Protein AF-0000000079726475 (afdb_homodimer)

Nearest PDB structures (foldseek):
  2fx5-assembly1_A  TM=6.199E-01  e=5.030E-03  Ectopseudomonas mendocina
  7qjo-assembly2_A  TM=6.436E-01  e=9.563E-02  Marinactinospora thermotolerans
  7ykq-assembly4_D  TM=5.984E-01  e=1.007E-01  Thermomonospora curvata DSM 43183
  7ec8-assembly2_B  TM=6.340E-01  e=9.081E-02  uncultured bacterium
  7yko-assembly1_A  TM=6.147E-01  e=2.076E-01  Thermomonospora curvata DSM 43183

pLDDT: mean 84.12, std 17.4, range [21.95, 98.88]

Sequence (1224 aa):
MLLFAAAHCATYSKKTYSQYEQENLVRLNAVNHEGLSELTKQFLKSNDLYESYSEYPRLVIYDLDNRLTATKSRNLAYYLSELCYHSGTSLDPEDPMFSRMFASALVYSYTYLFDSNAVPSEPDPFAMEFRFALDTYNRSLTQLVRFAKRNRKLARVTDLNVHLVRGTLTMVDVKVETAWTPKSFLQVEVAWDYKVSGFSNHIRREGIGTPLILVRKYPELEAAERRKYEFVGGVGQAYPGTAFLSLEESYLENRSLELKATIHLYDPVYRNRIEFSGLDLPMESDTTTPLAYMLSAAQKKDGFLSAFDGEAGREKRGLYFVYPYRQDKIPVVFVHGLASSPFVWFPMINELLADPEINGKYQFWVYWYPTSNPIPVSGAEFRETLYDLRKVYDPKSEHAAFDKMVLVGHSMGGILAKLMVIRSRKEEWLRESKVDPAAWAAAPADLKKQLARLFDYDPVPFVKRAIFIATPHRGSSLAEGFLGTVARLLFVLPKGVADNLGKAYRFLTMDKNQDDFVSEKYGVDSLSPQSVFMKVTAEKVPAVKFHSIIGNSRLRDLDWINDSVVSYDSSHLDGAESELLVPSEHSVQSHIPTFLEVKRILREYGGSESKNMLLFAAAHCATYSKKTYSQYEQENLVRLNAVNHEGLSELTKQFLKSNDLYESYSEYPRLVIYDLDNRLTATKSRNLAYYLSELCYHSGTSLDPEDPMFSRMFASALVYSYTYLFDSNAVPSEPDPFAMEFRFALDTYNRSLTQLVRFAKRNRKLARVTDLNVHLVRGTLTMVDVKVETAWTPKSFLQVEVAWDYKVSGFSNHIRREGIGTPLILVRKYPELEAAERRKYEFVGGVGQAYPGTAFLSLEESYLENRSLELKATIHLYDPVYRNRIEFSGLDLPMESDTTTPLAYMLSAAQKKDGFLSAFDGEAGREKRGLYFVYPYRQDKIPVVFVHGLASSPFVWFPMINELLADPEINGKYQFWVYWYPTSNPIPVSGAEFRETLYDLRKVYDPKSEHAAFDKMVLVGHSMGGILAKLMVIRSRKEEWLRESKVDPAAWAAAPADLKKQLARLFDYDPVPFVKRAIFIATPHRGSSLAEGFLGTVARLLFVLPKGVADNLGKAYRFLTMDKNQDDFVSEKYGVDSLSPQSVFMKVTAEKVPAVKFHSIIGNSRLRDLDWINDSVVSYDSSHLDGAESELLVPSEHSVQSHIPTFLEVKRILREYGGSESKN

Organism: NCBI:txid2484979

Structure (mmCIF, N/CA/C/O backbone):
data_AF-0000000079726475-model_v1
#
loop_
_entity.id
_entity.type
_entity.pdbx_description
1 polymer 'Alpha/beta hydrolase'
#
loop_
_atom_site.group_PDB
_atom_site.id
_atom_site.type_symbol
_atom_site.label_atom_id
_atom_site.label_alt_id
_atom_site.label_comp_id
_atom_site.label_asym_id
_atom_site.label_entity_id
_atom_site.label_seq_id
_atom_site.pdbx_PDB_ins_code
_atom_site.Cartn_x
_atom_site.Cartn_y
_atom_site.Cartn_z
_atom_site.occupancy
_atom_site.B_iso_or_equiv
_atom_site.auth_seq_id
_atom_site.auth_comp_id
_atom_site.auth_asym_id
_atom_site.auth_atom_id
_atom_site.pdbx_PDB_model_num
ATOM 1 N N . MET A 1 1 ? 20.953 -46.188 5.602 1 22.11 1 MET A N 1
ATOM 2 C CA . MET A 1 1 ? 21.078 -45.906 4.176 1 22.11 1 MET A CA 1
ATOM 3 C C . MET A 1 1 ? 19.734 -46.094 3.471 1 22.11 1 MET A C 1
ATOM 5 O O . MET A 1 1 ? 19.406 -45.312 2.574 1 22.11 1 MET A O 1
ATOM 9 N N . LEU A 1 2 ? 19.047 -47.344 3.531 1 28.36 2 LEU A N 1
ATOM 10 C CA . LEU A 1 2 ? 17.766 -47.781 3.004 1 28.36 2 LEU A CA 1
ATOM 11 C C . LEU A 1 2 ? 16.625 -46.875 3.441 1 28.36 2 LEU A C 1
ATOM 13 O O . LEU A 1 2 ? 15.625 -46.75 2.744 1 28.36 2 LEU A O 1
ATOM 17 N N . LEU A 1 3 ? 16.562 -46.5 4.66 1 32.69 3 LEU A N 1
ATOM 18 C CA . LEU A 1 3 ? 15.641 -45.5 5.207 1 32.69 3 LEU A CA 1
ATOM 19 C C . LEU A 1 3 ? 15.68 -44.219 4.398 1 32.69 3 LEU A C 1
ATOM 21 O O . LEU A 1 3 ? 14.906 -43.281 4.656 1 32.69 3 LEU A O 1
ATOM 25 N N . PHE A 1 4 ? 16.734 -44.031 3.627 1 34.81 4 PHE A N 1
ATOM 26 C CA . PHE A 1 4 ? 17 -42.781 2.912 1 34.81 4 PHE A CA 1
ATOM 27 C C . PHE A 1 4 ? 16.156 -42.688 1.643 1 34.81 4 PHE A C 1
ATOM 29 O O . PHE A 1 4 ? 16.188 -41.688 0.938 1 34.81 4 PHE A O 1
ATOM 36 N N . ALA A 1 5 ? 15.945 -43.906 0.939 1 37.66 5 ALA A N 1
ATOM 37 C CA . ALA A 1 5 ? 15.07 -43.781 -0.225 1 37.66 5 ALA A CA 1
ATOM 38 C C . ALA A 1 5 ? 13.711 -43.219 0.168 1 37.66 5 ALA A C 1
ATOM 40 O O . ALA A 1 5 ? 12.672 -43.812 -0.124 1 37.66 5 ALA A O 1
ATOM 41 N N . ALA A 1 6 ? 13.5 -42.875 1.292 1 39.59 6 ALA A N 1
ATOM 42 C CA . ALA A 1 6 ? 12.219 -42.312 1.679 1 39.59 6 ALA A CA 1
ATOM 43 C C . ALA A 1 6 ? 11.68 -41.375 0.586 1 39.59 6 ALA A C 1
ATOM 45 O O . ALA A 1 6 ? 12.32 -40.406 0.228 1 39.59 6 ALA A O 1
ATOM 46 N N . ALA A 1 7 ? 10.953 -41.969 -0.338 1 46.06 7 ALA A N 1
ATOM 47 C CA . ALA A 1 7 ? 10.055 -41.375 -1.318 1 46.06 7 ALA A CA 1
ATOM 48 C C . ALA A 1 7 ? 9.617 -39.969 -0.877 1 46.06 7 ALA A C 1
ATOM 50 O O . ALA A 1 7 ? 9.039 -39.812 0.197 1 46.06 7 ALA A O 1
ATOM 51 N N . HIS A 1 8 ? 10.492 -39.062 -1.052 1 50.31 8 HIS A N 1
ATOM 52 C CA . HIS A 1 8 ? 10.117 -37.688 -0.838 1 50.31 8 HIS A CA 1
ATOM 53 C C . HIS A 1 8 ? 8.648 -37.438 -1.194 1 50.31 8 HIS A C 1
ATOM 55 O O . HIS A 1 8 ? 8.328 -37.156 -2.35 1 50.31 8 HIS A O 1
ATOM 61 N N . CYS A 1 9 ? 7.766 -38.156 -0.497 1 59.75 9 CYS A N 1
ATOM 62 C CA . CYS A 1 9 ? 6.34 -37.844 -0.57 1 59.75 9 CYS A CA 1
ATOM 63 C C . CYS A 1 9 ? 6.09 -36.344 -0.32 1 59.75 9 CYS A C 1
ATOM 65 O O . CYS A 1 9 ? 6.57 -35.812 0.67 1 59.75 9 CYS A O 1
ATOM 67 N N . ALA A 1 10 ? 5.812 -35.719 -1.42 1 72.94 10 ALA A N 1
ATOM 68 C CA . ALA A 1 10 ? 5.359 -34.344 -1.224 1 72.94 10 ALA A CA 1
ATOM 69 C C . ALA A 1 10 ? 4.336 -34.25 -0.097 1 72.94 10 ALA A C 1
ATOM 71 O O . ALA A 1 10 ? 3.352 -35 -0.087 1 72.94 10 ALA A O 1
ATOM 72 N N . THR A 1 11 ? 4.672 -33.594 1.033 1 79.94 11 THR A N 1
ATOM 73 C CA . THR A 1 11 ? 3.746 -33.406 2.143 1 79.94 11 THR A CA 1
ATOM 74 C C . THR A 1 11 ? 3.123 -32 2.094 1 79.94 11 THR A C 1
ATOM 76 O O . THR A 1 11 ? 3.805 -31.016 1.786 1 79.94 11 THR A O 1
ATOM 79 N N . TYR A 1 12 ? 1.801 -32.031 2.178 1 86.94 12 TYR A N 1
ATOM 80 C CA . TYR A 1 12 ? 1.043 -30.797 2.166 1 86.94 12 TYR A CA 1
ATOM 81 C C . TYR A 1 12 ? 0.426 -30.516 3.531 1 86.94 12 TYR A C 1
ATOM 83 O O . TYR A 1 12 ? 0.068 -31.453 4.258 1 86.94 12 TYR A O 1
ATOM 91 N N . SER A 1 13 ? 0.392 -29.281 3.982 1 85.38 13 SER A N 1
ATOM 92 C CA . SER A 1 13 ? -0.239 -28.906 5.242 1 85.38 13 SER A CA 1
ATOM 93 C C . SER A 1 13 ? -0.981 -27.578 5.109 1 85.38 13 SER A C 1
ATOM 95 O O . SER A 1 13 ? -0.763 -26.828 4.152 1 85.38 13 SER A O 1
ATOM 97 N N . LYS A 1 14 ? -1.947 -27.406 5.957 1 86.25 14 LYS A N 1
ATOM 98 C CA . LYS A 1 14 ? -2.662 -26.141 6.102 1 86.25 14 LYS A CA 1
ATOM 99 C C . LYS A 1 14 ? -2.805 -25.766 7.57 1 86.25 14 LYS A C 1
ATOM 101 O O . LYS A 1 14 ? -3.088 -26.609 8.414 1 86.25 14 LYS A O 1
ATOM 106 N N . LYS A 1 15 ? -2.361 -24.672 7.93 1 87 15 LYS A N 1
ATOM 107 C CA . LYS A 1 15 ? -2.551 -24.078 9.242 1 87 15 LYS A CA 1
ATOM 108 C C . LYS A 1 15 ? -3.303 -22.75 9.148 1 87 15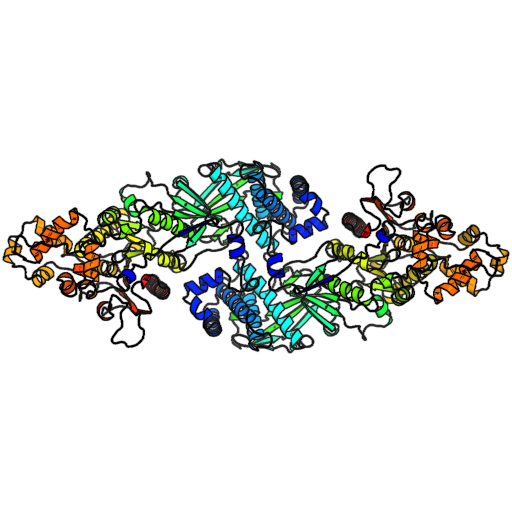 LYS A C 1
ATOM 110 O O . LYS A 1 15 ? -3.463 -22.203 8.055 1 87 15 LYS A O 1
ATOM 115 N N . THR A 1 16 ? -3.883 -22.359 10.18 1 88.5 16 THR A N 1
ATOM 116 C CA . THR A 1 16 ? -4.594 -21.094 10.188 1 88.5 16 THR A CA 1
ATOM 117 C C . THR A 1 16 ? -3.654 -19.953 10.57 1 88.5 16 THR A C 1
ATOM 119 O O . THR A 1 16 ? -2.816 -20.094 11.461 1 88.5 16 THR A O 1
ATOM 122 N N . TYR A 1 17 ? -3.74 -18.891 9.836 1 86.69 17 TYR A N 1
ATOM 123 C CA . TYR A 1 17 ? -2.969 -17.688 10.18 1 86.69 17 TYR A CA 1
ATOM 124 C C . TYR A 1 17 ? -3.457 -17.094 11.492 1 86.69 17 TYR A C 1
ATOM 126 O O . TYR A 1 17 ? -4.656 -17.109 11.781 1 86.69 17 TYR A O 1
ATOM 134 N N . SER A 1 18 ? -2.471 -16.516 12.258 1 84.62 18 SER A N 1
ATOM 135 C CA . SER A 1 18 ? -2.857 -15.648 13.375 1 84.62 18 SER A CA 1
ATOM 136 C C . SER A 1 18 ? -3.438 -14.328 12.875 1 84.62 18 SER A C 1
ATOM 138 O O . SER A 1 18 ? -3.299 -13.984 11.695 1 84.62 18 SER A O 1
ATOM 140 N N . GLN A 1 19 ? -4.094 -13.664 13.828 1 87.25 19 GLN A N 1
ATOM 141 C CA . GLN A 1 19 ? -4.715 -12.398 13.461 1 87.25 19 GLN A CA 1
ATOM 142 C C . GLN A 1 19 ? -3.682 -11.422 12.891 1 87.25 19 GLN A C 1
ATOM 144 O O . GLN A 1 19 ? -2.609 -11.242 13.469 1 87.25 19 GLN A O 1
ATOM 149 N N . TYR A 1 20 ? -3.881 -10.859 11.766 1 91.5 20 TYR A N 1
ATOM 150 C CA . TYR A 1 20 ? -3.133 -9.828 11.055 1 91.5 20 TYR A CA 1
ATOM 151 C C . TYR A 1 20 ? -1.886 -10.406 10.398 1 91.5 20 TYR A C 1
ATOM 153 O O . TYR A 1 20 ? -1.187 -9.719 9.656 1 91.5 20 TYR A O 1
ATOM 161 N N . GLU A 1 21 ? -1.498 -11.664 10.742 1 91.94 21 GLU A N 1
ATOM 162 C CA . GLU A 1 21 ? -0.235 -12.234 10.281 1 91.94 21 GLU A CA 1
ATOM 163 C C . GLU A 1 21 ? -0.125 -12.164 8.758 1 91.94 21 GLU A C 1
ATOM 165 O O . GLU A 1 21 ? 0.841 -11.617 8.227 1 91.94 21 GLU A O 1
ATOM 170 N N . GLN A 1 22 ? -1.074 -12.695 8.039 1 91.25 22 GLN A N 1
ATOM 171 C CA . GLN A 1 22 ? -1.035 -12.711 6.582 1 91.25 22 GLN A CA 1
ATOM 172 C C . GLN A 1 22 ? -1.108 -11.297 6.016 1 91.25 22 GLN A C 1
ATOM 174 O O . GLN A 1 22 ? -0.425 -10.977 5.043 1 91.25 22 GLN A O 1
ATOM 179 N N . GLU A 1 23 ? -1.946 -10.445 6.605 1 93.06 23 GLU A N 1
ATOM 180 C CA . GLU A 1 23 ? -2.088 -9.062 6.168 1 93.06 23 GLU A CA 1
ATOM 181 C C . GLU A 1 23 ? -0.755 -8.328 6.23 1 93.06 23 GLU A C 1
ATOM 183 O O . GLU A 1 23 ? -0.443 -7.52 5.348 1 93.06 23 GLU A O 1
ATOM 188 N N . ASN A 1 24 ? -0.033 -8.562 7.254 1 94 24 ASN A N 1
ATOM 189 C CA . ASN A 1 24 ? 1.247 -7.879 7.418 1 94 24 ASN A CA 1
ATOM 190 C C . ASN A 1 24 ? 2.328 -8.5 6.535 1 94 24 ASN A C 1
ATOM 192 O O . ASN A 1 24 ? 3.199 -7.789 6.027 1 94 24 ASN A O 1
ATOM 196 N N . LEU A 1 25 ? 2.268 -9.789 6.34 1 92.88 25 LEU A N 1
ATOM 197 C CA . LEU A 1 25 ? 3.258 -10.484 5.52 1 92.88 25 LEU A CA 1
ATOM 198 C C . LEU A 1 25 ? 3.229 -9.969 4.086 1 92.88 25 LEU A C 1
ATOM 200 O O . LEU A 1 25 ? 4.277 -9.742 3.479 1 92.88 25 LEU A O 1
ATOM 204 N N . VAL A 1 26 ? 2.062 -9.734 3.545 1 93.25 26 VAL A N 1
ATOM 205 C CA . VAL A 1 26 ? 1.929 -9.375 2.137 1 93.25 26 VAL A CA 1
ATOM 206 C C . VAL A 1 26 ? 2.275 -7.902 1.945 1 93.25 26 VAL A C 1
ATOM 208 O O . VAL A 1 26 ? 2.406 -7.43 0.814 1 93.25 26 VAL A O 1
ATOM 211 N N . ARG A 1 27 ? 2.48 -7.176 3.012 1 94.62 27 ARG A N 1
ATOM 212 C CA . ARG A 1 27 ? 2.785 -5.75 2.939 1 94.62 27 ARG A CA 1
ATOM 213 C C . ARG A 1 27 ? 4.281 -5.5 3.094 1 94.62 27 ARG A C 1
ATOM 215 O O . ARG A 1 27 ? 4.742 -4.359 2.975 1 94.62 27 ARG A O 1
ATOM 222 N N . LEU A 1 28 ? 5.023 -6.527 3.332 1 96.38 28 LEU A N 1
ATOM 223 C CA . LEU A 1 28 ? 6.465 -6.395 3.518 1 96.38 28 LEU A CA 1
ATOM 224 C C . LEU A 1 28 ? 7.184 -6.328 2.174 1 96.38 28 LEU A C 1
ATOM 226 O O . LEU A 1 28 ? 6.801 -7.016 1.226 1 96.38 28 LEU A O 1
ATOM 230 N N . ASN A 1 29 ? 8.125 -5.555 2.035 1 97.56 29 ASN A N 1
ATOM 231 C CA . ASN A 1 29 ? 9.086 -5.48 0.937 1 97.56 29 ASN A CA 1
ATOM 232 C C . ASN A 1 29 ? 10.445 -4.977 1.413 1 97.56 29 ASN A C 1
ATOM 234 O O . ASN A 1 29 ? 10.664 -4.812 2.615 1 97.56 29 ASN A O 1
ATOM 238 N N . ALA A 1 30 ? 11.352 -4.703 0.514 1 98.19 30 ALA A N 1
ATOM 239 C CA . ALA A 1 30 ? 12.727 -4.379 0.881 1 98.19 30 ALA A CA 1
ATOM 240 C C . ALA A 1 30 ? 12.805 -3.016 1.562 1 98.19 30 ALA A C 1
ATOM 242 O O . ALA A 1 30 ? 13.789 -2.709 2.238 1 98.19 30 ALA A O 1
ATOM 243 N N . VAL A 1 31 ? 11.789 -2.15 1.427 1 97.81 31 VAL A N 1
ATOM 244 C CA . VAL A 1 31 ? 11.789 -0.794 1.967 1 97.81 31 VAL A CA 1
ATOM 245 C C . VAL A 1 31 ? 11.477 -0.833 3.459 1 97.81 31 VAL A C 1
ATOM 247 O O . VAL A 1 31 ? 11.984 -0.018 4.23 1 97.81 31 VAL A O 1
ATOM 250 N N . ASN A 1 32 ? 10.664 -1.819 3.908 1 97.06 32 ASN A N 1
ATOM 251 C CA . ASN A 1 32 ? 10.203 -1.765 5.289 1 97.06 32 ASN A CA 1
ATOM 252 C C . ASN A 1 32 ? 10.578 -3.027 6.059 1 97.06 32 ASN A C 1
ATOM 254 O O . ASN A 1 32 ? 10.047 -3.283 7.141 1 97.06 32 ASN A O 1
ATOM 258 N N . HIS A 1 33 ? 11.391 -3.846 5.445 1 95.5 33 HIS A N 1
ATOM 259 C CA . HIS A 1 33 ? 11.875 -5.023 6.152 1 95.5 33 HIS A CA 1
ATOM 260 C C . HIS A 1 33 ? 13.164 -5.547 5.527 1 95.5 33 HIS A C 1
ATOM 262 O O . HIS A 1 33 ? 13.531 -5.137 4.422 1 95.5 33 HIS A O 1
ATOM 268 N N . GLU A 1 34 ? 13.93 -6.367 6.207 1 94.94 34 GLU A N 1
ATOM 269 C CA . GLU A 1 34 ? 15.25 -6.832 5.793 1 94.94 34 GLU A CA 1
ATOM 270 C C . GLU A 1 34 ? 15.148 -7.773 4.594 1 94.94 34 GLU A C 1
ATOM 272 O O . GLU A 1 34 ? 16.109 -7.91 3.826 1 94.94 34 GLU A O 1
ATOM 277 N N . GLY A 1 35 ? 14.102 -8.336 4.285 1 96.19 35 GLY A N 1
ATOM 278 C CA . GLY A 1 35 ? 13.945 -9.289 3.197 1 96.19 35 GLY A CA 1
ATOM 279 C C . GLY A 1 35 ? 13.234 -8.711 1.988 1 96.19 35 GLY A C 1
ATOM 280 O O . GLY A 1 35 ? 13.109 -7.488 1.867 1 96.19 35 GLY A O 1
ATOM 281 N N . LEU A 1 36 ? 12.914 -9.578 1.037 1 97.81 36 LEU A N 1
ATOM 282 C CA . LEU A 1 36 ? 12.211 -9.211 -0.189 1 97.81 36 LEU A CA 1
ATOM 283 C C . LEU A 1 36 ? 10.703 -9.375 -0.021 1 97.81 36 LEU A C 1
ATOM 285 O O . LEU A 1 36 ? 10.25 -10.062 0.893 1 97.81 36 LEU A O 1
ATOM 289 N N . SER A 1 37 ? 9.977 -8.688 -0.802 1 97.69 37 SER A N 1
ATOM 290 C CA . SER A 1 37 ? 8.531 -8.891 -0.852 1 97.69 37 SER A CA 1
ATOM 291 C C . SER A 1 37 ? 8.188 -10.305 -1.305 1 97.69 37 SER A C 1
ATOM 293 O O . SER A 1 37 ? 8.984 -10.953 -1.977 1 97.69 37 SER A O 1
ATOM 295 N N . GLU A 1 38 ? 6.965 -10.781 -0.954 1 95.75 38 GLU A N 1
ATOM 296 C CA . GLU A 1 38 ? 6.488 -12.078 -1.432 1 95.75 38 GLU A CA 1
ATOM 297 C C . GLU A 1 38 ? 6.387 -12.102 -2.953 1 95.75 38 GLU A C 1
ATOM 299 O O . GLU A 1 38 ? 6.613 -13.141 -3.58 1 95.75 38 GLU A O 1
ATOM 304 N N . LEU A 1 39 ? 6.16 -10.984 -3.584 1 96.06 39 LEU A N 1
ATOM 305 C CA . LEU A 1 39 ? 6.062 -10.875 -5.035 1 96.06 39 LEU A CA 1
ATOM 306 C C . LEU A 1 39 ? 7.406 -11.18 -5.695 1 96.06 39 LEU A C 1
ATOM 308 O O . LEU A 1 39 ? 7.477 -11.984 -6.625 1 96.06 39 LEU A O 1
ATOM 312 N N . THR A 1 40 ? 8.398 -10.492 -5.195 1 98.06 40 THR A N 1
ATOM 313 C CA . THR A 1 40 ? 9.727 -10.656 -5.777 1 98.06 40 THR A CA 1
ATOM 314 C C . THR A 1 40 ? 10.266 -12.055 -5.492 1 98.06 40 THR A C 1
ATOM 316 O O . THR A 1 40 ? 10.938 -12.656 -6.34 1 98.06 40 THR A O 1
ATOM 319 N N . LYS A 1 41 ? 10.008 -12.602 -4.309 1 97.06 41 LYS A N 1
ATOM 320 C CA . LYS A 1 41 ? 10.406 -13.977 -3.992 1 97.06 41 LYS A CA 1
ATOM 321 C C . LYS A 1 41 ? 9.758 -14.969 -4.957 1 97.06 41 LYS A C 1
ATOM 323 O O . LYS A 1 41 ? 10.422 -15.883 -5.445 1 97.06 41 LYS A O 1
ATOM 328 N N . GLN A 1 42 ? 8.453 -14.781 -5.125 1 95.62 42 GLN A N 1
ATOM 329 C CA . GLN A 1 42 ? 7.727 -15.648 -6.039 1 95.62 42 GLN A CA 1
ATOM 330 C C . GLN A 1 42 ? 8.352 -15.625 -7.434 1 95.62 42 GLN A C 1
ATOM 332 O O . GLN A 1 42 ? 8.523 -16.672 -8.062 1 95.62 42 GLN A O 1
ATOM 337 N N . PHE A 1 43 ? 8.688 -14.469 -7.949 1 96.56 43 PHE A N 1
ATOM 338 C CA . PHE A 1 43 ? 9.312 -14.312 -9.258 1 96.56 43 PHE A CA 1
ATOM 339 C C . PHE A 1 43 ? 10.656 -15.031 -9.297 1 96.56 43 PHE A C 1
ATOM 341 O O . PHE A 1 43 ? 10.938 -15.773 -10.242 1 96.56 43 PHE A O 1
ATOM 348 N N . LEU A 1 44 ? 11.5 -14.758 -8.281 1 97.44 44 LEU A N 1
ATOM 349 C CA . LEU A 1 44 ? 12.82 -15.367 -8.242 1 97.44 44 LEU A CA 1
ATOM 350 C C . LEU A 1 44 ? 12.719 -16.891 -8.211 1 97.44 44 LEU A C 1
ATOM 352 O O . LEU A 1 44 ? 13.445 -17.578 -8.93 1 97.44 44 LEU A O 1
ATOM 356 N N . LYS A 1 45 ? 11.82 -17.406 -7.41 1 94.56 45 LYS A N 1
ATOM 357 C CA . LYS A 1 45 ? 11.656 -18.859 -7.293 1 94.56 45 LYS A CA 1
ATOM 358 C C . LYS A 1 45 ? 11.156 -19.453 -8.602 1 94.56 45 LYS A C 1
ATOM 360 O O . LYS A 1 45 ? 11.672 -20.484 -9.055 1 94.56 45 LYS A O 1
ATOM 365 N N . SER A 1 46 ? 10.211 -18.812 -9.18 1 93.88 46 SER A N 1
ATOM 366 C CA . SER A 1 46 ? 9.625 -19.328 -10.422 1 93.88 46 SER A CA 1
ATOM 367 C C . SER A 1 46 ? 10.648 -19.328 -11.555 1 93.88 46 SER A C 1
ATOM 369 O O . SER A 1 46 ? 10.461 -20 -12.562 1 93.88 46 SER A O 1
ATOM 371 N N . ASN A 1 47 ? 11.734 -18.547 -11.406 1 94.31 47 ASN A N 1
ATOM 372 C CA . ASN A 1 47 ? 12.75 -18.453 -12.453 1 94.31 47 ASN A CA 1
ATOM 373 C C . ASN A 1 47 ? 14.062 -19.094 -12.016 1 94.31 47 ASN A C 1
ATOM 375 O O . ASN A 1 47 ? 15.102 -18.875 -12.641 1 94.31 47 ASN A O 1
ATOM 379 N N . ASP A 1 48 ? 14.039 -19.844 -10.898 1 93.75 48 ASP A N 1
ATOM 380 C CA . ASP A 1 48 ? 15.195 -20.547 -10.352 1 93.75 48 ASP A CA 1
ATOM 381 C C . ASP A 1 48 ? 16.344 -19.594 -10.086 1 93.75 48 ASP A C 1
ATOM 383 O O . ASP A 1 48 ? 17.5 -19.875 -10.43 1 93.75 48 ASP A O 1
ATOM 387 N N . LEU A 1 49 ? 15.961 -18.422 -9.523 1 96.62 49 LEU A N 1
ATOM 388 C CA . LEU A 1 49 ? 16.969 -17.391 -9.289 1 96.62 49 LEU A CA 1
ATOM 389 C C . LEU A 1 49 ? 17.109 -17.094 -7.793 1 96.62 49 LEU A C 1
ATOM 391 O O . LEU A 1 49 ? 17.984 -16.328 -7.387 1 96.62 49 LEU A O 1
ATOM 395 N N . TYR A 1 50 ? 16.25 -17.672 -6.969 1 96.06 50 TYR A N 1
ATOM 396 C CA . TYR A 1 50 ? 16.188 -17.328 -5.555 1 96.06 50 TYR A CA 1
ATOM 397 C C . TYR A 1 50 ? 17.5 -17.609 -4.859 1 96.06 50 TYR A C 1
ATOM 399 O O . TYR A 1 50 ? 18.062 -16.75 -4.172 1 96.06 50 TYR A O 1
ATOM 407 N N . GLU A 1 51 ? 18.078 -18.844 -5.043 1 94.06 51 GLU A N 1
ATOM 408 C CA . GLU A 1 51 ? 19.359 -19.219 -4.43 1 94.06 51 GLU A CA 1
ATOM 409 C C . GLU A 1 51 ? 20.516 -18.422 -5.039 1 94.06 51 GLU A C 1
ATOM 411 O O . GLU A 1 51 ? 21.406 -17.984 -4.32 1 94.06 51 GLU A O 1
ATOM 416 N N . SER A 1 52 ? 20.438 -18.297 -6.352 1 95.94 52 SER A N 1
ATOM 417 C CA . SER A 1 52 ? 21.469 -17.531 -7.039 1 95.94 52 SER A CA 1
ATOM 418 C C . SER A 1 52 ? 21.531 -16.094 -6.535 1 95.94 52 SER A C 1
ATOM 420 O O . SER A 1 52 ? 22.609 -15.523 -6.391 1 95.94 52 SER A O 1
ATOM 422 N N . TYR A 1 53 ? 20.406 -15.469 -6.273 1 97.56 53 TYR A N 1
ATOM 423 C CA . TYR A 1 53 ? 20.391 -14.102 -5.77 1 97.56 53 TYR A CA 1
ATOM 424 C C . TYR A 1 53 ? 21 -14.023 -4.379 1 97.56 53 TYR A C 1
ATOM 426 O O . TYR A 1 53 ? 21.688 -13.047 -4.047 1 97.56 53 TYR A O 1
ATOM 434 N N . SER A 1 54 ? 20.703 -14.984 -3.592 1 95.5 54 SER A N 1
ATOM 435 C CA . SER A 1 54 ? 21.25 -15.008 -2.24 1 95.5 54 SER A CA 1
ATOM 436 C C . SER A 1 54 ? 22.781 -15.07 -2.262 1 95.5 54 SER A C 1
ATOM 438 O O . SER A 1 54 ? 23.438 -14.453 -1.428 1 95.5 54 SER A O 1
ATOM 440 N N . GLU A 1 55 ? 23.344 -15.781 -3.262 1 95.5 55 GLU A N 1
ATOM 441 C CA . GLU A 1 55 ? 24.797 -16 -3.33 1 95.5 55 GLU A CA 1
ATOM 442 C C . GLU A 1 55 ? 25.469 -14.922 -4.164 1 95.5 55 GLU A C 1
ATOM 444 O O . GLU A 1 55 ? 26.562 -14.461 -3.82 1 95.5 55 GLU A O 1
ATOM 449 N N . TYR A 1 56 ? 24.812 -14.57 -5.246 1 95.81 56 TYR A N 1
ATOM 450 C CA . TYR A 1 56 ? 25.406 -13.633 -6.191 1 95.81 56 TYR A CA 1
ATOM 451 C C . TYR A 1 56 ? 24.391 -12.586 -6.629 1 95.81 56 TYR A C 1
ATOM 453 O O . TYR A 1 56 ? 24.031 -12.508 -7.805 1 95.81 56 TYR A O 1
ATOM 461 N N . PRO A 1 57 ? 24 -11.672 -5.797 1 96.44 57 PRO A N 1
ATOM 462 C CA . PRO A 1 57 ? 22.922 -10.727 -6.102 1 96.44 57 PRO A CA 1
ATOM 463 C C . PRO A 1 57 ? 23.234 -9.836 -7.301 1 96.44 57 PRO A C 1
ATOM 465 O O . PRO A 1 57 ? 22.359 -9.594 -8.141 1 96.44 57 PRO A O 1
ATOM 468 N N . ARG A 1 58 ? 24.469 -9.375 -7.477 1 95.25 58 ARG A N 1
ATOM 469 C CA . ARG A 1 58 ? 24.828 -8.461 -8.562 1 95.25 58 ARG A CA 1
ATOM 470 C C . ARG A 1 58 ? 24.719 -9.148 -9.914 1 95.25 58 ARG A C 1
ATOM 472 O O . ARG A 1 58 ? 24.281 -8.539 -10.891 1 95.25 58 ARG A O 1
ATOM 479 N N . LEU A 1 59 ? 25.141 -10.406 -9.953 1 96.81 59 LEU A N 1
ATOM 480 C CA . LEU A 1 59 ? 25.047 -11.156 -11.203 1 96.81 59 LEU A CA 1
ATOM 481 C C . LEU A 1 59 ? 23.594 -11.32 -11.633 1 96.81 59 LEU A C 1
ATOM 483 O O . LEU A 1 59 ? 23.281 -11.164 -12.812 1 96.81 59 LEU A O 1
ATOM 487 N N . VAL A 1 60 ? 22.75 -11.672 -10.695 1 98.31 60 VAL A N 1
ATOM 488 C CA . VAL A 1 60 ? 21.328 -11.852 -10.984 1 98.31 60 VAL A CA 1
ATOM 489 C C . VAL A 1 60 ? 20.719 -10.531 -11.453 1 98.31 60 VAL A C 1
ATOM 491 O O . VAL A 1 60 ? 19.953 -10.5 -12.414 1 98.31 60 VAL A O 1
ATOM 494 N N . ILE A 1 61 ? 21.062 -9.438 -10.82 1 98.38 61 ILE A N 1
ATOM 495 C CA . ILE A 1 61 ? 20.547 -8.117 -11.164 1 98.38 61 ILE A CA 1
ATOM 496 C C . ILE A 1 61 ? 20.969 -7.746 -12.578 1 98.38 61 ILE A C 1
ATOM 498 O O . ILE A 1 61 ? 20.156 -7.262 -13.375 1 98.38 61 ILE A O 1
ATOM 502 N N . TYR A 1 62 ? 22.203 -8.008 -12.953 1 96.81 62 TYR A N 1
ATOM 503 C CA . TYR A 1 62 ? 22.703 -7.703 -14.289 1 96.81 62 TYR A CA 1
ATOM 504 C C . TYR A 1 62 ? 21.969 -8.516 -15.352 1 96.81 62 TYR A C 1
ATOM 506 O O . TYR A 1 62 ? 21.594 -7.984 -16.406 1 96.81 62 TYR A O 1
ATOM 514 N N .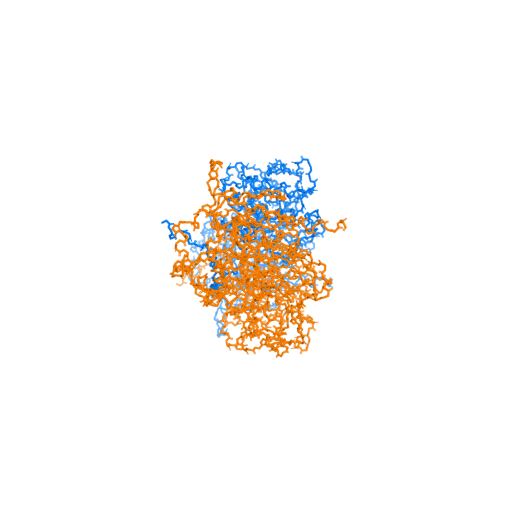 ASP A 1 63 ? 21.781 -9.766 -15.07 1 97.5 63 ASP A N 1
ATOM 515 C CA . ASP A 1 63 ? 21.062 -10.641 -15.992 1 97.5 63 ASP A CA 1
ATOM 516 C C . ASP A 1 63 ? 19.625 -10.164 -16.188 1 97.5 63 ASP A C 1
ATOM 518 O O . ASP A 1 63 ? 19.125 -10.141 -17.312 1 97.5 63 ASP A O 1
ATOM 522 N N . LEU A 1 64 ? 18.984 -9.805 -15.094 1 98.38 64 LEU A N 1
ATOM 523 C CA . LEU A 1 64 ? 17.594 -9.359 -15.156 1 98.38 64 LEU A CA 1
ATOM 524 C C . LEU A 1 64 ? 17.484 -8.008 -15.852 1 98.38 64 LEU A C 1
ATOM 526 O O . LEU A 1 64 ? 16.5 -7.734 -16.531 1 98.38 64 LEU A O 1
ATOM 530 N N . ASP A 1 65 ? 18.516 -7.152 -15.664 1 97.62 65 ASP A N 1
ATOM 531 C CA . ASP A 1 65 ? 18.531 -5.891 -16.406 1 97.62 65 ASP A CA 1
ATOM 532 C C . ASP A 1 65 ? 18.562 -6.137 -17.906 1 97.62 65 ASP A C 1
ATOM 534 O O . ASP A 1 65 ? 17.891 -5.438 -18.672 1 97.62 65 ASP A O 1
ATOM 538 N N . ASN A 1 66 ? 19.391 -7.098 -18.344 1 95.88 66 ASN A N 1
ATOM 539 C CA . ASN A 1 66 ? 19.422 -7.473 -19.766 1 95.88 66 ASN A CA 1
ATOM 540 C C . ASN A 1 66 ? 18.047 -7.953 -20.25 1 95.88 66 ASN A C 1
ATOM 542 O O . ASN A 1 66 ? 17.625 -7.59 -21.344 1 95.88 66 ASN A O 1
ATOM 546 N N . ARG A 1 67 ? 17.422 -8.727 -19.453 1 97.19 67 ARG A N 1
ATOM 547 C CA . ARG A 1 67 ? 16.094 -9.227 -19.781 1 97.19 67 ARG A CA 1
ATOM 548 C C . ARG A 1 67 ? 15.086 -8.078 -19.875 1 97.19 67 ARG A C 1
ATOM 550 O O . ARG A 1 67 ? 14.195 -8.094 -20.734 1 97.19 67 ARG A O 1
ATOM 557 N N . LEU A 1 68 ? 15.172 -7.125 -18.953 1 97.38 68 LEU A N 1
ATOM 558 C CA . LEU A 1 68 ? 14.273 -5.973 -18.953 1 97.38 68 LEU A CA 1
ATOM 559 C C . LEU A 1 68 ? 14.398 -5.184 -20.25 1 97.38 68 LEU A C 1
ATOM 561 O O . LEU A 1 68 ? 13.391 -4.797 -20.844 1 97.38 68 LEU A O 1
ATOM 565 N N . THR A 1 69 ? 15.625 -4.965 -20.656 1 93.38 69 THR A N 1
ATOM 566 C CA . THR A 1 69 ? 15.859 -4.207 -21.891 1 93.38 69 THR A CA 1
ATOM 567 C C . THR A 1 69 ? 15.297 -4.953 -23.094 1 93.38 69 THR A C 1
ATOM 569 O O . THR A 1 69 ? 14.812 -4.332 -24.047 1 93.38 69 THR A O 1
ATOM 572 N N . ALA A 1 70 ? 15.305 -6.234 -23.031 1 94.19 70 ALA A N 1
ATOM 573 C CA . ALA A 1 70 ? 14.836 -7.059 -24.141 1 94.19 70 ALA A CA 1
ATOM 574 C C . ALA A 1 70 ? 13.312 -7.164 -24.141 1 94.19 70 ALA A C 1
ATOM 576 O O . ALA A 1 70 ? 12.68 -7.098 -25.203 1 94.19 70 ALA A O 1
ATOM 577 N N . THR A 1 71 ? 12.672 -7.293 -22.969 1 96.12 71 THR A N 1
ATOM 578 C CA . THR A 1 71 ? 11.25 -7.617 -22.891 1 96.12 71 THR A CA 1
ATOM 579 C C . THR A 1 71 ? 10.43 -6.367 -22.594 1 96.12 71 THR A C 1
ATOM 581 O O . THR A 1 71 ? 9.211 -6.352 -22.797 1 96.12 71 THR A O 1
ATOM 584 N N . LYS A 1 72 ? 11.062 -5.359 -21.969 1 97.81 72 LYS A N 1
ATOM 585 C CA . LYS A 1 72 ? 10.422 -4.125 -21.531 1 97.81 72 LYS A CA 1
ATOM 586 C C . LYS A 1 72 ? 9.273 -4.414 -20.562 1 97.81 72 LYS A C 1
ATOM 588 O O . LYS A 1 72 ? 8.258 -3.709 -20.562 1 97.81 72 LYS A O 1
ATOM 593 N N . SER A 1 73 ? 9.445 -5.504 -19.797 1 97.62 73 SER A N 1
ATOM 594 C CA . SER A 1 73 ? 8.414 -5.918 -18.859 1 97.62 73 SER A CA 1
ATOM 595 C C . SER A 1 73 ? 8.297 -4.938 -17.688 1 97.62 73 SER A C 1
ATOM 597 O O . SER A 1 73 ? 9.25 -4.754 -16.938 1 97.62 73 SER A O 1
ATOM 599 N N . ARG A 1 74 ? 7.148 -4.363 -17.5 1 97.94 74 ARG A N 1
ATOM 600 C CA . ARG A 1 74 ? 6.926 -3.412 -16.422 1 97.94 74 ARG A CA 1
ATOM 601 C C . ARG A 1 74 ? 7.105 -4.078 -15.062 1 97.94 74 ARG A C 1
ATOM 603 O O . ARG A 1 74 ? 7.711 -3.5 -14.156 1 97.94 74 ARG A O 1
ATOM 610 N N . ASN A 1 75 ? 6.621 -5.266 -14.891 1 97.12 75 ASN A N 1
ATOM 611 C CA . ASN A 1 75 ? 6.762 -5.977 -13.625 1 97.12 75 ASN A CA 1
ATOM 612 C C . ASN A 1 75 ? 8.227 -6.27 -13.305 1 97.12 75 ASN A C 1
ATOM 614 O O . ASN A 1 75 ? 8.641 -6.199 -12.141 1 97.12 75 ASN A O 1
ATOM 618 N N . LEU A 1 76 ? 8.945 -6.613 -14.336 1 98.5 76 LEU A N 1
ATOM 619 C CA . LEU A 1 76 ? 10.367 -6.879 -14.125 1 98.5 76 LEU A CA 1
ATOM 620 C C . LEU A 1 76 ? 11.086 -5.625 -13.633 1 98.5 76 LEU A C 1
ATOM 622 O O . LEU A 1 76 ? 12.016 -5.715 -12.836 1 98.5 76 LEU A O 1
ATOM 626 N N . ALA A 1 77 ? 10.656 -4.434 -14.156 1 98.75 77 ALA A N 1
ATOM 627 C CA . ALA A 1 77 ? 11.211 -3.178 -13.664 1 98.75 77 ALA A CA 1
ATOM 628 C C . ALA A 1 77 ? 11.016 -3.045 -12.156 1 98.75 77 ALA A C 1
ATOM 630 O O . ALA A 1 77 ? 11.922 -2.615 -11.438 1 98.75 77 ALA A O 1
ATOM 631 N N . TYR A 1 78 ? 9.875 -3.436 -11.719 1 98.62 78 TYR A N 1
ATOM 632 C CA . TYR A 1 78 ? 9.648 -3.377 -10.273 1 98.62 78 TYR A CA 1
ATOM 633 C C . TYR A 1 78 ? 10.547 -4.371 -9.547 1 98.62 78 TYR A C 1
ATOM 635 O O . TYR A 1 78 ? 11.156 -4.035 -8.523 1 98.62 78 TYR A O 1
ATOM 643 N N . TYR A 1 79 ? 10.57 -5.645 -9.969 1 98.81 79 TYR A N 1
ATOM 644 C CA . TYR A 1 79 ? 11.398 -6.633 -9.281 1 98.81 79 TYR A CA 1
ATOM 645 C C . TYR A 1 79 ? 12.844 -6.152 -9.172 1 98.81 79 TYR A C 1
ATOM 647 O O . TYR A 1 79 ? 13.469 -6.273 -8.117 1 98.81 79 TYR A O 1
ATOM 655 N N . LEU A 1 80 ? 13.328 -5.59 -10.289 1 98.88 80 LEU A N 1
ATOM 656 C CA . LEU A 1 80 ? 14.695 -5.078 -10.312 1 98.88 80 LEU A CA 1
ATOM 657 C C . LEU A 1 80 ? 14.859 -3.939 -9.312 1 98.88 80 LEU A C 1
ATOM 659 O O . LEU A 1 80 ? 15.891 -3.842 -8.641 1 98.88 80 LEU A O 1
ATOM 663 N N . SER A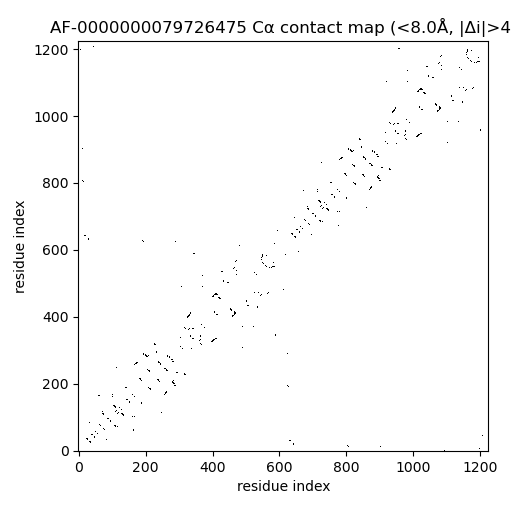 1 81 ? 13.883 -3.043 -9.242 1 98.88 81 SER A N 1
ATOM 664 C CA . SER A 1 81 ? 13.953 -1.93 -8.297 1 98.88 81 SER A CA 1
ATOM 665 C C . SER A 1 81 ? 14.086 -2.428 -6.863 1 98.88 81 SER A C 1
ATOM 667 O O . SER A 1 81 ? 14.922 -1.928 -6.105 1 98.88 81 SER A O 1
ATOM 669 N N . GLU A 1 82 ? 13.25 -3.375 -6.5 1 98.88 82 GLU A N 1
ATOM 670 C CA . GLU A 1 82 ? 13.305 -3.908 -5.141 1 98.88 82 GLU A CA 1
ATOM 671 C C . GLU A 1 82 ? 14.633 -4.621 -4.879 1 98.88 82 GLU A C 1
ATOM 673 O O . GLU A 1 82 ? 15.203 -4.496 -3.795 1 98.88 82 GLU A O 1
ATOM 678 N N . LEU A 1 83 ? 15.102 -5.43 -5.859 1 98.88 83 LEU A N 1
ATOM 679 C CA . LEU A 1 83 ? 16.359 -6.16 -5.703 1 98.88 83 LEU A CA 1
ATOM 680 C C . LEU A 1 83 ? 17.516 -5.199 -5.488 1 98.88 83 LEU A C 1
ATOM 682 O O . LEU A 1 83 ? 18.375 -5.445 -4.645 1 98.88 83 LEU A O 1
ATOM 686 N N . CYS A 1 84 ? 17.547 -4.137 -6.285 1 98.75 84 CYS A N 1
ATOM 687 C CA . CYS A 1 84 ? 18.594 -3.135 -6.121 1 98.75 84 CYS A CA 1
ATOM 688 C C . CYS A 1 84 ? 18.484 -2.461 -4.754 1 98.75 84 CYS A C 1
ATOM 690 O O . CYS A 1 84 ? 19.5 -2.27 -4.078 1 98.75 84 CYS A O 1
ATOM 692 N N . TYR A 1 85 ? 17.281 -2.07 -4.375 1 98.69 85 TYR A N 1
ATOM 693 C CA . TYR A 1 85 ? 17.094 -1.452 -3.066 1 98.69 85 TYR A CA 1
ATOM 694 C C . TYR A 1 85 ? 17.578 -2.371 -1.954 1 98.69 85 TYR A C 1
ATOM 696 O O . TYR A 1 85 ? 18.281 -1.934 -1.04 1 98.69 85 TYR A O 1
ATOM 704 N N . HIS A 1 86 ? 17.141 -3.646 -2.045 1 98.56 86 HIS A N 1
ATOM 705 C CA . HIS A 1 86 ? 17.516 -4.656 -1.063 1 98.56 86 HIS A CA 1
ATOM 706 C C . HIS A 1 86 ? 19.031 -4.805 -0.979 1 98.56 86 HIS A C 1
ATOM 708 O O . HIS A 1 86 ? 19.594 -4.836 0.116 1 98.56 86 HIS A O 1
ATOM 714 N N . SER A 1 87 ? 19.688 -4.883 -2.1 1 97.25 87 SER A N 1
ATOM 715 C CA . SER A 1 87 ? 21.141 -5.02 -2.154 1 97.25 87 SER A CA 1
ATOM 716 C C . SER A 1 87 ? 21.828 -3.791 -1.576 1 97.25 87 SER A C 1
ATOM 718 O O . SER A 1 87 ? 22.859 -3.908 -0.908 1 97.25 87 SER A O 1
ATOM 720 N N . GLY A 1 88 ? 21.266 -2.625 -1.858 1 96.75 88 GLY A N 1
ATOM 721 C CA . GLY A 1 88 ? 21.828 -1.387 -1.351 1 96.75 88 GLY A CA 1
ATOM 722 C C . GLY A 1 88 ? 21.734 -1.261 0.158 1 96.75 88 GLY A C 1
ATOM 723 O O . GLY A 1 88 ? 22.656 -0.738 0.802 1 96.75 88 GLY A O 1
ATOM 724 N N . THR A 1 89 ? 20.672 -1.698 0.724 1 95.31 89 THR A N 1
ATOM 725 C CA . THR A 1 89 ? 20.391 -1.551 2.148 1 95.31 89 THR A CA 1
ATOM 726 C C . THR A 1 89 ? 21.422 -2.312 2.979 1 95.31 89 THR A C 1
ATOM 728 O O . THR A 1 89 ? 21.703 -1.938 4.117 1 95.31 89 THR A O 1
ATOM 731 N N . SER A 1 90 ? 22.031 -3.338 2.43 1 90.88 90 SER A N 1
ATOM 732 C CA . SER A 1 90 ? 22.984 -4.16 3.158 1 90.88 90 SER A CA 1
ATOM 733 C C . SER A 1 90 ? 24.391 -3.582 3.057 1 90.88 90 SER A C 1
ATOM 735 O O . SER A 1 90 ? 25.312 -4.07 3.709 1 90.88 90 SER A O 1
ATOM 737 N N . LEU A 1 91 ? 24.562 -2.557 2.35 1 93.5 91 LEU A N 1
ATOM 738 C CA . LEU A 1 91 ? 25.891 -2.018 2.088 1 93.5 91 LEU A CA 1
ATOM 739 C C . LEU A 1 91 ? 26.219 -0.883 3.055 1 93.5 91 LEU A C 1
ATOM 741 O O . LEU A 1 91 ? 25.312 -0.159 3.492 1 93.5 91 LEU A O 1
ATOM 745 N N . ASP A 1 92 ? 27.469 -0.764 3.312 1 92.19 92 ASP A N 1
ATOM 746 C CA . ASP A 1 92 ? 27.969 0.417 4.012 1 92.19 92 ASP A CA 1
ATOM 747 C C . ASP A 1 92 ? 27.781 1.677 3.172 1 92.19 92 ASP A C 1
ATOM 749 O O . ASP A 1 92 ? 28.016 1.666 1.964 1 92.19 92 ASP A O 1
ATOM 753 N N . PRO A 1 93 ? 27.344 2.703 3.771 1 89.44 93 PRO A N 1
ATOM 754 C CA . PRO A 1 93 ? 27.094 3.943 3.033 1 89.44 93 PRO A CA 1
ATOM 755 C C . PRO A 1 93 ? 28.328 4.465 2.316 1 89.44 93 PRO A C 1
ATOM 757 O O . PRO A 1 93 ? 28.219 5.254 1.372 1 89.44 93 PRO A O 1
ATOM 760 N N . GLU A 1 94 ? 29.5 4.078 2.709 1 89.81 94 GLU A N 1
ATOM 761 C CA . GLU A 1 94 ? 30.75 4.527 2.076 1 89.81 94 GLU A CA 1
ATOM 762 C C . GLU A 1 94 ? 31.109 3.637 0.891 1 89.81 94 GLU A C 1
ATOM 764 O O . GLU A 1 94 ? 31.984 3.986 0.093 1 89.81 94 GLU A O 1
ATOM 769 N N . ASP A 1 95 ? 30.391 2.559 0.775 1 91.25 95 A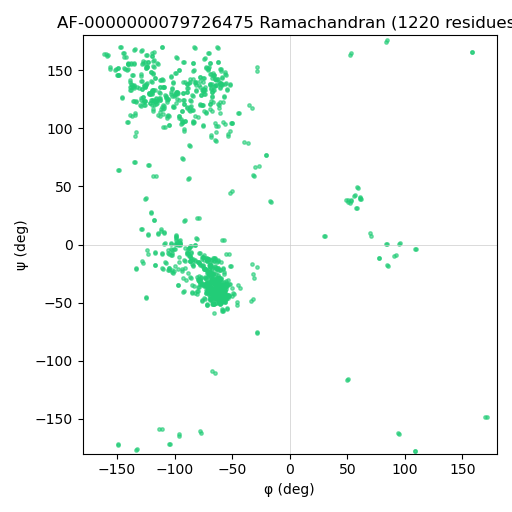SP A N 1
ATOM 770 C CA . ASP A 1 95 ? 30.609 1.667 -0.36 1 91.25 95 ASP A CA 1
ATOM 771 C C . ASP A 1 95 ? 30.188 2.33 -1.669 1 91.25 95 ASP A C 1
ATOM 773 O O . ASP A 1 95 ? 29.094 2.871 -1.772 1 91.25 95 ASP A O 1
ATOM 777 N N . PRO A 1 96 ? 31.062 2.254 -2.652 1 86.56 96 PRO A N 1
ATOM 778 C CA . PRO A 1 96 ? 30.719 2.867 -3.938 1 86.56 96 PRO A CA 1
ATOM 779 C C . PRO A 1 96 ? 29.469 2.262 -4.566 1 86.56 96 PRO A C 1
ATOM 781 O O . PRO A 1 96 ? 28.781 2.922 -5.355 1 86.56 96 PRO A O 1
ATOM 784 N N . MET A 1 97 ? 29.156 1.103 -4.176 1 93.06 97 MET A N 1
ATOM 785 C CA . MET A 1 97 ? 28 0.426 -4.73 1 93.06 97 MET A CA 1
ATOM 786 C C . MET A 1 97 ? 26.703 0.946 -4.094 1 93.06 97 MET A C 1
ATOM 788 O O . MET A 1 97 ? 25.609 0.731 -4.621 1 93.06 97 MET A O 1
ATOM 792 N N . PHE A 1 98 ? 26.906 1.606 -2.994 1 94.94 98 PHE A N 1
ATOM 793 C CA . PHE A 1 98 ? 25.75 2.088 -2.254 1 94.94 98 PHE A CA 1
ATOM 794 C C . PHE A 1 98 ? 24.891 2.998 -3.125 1 94.94 98 PHE A C 1
ATOM 796 O O . PHE A 1 98 ? 23.719 2.703 -3.375 1 94.94 98 PHE A O 1
ATOM 803 N N . SER A 1 99 ? 25.469 4.07 -3.652 1 94.94 99 SER A N 1
ATOM 804 C CA . SER A 1 99 ? 24.719 5.02 -4.473 1 94.94 99 SER A CA 1
ATOM 805 C C . SER A 1 99 ? 24.281 4.383 -5.785 1 94.94 99 SER A C 1
ATOM 807 O O . SER A 1 99 ? 23.188 4.688 -6.289 1 94.94 99 SER A O 1
ATOM 809 N N . ARG A 1 100 ? 25.109 3.451 -6.312 1 96.62 100 ARG A N 1
ATOM 810 C CA . ARG A 1 100 ? 24.781 2.76 -7.555 1 96.62 100 ARG A CA 1
ATOM 811 C C . ARG A 1 100 ? 23.484 1.965 -7.418 1 96.62 100 ARG A C 1
ATOM 813 O O . ARG A 1 100 ? 22.625 2.018 -8.297 1 96.62 100 ARG A O 1
ATOM 820 N N . MET A 1 101 ? 23.344 1.247 -6.316 1 98.12 101 MET A N 1
ATOM 821 C CA . MET A 1 101 ? 22.172 0.392 -6.098 1 98.12 101 MET A CA 1
ATOM 822 C C . MET A 1 101 ? 20.922 1.229 -5.883 1 98.12 101 MET A C 1
ATOM 824 O O . MET A 1 101 ? 19.875 0.952 -6.477 1 98.12 101 MET A O 1
ATOM 828 N N . PHE A 1 102 ? 21.016 2.264 -5.094 1 98.25 102 PHE A N 1
ATOM 829 C CA . PHE A 1 102 ? 19.828 3.064 -4.816 1 98.25 102 PHE A CA 1
ATOM 830 C C . PHE A 1 102 ? 19.453 3.906 -6.031 1 98.25 102 PHE A C 1
ATOM 832 O O . PHE A 1 102 ? 18.266 4.145 -6.281 1 98.25 102 PHE A O 1
ATOM 839 N N . ALA A 1 103 ? 20.469 4.391 -6.793 1 98.06 103 ALA A N 1
ATOM 840 C CA . ALA A 1 103 ? 20.156 5.102 -8.031 1 98.06 103 ALA A CA 1
ATOM 841 C C . ALA A 1 103 ? 19.469 4.184 -9.039 1 98.06 103 ALA A C 1
ATOM 843 O O . ALA A 1 103 ? 18.516 4.594 -9.711 1 98.06 103 ALA A O 1
ATOM 844 N N . SER A 1 104 ? 19.969 2.982 -9.141 1 98.5 104 SER A N 1
ATOM 845 C CA . SER A 1 104 ? 19.359 2.016 -10.039 1 98.5 104 SER A CA 1
ATOM 846 C C . SER A 1 104 ? 17.938 1.665 -9.586 1 98.5 104 SER A C 1
ATOM 848 O O . SER A 1 104 ? 17.031 1.556 -10.398 1 98.5 104 SER A O 1
ATOM 850 N N . ALA A 1 105 ? 17.781 1.44 -8.25 1 98.81 105 ALA A N 1
ATOM 851 C CA . ALA A 1 105 ? 16.438 1.189 -7.695 1 98.81 105 ALA A CA 1
ATOM 852 C C . ALA A 1 105 ? 15.477 2.312 -8.062 1 98.81 105 ALA A C 1
ATOM 854 O O . ALA A 1 105 ? 14.32 2.057 -8.406 1 98.81 105 ALA A O 1
ATOM 855 N N . LEU A 1 106 ? 15.922 3.557 -7.953 1 98.75 106 LEU A N 1
ATOM 856 C CA . LEU A 1 106 ? 15.117 4.727 -8.297 1 98.75 106 LEU A CA 1
ATOM 857 C C . LEU A 1 106 ? 14.727 4.699 -9.773 1 98.75 106 LEU A C 1
ATOM 859 O O . LEU A 1 106 ? 13.555 4.891 -10.109 1 98.75 106 LEU A O 1
ATOM 863 N N . VAL A 1 107 ? 15.656 4.438 -10.641 1 98.5 107 VAL A N 1
ATOM 864 C CA . VAL A 1 107 ? 15.43 4.457 -12.078 1 98.5 107 VAL A CA 1
ATOM 865 C C . VAL A 1 107 ? 14.445 3.35 -12.461 1 98.5 107 VAL A C 1
ATOM 867 O O . VAL A 1 107 ? 13.516 3.576 -13.242 1 98.5 107 VAL A O 1
ATOM 870 N N . TYR A 1 108 ? 14.664 2.102 -11.914 1 98.75 108 TYR A N 1
ATOM 871 C CA . TYR A 1 108 ? 13.773 0.988 -12.227 1 98.75 108 TYR A CA 1
ATOM 872 C C . TYR A 1 108 ? 12.367 1.254 -11.711 1 98.75 108 TYR A C 1
ATOM 874 O O . TYR A 1 108 ? 11.383 0.943 -12.383 1 98.75 108 TYR A O 1
ATOM 882 N N . SER A 1 109 ? 12.211 1.783 -10.484 1 98.81 109 SER A N 1
ATOM 883 C CA . SER A 1 109 ? 10.891 2.104 -9.945 1 98.81 109 SER A CA 1
ATOM 884 C C . SER A 1 109 ? 10.234 3.229 -10.734 1 98.81 109 SER A C 1
ATOM 886 O O . SER A 1 109 ? 9.023 3.199 -10.977 1 98.81 109 SER A O 1
ATOM 888 N N . TYR A 1 110 ? 11.039 4.238 -11.156 1 98.44 110 TYR A N 1
ATOM 889 C CA . TYR A 1 110 ? 10.539 5.281 -12.047 1 98.44 110 TYR A CA 1
ATOM 890 C C . TYR A 1 110 ? 10.031 4.688 -13.352 1 98.44 110 TYR A C 1
ATOM 892 O O . TYR A 1 110 ? 8.984 5.094 -13.859 1 98.44 110 TYR A O 1
ATOM 900 N N . THR A 1 111 ? 10.797 3.791 -13.875 1 98.25 111 THR A N 1
ATOM 901 C CA . THR A 1 111 ? 10.422 3.109 -15.109 1 98.25 111 THR A CA 1
ATOM 902 C C . THR A 1 111 ? 9.086 2.389 -14.945 1 98.25 111 THR A C 1
ATOM 904 O O . THR A 1 111 ? 8.219 2.459 -15.82 1 98.25 111 THR A O 1
ATOM 907 N N . TYR A 1 112 ? 8.875 1.698 -13.859 1 98.56 112 TYR A N 1
ATOM 908 C CA . TYR A 1 112 ? 7.602 1.042 -13.586 1 98.56 112 TYR A CA 1
ATOM 909 C C . TYR A 1 112 ? 6.469 2.057 -13.531 1 98.56 112 TYR A C 1
ATOM 911 O O . TYR A 1 112 ? 5.402 1.84 -14.117 1 98.56 112 TYR A O 1
ATOM 919 N N . LEU A 1 113 ? 6.645 3.15 -12.859 1 97.81 113 LEU A N 1
ATOM 920 C CA . LEU A 1 113 ? 5.578 4.09 -12.539 1 97.81 113 LEU A CA 1
ATOM 921 C C . LEU A 1 113 ? 5.223 4.945 -13.75 1 97.81 113 LEU A C 1
ATOM 923 O O . LEU A 1 113 ? 4.055 5.273 -13.961 1 97.81 113 LEU A O 1
ATOM 927 N N . PHE A 1 114 ? 6.258 5.25 -14.625 1 96.94 114 PHE A N 1
ATOM 928 C CA . PHE A 1 114 ? 5.984 6.379 -15.5 1 96.94 114 PHE A CA 1
ATOM 929 C C . PHE A 1 114 ? 6.367 6.051 -16.938 1 96.94 114 PHE A C 1
ATOM 931 O O . PHE A 1 114 ? 5.973 6.758 -17.875 1 96.94 114 PHE A O 1
ATOM 938 N N . ASP A 1 115 ? 7.262 5.039 -17.172 1 96.75 115 ASP A N 1
ATOM 939 C CA . ASP A 1 115 ? 7.77 4.801 -18.516 1 96.75 115 ASP A CA 1
ATOM 940 C C . ASP A 1 115 ? 6.695 4.18 -19.406 1 96.75 115 ASP A C 1
ATOM 942 O O . ASP A 1 115 ? 6.328 3.018 -19.219 1 96.75 115 ASP A O 1
ATOM 946 N N . SER A 1 116 ? 6.227 4.859 -20.422 1 95.31 116 SER A N 1
ATOM 947 C CA . SER A 1 116 ? 5.141 4.406 -21.281 1 95.31 116 SER A CA 1
ATOM 948 C C . SER A 1 116 ? 5.617 3.334 -22.25 1 95.31 116 SER A C 1
ATOM 950 O O . SER A 1 116 ? 4.805 2.67 -22.906 1 95.31 116 SER A O 1
ATOM 952 N N . ASN A 1 117 ? 6.938 3.123 -22.344 1 96.69 117 ASN A N 1
ATOM 953 C CA . ASN A 1 117 ? 7.48 2.082 -23.219 1 96.69 117 ASN A CA 1
ATOM 954 C C . ASN A 1 117 ? 7.434 0.713 -22.547 1 96.69 117 ASN A C 1
ATOM 956 O O . ASN A 1 117 ? 7.633 -0.311 -23.203 1 96.69 117 ASN A O 1
ATOM 960 N N . ALA A 1 118 ? 7.195 0.714 -21.234 1 97.44 118 ALA A N 1
ATOM 961 C CA . ALA A 1 118 ? 7.07 -0.56 -20.531 1 97.44 118 ALA A CA 1
ATOM 962 C C . ALA A 1 118 ? 5.789 -1.284 -20.938 1 97.44 118 ALA A C 1
ATOM 964 O O . ALA A 1 118 ? 4.836 -0.658 -21.406 1 97.44 118 ALA A O 1
ATOM 965 N N . VAL A 1 119 ? 5.754 -2.605 -20.797 1 96.56 119 VAL A N 1
ATOM 966 C CA . VAL A 1 119 ? 4.602 -3.428 -21.141 1 96.56 119 VAL A CA 1
ATOM 967 C C . VAL A 1 119 ? 4.035 -4.098 -19.891 1 96.56 119 VAL A C 1
ATOM 969 O O . VAL A 1 119 ? 4.734 -4.859 -19.219 1 96.56 119 VAL A O 1
ATOM 972 N N . PRO A 1 120 ? 2.787 -3.869 -19.656 1 93.88 120 PRO A N 1
ATOM 973 C CA . PRO A 1 120 ? 1.842 -2.988 -20.344 1 93.88 120 PRO A CA 1
ATOM 974 C C . PRO A 1 120 ? 2.24 -1.517 -20.266 1 93.88 120 PRO A C 1
ATOM 976 O O . PRO A 1 120 ? 3.098 -1.148 -19.453 1 93.88 120 PRO A O 1
ATOM 979 N N . SER A 1 121 ? 1.569 -0.648 -21.047 1 94.44 121 SER A N 1
ATOM 980 C CA . SER A 1 121 ? 1.981 0.744 -21.188 1 94.44 121 SER A CA 1
ATOM 981 C C . SER A 1 121 ? 1.666 1.553 -19.938 1 94.44 121 SER A C 1
ATOM 983 O O . SER A 1 121 ? 2.324 2.559 -19.656 1 94.44 121 SER A O 1
ATOM 985 N N . GLU A 1 122 ? 0.638 1.138 -19.234 1 93.25 122 GLU A N 1
ATOM 986 C CA . GLU A 1 122 ? 0.271 1.841 -18.016 1 93.25 122 GLU A CA 1
ATOM 987 C C . GLU A 1 122 ? 0.336 0.913 -16.797 1 93.25 122 GLU A C 1
ATOM 989 O O . GLU A 1 122 ? -0 -0.269 -16.906 1 93.25 122 GLU A O 1
ATOM 994 N N . PRO A 1 123 ? 0.844 1.508 -15.711 1 94.56 123 PRO A N 1
ATOM 995 C CA . PRO A 1 123 ? 0.82 0.689 -14.5 1 94.56 123 PRO A CA 1
ATOM 996 C C . PRO A 1 123 ? -0.591 0.489 -13.945 1 94.56 123 PRO A C 1
ATOM 998 O O . PRO A 1 123 ? -1.474 1.317 -14.188 1 94.56 123 PRO A O 1
ATOM 1001 N N . ASP A 1 124 ? -0.811 -0.558 -13.305 1 93.69 124 ASP A N 1
ATOM 1002 C CA . ASP A 1 124 ? -2.094 -0.87 -12.68 1 93.69 124 ASP A CA 1
ATOM 1003 C C . ASP A 1 124 ? -2.119 -0.426 -11.219 1 93.69 124 ASP A C 1
ATOM 1005 O O . ASP A 1 124 ? -1.466 -1.033 -10.367 1 93.69 124 ASP A O 1
ATOM 1009 N N . PRO A 1 125 ? -2.982 0.558 -10.875 1 94.38 125 PRO A N 1
ATOM 1010 C CA . PRO A 1 125 ? -2.988 1.077 -9.508 1 94.38 125 PRO A CA 1
ATOM 1011 C C . PRO A 1 125 ? -3.486 0.053 -8.492 1 94.38 125 PRO A C 1
ATOM 1013 O O . PRO A 1 125 ? -3.234 0.196 -7.293 1 94.38 125 PRO A O 1
ATOM 1016 N N . PHE A 1 126 ? -4.207 -0.945 -8.945 1 95.19 126 PHE A N 1
ATOM 1017 C CA . PHE A 1 126 ? -4.762 -1.947 -8.039 1 95.19 126 PHE A CA 1
ATOM 1018 C C . PHE A 1 126 ? -3.734 -3.035 -7.746 1 95.19 126 PHE A C 1
ATOM 1020 O O . PHE A 1 126 ? -3.912 -3.83 -6.82 1 95.19 126 PHE A O 1
ATOM 1027 N N . ALA A 1 127 ? -2.65 -3.062 -8.531 1 94.38 127 ALA A N 1
ATOM 1028 C CA . ALA A 1 127 ? -1.578 -4.027 -8.297 1 94.38 127 ALA A CA 1
ATOM 1029 C C . ALA A 1 127 ? -0.694 -3.59 -7.133 1 94.38 127 ALA A C 1
ATOM 1031 O O . ALA A 1 127 ? -0.439 -2.398 -6.949 1 94.38 127 ALA A O 1
ATOM 1032 N N . MET A 1 128 ? -0.234 -4.555 -6.379 1 95.25 128 MET A N 1
ATOM 1033 C CA . MET A 1 128 ? 0.632 -4.238 -5.246 1 95.25 128 MET A CA 1
ATOM 1034 C C . MET A 1 128 ? 1.973 -3.689 -5.723 1 95.25 128 MET A C 1
ATOM 1036 O O . MET A 1 128 ? 2.617 -2.916 -5.012 1 95.25 128 MET A O 1
ATOM 1040 N N . GLU A 1 129 ? 2.371 -4.148 -6.922 1 97.25 129 GLU A N 1
ATOM 1041 C CA . GLU A 1 129 ? 3.617 -3.658 -7.508 1 97.25 129 GLU A CA 1
ATOM 1042 C C . GLU A 1 129 ? 3.621 -2.135 -7.598 1 97.25 129 GLU A C 1
ATOM 1044 O O . GLU A 1 129 ? 4.668 -1.502 -7.445 1 97.25 129 GLU A O 1
ATOM 1049 N N . PHE A 1 130 ? 2.453 -1.556 -7.867 1 97.31 130 PHE A N 1
ATOM 1050 C CA . PHE A 1 130 ? 2.35 -0.107 -7.996 1 97.31 130 PHE A CA 1
ATOM 1051 C C . PHE A 1 130 ? 2.754 0.581 -6.699 1 97.31 130 PHE A C 1
ATOM 1053 O O . PHE A 1 130 ? 3.586 1.49 -6.703 1 97.31 130 PHE A O 1
ATOM 1060 N N . ARG A 1 131 ? 2.154 0.135 -5.609 1 96.81 131 ARG A N 1
ATOM 1061 C CA . ARG A 1 131 ? 2.445 0.724 -4.309 1 96.81 131 ARG A CA 1
ATOM 1062 C C . ARG A 1 131 ? 3.902 0.503 -3.92 1 96.81 131 ARG A C 1
ATOM 1064 O O . ARG A 1 131 ? 4.562 1.417 -3.422 1 96.81 131 ARG A O 1
ATOM 1071 N N . PHE A 1 132 ? 4.371 -0.684 -4.117 1 98.06 132 PHE A N 1
ATOM 1072 C CA . PHE A 1 132 ? 5.742 -1.024 -3.754 1 98.06 132 PHE A CA 1
ATOM 1073 C C . PHE A 1 132 ? 6.738 -0.228 -4.59 1 98.06 132 PHE A C 1
ATOM 1075 O O . PHE A 1 132 ? 7.785 0.189 -4.086 1 98.06 132 PHE A O 1
ATOM 1082 N N . ALA A 1 133 ? 6.398 -0.08 -5.855 1 98.62 133 ALA A N 1
ATOM 1083 C CA . ALA A 1 133 ? 7.27 0.715 -6.715 1 98.62 133 ALA A CA 1
ATOM 1084 C C . ALA A 1 133 ? 7.332 2.164 -6.246 1 98.62 133 ALA A C 1
ATOM 1086 O O . ALA A 1 133 ? 8.406 2.775 -6.234 1 98.62 133 ALA A O 1
ATOM 1087 N N . LEU A 1 134 ? 6.207 2.703 -5.883 1 98.06 134 LEU A N 1
ATOM 1088 C CA . LEU A 1 134 ? 6.156 4.07 -5.375 1 98.06 134 LEU A CA 1
ATOM 1089 C C . LEU A 1 134 ? 6.992 4.215 -4.109 1 98.06 134 LEU A C 1
ATOM 1091 O O . LEU A 1 134 ? 7.766 5.16 -3.975 1 98.06 134 LEU A O 1
ATOM 1095 N N . ASP A 1 135 ? 6.855 3.273 -3.195 1 97.44 135 ASP A N 1
ATOM 1096 C CA . ASP A 1 135 ? 7.637 3.27 -1.963 1 97.44 135 ASP A CA 1
ATOM 1097 C C . ASP A 1 135 ? 9.133 3.211 -2.264 1 97.44 135 ASP A C 1
ATOM 1099 O O . ASP A 1 135 ? 9.922 3.932 -1.65 1 97.44 135 ASP A O 1
ATOM 1103 N N . THR A 1 136 ? 9.414 2.303 -3.16 1 98.69 136 THR A N 1
ATOM 1104 C CA . THR A 1 136 ? 10.812 2.102 -3.506 1 98.69 136 THR A CA 1
ATOM 1105 C C . THR A 1 136 ? 11.398 3.357 -4.145 1 98.69 136 THR A C 1
ATOM 1107 O O . THR A 1 136 ? 12.539 3.734 -3.855 1 98.69 136 THR A O 1
ATOM 1110 N N . TYR A 1 137 ? 10.641 3.98 -5.012 1 98.69 137 TYR A N 1
ATOM 1111 C CA . TYR A 1 137 ? 11.086 5.227 -5.625 1 98.69 137 TYR A CA 1
ATOM 1112 C C . TYR A 1 137 ? 11.367 6.285 -4.566 1 98.69 137 TYR A C 1
ATOM 1114 O O . TYR A 1 137 ? 12.469 6.844 -4.52 1 98.69 137 TYR A O 1
ATOM 1122 N N . ASN A 1 138 ? 10.406 6.559 -3.754 1 98.38 138 ASN A N 1
ATOM 1123 C CA . ASN A 1 138 ? 10.523 7.605 -2.742 1 98.38 138 ASN A CA 1
ATOM 1124 C C . ASN A 1 138 ? 11.703 7.355 -1.809 1 98.38 138 ASN A C 1
ATOM 1126 O O . ASN A 1 138 ? 12.477 8.266 -1.525 1 98.38 138 ASN A O 1
ATOM 1130 N N . ARG A 1 139 ? 11.828 6.156 -1.353 1 98 139 ARG A N 1
ATOM 1131 C CA . ARG A 1 139 ? 12.836 5.852 -0.344 1 98 139 ARG A CA 1
ATOM 1132 C C . ARG A 1 139 ? 14.219 5.73 -0.974 1 98 139 ARG A C 1
ATOM 1134 O O . ARG A 1 139 ? 15.227 6.023 -0.33 1 98 139 ARG A O 1
ATOM 1141 N N . SER A 1 140 ? 14.273 5.277 -2.254 1 98.38 140 SER A N 1
ATOM 1142 C CA . SER A 1 140 ? 15.555 5.34 -2.955 1 98.38 140 SER A CA 1
ATOM 1143 C C . SER A 1 140 ? 16.047 6.777 -3.086 1 98.38 140 SER A C 1
ATOM 1145 O O . SER A 1 140 ? 17.234 7.051 -2.9 1 98.38 140 SER A O 1
ATOM 1147 N N . LEU A 1 141 ? 15.141 7.668 -3.416 1 97.38 141 LEU A N 1
ATOM 1148 C CA . LEU A 1 141 ? 15.492 9.086 -3.477 1 97.38 141 LEU A CA 1
ATOM 1149 C C . LEU A 1 141 ? 15.977 9.586 -2.121 1 97.38 141 LEU A C 1
ATOM 1151 O O . LEU A 1 141 ? 16.922 10.359 -2.047 1 97.38 141 LEU A O 1
ATOM 1155 N N . THR A 1 142 ? 15.312 9.164 -1.082 1 96.62 142 THR A N 1
ATOM 1156 C CA . THR A 1 142 ? 15.719 9.508 0.276 1 96.62 142 THR A CA 1
ATOM 1157 C C . THR A 1 142 ? 17.156 9.078 0.532 1 96.62 142 THR A C 1
ATOM 1159 O O . THR A 1 142 ? 17.953 9.852 1.07 1 96.62 142 THR A O 1
ATOM 1162 N N . GLN A 1 143 ? 17.5 7.852 0.146 1 95.81 143 GLN A N 1
ATOM 1163 C CA . GLN A 1 143 ? 18.844 7.332 0.344 1 95.81 143 GLN A CA 1
ATOM 1164 C C . GLN A 1 143 ? 19.875 8.125 -0.464 1 95.81 143 GLN A C 1
ATOM 1166 O O . GLN A 1 143 ? 20.984 8.359 -0.002 1 95.81 143 GLN A O 1
ATOM 1171 N N . LEU A 1 144 ? 19.5 8.477 -1.62 1 94.31 144 LEU A N 1
ATOM 1172 C CA . LEU A 1 144 ? 20.406 9.25 -2.463 1 94.31 144 LEU A CA 1
ATOM 1173 C C . LEU A 1 144 ? 20.609 10.648 -1.893 1 94.31 144 LEU A C 1
ATOM 1175 O O . LEU A 1 144 ? 21.703 11.219 -2.018 1 94.31 144 LEU A O 1
ATOM 1179 N N . VAL A 1 145 ? 19.578 11.266 -1.31 1 92.88 145 VAL A N 1
ATOM 1180 C CA . VAL A 1 145 ? 19.734 12.547 -0.627 1 92.88 145 VAL A CA 1
ATOM 1181 C C . VAL A 1 145 ? 20.719 12.398 0.541 1 92.88 145 VAL A C 1
ATOM 1183 O O . VAL A 1 145 ? 21.594 13.242 0.741 1 92.88 145 VAL A O 1
ATOM 1186 N N . ARG A 1 146 ? 20.562 11.336 1.307 1 92 146 ARG A N 1
ATOM 1187 C CA . ARG A 1 146 ? 21.484 11.062 2.404 1 92 146 ARG A CA 1
ATOM 1188 C C . ARG A 1 146 ? 22.922 10.93 1.897 1 92 146 ARG A C 1
ATOM 1190 O O . ARG A 1 146 ? 23.844 11.438 2.525 1 92 146 ARG A O 1
ATOM 1197 N N . PHE A 1 147 ? 23.031 10.211 0.792 1 91.75 147 PHE A N 1
ATOM 1198 C CA . PHE A 1 147 ? 24.328 10.023 0.171 1 91.75 147 PHE A CA 1
ATOM 1199 C C . PHE A 1 147 ? 24.938 11.367 -0.241 1 91.75 147 PHE A C 1
ATOM 1201 O O . PHE A 1 147 ? 26.094 11.641 0.032 1 91.75 147 PHE A O 1
ATOM 1208 N N . ALA A 1 148 ? 24.125 12.164 -0.912 1 88.38 148 ALA A N 1
ATOM 1209 C CA . ALA A 1 148 ? 24.594 13.477 -1.356 1 88.38 148 ALA A CA 1
ATOM 1210 C C . ALA A 1 148 ? 24.984 14.352 -0.168 1 88.38 148 ALA A C 1
ATOM 1212 O O . ALA A 1 148 ? 25.953 15.102 -0.233 1 88.38 148 ALA A O 1
ATOM 1213 N N . LYS A 1 149 ? 24.203 14.344 0.847 1 86.56 149 LYS A N 1
ATOM 1214 C CA . LYS A 1 149 ? 24.484 15.102 2.061 1 86.56 149 LYS A CA 1
ATOM 1215 C C . LYS A 1 149 ? 25.812 14.68 2.672 1 86.56 149 LYS A C 1
ATOM 1217 O O . LYS A 1 149 ? 26.641 15.531 3.008 1 86.56 149 LYS A O 1
ATOM 1222 N N . ARG A 1 150 ? 26.016 13.484 2.783 1 86.12 150 ARG A N 1
ATOM 1223 C CA . ARG A 1 150 ? 27.234 12.938 3.391 1 86.12 150 ARG A CA 1
ATOM 1224 C C . ARG A 1 150 ? 28.469 13.305 2.578 1 86.12 150 ARG A C 1
ATOM 1226 O O . ARG A 1 150 ? 29.531 13.531 3.141 1 86.12 150 ARG A O 1
ATOM 1233 N N . ASN A 1 151 ? 28.281 13.391 1.323 1 81.94 151 ASN A N 1
ATOM 1234 C CA . ASN A 1 151 ? 29.406 13.664 0.446 1 81.94 151 ASN A CA 1
ATOM 1235 C C . ASN A 1 151 ? 29.469 15.141 0.065 1 81.94 151 ASN A C 1
ATOM 1237 O O . ASN A 1 151 ? 30.203 15.516 -0.852 1 81.94 151 ASN A O 1
ATOM 1241 N N . ARG A 1 152 ? 28.641 16.016 0.662 1 76.12 152 ARG A N 1
ATOM 1242 C CA . ARG A 1 152 ? 28.625 17.469 0.509 1 76.12 152 ARG A CA 1
ATOM 1243 C C . ARG A 1 152 ? 28.359 17.859 -0.938 1 76.12 152 ARG A C 1
ATOM 1245 O O . ARG A 1 152 ? 29.047 18.719 -1.492 1 76.12 152 ARG A O 1
ATOM 1252 N N . LYS A 1 153 ? 27.453 17.109 -1.501 1 71.56 153 LYS A N 1
ATOM 1253 C CA . LYS A 1 153 ? 27.156 17.344 -2.912 1 71.56 153 LYS A CA 1
ATOM 1254 C C . LYS A 1 153 ? 25.781 17.984 -3.088 1 71.56 153 LYS A C 1
ATOM 1256 O O . LYS A 1 153 ? 25.281 18.109 -4.211 1 71.56 153 LYS A O 1
ATOM 1261 N N . LEU A 1 154 ? 25.188 18.391 -2.092 1 73.31 154 LEU A N 1
ATOM 1262 C CA . LEU A 1 154 ? 23.828 18.922 -2.189 1 73.31 154 LEU A CA 1
ATOM 1263 C C . LEU A 1 154 ? 23.844 20.344 -2.752 1 73.31 154 LEU A C 1
ATOM 1265 O O . LEU A 1 154 ? 22.875 20.781 -3.377 1 73.31 154 LEU A O 1
ATOM 1269 N N . ALA A 1 155 ? 24.875 21 -2.529 1 63.56 155 ALA A N 1
ATOM 1270 C CA . ALA A 1 155 ? 24.984 22.391 -2.98 1 63.56 155 ALA A CA 1
ATOM 1271 C C . ALA A 1 155 ? 25.141 22.453 -4.496 1 63.56 155 ALA A C 1
ATOM 1273 O O . ALA A 1 155 ? 24.734 23.438 -5.121 1 63.56 155 ALA A O 1
ATOM 1274 N N . ARG A 1 156 ? 25.766 21.531 -5.152 1 67.19 156 ARG A N 1
ATOM 1275 C CA . ARG A 1 156 ? 25.953 21.453 -6.598 1 67.19 156 ARG A CA 1
ATOM 1276 C C . ARG A 1 156 ? 25.391 20.172 -7.172 1 67.19 156 ARG A C 1
ATOM 1278 O O . ARG A 1 156 ? 26.125 19.344 -7.703 1 67.19 156 ARG A O 1
ATOM 1285 N N . VAL A 1 157 ? 24.047 20.125 -7.113 1 68.62 157 VAL A N 1
ATOM 1286 C CA . VAL A 1 157 ? 23.359 18.875 -7.441 1 68.62 157 VAL A CA 1
ATOM 1287 C C . VAL A 1 157 ? 23.516 18.578 -8.93 1 68.62 157 VAL A C 1
ATOM 1289 O O . VAL A 1 157 ? 23.531 17.422 -9.344 1 68.62 157 VAL A O 1
ATOM 1292 N N . THR A 1 158 ? 23.719 19.578 -9.68 1 70.06 158 THR A N 1
ATOM 1293 C CA . THR A 1 158 ? 23.844 19.375 -11.117 1 70.06 158 THR A CA 1
ATOM 1294 C C . THR A 1 158 ? 25.172 18.703 -11.445 1 70.06 158 THR A C 1
ATOM 1296 O O . THR A 1 158 ? 25.359 18.188 -12.555 1 70.06 158 THR A O 1
ATOM 1299 N N . ASP A 1 159 ? 25.969 18.641 -10.562 1 69.94 159 ASP A N 1
ATOM 1300 C CA . ASP A 1 159 ? 27.234 17.938 -10.773 1 69.94 159 ASP A CA 1
ATOM 1301 C C . ASP A 1 159 ? 27.172 16.5 -10.273 1 69.94 159 ASP A C 1
ATOM 1303 O O . ASP A 1 159 ? 28.156 15.766 -10.359 1 69.94 159 ASP A O 1
ATOM 1307 N N . LEU A 1 160 ? 26.047 16.219 -9.867 1 79.25 160 LEU A N 1
ATOM 1308 C CA . LEU A 1 160 ? 25.906 14.883 -9.289 1 79.25 160 LEU A CA 1
ATOM 1309 C C . LEU A 1 160 ? 25.656 13.844 -10.375 1 79.25 160 LEU A C 1
ATOM 1311 O O . LEU A 1 160 ? 24.656 13.914 -11.086 1 79.25 160 LEU A O 1
ATOM 1315 N N . ASN A 1 161 ? 26.672 13.062 -10.664 1 87.94 161 ASN A N 1
ATOM 1316 C CA . ASN A 1 161 ? 26.547 11.875 -11.508 1 87.94 161 ASN A CA 1
ATOM 1317 C C . ASN A 1 161 ? 26.656 10.594 -10.695 1 87.94 161 ASN A C 1
ATOM 1319 O O . ASN A 1 161 ? 27.594 10.422 -9.906 1 87.94 161 ASN A O 1
ATOM 1323 N N . VAL A 1 162 ? 25.703 9.773 -10.844 1 92.62 162 VAL A N 1
ATOM 1324 C CA . VAL A 1 162 ? 25.688 8.531 -10.086 1 92.62 162 VAL A CA 1
ATOM 1325 C C . VAL A 1 162 ? 25.656 7.34 -11.039 1 92.62 162 VAL A C 1
ATOM 1327 O O . VAL A 1 162 ? 24.844 7.305 -11.969 1 92.62 162 VAL A O 1
ATOM 1330 N N . HIS A 1 163 ? 26.547 6.398 -10.812 1 94.94 163 HIS A N 1
ATOM 1331 C CA . HIS A 1 163 ? 26.578 5.203 -11.648 1 94.94 163 HIS A CA 1
ATOM 1332 C C . HIS A 1 163 ? 25.344 4.332 -11.406 1 94.94 163 HIS A C 1
ATOM 1334 O O . HIS A 1 163 ? 24.828 4.281 -10.289 1 94.94 163 HIS A O 1
ATOM 1340 N N . LEU A 1 164 ? 24.906 3.676 -12.445 1 96.62 164 LEU A N 1
ATOM 1341 C CA . LEU A 1 164 ? 23.828 2.703 -12.398 1 96.62 164 LEU A CA 1
ATOM 1342 C C . LEU A 1 164 ? 24.344 1.293 -12.648 1 96.62 164 LEU A C 1
ATOM 1344 O O . LEU A 1 164 ? 25.531 1.104 -12.922 1 96.62 164 LEU A O 1
ATOM 1348 N N . VAL A 1 165 ? 23.469 0.265 -12.422 1 94.62 165 VAL A N 1
ATOM 1349 C CA . VAL A 1 165 ? 23.797 -1.098 -12.82 1 94.62 165 VAL A CA 1
ATOM 1350 C C . VAL A 1 165 ? 24.297 -1.102 -14.266 1 94.62 165 VAL A C 1
ATOM 1352 O O . VAL A 1 165 ? 25.266 -1.779 -14.594 1 94.62 165 VAL A O 1
ATOM 1355 N N . ARG A 1 166 ? 23.625 -0.35 -15.039 1 91.94 166 ARG A N 1
ATOM 1356 C CA . ARG A 1 166 ? 24.047 -0.118 -16.422 1 91.94 166 ARG A CA 1
ATOM 1357 C C . ARG A 1 166 ? 23.969 1.362 -16.766 1 91.94 166 ARG A C 1
ATOM 1359 O O . ARG A 1 166 ? 22.875 1.944 -16.781 1 91.94 166 ARG A O 1
ATOM 1366 N N . GLY A 1 167 ? 25.156 1.995 -16.969 1 94 167 GLY A N 1
ATOM 1367 C CA . GLY A 1 167 ? 25.188 3.395 -17.359 1 94 167 GLY A CA 1
ATOM 1368 C C . GLY A 1 167 ? 25.344 4.34 -16.188 1 94 167 GLY A C 1
ATOM 1369 O O . GLY A 1 167 ? 25.875 3.955 -15.141 1 94 167 GLY A O 1
ATOM 1370 N N . THR A 1 168 ? 25 5.637 -16.5 1 95.56 168 THR A N 1
ATOM 1371 C CA . THR A 1 168 ? 25.156 6.695 -15.516 1 95.56 168 THR A CA 1
ATOM 1372 C C . THR A 1 168 ? 23.922 7.602 -15.492 1 95.56 168 THR A C 1
ATOM 1374 O O . THR A 1 168 ? 23.344 7.895 -16.547 1 95.56 168 THR A O 1
ATOM 1377 N N . LEU A 1 169 ? 23.5 7.891 -14.336 1 95.19 169 LEU A N 1
ATOM 1378 C CA . LEU A 1 169 ? 22.453 8.891 -14.133 1 95.19 169 LEU A CA 1
ATOM 1379 C C . LEU A 1 169 ? 23.062 10.281 -13.961 1 95.19 169 LEU A C 1
ATOM 1381 O O . LEU A 1 169 ? 23.781 10.531 -12.992 1 95.19 169 LEU A O 1
ATOM 1385 N N . THR A 1 170 ? 22.75 11.188 -14.867 1 93.06 170 THR A N 1
ATOM 1386 C CA . THR A 1 170 ? 23.359 12.516 -14.867 1 93.06 170 THR A CA 1
ATOM 1387 C C . THR A 1 170 ? 22.297 13.594 -14.617 1 93.06 170 THR A C 1
ATOM 1389 O O . THR A 1 170 ? 21.297 13.672 -15.336 1 93.06 170 THR A O 1
ATOM 1392 N N . MET A 1 171 ? 22.5 14.367 -13.617 1 90.94 171 MET A N 1
ATOM 1393 C CA . MET A 1 171 ? 21.609 15.484 -13.336 1 90.94 171 MET A CA 1
ATOM 1394 C C . MET A 1 171 ? 21.875 16.641 -14.289 1 90.94 171 MET A C 1
ATOM 1396 O O . MET A 1 171 ? 22.969 17.234 -14.281 1 90.94 171 MET A O 1
ATOM 1400 N N . VAL A 1 172 ? 20.906 17.031 -15.039 1 89.31 172 VAL A N 1
ATOM 1401 C CA . VAL A 1 172 ? 21.156 18.016 -16.078 1 89.31 172 VAL A CA 1
ATOM 1402 C C . VAL A 1 172 ? 20.469 19.328 -15.719 1 89.31 172 VAL A C 1
ATOM 1404 O O . VAL A 1 172 ? 20.797 20.391 -16.266 1 89.31 172 VAL A O 1
ATOM 1407 N N . ASP A 1 173 ? 19.484 19.219 -14.828 1 87.94 173 ASP A N 1
ATOM 1408 C CA . ASP A 1 173 ? 18.734 20.422 -14.461 1 87.94 173 ASP A CA 1
ATOM 1409 C C . ASP A 1 173 ? 18.234 20.328 -13.023 1 87.94 173 ASP A C 1
ATOM 1411 O O . ASP A 1 173 ? 18.141 19.234 -12.453 1 87.94 173 ASP A O 1
ATOM 1415 N N . VAL A 1 174 ? 18.078 21.484 -12.43 1 87.5 174 VAL A N 1
ATOM 1416 C CA . VAL A 1 174 ? 17.453 21.625 -11.117 1 87.5 174 VAL A CA 1
ATOM 1417 C C . VAL A 1 174 ? 16.375 22.688 -11.164 1 87.5 174 VAL A C 1
ATOM 1419 O O . VAL A 1 174 ? 16.641 23.844 -11.516 1 87.5 174 VAL A O 1
ATOM 1422 N N . LYS A 1 175 ? 15.195 22.297 -10.875 1 87.69 175 LYS A N 1
ATOM 1423 C CA . LYS A 1 175 ? 14.07 23.219 -10.82 1 87.69 175 LYS A CA 1
ATOM 1424 C C . LYS A 1 175 ? 13.594 23.422 -9.391 1 87.69 175 LYS A C 1
ATOM 1426 O O . LYS A 1 175 ? 13.188 22.469 -8.719 1 87.69 175 LYS A O 1
ATOM 1431 N N . VAL A 1 176 ? 13.656 24.609 -8.977 1 85.75 176 VAL A N 1
ATOM 1432 C CA . VAL A 1 176 ? 13.305 24.938 -7.598 1 85.75 176 VAL A CA 1
ATOM 1433 C C . VAL A 1 176 ? 12.078 25.859 -7.582 1 85.75 176 VAL A C 1
ATOM 1435 O O . VAL A 1 176 ? 12.055 26.891 -8.258 1 85.75 176 VAL A O 1
ATOM 1438 N N . GLU A 1 177 ? 11.039 25.438 -6.957 1 79.62 177 GLU A N 1
ATOM 1439 C CA . GLU A 1 177 ? 9.844 26.25 -6.742 1 79.62 177 GLU A CA 1
ATOM 1440 C C . GLU A 1 177 ? 9.609 26.5 -5.254 1 79.62 177 GLU A C 1
ATOM 1442 O O . GLU A 1 177 ? 8.633 26.016 -4.684 1 79.62 177 GLU A O 1
ATOM 1447 N N . THR A 1 178 ? 10.602 27.109 -4.652 1 72.25 178 THR A N 1
ATOM 1448 C CA . THR A 1 178 ? 10.539 27.578 -3.27 1 72.25 178 THR A CA 1
ATOM 1449 C C . THR A 1 178 ? 10.75 29.094 -3.201 1 72.25 178 THR A C 1
ATOM 1451 O O . THR A 1 178 ? 11.109 29.719 -4.199 1 72.25 178 THR A O 1
ATOM 1454 N N . ALA A 1 179 ? 10.328 29.547 -2.059 1 68.38 179 ALA A N 1
ATOM 1455 C CA . ALA A 1 179 ? 10.539 30.969 -1.857 1 68.38 179 ALA A CA 1
ATOM 1456 C C . ALA A 1 179 ? 12.031 31.297 -1.771 1 68.38 179 ALA A C 1
ATOM 1458 O O . ALA A 1 179 ? 12.43 32.469 -1.924 1 68.38 179 ALA A O 1
ATOM 1459 N N . TRP A 1 180 ? 12.797 30.219 -1.602 1 69.5 180 TRP A N 1
ATOM 1460 C CA . TRP A 1 180 ? 14.234 30.422 -1.439 1 69.5 180 TRP A CA 1
ATOM 1461 C C . TRP A 1 180 ? 15.016 29.625 -2.469 1 69.5 180 TRP A C 1
ATOM 1463 O O . TRP A 1 180 ? 14.516 28.625 -3.004 1 69.5 180 TRP A O 1
ATOM 1473 N N . THR A 1 181 ? 16.141 30.125 -2.754 1 68.12 181 THR A N 1
ATOM 1474 C CA . THR A 1 181 ? 17.047 29.422 -3.65 1 68.12 181 THR A CA 1
ATOM 1475 C C . THR A 1 181 ? 17.859 28.375 -2.889 1 68.12 181 THR A C 1
ATOM 1477 O O . THR A 1 181 ? 18.031 28.484 -1.673 1 68.12 181 THR A O 1
ATOM 1480 N N . PRO A 1 182 ? 18.328 27.391 -3.535 1 67.94 182 PRO A N 1
ATOM 1481 C CA . PRO A 1 182 ? 19.125 26.344 -2.879 1 67.94 182 PRO A CA 1
ATOM 1482 C C . PRO A 1 182 ? 20.312 26.922 -2.119 1 67.94 182 PRO A C 1
ATOM 1484 O O . PRO A 1 182 ? 20.734 26.359 -1.103 1 67.94 182 PRO A O 1
ATOM 1487 N N . LYS A 1 183 ? 20.875 27.938 -2.607 1 67.19 183 LYS A N 1
ATOM 1488 C CA . LYS A 1 183 ? 22.031 28.547 -1.976 1 67.19 183 LYS A CA 1
ATOM 1489 C C . LYS A 1 183 ? 21.688 29.125 -0.609 1 67.19 183 LYS A C 1
ATOM 1491 O O . LYS A 1 183 ? 22.562 29.375 0.213 1 67.19 183 LYS A O 1
ATOM 1496 N N . SER A 1 184 ? 20.406 29.188 -0.407 1 70.38 184 SER A N 1
ATOM 1497 C CA . SER A 1 184 ? 19.938 29.812 0.827 1 70.38 184 SER A CA 1
ATOM 1498 C C . SER A 1 184 ? 19.906 28.797 1.974 1 70.38 184 SER A C 1
ATOM 1500 O O . SER A 1 184 ? 19.734 29.188 3.133 1 70.38 184 SER A O 1
ATOM 1502 N N . PHE A 1 185 ? 20.266 27.609 1.611 1 76.12 185 PHE A N 1
ATOM 1503 C CA . PHE A 1 185 ? 20.094 26.609 2.66 1 76.12 185 PHE A CA 1
ATOM 1504 C C . PHE A 1 185 ? 21.438 26.172 3.209 1 76.12 185 PHE A C 1
ATOM 1506 O O . PHE A 1 185 ? 22.391 25.969 2.445 1 76.12 185 PHE A O 1
ATOM 1513 N N . LEU A 1 186 ? 21.516 26.234 4.484 1 71.38 186 LEU A N 1
ATOM 1514 C CA . LEU A 1 186 ? 22.703 25.781 5.199 1 71.38 186 LEU A CA 1
ATOM 1515 C C . LEU A 1 186 ? 22.797 24.266 5.203 1 71.38 186 LEU A C 1
ATOM 1517 O O . LEU A 1 186 ? 23.875 23.688 5.074 1 71.38 186 LEU A O 1
ATOM 1521 N N . GLN A 1 187 ? 21.703 23.766 5.406 1 83.94 187 GLN A N 1
ATOM 1522 C CA . GLN A 1 187 ? 21.641 22.312 5.605 1 83.94 187 GLN A CA 1
ATOM 1523 C C . GLN A 1 187 ? 20.312 21.75 5.105 1 83.94 187 GLN A C 1
ATOM 1525 O O . GLN A 1 187 ? 19.297 22.453 5.125 1 83.94 187 GLN A O 1
ATOM 1530 N N . VAL A 1 188 ? 20.422 20.547 4.598 1 89.38 188 VAL A N 1
ATOM 1531 C CA . VAL A 1 188 ? 19.234 19.797 4.188 1 89.38 188 VAL A CA 1
ATOM 1532 C C . VAL A 1 188 ? 19.141 18.5 4.977 1 89.38 188 VAL A C 1
ATOM 1534 O O . VAL A 1 188 ? 20.141 17.781 5.102 1 89.38 188 VAL A O 1
ATOM 1537 N N . GLU A 1 189 ? 18.016 18.297 5.645 1 92.81 189 GLU A N 1
ATOM 1538 C CA . GLU A 1 189 ? 17.766 17.047 6.359 1 92.81 189 GLU A CA 1
ATOM 1539 C C . GLU A 1 189 ? 16.594 16.297 5.738 1 92.81 189 GLU A C 1
ATOM 1541 O O . GLU A 1 189 ? 15.773 16.875 5.035 1 92.81 189 GLU A O 1
ATOM 1546 N N . VAL A 1 190 ? 16.625 14.984 5.973 1 94.81 190 VAL A N 1
ATOM 1547 C CA . VAL A 1 190 ? 15.508 14.141 5.562 1 94.81 190 VAL A CA 1
ATOM 1548 C C . VAL A 1 190 ? 14.445 14.125 6.66 1 94.81 190 VAL A C 1
ATOM 1550 O O . VAL A 1 190 ? 14.703 13.68 7.781 1 94.81 190 VAL A O 1
ATOM 1553 N N . ALA A 1 191 ? 13.234 14.609 6.34 1 95.81 191 ALA A N 1
ATOM 1554 C CA . ALA A 1 191 ? 12.172 14.703 7.336 1 95.81 191 ALA A CA 1
ATOM 1555 C C . ALA A 1 191 ? 11.789 13.328 7.863 1 95.81 191 ALA A C 1
ATOM 1557 O O . ALA A 1 191 ? 11.43 13.18 9.039 1 95.81 191 ALA A O 1
ATOM 1558 N N . TRP A 1 192 ? 11.961 12.32 7.023 1 91.94 192 TRP A N 1
ATOM 1559 C CA . TRP A 1 192 ? 11.578 10.945 7.324 1 91.94 192 TRP A CA 1
ATOM 1560 C C . TRP A 1 192 ? 12.422 10.383 8.461 1 91.94 192 TRP A C 1
ATOM 1562 O O . TRP A 1 192 ? 12.086 9.336 9.031 1 91.94 192 TRP A O 1
ATOM 1572 N N . ASP A 1 193 ? 13.461 11.008 8.867 1 93.88 193 ASP A N 1
ATOM 1573 C CA . ASP A 1 193 ? 14.398 10.477 9.852 1 93.88 193 ASP A CA 1
ATOM 1574 C C . ASP A 1 193 ? 13.969 10.844 11.266 1 93.88 193 ASP A C 1
ATOM 1576 O O . ASP A 1 193 ? 14.484 10.281 12.242 1 93.88 193 ASP A O 1
ATOM 1580 N N . TYR A 1 194 ? 12.914 11.711 11.414 1 94.44 194 TYR A N 1
ATOM 1581 C CA . TYR A 1 194 ? 12.703 12.305 12.734 1 94.44 194 TYR A CA 1
ATOM 1582 C C . TYR A 1 194 ? 11.312 11.984 13.258 1 94.44 194 TYR A C 1
ATOM 1584 O O . TYR A 1 194 ? 10.32 12.102 12.531 1 94.44 194 TYR A O 1
ATOM 1592 N N . LYS A 1 195 ? 11.25 11.516 14.445 1 93.62 195 LYS A N 1
ATOM 1593 C CA . LYS A 1 195 ? 10.039 11.422 15.258 1 93.62 195 LYS A CA 1
ATOM 1594 C C . LYS A 1 195 ? 9.875 12.664 16.141 1 93.62 195 LYS A C 1
ATOM 1596 O O . LYS A 1 195 ? 10.766 13 16.906 1 93.62 195 LYS A O 1
ATOM 1601 N N . VAL A 1 196 ? 8.742 13.281 15.992 1 94.19 196 VAL A N 1
ATOM 1602 C CA . VAL A 1 196 ? 8.641 14.578 16.656 1 94.19 196 VAL A CA 1
ATOM 1603 C C . VAL A 1 196 ? 7.449 14.578 17.609 1 94.19 196 VAL A C 1
ATOM 1605 O O . VAL A 1 196 ? 6.543 13.75 17.484 1 94.19 196 VAL A O 1
ATOM 1608 N N . SER A 1 197 ? 7.508 15.438 18.578 1 92.5 197 SER A N 1
ATOM 1609 C CA . SER A 1 197 ? 6.422 15.641 19.547 1 92.5 197 SER A CA 1
ATOM 1610 C C . SER A 1 197 ? 6.16 17.125 19.766 1 92.5 197 SER A C 1
ATOM 1612 O O . SER A 1 197 ? 6.918 17.969 19.297 1 92.5 197 SER A O 1
ATOM 1614 N N . GLY A 1 198 ? 5.055 17.453 20.422 1 91.5 198 GLY A N 1
ATOM 1615 C CA . GLY A 1 198 ? 4.707 18.828 20.734 1 91.5 198 GLY A CA 1
ATOM 1616 C C . GLY A 1 198 ? 3.535 19.359 19.922 1 91.5 198 GLY A C 1
ATOM 1617 O O . GLY A 1 198 ? 3.098 20.484 20.109 1 91.5 198 GLY A O 1
ATOM 1618 N N . PHE A 1 199 ? 3.131 18.547 19.078 1 92.94 199 PHE A N 1
ATOM 1619 C CA . PHE A 1 199 ? 2 18.906 18.219 1 92.94 199 PHE A CA 1
ATOM 1620 C C . PHE A 1 199 ? 0.834 17.938 18.453 1 92.94 199 PHE A C 1
ATOM 1622 O O . PHE A 1 199 ? 1.039 16.781 18.781 1 92.94 199 PHE A O 1
ATOM 1629 N N . SER A 1 200 ? -0.361 18.5 18.328 1 87.62 200 SER A N 1
ATOM 1630 C CA . SER A 1 200 ? -1.548 17.656 18.438 1 87.62 200 SER A CA 1
ATOM 1631 C C . SER A 1 200 ? -1.66 16.688 17.266 1 87.62 200 SER A C 1
ATOM 1633 O O . SER A 1 200 ? -2.268 15.625 17.375 1 87.62 200 SER A O 1
ATOM 1635 N N . ASN A 1 201 ? -1.135 17.109 16.156 1 92.38 201 ASN A N 1
ATOM 1636 C CA . ASN A 1 201 ? -1.179 16.328 14.93 1 92.38 201 ASN A CA 1
ATOM 1637 C C . ASN A 1 201 ? 0.14 16.391 14.164 1 92.38 201 ASN A C 1
ATOM 1639 O O . ASN A 1 201 ? 0.826 17.422 14.203 1 92.38 201 ASN A O 1
ATOM 1643 N N . HIS A 1 202 ? 0.487 15.312 13.656 1 93.81 202 HIS A N 1
ATOM 1644 C CA . HIS A 1 202 ? 1.55 15.281 12.656 1 93.81 202 HIS A CA 1
ATOM 1645 C C . HIS A 1 202 ? 0.98 15.352 11.242 1 93.81 202 HIS A C 1
ATOM 1647 O O . HIS A 1 202 ? 0.448 14.359 10.734 1 93.81 202 HIS A O 1
ATOM 1653 N N . ILE A 1 203 ? 1.111 16.5 10.664 1 94.44 203 ILE A N 1
ATOM 1654 C CA . ILE A 1 203 ? 0.522 16.719 9.352 1 94.44 203 ILE A CA 1
ATOM 1655 C C . ILE A 1 203 ? 1.465 16.203 8.266 1 94.44 203 ILE A C 1
ATOM 1657 O O . ILE A 1 203 ? 2.459 16.859 7.934 1 94.44 203 ILE A O 1
ATOM 1661 N N . ARG A 1 204 ? 1.111 15.117 7.754 1 93 204 ARG A N 1
ATOM 1662 C CA . ARG A 1 204 ? 1.853 14.461 6.684 1 93 204 ARG A CA 1
ATOM 1663 C C . ARG A 1 204 ? 0.91 13.938 5.605 1 93 204 ARG A C 1
ATOM 1665 O O . ARG A 1 204 ? -0.228 13.562 5.898 1 93 204 ARG A O 1
ATOM 1672 N N . ARG A 1 205 ? 1.353 13.969 4.406 1 90.75 205 ARG A N 1
ATOM 1673 C CA . ARG A 1 205 ? 0.616 13.422 3.271 1 90.75 205 ARG A CA 1
ATOM 1674 C C . ARG A 1 205 ? 1.492 12.469 2.459 1 90.75 205 ARG A C 1
ATOM 1676 O O . ARG A 1 205 ? 2.662 12.766 2.203 1 90.75 205 ARG A O 1
ATOM 1683 N N . GLU A 1 206 ? 0.916 11.375 2.164 1 91.5 206 GLU A N 1
ATOM 1684 C CA . GLU A 1 206 ? 1.637 10.438 1.308 1 91.5 206 GLU A CA 1
ATOM 1685 C C . GLU A 1 206 ? 1.455 10.781 -0.167 1 91.5 206 GLU A C 1
ATOM 1687 O O . GLU A 1 206 ? 0.41 11.305 -0.563 1 91.5 206 GLU A O 1
ATOM 1692 N N . GLY A 1 207 ? 2.426 10.492 -0.947 1 94.62 207 GLY A N 1
ATOM 1693 C CA . GLY A 1 207 ? 2.49 10.789 -2.369 1 94.62 207 GLY A CA 1
ATOM 1694 C C . GLY A 1 207 ? 3.852 10.508 -2.977 1 94.62 207 GLY A C 1
ATOM 1695 O O . GLY A 1 207 ? 4.527 9.555 -2.58 1 94.62 207 GLY A O 1
ATOM 1696 N N . ILE A 1 208 ? 4.223 11.266 -3.961 1 96.56 208 ILE A N 1
ATOM 1697 C CA . ILE A 1 208 ? 5.48 11.031 -4.668 1 96.56 208 ILE A CA 1
ATOM 1698 C C . ILE A 1 208 ? 6.531 12.023 -4.188 1 96.56 208 ILE A C 1
ATOM 1700 O O . ILE A 1 208 ? 6.211 13.172 -3.861 1 96.56 208 ILE A O 1
ATOM 1704 N N . GLY A 1 209 ? 7.707 11.547 -4.031 1 96.81 209 GLY A N 1
ATOM 1705 C CA . GLY A 1 209 ? 8.82 12.398 -3.625 1 96.81 209 GLY A CA 1
ATOM 1706 C C . GLY A 1 209 ? 9.273 12.133 -2.203 1 96.81 209 GLY A C 1
ATOM 1707 O O . GLY A 1 209 ? 8.773 11.227 -1.537 1 96.81 209 GLY A O 1
ATOM 1708 N N . THR A 1 210 ? 10.25 12.914 -1.759 1 96.69 210 THR A N 1
ATOM 1709 C CA . THR A 1 210 ? 10.789 12.742 -0.413 1 96.69 210 THR A CA 1
ATOM 1710 C C . THR A 1 210 ? 10.734 14.055 0.364 1 96.69 210 THR A C 1
ATOM 1712 O O . THR A 1 210 ? 11.305 15.062 -0.062 1 96.69 210 THR A O 1
ATOM 1715 N N . PRO A 1 211 ? 10.094 14.047 1.494 1 96.81 211 PRO A N 1
ATOM 1716 C CA . PRO A 1 211 ? 10.039 15.25 2.322 1 96.81 211 PRO A CA 1
ATOM 1717 C C . PRO A 1 211 ? 11.383 15.602 2.949 1 96.81 211 PRO A C 1
ATOM 1719 O O . PRO A 1 211 ? 12.094 14.711 3.428 1 96.81 211 PRO A O 1
ATOM 1722 N N . LEU A 1 212 ? 11.711 16.859 2.934 1 95.31 212 LEU A N 1
ATOM 1723 C CA . LEU A 1 212 ? 12.984 17.375 3.418 1 95.31 212 LEU A CA 1
ATOM 1724 C C . LEU A 1 212 ? 12.781 18.469 4.449 1 95.31 212 LEU A C 1
ATOM 1726 O O . LEU A 1 212 ? 11.68 19.016 4.566 1 95.31 212 LEU A O 1
ATOM 1730 N N . ILE A 1 213 ? 13.734 18.703 5.277 1 94.75 213 ILE A N 1
ATOM 1731 C CA . ILE A 1 213 ? 13.875 19.875 6.129 1 94.75 213 ILE A CA 1
ATOM 1732 C C . ILE A 1 213 ? 14.953 20.797 5.559 1 94.75 213 ILE A C 1
ATOM 1734 O O . ILE A 1 213 ? 16.141 20.438 5.531 1 94.75 213 ILE A O 1
ATOM 1738 N N . LEU A 1 214 ? 14.562 21.906 5.062 1 91.12 214 LEU A N 1
ATOM 1739 C CA . LEU A 1 214 ? 15.492 22.891 4.516 1 91.12 214 LEU A CA 1
ATOM 1740 C C . LEU A 1 214 ? 15.852 23.938 5.566 1 91.12 214 LEU A C 1
ATOM 1742 O O . LEU A 1 214 ? 15.047 24.812 5.883 1 91.12 214 LEU A O 1
ATOM 1746 N N . VAL A 1 215 ? 17.031 23.875 6.035 1 88.25 215 VAL A N 1
ATOM 1747 C CA . VAL A 1 215 ? 17.484 24.781 7.078 1 88.25 215 VAL A CA 1
ATOM 1748 C C . VAL A 1 215 ? 18.141 26 6.445 1 88.25 215 VAL A C 1
ATOM 1750 O O . VAL A 1 215 ? 19.109 25.891 5.707 1 88.25 215 VAL A O 1
ATOM 1753 N N . ARG A 1 216 ? 17.594 27.047 6.754 1 82.56 216 ARG A N 1
ATOM 1754 C CA . ARG A 1 216 ? 18.062 28.281 6.137 1 82.56 216 ARG A CA 1
ATOM 1755 C C . ARG A 1 216 ? 19.297 28.828 6.852 1 82.56 216 ARG A C 1
ATOM 1757 O O . ARG A 1 216 ? 19.391 28.75 8.078 1 82.56 216 ARG A O 1
ATOM 1764 N N . LYS A 1 217 ? 20.141 29.266 5.871 1 73.81 217 LYS A N 1
ATOM 1765 C CA . LYS A 1 217 ? 21.312 29.969 6.371 1 73.81 217 LYS A CA 1
ATOM 1766 C C . LYS A 1 217 ? 20.969 31.406 6.75 1 73.81 217 LYS A C 1
ATOM 1768 O O . LYS A 1 217 ? 20.094 32.031 6.145 1 73.81 217 LYS A O 1
ATOM 1773 N N . TYR A 1 218 ? 21.469 31.844 7.848 1 63.66 218 TYR A N 1
ATOM 1774 C CA . TYR A 1 218 ? 21.312 33.25 8.188 1 63.66 218 TYR A CA 1
ATOM 1775 C C . TYR A 1 218 ? 21.75 34.156 7.027 1 63.66 218 TYR A C 1
ATOM 1777 O O . TYR A 1 218 ? 22.844 34 6.492 1 63.66 218 TYR A O 1
ATOM 1785 N N . PRO A 1 219 ? 20.656 34.719 6.352 1 58.94 219 PRO A N 1
ATOM 1786 C CA . PRO A 1 219 ? 20.906 35.344 5.062 1 58.94 219 PRO A CA 1
ATOM 1787 C C . PRO A 1 219 ? 21.828 36.562 5.18 1 58.94 219 PRO A C 1
ATOM 1789 O O . PRO A 1 219 ? 21.469 37.562 5.84 1 58.94 219 PRO A O 1
ATOM 1792 N N . GLU A 1 220 ? 23.031 36.406 4.961 1 58.19 220 GLU A N 1
ATOM 1793 C CA . GLU A 1 220 ? 23.812 37.594 4.645 1 58.19 220 GLU A CA 1
ATOM 1794 C C . GLU A 1 220 ? 23.219 38.344 3.453 1 58.19 220 GLU A C 1
ATOM 1796 O O . GLU A 1 220 ? 23.422 39.562 3.311 1 58.19 220 GLU A O 1
ATOM 1801 N N . LEU A 1 221 ? 22.141 37.625 2.803 1 61.41 221 LEU A N 1
ATOM 1802 C CA . LEU A 1 221 ? 21.781 38.219 1.521 1 61.41 221 LEU A CA 1
ATOM 1803 C C . LEU A 1 221 ? 20.469 38.969 1.628 1 61.41 221 LEU A C 1
ATOM 1805 O O . LEU A 1 221 ? 20.047 39.625 0.68 1 61.41 221 LEU A O 1
ATOM 1809 N N . GLU A 1 222 ? 19.812 38.906 2.766 1 68.06 222 GLU A N 1
ATOM 1810 C CA . GLU A 1 222 ? 18.578 39.688 2.857 1 68.06 222 GLU A CA 1
ATOM 1811 C C . GLU A 1 222 ? 18.828 41.125 3.309 1 68.06 222 GLU A C 1
ATOM 1813 O O . GLU A 1 222 ? 19.797 41.375 4.043 1 68.06 222 GLU A O 1
ATOM 1818 N N . ALA A 1 223 ? 18.078 42 2.736 1 75 223 ALA A N 1
ATOM 1819 C CA . ALA A 1 223 ? 18.172 43.375 3.197 1 75 223 ALA A CA 1
ATOM 1820 C C . ALA A 1 223 ? 18.016 43.469 4.715 1 75 223 ALA A C 1
ATOM 1822 O O . ALA A 1 223 ? 17.219 42.75 5.305 1 75 223 ALA A O 1
ATOM 1823 N N . ALA A 1 224 ? 18.781 44.25 5.289 1 75.88 224 ALA A N 1
ATOM 1824 C CA . ALA A 1 224 ? 18.828 44.375 6.742 1 75.88 224 ALA A CA 1
ATOM 1825 C C . ALA A 1 224 ? 17.438 44.688 7.301 1 75.88 224 ALA A C 1
ATOM 1827 O O . ALA A 1 224 ? 17.078 44.188 8.375 1 75.88 224 ALA A O 1
ATOM 1828 N N . GLU A 1 225 ? 16.656 45.438 6.496 1 81.19 225 GLU A N 1
ATOM 1829 C CA . GLU A 1 225 ? 15.328 45.844 6.969 1 81.19 225 GLU A CA 1
ATOM 1830 C C . GLU A 1 225 ? 14.383 44.625 7.039 1 81.19 225 GLU A C 1
ATOM 1832 O O . GLU A 1 225 ? 13.438 44.625 7.828 1 81.19 225 GLU A O 1
ATOM 1837 N N . ARG A 1 226 ? 14.641 43.656 6.324 1 81.81 226 ARG A N 1
ATOM 1838 C CA . ARG A 1 226 ? 13.75 42.5 6.262 1 81.81 226 ARG A CA 1
ATOM 1839 C C . ARG A 1 226 ? 14.234 41.406 7.176 1 81.81 226 ARG A C 1
ATOM 1841 O O . ARG A 1 226 ? 13.445 40.562 7.613 1 81.81 226 ARG A O 1
ATOM 1848 N N . ARG A 1 227 ? 15.422 41.406 7.523 1 79.12 227 ARG A N 1
ATOM 1849 C CA . ARG A 1 227 ? 16.047 40.344 8.312 1 79.12 227 ARG A CA 1
ATOM 1850 C C . ARG A 1 227 ? 15.398 40.25 9.688 1 79.12 227 ARG A C 1
ATOM 1852 O O . ARG A 1 227 ? 15.289 39.156 10.25 1 79.12 227 ARG A O 1
ATOM 1859 N N . LYS A 1 228 ? 15.008 41.312 10.188 1 82.44 228 LYS A N 1
ATOM 1860 C CA . LYS A 1 228 ? 14.469 41.344 11.539 1 82.44 228 LYS A CA 1
ATOM 1861 C C . LYS A 1 228 ? 13.125 40.625 11.617 1 82.44 228 LYS A C 1
ATOM 1863 O O . LYS A 1 228 ? 12.68 40.25 12.695 1 82.44 228 LYS A O 1
ATOM 1868 N N . TYR A 1 229 ? 12.492 40.438 10.445 1 83.06 229 TYR A N 1
ATOM 1869 C CA . TYR A 1 229 ? 11.18 39.812 10.43 1 83.06 229 TYR A CA 1
ATOM 1870 C C . TYR A 1 229 ? 11.289 38.344 10.031 1 83.06 229 TYR A C 1
ATOM 1872 O O . TYR A 1 229 ? 10.391 37.531 10.305 1 83.06 229 TYR A O 1
ATOM 1880 N N . GLU A 1 230 ? 12.273 37.969 9.383 1 77.12 230 GLU A N 1
ATOM 1881 C CA . GLU A 1 230 ? 12.383 36.625 8.781 1 77.12 230 GLU A CA 1
ATOM 1882 C C . GLU A 1 230 ? 13.156 35.688 9.695 1 77.12 230 GLU A C 1
ATOM 1884 O O . GLU A 1 230 ? 13.109 34.469 9.508 1 77.12 230 GLU A O 1
ATOM 1889 N N . PHE A 1 231 ? 13.836 36.156 10.648 1 66.31 231 PHE A N 1
ATOM 1890 C CA . PHE A 1 231 ? 14.68 35.281 11.461 1 66.31 231 PHE A CA 1
ATOM 1891 C C . PHE A 1 231 ? 14.547 35.625 12.938 1 66.31 231 PHE A C 1
ATOM 1893 O O . PHE A 1 231 ? 14.68 36.812 13.328 1 66.31 231 PHE A O 1
ATOM 1900 N N . VAL A 1 232 ? 13.93 34.656 13.531 1 63.62 232 VAL A N 1
ATOM 1901 C CA . VAL A 1 232 ? 13.961 34.844 14.977 1 63.62 232 VAL A CA 1
ATOM 1902 C C . VAL A 1 232 ? 15.398 34.75 15.484 1 63.62 232 VAL A C 1
ATOM 1904 O O . VAL A 1 232 ? 16.062 33.719 15.266 1 63.62 232 VAL A O 1
ATOM 1907 N N . GLY A 1 233 ? 15.992 35.812 15.805 1 57.75 233 GLY A N 1
ATOM 1908 C CA . GLY A 1 233 ? 17.359 35.781 16.281 1 57.75 233 GLY A CA 1
ATOM 1909 C C . GLY A 1 233 ? 17.672 34.562 17.109 1 57.75 233 GLY A C 1
ATOM 1910 O O . GLY A 1 233 ? 16.953 34.25 18.047 1 57.75 233 GLY A O 1
ATOM 1911 N N . GLY A 1 234 ? 18.656 33.75 16.641 1 60.22 234 GLY A N 1
ATOM 1912 C CA . GLY A 1 234 ? 19.141 32.562 17.344 1 60.22 234 GLY A CA 1
ATOM 1913 C C . GLY A 1 234 ? 18.406 31.312 16.969 1 60.22 234 GLY A C 1
ATOM 1914 O O . GLY A 1 234 ? 18.781 30.219 17.375 1 60.22 234 GLY A O 1
ATOM 1915 N N . VAL A 1 235 ? 17.328 31.594 16.234 1 65.88 235 VAL A N 1
ATOM 1916 C CA . VAL A 1 235 ? 16.594 30.391 15.82 1 65.88 235 VAL A CA 1
ATOM 1917 C C . VAL A 1 235 ? 16.828 30.141 14.336 1 65.88 235 VAL A C 1
ATOM 1919 O O . VAL A 1 235 ? 16.641 31.031 13.5 1 65.88 235 VAL A O 1
ATOM 1922 N N . GLY A 1 236 ? 17.531 29.188 13.984 1 71.62 236 GLY A N 1
ATOM 1923 C CA . GLY A 1 236 ? 17.609 28.781 12.586 1 71.62 236 GLY A CA 1
ATOM 1924 C C . GLY A 1 236 ? 16.266 28.344 12.023 1 71.62 236 GLY A C 1
ATOM 1925 O O . GLY A 1 236 ? 15.531 27.594 12.656 1 71.62 236 GLY A O 1
ATOM 1926 N N . GLN A 1 237 ? 15.82 29.094 10.945 1 83.44 237 GLN A N 1
ATOM 1927 C CA . GLN A 1 237 ? 14.531 28.766 10.344 1 83.44 237 GLN A CA 1
ATOM 1928 C C . GLN A 1 237 ? 14.633 27.5 9.484 1 83.44 237 GLN A C 1
ATOM 1930 O O . GLN A 1 237 ? 15.641 27.281 8.812 1 83.44 237 GLN A O 1
ATOM 1935 N N . ALA A 1 238 ? 13.711 26.656 9.656 1 89.94 238 ALA A N 1
ATOM 1936 C CA . ALA A 1 238 ? 13.586 25.438 8.867 1 89.94 238 ALA A CA 1
ATOM 1937 C C . ALA A 1 238 ? 12.273 25.406 8.086 1 89.94 238 ALA A C 1
ATOM 1939 O O . ALA A 1 238 ? 11.219 25.75 8.625 1 89.94 238 ALA A O 1
ATOM 1940 N N . TYR A 1 239 ? 12.367 25.078 6.863 1 91.12 239 TYR A N 1
ATOM 1941 C CA . TYR A 1 239 ? 11.203 25.047 5.984 1 91.12 239 TYR A CA 1
ATOM 1942 C C . TYR A 1 239 ? 11 23.641 5.406 1 91.12 239 TYR A C 1
ATOM 1944 O O . TYR A 1 239 ? 11.961 22.891 5.234 1 91.12 239 TYR A O 1
ATOM 1952 N N . PRO A 1 240 ? 9.75 23.297 5.176 1 94 240 PRO A N 1
ATOM 1953 C CA . PRO A 1 240 ? 9.508 22.031 4.504 1 94 240 PRO A CA 1
ATOM 1954 C C . PRO A 1 240 ? 9.812 22.078 3.01 1 94 240 PRO A C 1
ATOM 1956 O O . PRO A 1 240 ? 9.641 23.125 2.373 1 94 240 PRO A O 1
ATOM 1959 N N . GLY A 1 241 ? 10.328 21.031 2.488 1 93.69 241 GLY A N 1
ATOM 1960 C CA . GLY A 1 241 ? 10.523 20.812 1.064 1 93.69 241 GLY A CA 1
ATOM 1961 C C . GLY A 1 241 ? 10.234 19.391 0.633 1 93.69 241 GLY A C 1
ATOM 1962 O O . GLY A 1 241 ? 10.164 18.484 1.467 1 93.69 241 GLY A O 1
ATOM 1963 N N . THR A 1 242 ? 9.922 19.203 -0.609 1 95.75 242 THR A N 1
ATOM 1964 C CA . THR A 1 242 ? 9.797 17.875 -1.206 1 95.75 242 THR A CA 1
ATOM 1965 C C . THR A 1 242 ? 10.648 17.766 -2.465 1 95.75 242 THR A C 1
ATOM 1967 O O . THR A 1 242 ? 10.531 18.578 -3.375 1 95.75 242 THR A O 1
ATOM 1970 N N . ALA A 1 243 ? 11.523 16.828 -2.459 1 94.5 243 ALA A N 1
ATOM 1971 C CA . ALA A 1 243 ? 12.344 16.562 -3.639 1 94.5 243 ALA A CA 1
ATOM 1972 C C . ALA A 1 243 ? 11.695 15.523 -4.543 1 94.5 243 ALA A C 1
ATOM 1974 O O . ALA A 1 243 ? 11.094 14.562 -4.059 1 94.5 243 ALA A O 1
ATOM 1975 N N . PHE A 1 244 ? 11.766 15.727 -5.789 1 95.62 244 PHE A N 1
ATOM 1976 C CA . PHE A 1 244 ? 11.281 14.836 -6.84 1 95.62 244 PHE A CA 1
ATOM 1977 C C . PHE A 1 244 ? 12.289 14.75 -7.984 1 95.62 244 PHE A C 1
ATOM 1979 O O . PHE A 1 244 ? 12.898 15.758 -8.359 1 95.62 244 PHE A O 1
ATOM 1986 N N . LEU A 1 245 ? 12.586 13.586 -8.422 1 96.06 245 LEU A N 1
ATOM 1987 C CA . LEU A 1 245 ? 13.5 13.391 -9.547 1 96.06 245 LEU A CA 1
ATOM 1988 C C . LEU A 1 245 ? 12.758 12.836 -10.758 1 96.06 245 LEU A C 1
ATOM 1990 O O . LEU A 1 245 ? 12.047 11.836 -10.648 1 96.06 245 LEU A O 1
ATOM 1994 N N . SER A 1 246 ? 12.836 13.492 -11.875 1 96.25 246 SER A N 1
ATOM 1995 C CA . SER A 1 246 ? 12.227 13.023 -13.117 1 96.25 246 SER A CA 1
ATOM 1996 C C . SER A 1 246 ? 13.281 12.648 -14.148 1 96.25 246 SER A C 1
ATOM 1998 O O . SER A 1 246 ? 14.328 13.297 -14.234 1 96.25 246 SER A O 1
ATOM 2000 N N . LEU A 1 247 ? 13.055 11.641 -14.867 1 95.88 247 LEU A N 1
ATOM 2001 C CA . LEU A 1 247 ? 13.93 11.258 -15.977 1 95.88 247 LEU A CA 1
ATOM 2002 C C . LEU A 1 247 ? 13.531 11.977 -17.25 1 95.88 247 LEU A C 1
ATOM 2004 O O . LEU A 1 247 ? 12.336 12.117 -17.547 1 95.88 247 LEU A O 1
ATOM 2008 N N . GLU A 1 248 ? 14.469 12.422 -18.016 1 93.81 248 GLU A N 1
ATOM 2009 C CA . GLU A 1 248 ? 14.219 13.172 -19.234 1 93.81 248 GLU A CA 1
ATOM 2010 C C . GLU A 1 248 ? 13.961 12.227 -20.406 1 93.81 248 GLU A C 1
ATOM 2012 O O . GLU A 1 248 ? 13.438 12.641 -21.453 1 93.81 248 GLU A O 1
ATOM 2017 N N . GLU A 1 249 ? 14.352 11.039 -20.203 1 93.5 249 GLU A N 1
ATOM 2018 C CA . GLU A 1 249 ? 14.18 10.047 -21.266 1 93.5 249 GLU A CA 1
ATOM 2019 C C . GLU A 1 249 ? 13.867 8.672 -20.672 1 93.5 249 GLU A C 1
ATOM 2021 O O . GLU A 1 249 ? 14.039 8.453 -19.469 1 93.5 249 GLU A O 1
ATOM 2026 N N . SER A 1 250 ? 13.398 7.797 -21.547 1 95.31 250 SER A N 1
ATOM 2027 C CA . SER A 1 250 ? 13.055 6.434 -21.156 1 95.31 250 SER A CA 1
ATOM 2028 C C . SER A 1 250 ? 14.312 5.598 -20.922 1 95.31 250 SER A C 1
ATOM 2030 O O . SER A 1 250 ? 15.203 5.562 -21.766 1 95.31 250 SER A O 1
ATOM 2032 N N . TYR A 1 251 ? 14.359 4.945 -19.797 1 96.06 251 TYR A N 1
ATOM 2033 C CA . TYR A 1 251 ? 15.445 4.004 -19.531 1 96.06 251 TYR A CA 1
ATOM 2034 C C . TYR A 1 251 ? 15.414 2.85 -20.531 1 96.06 251 TYR A C 1
ATOM 2036 O O . TYR A 1 251 ? 16.469 2.375 -20.969 1 96.06 251 TYR A O 1
ATOM 2044 N N . LEU A 1 252 ? 14.281 2.393 -20.891 1 95.75 252 LEU A N 1
ATOM 2045 C CA . LEU A 1 252 ? 14.078 1.219 -21.734 1 95.75 252 LEU A CA 1
ATOM 2046 C C . LEU A 1 252 ? 14.516 1.496 -23.172 1 95.75 252 LEU A C 1
ATOM 2048 O O . LEU A 1 252 ? 14.812 0.566 -23.922 1 95.75 252 LEU A O 1
ATOM 2052 N N . GLU A 1 253 ? 14.555 2.744 -23.547 1 92.5 253 GLU A N 1
ATOM 2053 C CA . GLU A 1 253 ? 14.922 3.111 -24.906 1 92.5 253 GLU A CA 1
ATOM 2054 C C . GLU A 1 253 ? 16.297 3.762 -24.953 1 92.5 253 GLU A C 1
ATOM 2056 O O . GLU A 1 253 ? 16.766 4.168 -26.031 1 92.5 253 GLU A O 1
ATOM 2061 N N . ASN A 1 254 ? 16.906 3.846 -23.781 1 84.06 254 ASN A N 1
ATOM 2062 C CA . ASN A 1 254 ? 18.188 4.559 -23.703 1 84.06 254 ASN A CA 1
ATOM 2063 C C . ASN A 1 254 ? 19.328 3.703 -24.219 1 84.06 254 ASN A C 1
ATOM 2065 O O . ASN A 1 254 ? 19.641 2.654 -23.656 1 84.06 254 ASN A O 1
ATOM 2069 N N . ARG A 1 255 ? 20 4.074 -25.172 1 78.81 255 ARG A N 1
ATOM 2070 C CA . ARG A 1 255 ? 21.078 3.318 -25.797 1 78.81 255 ARG A CA 1
ATOM 2071 C C . ARG A 1 255 ? 22.438 3.916 -25.453 1 78.81 255 ARG A C 1
ATOM 2073 O O . ARG A 1 255 ? 23.469 3.25 -25.594 1 78.81 255 ARG A O 1
ATOM 2080 N N . SER A 1 256 ? 22.5 5.094 -24.969 1 78.62 256 SER A N 1
ATOM 2081 C CA . SER A 1 256 ? 23.75 5.82 -24.75 1 78.62 256 SER A CA 1
ATOM 2082 C C . SER A 1 256 ? 24.359 5.484 -23.391 1 78.62 256 SER A C 1
ATOM 2084 O O . SER A 1 256 ? 25.516 5.793 -23.125 1 78.62 256 SER A O 1
ATOM 2086 N N . LEU A 1 257 ? 23.656 4.906 -22.578 1 85 257 LEU A N 1
ATOM 2087 C CA . LEU A 1 257 ? 24.078 4.555 -21.234 1 85 257 LEU A CA 1
ATOM 2088 C C . LEU A 1 257 ? 24.219 5.801 -20.359 1 85 257 LEU A C 1
ATOM 2090 O O . LEU A 1 257 ? 24.938 5.781 -19.359 1 85 257 LEU A O 1
ATOM 2094 N N . GLU A 1 258 ? 23.812 6.93 -20.859 1 92.19 258 GLU A N 1
ATOM 2095 C CA . GLU A 1 258 ? 23.672 8.148 -20.062 1 92.19 258 GLU A CA 1
ATOM 2096 C C . GLU A 1 258 ? 22.219 8.562 -19.922 1 92.19 258 GLU A C 1
ATOM 2098 O O . GLU A 1 258 ? 21.594 9.023 -20.875 1 92.19 258 GLU A O 1
ATOM 2103 N N . LEU A 1 259 ? 21.781 8.422 -18.75 1 95.06 259 LEU A N 1
ATOM 2104 C CA . LEU A 1 259 ? 20.391 8.766 -18.469 1 95.06 259 LEU A CA 1
ATOM 2105 C C . LEU A 1 259 ? 20.297 10.141 -17.812 1 95.06 259 LEU A C 1
ATOM 2107 O O . LEU A 1 259 ? 20.859 10.359 -16.734 1 95.06 259 LEU A O 1
ATOM 2111 N N . LYS A 1 260 ? 19.625 11.039 -18.469 1 94.69 260 LYS A N 1
ATOM 2112 C CA . LYS A 1 260 ? 19.516 12.406 -17.969 1 94.69 260 LYS A CA 1
ATOM 2113 C C . LYS A 1 260 ? 18.312 12.555 -17.047 1 94.69 260 LYS A C 1
ATOM 2115 O O . LYS A 1 260 ? 17.266 11.969 -17.281 1 94.69 260 LYS A O 1
ATOM 2120 N N . ALA A 1 261 ? 18.531 13.289 -15.945 1 95.19 261 ALA A N 1
ATOM 2121 C CA . ALA A 1 261 ? 17.469 13.5 -14.961 1 95.19 261 ALA A CA 1
ATOM 2122 C C . ALA A 1 261 ? 17.406 14.961 -14.523 1 95.19 261 ALA A C 1
ATOM 2124 O O . ALA A 1 261 ? 18.375 15.703 -14.695 1 95.19 261 ALA A O 1
ATOM 2125 N N . THR A 1 262 ? 16.266 15.367 -14.062 1 94.06 262 THR A N 1
ATOM 2126 C CA . THR A 1 262 ? 16.031 16.688 -13.477 1 94.06 262 THR A CA 1
ATOM 2127 C C . THR A 1 262 ? 15.562 16.562 -12.031 1 94.06 262 THR A C 1
ATOM 2129 O O . THR A 1 262 ? 14.664 15.773 -11.734 1 94.06 262 THR A O 1
ATOM 2132 N N . ILE A 1 263 ? 16.188 17.297 -11.156 1 92.06 263 ILE A N 1
ATOM 2133 C CA . ILE A 1 263 ? 15.758 17.344 -9.766 1 92.06 263 ILE A CA 1
ATOM 2134 C C . ILE A 1 263 ? 14.797 18.5 -9.555 1 92.06 263 ILE A C 1
ATOM 2136 O O . ILE A 1 263 ? 15.039 19.609 -10.039 1 92.06 263 ILE A O 1
ATOM 2140 N N . HIS A 1 264 ? 13.711 18.172 -8.93 1 92.5 264 HIS A N 1
ATOM 2141 C CA . HIS A 1 264 ? 12.727 19.172 -8.578 1 92.5 264 HIS A CA 1
ATOM 2142 C C . HIS A 1 264 ? 12.641 19.359 -7.062 1 92.5 264 HIS A C 1
ATOM 2144 O O . HIS A 1 264 ? 12.711 18.375 -6.312 1 92.5 264 HIS A O 1
ATOM 2150 N N . LEU A 1 265 ? 12.594 20.562 -6.645 1 91.81 265 LEU A N 1
ATOM 2151 C CA . LEU A 1 265 ? 12.359 20.906 -5.246 1 91.81 265 LEU A CA 1
ATOM 2152 C C . LEU A 1 265 ? 11.125 21.781 -5.098 1 91.81 265 LEU A C 1
ATOM 2154 O O . LEU A 1 265 ? 11.031 22.844 -5.711 1 91.81 265 LEU A O 1
ATOM 2158 N N . TYR A 1 266 ? 10.172 21.281 -4.312 1 93.06 266 TYR A N 1
ATOM 2159 C CA . TYR A 1 266 ? 8.898 21.984 -4.137 1 93.06 266 TYR A CA 1
ATOM 2160 C C . TYR A 1 266 ? 8.688 22.375 -2.68 1 93.06 266 TYR A C 1
ATOM 2162 O O . TYR A 1 266 ? 9.266 21.766 -1.776 1 93.06 266 TYR A O 1
ATOM 2170 N N . ASP A 1 267 ? 7.926 23.422 -2.461 1 91.69 267 ASP A N 1
ATOM 2171 C CA . ASP A 1 267 ? 7.43 23.828 -1.149 1 91.69 267 ASP A CA 1
ATOM 2172 C C . ASP A 1 267 ? 6.012 23.297 -0.915 1 91.69 267 ASP A C 1
ATOM 2174 O O . ASP A 1 267 ? 5.055 23.797 -1.504 1 91.69 267 ASP A O 1
ATOM 2178 N N . PRO A 1 268 ? 5.902 22.375 -0.016 1 92.38 268 PRO A N 1
ATOM 2179 C CA . PRO A 1 268 ? 4.59 21.75 0.162 1 92.38 268 PRO A CA 1
ATOM 2180 C C . PRO A 1 268 ? 3.58 22.672 0.837 1 92.38 268 PRO A C 1
ATOM 2182 O O . PRO A 1 268 ? 2.383 22.375 0.854 1 92.38 268 PRO A O 1
ATOM 2185 N N . VAL A 1 269 ? 3.967 23.75 1.417 1 88.94 269 VAL A N 1
ATOM 2186 C CA . VAL A 1 269 ? 3.051 24.719 2.016 1 88.94 269 VAL A CA 1
ATOM 2187 C C . VAL A 1 269 ? 2.33 25.484 0.916 1 88.94 269 VAL A C 1
ATOM 2189 O O . VAL A 1 269 ? 1.17 25.875 1.079 1 88.94 269 VAL A O 1
ATOM 2192 N N . TYR A 1 270 ? 2.957 25.641 -0.206 1 85.38 270 TYR A N 1
ATOM 2193 C CA . TYR A 1 270 ? 2.385 26.438 -1.29 1 85.38 270 TYR A CA 1
ATOM 2194 C C . TYR A 1 270 ? 1.687 25.547 -2.307 1 85.38 270 TYR A C 1
ATOM 2196 O O . TYR A 1 270 ? 0.752 25.984 -2.984 1 85.38 270 TYR A O 1
ATOM 2204 N N . ARG A 1 271 ? 2.291 24.406 -2.463 1 85.94 271 ARG A N 1
ATOM 2205 C CA . ARG A 1 271 ? 1.711 23.453 -3.4 1 85.94 271 ARG A CA 1
ATOM 2206 C C . ARG A 1 271 ? 1.763 22.031 -2.842 1 85.94 271 ARG A C 1
ATOM 2208 O O . ARG A 1 271 ? 2.783 21.609 -2.295 1 85.94 271 ARG A O 1
ATOM 2215 N N . ASN A 1 272 ? 0.613 21.375 -3.029 1 83.44 272 ASN A N 1
ATOM 2216 C CA . ASN A 1 272 ? 0.616 20.031 -2.469 1 83.44 272 ASN A CA 1
ATOM 2217 C C . ASN A 1 272 ? 0.52 18.969 -3.561 1 83.44 272 ASN A C 1
ATOM 2219 O O . ASN A 1 272 ? 0.334 17.781 -3.268 1 83.44 272 ASN A O 1
ATOM 2223 N N . ARG A 1 273 ? 0.655 19.391 -4.801 1 91.88 273 ARG A N 1
ATOM 2224 C CA . ARG A 1 273 ? 0.608 18.453 -5.922 1 91.88 273 ARG A CA 1
ATOM 2225 C C . ARG A 1 273 ? 1.677 18.781 -6.957 1 91.88 273 ARG A C 1
ATOM 2227 O O . ARG A 1 273 ? 2.193 19.906 -6.988 1 91.88 273 ARG A O 1
ATOM 2234 N N . ILE A 1 274 ? 2.053 17.828 -7.695 1 91.38 274 ILE A N 1
ATOM 2235 C CA . ILE A 1 274 ? 3.059 17.953 -8.742 1 91.38 274 ILE A CA 1
ATOM 2236 C C . ILE A 1 274 ? 2.436 17.641 -10.102 1 91.38 274 ILE A C 1
ATOM 2238 O O . ILE A 1 274 ? 1.788 16.609 -10.266 1 91.38 274 ILE A O 1
ATOM 2242 N N . GLU A 1 275 ? 2.545 18.594 -11.008 1 89.38 275 GLU A N 1
ATOM 2243 C CA . GLU A 1 275 ? 2.172 18.312 -12.391 1 89.38 275 GLU A CA 1
ATOM 2244 C C . GLU A 1 275 ? 3.346 17.734 -13.18 1 89.38 275 GLU A C 1
ATOM 2246 O O . GLU A 1 275 ? 4.363 18.406 -13.359 1 89.38 275 GLU A O 1
ATOM 2251 N N . PHE A 1 276 ? 3.166 16.547 -13.578 1 86.19 276 PHE A N 1
ATOM 2252 C CA . PHE A 1 276 ? 4.27 15.867 -14.25 1 86.19 276 PHE A CA 1
ATOM 2253 C C . PHE A 1 276 ? 3.75 14.93 -15.344 1 86.19 276 PHE A C 1
ATOM 2255 O O . PHE A 1 276 ? 2.918 14.062 -15.078 1 86.19 276 PHE A O 1
ATOM 2262 N N . SER A 1 277 ? 4.289 15.117 -16.594 1 82.81 277 SER A N 1
ATOM 2263 C CA . SER A 1 277 ? 3.98 14.266 -17.734 1 82.81 277 SER A CA 1
ATOM 2264 C C . SER A 1 277 ? 2.475 14.094 -17.922 1 82.81 277 SER A C 1
ATOM 2266 O O . SER A 1 277 ? 1.985 12.977 -18.078 1 82.81 277 SER A O 1
ATOM 2268 N N . GLY A 1 278 ? 1.76 15.172 -17.641 1 84.31 278 GLY A N 1
ATOM 2269 C CA . GLY A 1 278 ? 0.318 15.141 -17.828 1 84.31 278 GLY A CA 1
ATOM 2270 C C . GLY A 1 278 ? -0.424 14.562 -16.641 1 84.31 278 GLY A C 1
ATOM 2271 O O . GLY A 1 278 ? -1.652 14.461 -16.656 1 84.31 278 GLY A O 1
ATOM 2272 N N . LEU A 1 279 ? 0.35 14.219 -15.68 1 88.56 279 LEU A N 1
ATOM 2273 C CA . LEU A 1 279 ? -0.261 13.672 -14.469 1 88.56 279 LEU A CA 1
ATOM 2274 C C . LEU A 1 279 ? -0.295 14.711 -13.359 1 88.56 279 LEU A C 1
ATOM 2276 O O . LEU A 1 279 ? 0.559 15.602 -13.305 1 88.56 279 LEU A O 1
ATOM 2280 N N . ASP A 1 280 ? -1.312 14.664 -12.617 1 91.5 280 ASP A N 1
ATOM 2281 C CA . ASP A 1 280 ? -1.463 15.43 -11.383 1 91.5 280 ASP A CA 1
ATOM 2282 C C . ASP A 1 280 ? -1.288 14.539 -10.156 1 91.5 280 ASP A C 1
ATOM 2284 O O . ASP A 1 280 ? -2.219 13.836 -9.758 1 91.5 280 ASP A O 1
ATOM 2288 N N . LEU A 1 281 ? -0.106 14.672 -9.562 1 92.81 281 LEU A N 1
ATOM 2289 C CA . LEU A 1 281 ? 0.282 13.695 -8.547 1 92.81 281 LEU A CA 1
ATOM 2290 C C . LEU A 1 281 ? 0.284 14.336 -7.16 1 92.81 281 LEU A C 1
ATOM 2292 O O . LEU A 1 281 ? 0.741 15.469 -6.992 1 92.81 281 LEU A O 1
ATOM 2296 N N . PRO A 1 282 ? -0.273 13.617 -6.234 1 93.25 282 PRO A N 1
ATOM 2297 C CA . PRO A 1 282 ? -0.07 14.125 -4.875 1 93.25 282 PRO A CA 1
ATOM 2298 C C . PRO A 1 282 ? 1.396 14.102 -4.449 1 93.25 282 PRO A C 1
ATOM 2300 O O . PRO A 1 282 ? 2.117 13.148 -4.754 1 93.25 282 PRO A O 1
ATOM 2303 N N . MET A 1 283 ? 1.783 15.133 -3.838 1 94.38 283 MET A N 1
ATOM 2304 C CA . MET A 1 283 ? 3.156 15.266 -3.359 1 94.38 283 MET A CA 1
ATOM 2305 C C . MET A 1 283 ? 3.299 14.711 -1.946 1 94.38 283 MET A C 1
ATOM 2307 O O . MET A 1 283 ? 2.459 14.969 -1.084 1 94.38 283 MET A O 1
ATOM 2311 N N . GLU A 1 284 ? 4.332 13.867 -1.769 1 95.81 284 GLU A N 1
ATOM 2312 C CA . GLU A 1 284 ? 4.621 13.484 -0.391 1 95.81 284 GLU A CA 1
ATOM 2313 C C . GLU A 1 284 ? 5.129 14.664 0.423 1 95.81 284 GLU A C 1
ATOM 2315 O O . GLU A 1 284 ? 6.039 15.375 -0.007 1 95.81 284 GLU A O 1
ATOM 2320 N N . SER A 1 285 ? 4.488 14.914 1.569 1 94.88 285 SER A N 1
ATOM 2321 C CA . SER A 1 285 ? 4.836 16.125 2.305 1 94.88 285 SER A CA 1
ATOM 2322 C C . SER A 1 285 ? 4.801 15.891 3.811 1 94.88 285 SER A C 1
ATOM 2324 O O . SER A 1 285 ? 4.148 14.953 4.281 1 94.88 285 SER A O 1
ATOM 2326 N N . ASP A 1 286 ? 5.574 16.609 4.504 1 96.12 286 ASP A N 1
ATOM 2327 C CA . ASP A 1 286 ? 5.648 16.703 5.961 1 96.12 286 ASP A CA 1
ATOM 2328 C C . ASP A 1 286 ? 5.891 18.141 6.406 1 96.12 286 ASP A C 1
ATOM 2330 O O . ASP A 1 286 ? 7 18.656 6.27 1 96.12 286 ASP A O 1
ATOM 2334 N N . THR A 1 287 ? 4.871 18.734 6.906 1 94.69 287 THR A N 1
ATOM 2335 C CA . THR A 1 287 ? 5.027 20.141 7.262 1 94.69 287 THR A CA 1
ATOM 2336 C C . THR A 1 287 ? 5.203 20.297 8.773 1 94.69 287 THR A C 1
ATOM 2338 O O . THR A 1 287 ? 5.539 21.375 9.25 1 94.69 287 THR A O 1
ATOM 2341 N N . THR A 1 288 ? 5.016 19.266 9.547 1 96.5 288 THR A N 1
ATOM 2342 C CA . THR A 1 288 ? 5.137 19.328 11 1 96.5 288 THR A CA 1
ATOM 2343 C C . THR A 1 288 ? 6.59 19.141 11.43 1 96.5 288 THR A C 1
ATOM 2345 O O . THR A 1 288 ? 7.078 19.859 12.312 1 96.5 288 THR A O 1
ATOM 2348 N N . THR A 1 289 ? 7.27 18.234 10.797 1 96.5 289 THR A N 1
ATOM 2349 C CA . THR A 1 289 ? 8.602 17.844 11.242 1 96.5 289 THR A CA 1
ATOM 2350 C C . THR A 1 289 ? 9.57 19.031 11.117 1 96.5 289 THR A C 1
ATOM 2352 O O . THR A 1 289 ? 10.359 19.281 12.031 1 96.5 289 THR A O 1
ATOM 2355 N N . PRO A 1 290 ? 9.539 19.75 10.008 1 94.5 290 PRO A N 1
ATOM 2356 C CA . PRO A 1 290 ? 10.43 20.922 9.938 1 94.5 290 PRO A CA 1
ATOM 2357 C C . PRO A 1 290 ? 10.156 21.938 11.039 1 94.5 290 PRO A C 1
ATOM 2359 O O . PRO A 1 290 ? 11.094 22.531 11.586 1 94.5 290 PRO A O 1
ATOM 2362 N N . LEU A 1 291 ? 8.883 22.172 11.344 1 93.25 291 LEU A N 1
ATOM 2363 C CA . LEU A 1 291 ? 8.547 23.078 12.445 1 93.25 291 LEU A CA 1
ATOM 2364 C C . LEU A 1 291 ? 9.102 22.562 13.766 1 93.25 291 LEU A C 1
ATOM 2366 O O . LEU A 1 291 ? 9.719 23.312 14.523 1 93.25 291 LEU A O 1
ATOM 2370 N N . ALA A 1 292 ? 8.859 21.312 14 1 94.12 292 ALA A N 1
ATOM 2371 C CA . ALA A 1 292 ? 9.344 20.688 15.234 1 94.12 292 ALA A CA 1
ATOM 2372 C C . ALA A 1 292 ? 10.867 20.734 15.305 1 94.12 292 ALA A C 1
ATOM 2374 O O . ALA A 1 292 ? 11.43 20.938 16.391 1 94.12 292 ALA A O 1
ATOM 2375 N N . TYR A 1 293 ? 11.492 20.469 14.156 1 92.5 293 TYR A N 1
ATOM 2376 C CA . TYR A 1 293 ? 12.945 20.5 14.062 1 92.5 293 TYR A CA 1
ATOM 2377 C C . TYR A 1 293 ? 13.492 21.859 14.484 1 92.5 293 TYR A C 1
ATOM 2379 O O . TYR A 1 293 ? 14.422 21.953 15.289 1 92.5 293 TYR A O 1
ATOM 2387 N N . MET A 1 294 ? 12.93 22.875 14.031 1 89.75 294 MET A N 1
ATOM 2388 C CA . MET A 1 294 ? 13.336 24.25 14.328 1 89.75 294 MET A CA 1
ATOM 2389 C C . MET A 1 294 ? 13.039 24.609 15.781 1 89.75 294 MET A C 1
ATOM 2391 O O . MET A 1 294 ? 13.906 25.141 16.484 1 89.75 294 MET A O 1
ATOM 2395 N N . LEU A 1 295 ? 11.867 24.297 16.266 1 89.62 295 LEU A N 1
ATOM 2396 C CA . LEU A 1 295 ? 11.422 24.688 17.594 1 89.62 295 LEU A CA 1
ATOM 2397 C C . LEU A 1 295 ? 12.195 23.953 18.672 1 89.62 295 LEU A C 1
ATOM 2399 O O . LEU A 1 295 ? 12.523 24.516 19.719 1 89.62 295 LEU A O 1
ATOM 2403 N N . SER A 1 296 ? 12.406 22.672 18.406 1 89 296 SER A N 1
ATOM 2404 C CA . SER A 1 296 ? 13.172 21.891 19.375 1 89 296 SER A CA 1
ATOM 2405 C C . SER A 1 296 ? 14.594 22.438 19.516 1 89 296 SER A C 1
ATOM 2407 O O . SER A 1 296 ? 15.141 22.469 20.625 1 89 296 SER A O 1
ATOM 2409 N N . ALA A 1 297 ? 15.211 22.828 18.438 1 84.19 297 ALA A N 1
ATOM 2410 C CA . ALA A 1 297 ? 16.547 23.406 18.469 1 84.19 297 ALA A CA 1
ATOM 2411 C C . ALA A 1 297 ? 16.547 24.75 19.203 1 84.19 297 ALA A C 1
ATOM 2413 O O . ALA A 1 297 ? 17.469 25.062 19.953 1 84.19 297 ALA A O 1
ATOM 2414 N N . ALA A 1 298 ? 15.539 25.531 18.969 1 82.19 298 ALA A N 1
ATOM 2415 C CA . ALA A 1 298 ? 15.422 26.844 19.594 1 82.19 298 ALA A CA 1
ATOM 2416 C C . ALA A 1 298 ? 15.25 26.703 21.109 1 82.19 298 ALA A C 1
ATOM 2418 O O . ALA A 1 298 ? 15.836 27.484 21.875 1 82.19 298 ALA A O 1
ATOM 2419 N N . GLN A 1 299 ? 14.43 25.844 21.484 1 80.88 299 GLN A N 1
ATOM 2420 C CA . GLN A 1 299 ? 14.164 25.641 22.906 1 80.88 299 GLN A CA 1
ATOM 2421 C C . GLN A 1 299 ? 15.391 25.109 23.641 1 80.88 299 GLN A C 1
ATOM 2423 O O . GLN A 1 299 ? 15.609 25.422 24.812 1 80.88 299 GLN A O 1
ATOM 2428 N N . LYS A 1 300 ? 16.062 24.25 23.047 1 77.75 300 LYS A N 1
ATOM 2429 C CA . LYS A 1 300 ? 17.297 23.719 23.641 1 77.75 300 LYS A CA 1
ATOM 2430 C C . LYS A 1 300 ? 18.312 24.844 23.891 1 77.75 300 LYS A C 1
ATOM 2432 O O . LYS A 1 300 ? 19.031 24.812 24.875 1 77.75 300 LYS A O 1
ATOM 2437 N N . LYS A 1 301 ? 18.312 25.766 23.047 1 74.81 301 LYS A N 1
ATOM 2438 C CA . LYS A 1 301 ? 19.25 26.875 23.156 1 74.81 301 LYS A CA 1
ATOM 2439 C C . LYS A 1 301 ? 18.812 27.844 24.25 1 74.81 301 LYS A C 1
ATOM 2441 O O . LYS A 1 301 ? 19.656 28.375 24.984 1 74.81 301 LYS A O 1
ATOM 2446 N N . ASP A 1 302 ? 17.562 28.266 24.297 1 69.12 302 ASP A N 1
ATOM 2447 C CA . ASP A 1 302 ? 17.062 29.312 25.188 1 69.12 302 ASP A CA 1
ATOM 2448 C C . ASP A 1 302 ? 16.922 28.781 26.625 1 69.12 302 ASP A C 1
ATOM 2450 O O . ASP A 1 302 ? 17.094 29.531 27.578 1 69.12 302 ASP A O 1
ATOM 2454 N N . GLY A 1 303 ? 17.031 27.562 26.844 1 58.81 303 GLY A N 1
ATOM 2455 C CA . GLY A 1 303 ? 16.766 27.016 28.156 1 58.81 303 GLY A CA 1
ATOM 2456 C C . GLY A 1 303 ? 15.406 27.422 28.703 1 58.81 303 GLY A C 1
ATOM 2457 O O . GLY A 1 303 ? 14.812 28.406 28.266 1 58.81 303 GLY A O 1
ATOM 2458 N N . PHE A 1 304 ? 14.828 26.906 29.641 1 52.53 304 PHE A N 1
ATOM 2459 C CA . PHE A 1 304 ? 13.516 27.047 30.25 1 52.53 304 PHE A CA 1
ATOM 2460 C C . PHE A 1 304 ? 13.359 28.422 30.891 1 52.53 304 PHE A C 1
ATOM 2462 O O . PHE A 1 304 ? 12.289 29.016 30.844 1 52.53 304 PHE A O 1
ATOM 2469 N N . LEU A 1 305 ? 14.398 28.953 31.234 1 51.12 305 LEU A N 1
ATOM 2470 C CA . LEU A 1 305 ? 14.352 30.156 32.062 1 51.12 305 LEU A CA 1
ATOM 2471 C C . LEU A 1 305 ? 14.281 31.406 31.203 1 51.12 305 LEU A C 1
ATOM 2473 O O . LEU A 1 305 ? 13.969 32.5 31.719 1 51.12 305 LEU A O 1
ATOM 2477 N N . SER A 1 306 ? 14.352 31.234 29.906 1 57.97 306 SER A N 1
ATOM 2478 C CA . SER A 1 306 ? 14.422 32.406 29.031 1 57.97 306 SER A CA 1
ATOM 2479 C C . SER A 1 306 ? 13.078 33.125 28.969 1 57.97 306 SER A C 1
ATOM 2481 O O . SER A 1 306 ? 13.023 34.312 28.734 1 57.97 306 SER A O 1
ATOM 2483 N N . ALA A 1 307 ? 12.078 32.438 29.297 1 56.5 307 ALA A N 1
ATOM 2484 C CA . ALA A 1 307 ? 10.75 33.062 29.234 1 56.5 307 ALA A CA 1
ATOM 2485 C C . ALA A 1 307 ? 10.555 34.062 30.359 1 56.5 307 ALA A C 1
ATOM 2487 O O . ALA A 1 307 ? 9.688 34.938 30.281 1 56.5 307 ALA A O 1
ATOM 2488 N N . PHE A 1 308 ? 11.5 33.969 31.266 1 52.84 308 PHE A N 1
ATOM 2489 C CA . PHE A 1 308 ? 11.375 34.844 32.438 1 52.84 308 PHE A CA 1
ATOM 2490 C C . PHE A 1 308 ? 12.453 35.906 32.438 1 52.84 308 PHE A C 1
ATOM 2492 O O . PHE A 1 308 ? 12.461 36.781 33.312 1 52.84 308 PHE A O 1
ATOM 2499 N N . ASP A 1 309 ? 13.32 35.75 31.547 1 57.75 309 ASP A N 1
ATOM 2500 C CA . ASP A 1 309 ? 14.445 36.656 31.5 1 57.75 309 ASP A CA 1
ATOM 2501 C C . ASP A 1 309 ? 14.141 37.844 30.594 1 57.75 309 ASP A C 1
ATOM 2503 O O . ASP A 1 309 ? 14.141 37.719 29.359 1 57.75 309 ASP A O 1
ATOM 2507 N N . GLY A 1 310 ? 13.898 39 31.172 1 59.44 310 GLY A N 1
ATOM 2508 C CA . GLY A 1 310 ? 13.562 40.219 30.438 1 59.44 310 GLY A CA 1
ATOM 2509 C C . GLY A 1 310 ? 14.602 40.594 29.406 1 59.44 310 GLY A C 1
ATOM 2510 O O . GLY A 1 310 ? 14.258 41.125 28.344 1 59.44 310 GLY A O 1
ATOM 2511 N N . GLU A 1 311 ? 15.875 40.375 29.719 1 63.03 311 GLU A N 1
ATOM 2512 C CA . GLU A 1 311 ? 16.922 40.688 28.766 1 63.03 311 GLU A CA 1
ATOM 2513 C C . GLU A 1 311 ? 16.859 39.781 27.547 1 63.03 311 GLU A C 1
ATOM 2515 O O . GLU A 1 311 ? 17.031 40.219 26.406 1 63.03 311 GLU A O 1
ATOM 2520 N N . ALA A 1 312 ? 16.625 38.562 27.891 1 65.31 312 ALA A N 1
ATOM 2521 C CA . ALA A 1 312 ? 16.469 37.594 26.797 1 65.31 312 ALA A CA 1
ATOM 2522 C C . ALA A 1 312 ? 15.266 37.969 25.922 1 65.31 312 ALA A C 1
ATOM 2524 O O . ALA A 1 312 ? 15.336 37.875 24.688 1 65.31 312 ALA A O 1
ATOM 2525 N N . GLY A 1 313 ? 14.297 38.375 26.578 1 66.88 313 GLY A N 1
ATOM 2526 C CA . GLY A 1 313 ? 13.117 38.812 25.844 1 66.88 313 GLY A CA 1
ATOM 2527 C C . GLY A 1 313 ? 13.367 40.062 24.984 1 66.88 313 GLY A C 1
ATOM 2528 O O . GLY A 1 313 ? 12.836 40.156 23.875 1 66.88 313 GLY A O 1
ATOM 2529 N N . ARG A 1 314 ? 14.125 40.906 25.547 1 72.5 314 ARG A N 1
ATOM 2530 C CA . ARG A 1 314 ? 14.422 42.125 24.797 1 72.5 314 ARG A CA 1
ATOM 2531 C C . ARG A 1 314 ? 15.234 41.812 23.531 1 72.5 314 ARG A C 1
ATOM 2533 O O . ARG A 1 314 ? 15.016 42.438 22.484 1 72.5 314 ARG A O 1
ATOM 2540 N N . GLU A 1 315 ? 16.062 40.938 23.656 1 73.44 315 GLU A N 1
ATOM 2541 C CA . GLU A 1 315 ? 16.891 40.594 22.516 1 73.44 315 GLU A CA 1
ATOM 2542 C C . GLU A 1 315 ? 16.062 39.906 21.422 1 73.44 315 GLU A C 1
ATOM 2544 O O . GLU A 1 315 ? 16.359 40.031 20.234 1 73.44 315 GLU A O 1
ATOM 2549 N N . LYS A 1 316 ? 15.016 39.312 21.859 1 80.69 316 LYS A N 1
ATOM 2550 C CA . LYS A 1 316 ? 14.234 38.531 20.922 1 80.69 316 LYS A CA 1
ATOM 2551 C C . LYS A 1 316 ? 12.977 39.25 20.484 1 80.69 316 LYS A C 1
ATOM 2553 O O . LYS A 1 316 ? 12.219 38.781 19.641 1 80.69 316 LYS A O 1
ATOM 2558 N N . ARG A 1 317 ? 12.844 40.312 21.062 1 87 317 ARG A N 1
ATOM 2559 C CA . ARG A 1 317 ? 11.641 41.062 20.719 1 87 317 ARG A CA 1
ATOM 2560 C C . ARG A 1 317 ? 11.547 41.281 19.203 1 87 317 ARG A C 1
ATOM 2562 O O . ARG A 1 317 ? 12.531 41.688 18.578 1 87 317 ARG A O 1
ATOM 2569 N N . GLY A 1 318 ? 10.398 41.031 18.703 1 89.31 318 GLY A N 1
ATOM 2570 C CA . GLY A 1 318 ? 10.18 41.25 17.281 1 89.31 318 GLY A CA 1
ATOM 2571 C C . GLY A 1 318 ? 9.008 40.438 16.734 1 89.31 318 GLY A C 1
ATOM 2572 O O . GLY A 1 318 ? 8.438 39.594 17.438 1 89.31 318 GLY A O 1
ATOM 2573 N N . LEU A 1 319 ? 8.609 40.812 15.578 1 93.5 319 LEU A N 1
ATOM 2574 C CA . LEU A 1 319 ? 7.609 40.094 14.828 1 93.5 319 LEU A CA 1
ATOM 2575 C C . LEU A 1 319 ? 8.266 39.188 13.789 1 93.5 319 LEU A C 1
ATOM 2577 O O . LEU A 1 319 ? 9.133 39.625 13.031 1 93.5 319 LEU A O 1
ATOM 2581 N N . TYR A 1 320 ? 7.879 37.969 13.758 1 91.62 320 TYR A N 1
ATOM 2582 C CA . TYR A 1 320 ? 8.555 37 12.922 1 91.62 320 TYR A CA 1
ATOM 2583 C C . TYR A 1 320 ? 7.566 36.281 12.016 1 91.62 320 TYR A C 1
ATOM 2585 O O . TYR A 1 320 ? 6.5 35.844 12.461 1 91.62 320 TYR A O 1
ATOM 2593 N N . PHE A 1 321 ? 8.016 36.125 10.742 1 91.94 321 PHE A N 1
ATOM 2594 C CA . PHE A 1 321 ? 7.227 35.375 9.781 1 91.94 321 PHE A CA 1
ATOM 2595 C C . PHE A 1 321 ? 7.465 33.875 9.953 1 91.94 321 PHE A C 1
ATOM 2597 O O . PHE A 1 321 ? 8.609 33.438 10.086 1 91.94 321 PHE A O 1
ATOM 2604 N N . VAL A 1 322 ? 6.414 33.125 9.984 1 90.94 322 VAL A N 1
ATOM 2605 C CA . VAL A 1 322 ? 6.582 31.688 10 1 90.94 322 VAL A CA 1
ATOM 2606 C C . VAL A 1 322 ? 7.059 31.219 8.625 1 90.94 322 VAL A C 1
ATOM 2608 O O . VAL A 1 322 ? 7.879 30.297 8.531 1 90.94 322 VAL A O 1
ATOM 2611 N N . TYR A 1 323 ? 6.52 31.766 7.625 1 90.06 323 TYR A N 1
ATOM 2612 C CA . TYR A 1 323 ? 6.926 31.562 6.238 1 90.06 323 TYR A CA 1
ATOM 2613 C C . TYR A 1 323 ? 7.133 32.906 5.535 1 90.06 323 TYR A C 1
ATOM 2615 O O . TYR A 1 323 ? 6.711 33.938 6.039 1 90.06 323 TYR A O 1
ATOM 2623 N N . PRO A 1 324 ? 7.762 32.906 4.375 1 86.94 324 PRO A N 1
ATOM 2624 C CA . PRO A 1 324 ? 8.047 34.188 3.713 1 86.94 324 PRO A CA 1
ATOM 2625 C C . PRO A 1 324 ? 6.785 34.969 3.416 1 86.94 324 PRO A C 1
ATOM 2627 O O . PRO A 1 324 ? 5.734 34.406 3.121 1 86.94 324 PRO A O 1
ATOM 2630 N N . TYR A 1 325 ? 7.004 36.312 3.406 1 91.69 325 TYR A N 1
ATOM 2631 C CA . TYR A 1 325 ? 5.914 37.25 3.197 1 91.69 325 TYR A CA 1
ATOM 2632 C C . TYR A 1 325 ? 5.25 37.031 1.843 1 91.69 325 TYR A C 1
ATOM 2634 O O . TYR A 1 325 ? 5.934 36.812 0.843 1 91.69 325 TYR A O 1
ATOM 2642 N N . ARG A 1 326 ? 3.928 37.094 1.851 1 92.56 326 ARG A N 1
ATOM 2643 C CA . ARG A 1 326 ? 3.117 37.031 0.64 1 92.56 326 ARG A CA 1
ATOM 2644 C C . ARG A 1 326 ? 2.146 38.188 0.553 1 92.56 326 ARG A C 1
ATOM 2646 O O . ARG A 1 326 ? 1.275 38.344 1.411 1 92.56 326 ARG A O 1
ATOM 2653 N N . GLN A 1 327 ? 2.146 38.906 -0.51 1 94.62 327 GLN A N 1
ATOM 2654 C CA . GLN A 1 327 ? 1.365 40.125 -0.634 1 94.62 327 GLN A CA 1
ATOM 2655 C C . GLN A 1 327 ? -0.12 39.812 -0.794 1 94.62 327 GLN A C 1
ATOM 2657 O O . GLN A 1 327 ? -0.97 40.656 -0.501 1 94.62 327 GLN A O 1
ATOM 2662 N N . ASP A 1 328 ? -0.422 38.656 -1.204 1 94 328 ASP A N 1
ATOM 2663 C CA . ASP A 1 328 ? -1.803 38.312 -1.53 1 94 328 ASP A CA 1
ATOM 2664 C C . ASP A 1 328 ? -2.475 37.562 -0.37 1 94 328 ASP A C 1
ATOM 2666 O O . ASP A 1 328 ? -3.615 37.125 -0.49 1 94 328 ASP A O 1
ATOM 2670 N N . LYS A 1 329 ? -1.801 37.438 0.764 1 96.12 329 LYS A N 1
ATOM 2671 C CA . LYS A 1 329 ? -2.367 36.719 1.898 1 96.12 329 LYS A CA 1
ATOM 2672 C C . LYS A 1 329 ? -2.57 37.625 3.096 1 96.12 329 LYS A C 1
ATOM 2674 O O . LYS A 1 329 ? -1.746 38.531 3.352 1 96.12 329 LYS A O 1
ATOM 2679 N N . ILE A 1 330 ? -3.605 37.406 3.812 1 98.12 330 ILE A N 1
ATOM 2680 C CA . ILE A 1 330 ? -3.943 38.219 4.988 1 98.12 330 ILE A CA 1
ATOM 2681 C C . ILE A 1 330 ? -3.055 37.812 6.16 1 98.12 330 ILE A C 1
ATOM 2683 O O . ILE A 1 330 ? -2.969 36.625 6.5 1 98.12 330 ILE A O 1
ATOM 2687 N N . PRO A 1 331 ? -2.445 38.688 6.77 1 98.06 331 PRO A N 1
ATOM 2688 C CA . PRO A 1 331 ? -1.616 38.344 7.922 1 98.06 331 PRO A CA 1
ATOM 2689 C C . PRO A 1 331 ? -2.439 38.031 9.172 1 98.06 331 PRO A C 1
ATOM 2691 O O . PRO A 1 331 ? -3.4 38.75 9.469 1 98.06 331 PRO A O 1
ATOM 2694 N N . VAL A 1 332 ? -2.158 37 9.805 1 98.69 332 VAL A N 1
ATOM 2695 C CA . VAL A 1 332 ? -2.631 36.688 11.148 1 98.69 332 VAL A CA 1
ATOM 2696 C C . VAL A 1 332 ? -1.47 36.781 12.133 1 98.69 332 VAL A C 1
ATOM 2698 O O . VAL A 1 332 ? -0.502 36 12.023 1 98.69 332 VAL A O 1
ATOM 2701 N N . VAL A 1 333 ? -1.529 37.656 13.07 1 98.56 333 VAL A N 1
ATOM 2702 C CA . VAL A 1 333 ? -0.447 37.875 14.023 1 98.56 333 VAL A CA 1
ATOM 2703 C C . VAL A 1 333 ? -0.834 37.281 15.383 1 98.56 333 VAL A C 1
ATOM 2705 O O . VAL A 1 333 ? -1.862 37.656 15.953 1 98.56 333 VAL A O 1
ATOM 2708 N N . PHE A 1 334 ? 0.012 36.438 15.875 1 97.94 334 PHE A N 1
ATOM 2709 C CA . PHE A 1 334 ? -0.227 35.781 17.156 1 97.94 334 PHE A CA 1
ATOM 2710 C C . PHE A 1 334 ? 0.603 36.438 18.25 1 97.94 334 PHE A C 1
ATOM 2712 O O . PHE A 1 334 ? 1.808 36.625 18.094 1 97.94 334 PHE A O 1
ATOM 2719 N N . VAL A 1 335 ? -0.037 36.688 19.375 1 97.25 335 VAL A N 1
ATOM 2720 C CA . VAL A 1 335 ? 0.622 37.344 20.5 1 97.25 335 VAL A CA 1
ATOM 2721 C C . VAL A 1 335 ? 0.441 36.5 21.766 1 97.25 335 VAL A C 1
ATOM 2723 O O . VAL A 1 335 ? -0.687 36.281 22.219 1 97.25 335 VAL A O 1
ATOM 2726 N N . HIS A 1 336 ? 1.547 36.062 22.375 1 91.88 336 HIS A N 1
ATOM 2727 C CA . HIS A 1 336 ? 1.52 35.156 23.516 1 91.88 336 HIS A CA 1
ATOM 2728 C C . HIS A 1 336 ? 1.297 35.938 24.812 1 91.88 336 HIS A C 1
ATOM 2730 O O . HIS A 1 336 ? 1.37 37.156 24.844 1 91.88 336 HIS A O 1
ATOM 2736 N N . GLY A 1 337 ? 1.045 35.219 25.891 1 88.12 337 GLY A N 1
ATOM 2737 C CA . GLY A 1 337 ? 0.77 35.781 27.203 1 88.12 337 GLY A CA 1
ATOM 2738 C C . GLY A 1 337 ? 1.993 35.844 28.094 1 88.12 337 GLY A C 1
ATOM 2739 O O . GLY A 1 337 ? 3.125 35.781 27.609 1 88.12 337 GLY A O 1
ATOM 2740 N N . LEU A 1 338 ? 1.709 36.031 29.328 1 80.31 338 LEU A N 1
ATOM 2741 C CA . LEU A 1 338 ? 2.746 36.188 30.344 1 80.31 338 LEU A CA 1
ATOM 2742 C C . LEU A 1 338 ? 3.557 34.906 30.5 1 80.31 338 LEU A C 1
ATOM 2744 O O . LEU A 1 338 ? 2.994 33.812 30.5 1 80.31 338 LEU A O 1
ATOM 2748 N N . ALA A 1 339 ? 4.918 35.094 30.734 1 77.25 339 ALA A N 1
ATOM 2749 C CA . ALA A 1 339 ? 5.832 33.969 30.969 1 77.25 339 ALA A CA 1
ATOM 2750 C C . ALA A 1 339 ? 5.719 32.938 29.875 1 77.25 339 ALA A C 1
ATOM 2752 O O . ALA A 1 339 ? 5.676 31.719 30.156 1 77.25 339 ALA A O 1
ATOM 2753 N N . SER A 1 340 ? 5.512 33.406 28.734 1 82.88 340 SER A N 1
ATOM 2754 C CA . SER A 1 340 ? 5.34 32.531 27.578 1 82.88 340 SER A CA 1
ATOM 2755 C C . SER A 1 340 ? 6.188 33 26.406 1 82.88 340 SER A C 1
ATOM 2757 O O . SER A 1 340 ? 7.035 33.875 26.562 1 82.88 340 SER A O 1
ATOM 2759 N N . SER A 1 341 ? 6.055 32.344 25.281 1 84.06 341 SER A N 1
ATOM 2760 C CA . SER A 1 341 ? 6.734 32.688 24.047 1 84.06 341 SER A CA 1
ATOM 2761 C C . SER A 1 341 ? 5.863 32.344 22.828 1 84.06 341 SER A C 1
ATOM 2763 O O . SER A 1 341 ? 4.848 31.672 22.969 1 84.06 341 SER A O 1
ATOM 2765 N N . PRO A 1 342 ? 6.316 32.812 21.703 1 90.44 342 PRO A N 1
ATOM 2766 C CA . PRO A 1 342 ? 5.547 32.531 20.5 1 90.44 342 PRO A CA 1
ATOM 2767 C C . PRO A 1 342 ? 5.453 31.031 20.203 1 90.44 342 PRO A C 1
ATOM 2769 O O . PRO A 1 342 ? 4.625 30.609 19.391 1 90.44 342 PRO A O 1
ATOM 2772 N N . PHE A 1 343 ? 6.219 30.188 20.812 1 88.75 343 PHE A N 1
ATOM 2773 C CA . PHE A 1 343 ? 6.27 28.766 20.531 1 88.75 343 PHE A CA 1
ATOM 2774 C C . PHE A 1 343 ? 4.938 28.094 20.859 1 88.75 343 PHE A C 1
ATOM 2776 O O . PHE A 1 343 ? 4.602 27.047 20.297 1 88.75 343 PHE A O 1
ATOM 2783 N N . VAL A 1 344 ? 4.148 28.734 21.703 1 90.5 344 VAL A N 1
ATOM 2784 C CA . VAL A 1 344 ? 2.893 28.156 22.141 1 90.5 344 VAL A CA 1
ATOM 2785 C C . VAL A 1 344 ? 1.897 28.109 20.984 1 90.5 344 VAL A C 1
ATOM 2787 O O . VAL A 1 344 ? 0.925 27.359 21.031 1 90.5 344 VAL A O 1
ATOM 2790 N N . TRP A 1 345 ? 2.166 28.859 19.938 1 94.56 345 TRP A N 1
ATOM 2791 C CA . TRP A 1 345 ? 1.186 29.031 18.875 1 94.56 345 TRP A CA 1
ATOM 2792 C C . TRP A 1 345 ? 1.376 27.984 17.797 1 94.56 345 TRP A C 1
ATOM 2794 O O . TRP A 1 345 ? 0.505 27.797 16.938 1 94.56 345 TRP A O 1
ATOM 2804 N N . PHE A 1 346 ? 2.438 27.266 17.734 1 93.81 346 PHE A N 1
ATOM 2805 C CA . PHE A 1 346 ? 2.822 26.484 16.562 1 93.81 346 PHE A CA 1
ATOM 2806 C C . PHE A 1 346 ? 1.926 25.266 16.406 1 93.81 346 PHE A C 1
ATOM 2808 O O . PHE A 1 346 ? 1.644 24.828 15.289 1 93.81 346 PHE A O 1
ATOM 2815 N N . PRO A 1 347 ? 1.442 24.641 17.484 1 94.5 347 PRO A N 1
ATOM 2816 C CA . PRO A 1 347 ? 0.445 23.594 17.266 1 94.5 347 PRO A CA 1
ATOM 2817 C C . PRO A 1 347 ? -0.78 24.094 16.5 1 94.5 347 PRO A C 1
ATOM 2819 O O . PRO A 1 347 ? -1.277 23.422 15.602 1 94.5 347 PRO A O 1
ATOM 2822 N N . MET A 1 348 ? -1.263 25.266 16.844 1 96.12 348 MET A N 1
ATOM 2823 C CA . MET A 1 348 ? -2.391 25.859 16.125 1 96.12 348 MET A CA 1
ATOM 2824 C C . MET A 1 348 ? -1.998 26.234 14.695 1 96.12 348 MET A C 1
ATOM 2826 O O . MET A 1 348 ? -2.74 25.953 13.75 1 96.12 348 MET A O 1
ATOM 2830 N N . ILE A 1 349 ? -0.854 26.844 14.539 1 96.12 349 ILE A N 1
ATOM 2831 C CA . ILE A 1 349 ? -0.376 27.25 13.219 1 96.12 349 ILE A CA 1
ATOM 2832 C C . ILE A 1 349 ? -0.259 26.016 12.32 1 96.12 349 ILE A C 1
ATOM 2834 O O . ILE A 1 349 ? -0.621 26.078 11.141 1 96.12 349 ILE A O 1
ATOM 2838 N N . ASN A 1 350 ? 0.299 24.953 12.891 1 95.5 350 ASN A N 1
ATOM 2839 C CA . ASN A 1 350 ? 0.407 23.688 12.156 1 95.5 350 ASN A CA 1
ATOM 2840 C C . ASN A 1 350 ? -0.944 23.25 11.609 1 95.5 350 ASN A C 1
ATOM 2842 O O . ASN A 1 350 ? -1.038 22.812 10.453 1 95.5 350 ASN A O 1
ATOM 2846 N N . GLU A 1 351 ? -1.978 23.344 12.406 1 95.94 351 GLU A N 1
ATOM 2847 C CA . GLU A 1 351 ? -3.324 22.938 12.008 1 95.94 351 GLU A CA 1
ATOM 2848 C C . GLU A 1 351 ? -3.902 23.922 10.984 1 95.94 351 GLU A C 1
ATOM 2850 O O . GLU A 1 351 ? -4.609 23.5 10.062 1 95.94 351 GLU A O 1
ATOM 2855 N N . LEU A 1 352 ? -3.652 25.188 11.164 1 96.44 352 LEU A N 1
ATOM 2856 C CA . LEU A 1 352 ? -4.148 26.203 10.234 1 96.44 352 LEU A CA 1
ATOM 2857 C C . LEU A 1 352 ? -3.518 26.031 8.852 1 96.44 352 LEU A C 1
ATOM 2859 O O . LEU A 1 352 ? -4.203 26.141 7.836 1 96.44 352 LEU A O 1
ATOM 2863 N N . LEU A 1 353 ? -2.268 25.688 8.867 1 93.75 353 LEU A N 1
ATOM 2864 C CA . LEU A 1 353 ? -1.549 25.5 7.613 1 93.75 353 LEU A CA 1
ATOM 2865 C C . LEU A 1 353 ? -2.029 24.25 6.895 1 93.75 353 LEU A C 1
ATOM 2867 O O . LEU A 1 353 ? -1.934 24.156 5.668 1 93.75 353 LEU A O 1
ATOM 2871 N N . ALA A 1 354 ? -2.512 23.344 7.641 1 92.44 354 ALA A N 1
ATOM 2872 C CA . ALA A 1 354 ? -2.98 22.078 7.082 1 92.44 354 ALA A CA 1
ATOM 2873 C C . ALA A 1 354 ? -4.301 22.25 6.344 1 92.44 354 ALA A C 1
ATOM 2875 O O . ALA A 1 354 ? -4.684 21.406 5.527 1 92.44 354 ALA A O 1
ATOM 2876 N N . ASP A 1 355 ? -5.051 23.297 6.629 1 92.88 355 ASP A N 1
ATOM 2877 C CA . ASP A 1 355 ? -6.309 23.609 5.957 1 92.88 355 ASP A CA 1
ATOM 2878 C C . ASP A 1 355 ? -6.059 24.375 4.664 1 92.88 355 ASP A C 1
ATOM 2880 O O . ASP A 1 355 ? -5.629 25.531 4.691 1 92.88 355 ASP A O 1
ATOM 2884 N N . PRO A 1 356 ? -6.387 23.828 3.529 1 88.5 356 PRO A N 1
ATOM 2885 C CA . PRO A 1 356 ? -6.023 24.453 2.256 1 88.5 356 PRO A CA 1
ATOM 2886 C C . PRO A 1 356 ? -6.699 25.797 2.049 1 88.5 356 PRO A C 1
ATOM 2888 O O . PRO A 1 356 ? -6.117 26.703 1.426 1 88.5 356 PRO A O 1
ATOM 2891 N N . GLU A 1 357 ? -7.906 25.953 2.516 1 91.75 357 GLU A N 1
ATOM 2892 C CA . GLU A 1 357 ? -8.609 27.219 2.363 1 91.75 357 GLU A CA 1
ATOM 2893 C C . GLU A 1 357 ? -7.941 28.312 3.189 1 91.75 357 GLU A C 1
ATOM 2895 O O . GLU A 1 357 ? -7.766 29.438 2.711 1 91.75 357 GLU A O 1
ATOM 2900 N N . ILE A 1 358 ? -7.562 27.953 4.332 1 96 358 ILE A N 1
ATOM 2901 C CA . ILE A 1 358 ? -6.93 28.922 5.227 1 96 358 ILE A CA 1
ATOM 2902 C C . ILE A 1 358 ? -5.508 29.203 4.75 1 96 358 ILE A C 1
ATOM 2904 O O . ILE A 1 358 ? -5.098 30.375 4.656 1 96 358 ILE A O 1
ATOM 2908 N N . ASN A 1 359 ? -4.848 28.141 4.453 1 93.5 359 ASN A N 1
ATOM 2909 C CA . ASN A 1 359 ? -3.471 28.281 3.994 1 93.5 359 ASN A CA 1
ATOM 2910 C C . ASN A 1 359 ? -3.393 29.109 2.713 1 93.5 359 ASN A C 1
ATOM 2912 O O . ASN A 1 359 ? -2.404 29.812 2.479 1 93.5 359 ASN A O 1
ATOM 2916 N N . GLY A 1 360 ? -4.398 29.078 1.916 1 92.25 360 GLY A N 1
ATOM 2917 C CA . GLY A 1 360 ? -4.418 29.797 0.659 1 92.25 360 GLY A CA 1
ATOM 2918 C C . GLY A 1 360 ? -4.699 31.281 0.834 1 92.25 360 GLY A C 1
ATOM 2919 O O . GLY A 1 360 ? -4.328 32.094 -0.016 1 92.25 360 GLY A O 1
ATOM 2920 N N . LYS A 1 361 ? -5.223 31.656 1.976 1 95.69 361 LYS A N 1
ATOM 2921 C CA . LYS A 1 361 ? -5.711 33.031 2.123 1 95.69 361 LYS A CA 1
ATOM 2922 C C . LYS A 1 361 ? -4.926 33.781 3.195 1 95.69 361 LYS A C 1
ATOM 2924 O O . LYS A 1 361 ? -4.93 35 3.225 1 95.69 361 LYS A O 1
ATOM 2929 N N . TYR A 1 362 ? -4.266 33.031 3.992 1 97.31 362 TYR A N 1
ATOM 2930 C CA . TYR A 1 362 ? -3.676 33.688 5.152 1 97.31 362 TYR A CA 1
ATOM 2931 C C . TYR A 1 362 ? -2.193 33.375 5.273 1 97.31 362 TYR A C 1
ATOM 2933 O O . TYR A 1 362 ? -1.722 32.375 4.699 1 97.31 362 TYR A O 1
ATOM 2941 N N . GLN A 1 363 ? -1.471 34.188 5.898 1 96.38 363 GLN A N 1
ATOM 2942 C CA . GLN A 1 363 ? -0.105 33.969 6.363 1 96.38 363 GLN A CA 1
ATOM 2943 C C . GLN A 1 363 ? 0.016 34.219 7.863 1 96.38 363 GLN A C 1
ATOM 2945 O O . GLN A 1 363 ? -0.745 35.031 8.422 1 96.38 363 GLN A O 1
ATOM 2950 N N . PHE A 1 364 ? 0.931 33.594 8.555 1 96.88 364 PHE A N 1
ATOM 2951 C CA . PHE A 1 364 ? 0.947 33.594 10.008 1 96.88 364 PHE A CA 1
ATOM 2952 C C . PHE A 1 364 ? 2.25 34.156 10.547 1 96.88 364 PHE A C 1
ATOM 2954 O O . PHE A 1 364 ? 3.334 33.781 10.102 1 96.88 364 PHE A O 1
ATOM 2961 N N . TRP A 1 365 ? 2.1 35.094 11.453 1 96.81 365 TRP A N 1
ATOM 2962 C CA . TRP A 1 365 ? 3.211 35.75 12.125 1 96.81 365 TRP A CA 1
ATOM 2963 C C . TRP A 1 365 ? 3.096 35.625 13.641 1 96.81 365 TRP A C 1
ATOM 2965 O O . TRP A 1 365 ? 1.996 35.438 14.172 1 96.81 365 TRP A O 1
ATOM 2975 N N . VAL A 1 366 ? 4.258 35.656 14.266 1 94.62 366 VAL A N 1
ATOM 2976 C CA . VAL A 1 366 ? 4.262 35.594 15.727 1 94.62 366 VAL A CA 1
ATOM 2977 C C . VAL A 1 366 ? 5.031 36.781 16.297 1 94.62 366 VAL A C 1
ATOM 2979 O O . VAL A 1 366 ? 6.047 37.188 15.734 1 94.62 366 VAL A O 1
ATOM 2982 N N . TYR A 1 367 ? 4.523 37.375 17.312 1 95.19 367 TYR A N 1
ATOM 2983 C CA . TYR A 1 367 ? 5.172 38.5 17.969 1 95.19 367 TYR A CA 1
ATOM 2984 C C . TYR A 1 367 ? 5.762 38.094 19.312 1 95.19 367 TYR A C 1
ATOM 2986 O O . TYR A 1 367 ? 5.062 37.531 20.156 1 95.19 367 TYR A O 1
ATOM 2994 N N . TRP A 1 368 ? 7.023 38.312 19.422 1 91.31 368 TRP A N 1
ATOM 2995 C CA . TRP A 1 368 ? 7.758 38.062 20.656 1 91.31 368 TRP A CA 1
ATOM 2996 C C . TRP A 1 368 ? 7.996 39.375 21.422 1 91.31 368 TRP A C 1
ATOM 2998 O O . TRP A 1 368 ? 8.398 40.375 20.828 1 91.31 368 TRP A O 1
ATOM 3008 N N . TYR A 1 369 ? 7.621 39.406 22.734 1 88.81 369 TYR A N 1
ATOM 3009 C CA . TYR A 1 369 ? 7.852 40.594 23.562 1 88.81 369 TYR A CA 1
ATOM 3010 C C . TYR A 1 369 ? 8.273 40.188 24.969 1 88.81 369 TYR A C 1
ATOM 3012 O O . TYR A 1 369 ? 7.945 39.094 25.438 1 88.81 369 TYR A O 1
ATOM 3020 N N . PRO A 1 370 ? 9.047 41.062 25.547 1 85.12 370 PRO A N 1
ATOM 3021 C CA . PRO A 1 370 ? 9.367 40.781 26.953 1 85.12 370 PRO A CA 1
ATOM 3022 C C . PRO A 1 370 ? 8.156 40.906 27.875 1 85.12 370 PRO A C 1
ATOM 3024 O O . PRO A 1 370 ? 7.695 42.031 28.109 1 85.12 370 PRO A O 1
ATOM 3027 N N . THR A 1 371 ? 7.73 39.844 28.469 1 80.62 371 THR A N 1
ATOM 3028 C CA . THR A 1 371 ? 6.484 39.844 29.234 1 80.62 371 THR A CA 1
ATOM 3029 C C . THR A 1 371 ? 6.656 40.562 30.562 1 80.62 371 THR A C 1
ATOM 3031 O O . THR A 1 371 ? 5.676 40.906 31.219 1 80.62 371 THR A O 1
ATOM 3034 N N . SER A 1 372 ? 7.852 40.812 30.922 1 74.12 372 SER A N 1
ATOM 3035 C CA . SER A 1 372 ? 8.133 41.562 32.156 1 74.12 372 SER A CA 1
ATOM 3036 C C . SER A 1 372 ? 7.863 43.062 31.984 1 74.12 372 SER A C 1
ATOM 3038 O O . SER A 1 372 ? 7.707 43.781 32.969 1 74.12 372 SER A O 1
ATOM 3040 N N . ASN A 1 373 ? 7.793 43.531 30.781 1 79.88 373 ASN A N 1
ATOM 3041 C CA . ASN A 1 373 ? 7.539 44.938 30.5 1 79.88 373 ASN A CA 1
ATOM 3042 C C . ASN A 1 373 ? 6.141 45.375 30.938 1 79.88 373 ASN A C 1
ATOM 3044 O O . ASN A 1 373 ? 5.203 44.562 30.891 1 79.88 373 ASN A O 1
ATOM 3048 N N . PRO A 1 374 ? 6.098 46.656 31.375 1 80.94 374 PRO A N 1
ATOM 3049 C CA . PRO A 1 374 ? 4.734 47.156 31.547 1 80.94 374 PRO A CA 1
ATOM 3050 C C . PRO A 1 374 ? 3.918 47.094 30.25 1 80.94 374 PRO A C 1
ATOM 3052 O O . PRO A 1 374 ? 4.449 47.344 29.172 1 80.94 374 PRO A O 1
ATOM 3055 N N . ILE A 1 375 ? 2.691 46.812 30.344 1 87.62 375 ILE A N 1
ATOM 3056 C CA . ILE A 1 375 ? 1.817 46.531 29.219 1 87.62 375 ILE A CA 1
ATOM 3057 C C . ILE A 1 375 ? 1.798 47.719 28.25 1 87.62 375 ILE A C 1
ATOM 3059 O O . ILE A 1 375 ? 1.886 47.531 27.031 1 87.62 375 ILE A O 1
ATOM 3063 N N . PRO A 1 376 ? 1.759 49.031 28.766 1 88.5 376 PRO A N 1
ATOM 3064 C CA . PRO A 1 376 ? 1.741 50.156 27.828 1 88.5 376 PRO A CA 1
ATOM 3065 C C . PRO A 1 376 ? 3.016 50.25 26.984 1 88.5 376 PRO A C 1
ATOM 3067 O O . PRO A 1 376 ? 2.967 50.656 25.828 1 88.5 376 PRO A O 1
ATOM 3070 N N . VAL A 1 377 ? 4.117 49.875 27.562 1 88.5 377 VAL A N 1
ATOM 3071 C CA . VAL A 1 377 ? 5.379 49.875 26.828 1 88.5 377 VAL A CA 1
ATOM 3072 C C . VAL A 1 377 ? 5.348 48.812 25.734 1 88.5 377 VAL A C 1
ATOM 3074 O O . VAL A 1 377 ? 5.676 49.094 24.578 1 88.5 377 VAL A O 1
ATOM 3077 N N . SER A 1 378 ? 4.988 47.656 26.156 1 91.5 378 SER A N 1
ATOM 3078 C CA . SER A 1 378 ? 4.875 46.562 25.188 1 91.5 378 SER A CA 1
ATOM 3079 C C . SER A 1 378 ? 3.875 46.938 24.094 1 91.5 378 SER A C 1
ATOM 3081 O O . SER A 1 378 ? 4.066 46.562 22.922 1 91.5 378 SER A O 1
ATOM 3083 N N . GLY A 1 379 ? 2.807 47.594 24.469 1 94.5 379 GLY A N 1
ATOM 3084 C CA . GLY A 1 379 ? 1.827 48.031 23.484 1 94.5 379 GLY A CA 1
ATOM 3085 C C . GLY A 1 379 ? 2.395 49 22.469 1 94.5 379 GLY A C 1
ATOM 3086 O O . GLY A 1 379 ? 2.145 48.875 21.266 1 94.5 379 GLY A O 1
ATOM 3087 N N . ALA A 1 380 ? 3.088 50.031 22.969 1 94.25 380 ALA A N 1
ATOM 3088 C CA . ALA A 1 380 ? 3.705 51 22.078 1 94.25 380 ALA A CA 1
ATOM 3089 C C . ALA A 1 380 ? 4.703 50.344 21.141 1 94.25 380 ALA A C 1
ATOM 3091 O O . ALA A 1 380 ? 4.734 50.656 19.938 1 94.25 380 ALA A O 1
ATOM 3092 N N . GLU A 1 381 ? 5.469 49.5 21.719 1 94.94 381 GLU A N 1
ATOM 3093 C CA . GLU A 1 381 ? 6.477 48.781 20.922 1 94.94 381 GLU A CA 1
ATOM 3094 C C . GLU A 1 381 ? 5.828 47.906 19.859 1 94.94 381 GLU A C 1
ATOM 3096 O O . GLU A 1 381 ? 6.328 47.812 18.734 1 94.94 381 GLU A O 1
ATOM 3101 N N . PHE A 1 382 ? 4.781 47.219 20.188 1 97 382 PHE A N 1
ATOM 3102 C CA . PHE A 1 382 ? 4.051 46.375 19.25 1 97 382 PHE A CA 1
ATOM 3103 C C . PHE A 1 382 ? 3.479 47.219 18.109 1 97 382 PHE A C 1
ATOM 3105 O O . PHE A 1 382 ? 3.615 46.875 16.938 1 97 382 PHE A O 1
ATOM 3112 N N . ARG A 1 383 ? 2.871 48.344 18.391 1 97.56 383 ARG A N 1
ATOM 3113 C CA . ARG A 1 383 ? 2.322 49.25 17.406 1 97.56 383 ARG A CA 1
ATOM 3114 C C . ARG A 1 383 ? 3.406 49.75 16.453 1 97.56 383 ARG A C 1
ATOM 3116 O O . ARG A 1 383 ? 3.211 49.75 15.234 1 97.56 383 ARG A O 1
ATOM 3123 N N . GLU A 1 384 ? 4.516 50.156 17.047 1 97 384 GLU A N 1
ATOM 3124 C CA . GLU A 1 384 ? 5.641 50.625 16.25 1 97 384 GLU A CA 1
ATOM 3125 C C . GLU A 1 384 ? 6.152 49.531 15.312 1 97 384 GLU A C 1
ATOM 3127 O O . GLU A 1 384 ? 6.52 49.812 14.164 1 97 384 GLU A O 1
ATOM 3132 N N . THR A 1 385 ? 6.195 48.312 15.836 1 96.12 385 THR A N 1
ATOM 3133 C CA . THR A 1 385 ? 6.637 47.188 15.031 1 96.12 385 THR A CA 1
ATOM 3134 C C . THR A 1 385 ? 5.695 46.969 13.852 1 96.12 385 THR A C 1
ATOM 3136 O O . THR A 1 385 ? 6.145 46.719 12.734 1 96.12 385 THR A O 1
ATOM 3139 N N . LEU A 1 386 ? 4.398 47.031 14 1 97.44 386 LEU A N 1
ATOM 3140 C CA . LEU A 1 386 ? 3.41 46.844 12.945 1 97.44 386 LEU A CA 1
ATOM 3141 C C . LEU A 1 386 ? 3.559 47.906 11.867 1 97.44 386 LEU A C 1
ATOM 3143 O O . LEU A 1 386 ? 3.51 47.594 10.672 1 97.44 386 LEU A O 1
ATOM 3147 N N . TYR A 1 387 ? 3.742 49.125 12.289 1 96.62 387 TYR A N 1
ATOM 3148 C CA . TYR A 1 387 ? 3.9 50.219 11.328 1 96.62 387 TYR A CA 1
ATOM 3149 C C . TYR A 1 387 ? 5.207 50.094 10.555 1 96.62 387 TYR A C 1
ATOM 3151 O O . TYR A 1 387 ? 5.258 50.344 9.352 1 96.62 387 TYR A O 1
ATOM 3159 N N . ASP A 1 388 ? 6.223 49.719 11.289 1 95.75 388 ASP A N 1
ATOM 3160 C CA . ASP A 1 388 ? 7.504 49.469 10.625 1 95.75 388 ASP A CA 1
ATOM 3161 C C . ASP A 1 388 ? 7.391 48.375 9.586 1 95.75 388 ASP A C 1
ATOM 3163 O O . ASP A 1 388 ? 7.965 48.469 8.5 1 95.75 388 ASP A O 1
ATOM 3167 N N . LEU A 1 389 ? 6.703 47.344 9.914 1 94.94 389 LEU A N 1
ATOM 3168 C CA . LEU A 1 389 ? 6.484 46.25 9 1 94.94 389 LEU A CA 1
ATOM 3169 C C . LEU A 1 389 ? 5.809 46.719 7.715 1 94.94 389 LEU A C 1
ATOM 3171 O O . LEU A 1 389 ? 6.215 46.312 6.617 1 94.94 389 LEU A O 1
ATOM 3175 N N . ARG A 1 390 ? 4.824 47.438 7.84 1 95.25 390 ARG A N 1
ATOM 3176 C CA . ARG A 1 390 ? 4.141 47.969 6.66 1 95.25 390 ARG A CA 1
ATOM 3177 C C . ARG A 1 390 ? 5.09 48.812 5.805 1 95.25 390 ARG A C 1
ATOM 3179 O O . ARG A 1 390 ? 5.098 48.688 4.578 1 95.25 390 ARG A O 1
ATOM 3186 N N . LYS A 1 391 ? 5.863 49.594 6.434 1 95.5 391 LYS A N 1
ATOM 3187 C CA . LYS A 1 391 ? 6.824 50.438 5.723 1 95.5 391 LYS A CA 1
ATOM 3188 C C . LYS A 1 391 ? 7.805 49.594 4.918 1 95.5 391 LYS A C 1
ATOM 3190 O O . LYS A 1 391 ? 8.219 49.969 3.824 1 95.5 391 LYS A O 1
ATOM 3195 N N . VAL A 1 392 ? 8.117 48.531 5.453 1 93.62 392 VAL A N 1
ATOM 3196 C CA . VAL A 1 392 ? 9.133 47.656 4.844 1 93.62 392 VAL A CA 1
ATOM 3197 C C . VAL A 1 392 ? 8.508 46.844 3.721 1 93.62 392 VAL A C 1
ATOM 3199 O O . VAL A 1 392 ? 9.078 46.719 2.631 1 93.62 392 VAL A O 1
ATOM 3202 N N . TYR A 1 393 ? 7.344 46.312 3.889 1 94 393 TYR A N 1
ATOM 3203 C CA . TYR A 1 393 ? 6.824 45.281 2.973 1 94 393 TYR A CA 1
ATOM 3204 C C . TYR A 1 393 ? 5.75 45.875 2.062 1 94 393 TYR A C 1
ATOM 3206 O O . TYR A 1 393 ? 5.492 45.344 0.979 1 94 393 TYR A O 1
ATOM 3214 N N . ASP A 1 394 ? 5.145 47 2.516 1 95.69 394 ASP A N 1
ATOM 3215 C CA . ASP A 1 394 ? 4.113 47.625 1.712 1 95.69 394 ASP A CA 1
ATOM 3216 C C . ASP A 1 394 ? 4.109 49.156 1.93 1 95.69 394 ASP A C 1
ATOM 3218 O O . ASP A 1 394 ? 3.104 49.719 2.361 1 95.69 394 ASP A O 1
ATOM 3222 N N . PRO A 1 395 ? 5.145 49.781 1.555 1 93.62 395 PRO A N 1
ATOM 3223 C CA . PRO A 1 395 ? 5.293 51.188 1.827 1 93.62 395 PRO A CA 1
ATOM 3224 C C . PRO A 1 395 ? 4.238 52.031 1.121 1 93.62 395 PRO A C 1
ATOM 3226 O O . PRO A 1 395 ? 3.879 53.125 1.605 1 93.62 395 PRO A O 1
ATOM 3229 N N . LYS A 1 396 ? 3.781 51.594 0.049 1 95.44 396 LYS A N 1
ATOM 3230 C CA . LYS A 1 396 ? 2.818 52.375 -0.715 1 95.44 396 LYS A CA 1
ATOM 3231 C C . LYS A 1 396 ? 1.386 51.969 -0.392 1 95.44 396 LYS A C 1
ATOM 3233 O O . LYS A 1 396 ? 0.435 52.469 -0.989 1 95.44 396 LYS A O 1
ATOM 3238 N N . SER A 1 397 ? 1.251 51 0.541 1 94 397 SER A N 1
ATOM 3239 C CA . SER A 1 397 ? -0.056 50.531 0.975 1 94 397 SER A CA 1
ATOM 3240 C C . SER A 1 397 ? -0.858 49.969 -0.199 1 94 397 SER A C 1
ATOM 3242 O O . SER A 1 397 ? -2.018 50.344 -0.393 1 94 397 SER A O 1
ATOM 3244 N N . GLU A 1 398 ? -0.24 49.125 -0.962 1 95.94 398 GLU A N 1
ATOM 3245 C CA . GLU A 1 398 ? -0.841 48.594 -2.176 1 95.94 398 GLU A CA 1
ATOM 3246 C C . GLU A 1 398 ? -1.296 47.156 -1.967 1 95.94 398 GLU A C 1
ATOM 3248 O O . GLU A 1 398 ? -1.962 46.562 -2.828 1 95.94 398 GLU A O 1
ATOM 3253 N N . HIS A 1 399 ? -0.964 46.562 -0.867 1 96.62 399 HIS A N 1
ATOM 3254 C CA . HIS A 1 399 ? -1.338 45.188 -0.592 1 96.62 399 HIS A CA 1
ATOM 3255 C C . HIS A 1 399 ? -2.662 45.125 0.16 1 96.62 399 HIS A C 1
ATOM 3257 O O . HIS A 1 399 ? -2.689 45.219 1.389 1 96.62 399 HIS A O 1
ATOM 3263 N N . ALA A 1 400 ? -3.682 44.875 -0.55 1 95.94 400 ALA A N 1
ATOM 3264 C CA . ALA A 1 400 ? -5.027 44.875 0.02 1 95.94 400 ALA A CA 1
ATOM 3265 C C . ALA A 1 400 ? -5.137 43.875 1.167 1 95.94 400 ALA A C 1
ATOM 3267 O O . ALA A 1 400 ? -5.836 44.125 2.152 1 95.94 400 ALA A O 1
ATOM 3268 N N . ALA A 1 401 ? -4.469 42.781 1.021 1 96.69 401 ALA A N 1
ATOM 3269 C CA . ALA A 1 401 ? -4.535 41.75 2.059 1 96.69 401 ALA A CA 1
ATOM 3270 C C . ALA A 1 401 ? -3.91 42.25 3.359 1 96.69 401 ALA A C 1
ATOM 3272 O O . ALA A 1 401 ? -4.355 41.875 4.449 1 96.69 401 ALA A O 1
ATOM 3273 N N . PHE A 1 402 ? -2.898 43.062 3.281 1 97.25 402 PHE A N 1
ATOM 3274 C CA . PHE A 1 402 ? -2.24 43.625 4.457 1 97.25 402 PHE A CA 1
ATOM 3275 C C . PHE A 1 402 ? -3.221 44.438 5.297 1 97.25 402 PHE A C 1
ATOM 3277 O O . PHE A 1 402 ? -3.143 44.438 6.527 1 97.25 402 PHE A O 1
ATOM 3284 N N . ASP A 1 403 ? -4.23 45.031 4.645 1 97 403 ASP A N 1
ATOM 3285 C CA . ASP A 1 403 ? -5.207 45.906 5.285 1 97 403 ASP A CA 1
ATOM 3286 C C . ASP A 1 403 ? -6.297 45.094 5.98 1 97 403 ASP A C 1
ATOM 3288 O O . ASP A 1 403 ? -7.273 45.656 6.484 1 97 403 ASP A O 1
ATOM 3292 N N . LYS A 1 404 ? -6.145 43.844 5.996 1 97.69 404 LYS A N 1
ATOM 3293 C CA . LYS A 1 404 ? -7.145 42.969 6.602 1 97.69 404 LYS A CA 1
ATOM 3294 C C . LYS A 1 404 ? -6.539 42.156 7.738 1 97.69 404 LYS A C 1
ATOM 3296 O O . LYS A 1 404 ? -7.062 41.094 8.094 1 97.69 404 LYS A O 1
ATOM 3301 N N . MET A 1 405 ? -5.578 42.625 8.352 1 98.06 405 MET A N 1
ATOM 3302 C CA . MET A 1 405 ? -4.793 41.906 9.352 1 98.06 405 MET A CA 1
ATOM 3303 C C . MET A 1 405 ? -5.668 41.469 10.516 1 98.06 405 MET A C 1
ATOM 3305 O O . MET A 1 405 ? -6.562 42.188 10.938 1 98.06 405 MET A O 1
ATOM 3309 N N . VAL A 1 406 ? -5.438 40.25 10.992 1 98.69 406 VAL A N 1
ATOM 3310 C CA . VAL A 1 406 ? -6.113 39.688 12.141 1 98.69 406 VAL A CA 1
ATOM 3311 C C . VAL A 1 406 ? -5.125 39.5 13.297 1 98.69 406 VAL A C 1
ATOM 3313 O O . VAL A 1 406 ? -4.027 38.969 13.109 1 98.69 406 VAL A O 1
ATOM 3316 N N . LEU A 1 407 ? -5.477 39.969 14.484 1 98.75 407 LEU A N 1
ATOM 3317 C CA . LEU A 1 407 ? -4.664 39.75 15.68 1 98.75 407 LEU A CA 1
ATOM 3318 C C . LEU A 1 407 ? -5.281 38.656 16.562 1 98.75 407 LEU A C 1
ATOM 3320 O O . LEU A 1 407 ? -6.496 38.656 16.781 1 98.75 407 LEU A O 1
ATOM 3324 N N . VAL A 1 408 ? -4.496 37.75 16.922 1 98.62 408 VAL A N 1
ATOM 3325 C CA . VAL A 1 408 ? -4.898 36.688 17.859 1 98.62 408 VAL A CA 1
ATOM 3326 C C . VAL A 1 408 ? -4.047 36.75 19.125 1 98.62 408 VAL A C 1
ATOM 3328 O O . VAL A 1 408 ? -2.82 36.625 19.062 1 98.62 408 VAL A O 1
ATOM 3331 N N . GLY A 1 409 ? -4.645 36.938 20.266 1 97.62 409 GLY A N 1
ATOM 3332 C CA . GLY A 1 409 ? -3.893 37.094 21.516 1 97.62 409 GLY A CA 1
ATOM 3333 C C . GLY A 1 409 ? -4.379 36.188 22.609 1 97.62 409 GLY A C 1
ATOM 3334 O O . GLY A 1 409 ? -5.582 35.938 22.75 1 97.62 409 GLY A O 1
ATOM 3335 N N . HIS A 1 410 ? -3.463 35.656 23.359 1 93.62 410 HIS A N 1
ATOM 3336 C CA . HIS A 1 410 ? -3.77 34.844 24.531 1 93.62 410 HIS A CA 1
ATOM 3337 C C . HIS A 1 410 ? -3.416 35.594 25.828 1 93.62 410 HIS A C 1
ATOM 3339 O O . HIS A 1 410 ? -2.318 36.125 25.953 1 93.62 410 HIS A O 1
ATOM 3345 N N . SER A 1 411 ? -4.328 35.531 26.812 1 90.19 411 SER A N 1
ATOM 3346 C CA . SER A 1 411 ? -4.074 36.125 28.141 1 90.19 411 SER A CA 1
ATOM 3347 C C . SER A 1 411 ? -3.574 37.562 28.031 1 90.19 411 SER A C 1
ATOM 3349 O O . SER A 1 411 ? -4.207 38.375 27.391 1 90.19 411 SER A O 1
ATOM 3351 N N . MET A 1 412 ? -2.377 37.938 28.438 1 88.62 412 MET A N 1
ATOM 3352 C CA . MET A 1 412 ? -1.793 39.25 28.328 1 88.62 412 MET A CA 1
ATOM 3353 C C . MET A 1 412 ? -1.593 39.656 26.875 1 88.62 412 MET A C 1
ATOM 3355 O O . MET A 1 412 ? -1.724 40.844 26.516 1 88.62 412 MET A O 1
ATOM 3359 N N . GLY A 1 413 ? -1.353 38.688 26.031 1 94.56 413 GLY A N 1
ATOM 3360 C CA . GLY A 1 413 ? -1.24 38.938 24.609 1 94.56 413 GLY A CA 1
ATOM 3361 C C . GLY A 1 413 ? -2.531 39.438 24 1 94.56 413 GLY A C 1
ATOM 3362 O O . GLY A 1 413 ? -2.508 40.219 23.031 1 94.56 413 GLY A O 1
ATOM 3363 N N . GLY A 1 414 ? -3.617 39 24.562 1 96.06 414 GLY A N 1
ATOM 3364 C CA . GLY A 1 414 ? -4.902 39.531 24.141 1 96.06 414 GLY A CA 1
ATOM 3365 C C . GLY A 1 414 ? -5.078 41 24.484 1 96.06 414 GLY A C 1
ATOM 3366 O O . GLY A 1 414 ? -5.676 41.75 23.719 1 96.06 414 GLY A O 1
ATOM 3367 N N . ILE A 1 415 ? -4.566 41.375 25.641 1 94.12 415 ILE A N 1
ATOM 3368 C CA . ILE A 1 415 ? -4.602 42.781 26.047 1 94.12 415 ILE A CA 1
ATOM 3369 C C . ILE A 1 415 ? -3.77 43.625 25.062 1 94.12 415 ILE A C 1
ATOM 3371 O O . ILE A 1 415 ? -4.191 44.688 24.641 1 94.12 415 ILE A O 1
ATOM 3375 N N . LEU A 1 416 ? -2.609 43.094 24.719 1 96.19 416 LEU A N 1
ATOM 3376 C CA . LEU A 1 416 ? -1.783 43.812 23.75 1 96.19 416 LEU A CA 1
ATOM 3377 C C . LEU A 1 416 ? -2.518 43.938 22.422 1 96.19 416 LEU A C 1
ATOM 3379 O O . LEU A 1 416 ? -2.477 45 21.797 1 96.19 416 LEU A O 1
ATOM 3383 N N . ALA A 1 417 ? -3.146 42.906 21.984 1 97.88 417 ALA A N 1
ATOM 3384 C CA . ALA A 1 417 ? -3.936 42.969 20.766 1 97.88 417 ALA A CA 1
ATOM 3385 C C . ALA A 1 417 ? -5.055 44 20.875 1 97.88 417 ALA A C 1
ATOM 3387 O O . ALA A 1 417 ? -5.324 44.75 19.922 1 97.88 417 ALA A O 1
ATOM 3388 N N . LYS A 1 418 ? -5.664 44.031 22 1 97.38 418 LYS A N 1
ATOM 3389 C CA . LYS A 1 418 ? -6.738 45 22.234 1 97.38 418 LYS A CA 1
ATOM 3390 C C . LYS A 1 418 ? -6.23 46.438 22.109 1 97.38 418 LYS A C 1
ATOM 3392 O O . LYS A 1 418 ? -6.914 47.281 21.547 1 97.38 418 LYS A O 1
ATOM 3397 N N . LEU A 1 419 ? -5.027 46.719 22.594 1 97.25 419 LEU A N 1
ATOM 3398 C CA . LEU A 1 419 ? -4.453 48.062 22.547 1 97.25 419 LEU A CA 1
ATOM 3399 C C . LEU A 1 419 ? -4.262 48.5 21.094 1 97.25 419 LEU A C 1
ATOM 3401 O O . LEU A 1 419 ? -4.152 49.719 20.828 1 97.25 419 LEU A O 1
ATOM 3405 N N . MET A 1 420 ? -4.199 47.594 20.188 1 98.19 420 MET A N 1
ATOM 3406 C CA . MET A 1 420 ? -4.008 47.906 18.781 1 98.19 420 MET A CA 1
ATOM 3407 C C . MET A 1 420 ? -5.32 48.344 18.141 1 98.19 420 MET A C 1
ATOM 3409 O O . MET A 1 420 ? -5.332 48.875 17.016 1 98.19 420 MET A O 1
ATOM 3413 N N . VAL A 1 421 ? -6.465 48.094 18.812 1 98.06 421 VAL A N 1
ATOM 3414 C CA . VAL A 1 421 ? -7.738 48.25 18.109 1 98.06 421 VAL A CA 1
ATOM 3415 C C . VAL A 1 421 ? -8.664 49.156 18.953 1 98.06 421 VAL A C 1
ATOM 3417 O O . VAL A 1 421 ? -9.875 49.188 18.719 1 98.06 421 VAL A O 1
ATOM 3420 N N . ILE A 1 422 ? -8.133 49.844 19.953 1 97.12 422 ILE A N 1
ATOM 3421 C CA . ILE A 1 422 ? -8.922 50.781 20.719 1 97.12 422 ILE A CA 1
ATOM 3422 C C . ILE A 1 422 ? -8.305 52.188 20.594 1 97.12 422 ILE A C 1
ATOM 3424 O O . ILE A 1 422 ? -7.156 52.312 20.172 1 97.12 422 ILE A O 1
ATOM 3428 N N . ARG A 1 423 ? -9.055 53.188 20.969 1 96.31 423 ARG A N 1
ATOM 3429 C CA . ARG A 1 423 ? -8.586 54.562 21.031 1 96.31 423 ARG A CA 1
ATOM 3430 C C . ARG A 1 423 ? -8.188 54.938 22.469 1 96.31 423 ARG A C 1
ATOM 3432 O O . ARG A 1 423 ? -8.883 54.562 23.422 1 96.31 423 ARG A O 1
ATOM 3439 N N . SER A 1 424 ? -7.039 55.5 22.594 1 94.88 424 SER A N 1
ATOM 3440 C CA . SER A 1 424 ? -6.551 55.969 23.891 1 94.88 424 SER A CA 1
ATOM 3441 C C . SER A 1 424 ? -6.148 57.469 23.812 1 94.88 424 SER A C 1
ATOM 3443 O O . SER A 1 424 ? -5.559 57.906 22.828 1 94.88 424 SER A O 1
ATOM 3445 N N . ARG A 1 425 ? -6.57 58.188 24.844 1 93.5 425 ARG A N 1
ATOM 3446 C CA . ARG A 1 425 ? -6.207 59.594 24.938 1 93.5 425 ARG A CA 1
ATOM 3447 C C . ARG A 1 425 ? -5.523 59.906 26.281 1 93.5 425 ARG A C 1
ATOM 3449 O O . ARG A 1 425 ? -5.965 59.406 27.328 1 93.5 425 ARG A O 1
ATOM 3456 N N . LYS A 1 426 ? -4.555 60.656 26.234 1 86.81 426 LYS A N 1
ATOM 3457 C CA . LYS A 1 426 ? -3.77 61 27.422 1 86.81 426 LYS A CA 1
ATOM 3458 C C . LYS A 1 426 ? -4.648 61.594 28.516 1 86.81 426 LYS A C 1
ATOM 3460 O O . LYS A 1 426 ? -4.41 61.375 29.703 1 86.81 426 LYS A O 1
ATOM 3465 N N . GLU A 1 427 ? -5.68 62.344 28.156 1 87.75 427 GLU A N 1
ATOM 3466 C CA . GLU A 1 427 ? -6.551 63.031 29.109 1 87.75 427 GLU A CA 1
ATOM 3467 C C . GLU A 1 427 ? -7.238 62.031 30.047 1 87.75 427 GLU A C 1
ATOM 3469 O O . GLU A 1 427 ? -7.441 62.312 31.219 1 87.75 427 GLU A O 1
ATOM 3474 N N . GLU A 1 428 ? -7.555 60.938 29.484 1 89.06 428 GLU A N 1
ATOM 3475 C CA . GLU A 1 428 ? -8.195 59.906 30.281 1 89.06 428 GLU A CA 1
ATOM 3476 C C . GLU A 1 428 ? -7.246 59.344 31.344 1 89.06 428 GLU A C 1
ATOM 3478 O O . GLU A 1 428 ? -7.652 59.094 32.469 1 89.06 428 GLU A O 1
ATOM 3483 N N . TRP A 1 429 ? -6.059 59.125 30.953 1 86.81 429 TRP A N 1
ATOM 3484 C CA . TRP A 1 429 ? -5.035 58.625 31.859 1 86.81 429 TRP A CA 1
ATOM 3485 C C . TRP A 1 429 ? -4.719 59.625 32.969 1 86.81 429 TRP A C 1
ATOM 3487 O O . TRP A 1 429 ? -4.574 59.25 34.125 1 86.81 429 TRP A O 1
ATOM 3497 N N . LEU A 1 430 ? -4.609 60.875 32.625 1 82.69 430 LEU A N 1
ATOM 3498 C CA . LEU A 1 430 ? -4.332 61.938 33.562 1 82.69 430 LEU A CA 1
ATOM 3499 C C . LEU A 1 430 ? -5.469 62.094 34.594 1 82.69 430 LEU A C 1
ATOM 3501 O O . LEU A 1 430 ? -5.23 62.281 35.781 1 82.69 430 LEU A O 1
ATOM 3505 N N . ARG A 1 431 ? -6.625 62 34.062 1 86.56 431 ARG A N 1
ATOM 3506 C CA . ARG A 1 431 ? -7.801 62.094 34.938 1 86.56 431 ARG A CA 1
ATOM 3507 C C . ARG A 1 431 ? -7.84 60.938 35.938 1 86.56 431 ARG A C 1
ATOM 3509 O O . ARG A 1 431 ? -8.023 61.188 37.125 1 86.56 431 ARG A O 1
ATOM 3516 N N . GLU A 1 432 ? -7.688 59.781 35.375 1 84.94 432 GLU A N 1
ATOM 3517 C CA . GLU A 1 432 ? -7.773 58.594 36.219 1 84.94 432 GLU A CA 1
ATOM 3518 C C . GLU A 1 432 ? -6.633 58.562 37.25 1 84.94 432 GLU A C 1
ATOM 3520 O O . GLU A 1 432 ? -6.797 58.062 38.375 1 84.94 432 GLU A O 1
ATOM 3525 N N . SER A 1 433 ? -5.496 59.094 36.875 1 80.88 433 SER A N 1
ATOM 3526 C CA . SER A 1 433 ? -4.344 59.125 37.781 1 80.88 433 SER A CA 1
ATOM 3527 C C . SER A 1 433 ? -4.395 60.344 38.688 1 80.88 433 SER A C 1
ATOM 3529 O O . SER A 1 433 ? -3.506 60.531 39.531 1 80.88 433 SER A O 1
ATOM 3531 N N . LYS A 1 434 ? -5.277 61.188 38.5 1 82.88 434 LYS A N 1
ATOM 3532 C CA . LYS A 1 434 ? -5.48 62.406 39.312 1 82.88 434 LYS A CA 1
ATOM 3533 C C . LYS A 1 434 ? -4.254 63.312 39.25 1 82.88 434 LYS A C 1
ATOM 3535 O O . LYS A 1 434 ? -3.793 63.812 40.281 1 82.88 434 LYS A O 1
ATOM 3540 N N . VAL A 1 435 ? -3.723 63.375 38.156 1 78.44 435 VAL A N 1
ATOM 3541 C CA . VAL A 1 435 ? -2.574 64.25 37.969 1 78.44 435 VAL A CA 1
ATOM 3542 C C . VAL A 1 435 ? -3.037 65.688 37.938 1 78.44 435 VAL A C 1
ATOM 3544 O O . VAL A 1 435 ? -4.016 66.062 37.25 1 78.44 435 VAL A O 1
ATOM 3547 N N . ASP A 1 436 ? -2.363 66.5 38.594 1 79.19 436 ASP A N 1
ATOM 3548 C CA . ASP A 1 436 ? -2.652 67.938 38.625 1 79.19 436 ASP A CA 1
ATOM 3549 C C . ASP A 1 436 ? -2.375 68.625 37.281 1 79.19 436 ASP A C 1
ATOM 3551 O O . ASP A 1 436 ? -1.291 68.438 36.719 1 79.19 436 ASP A O 1
ATOM 3555 N N . PRO A 1 437 ? -3.344 69.25 36.75 1 78.81 437 PRO A N 1
ATOM 3556 C CA . PRO A 1 437 ? -3.15 69.938 35.438 1 78.81 437 PRO A CA 1
ATOM 3557 C C . PRO A 1 437 ? -1.945 70.812 35.406 1 78.81 437 PRO A C 1
ATOM 3559 O O . PRO A 1 437 ? -1.254 70.938 34.406 1 78.81 437 PRO A O 1
ATOM 3562 N N . ALA A 1 438 ? -1.703 71.438 36.5 1 80.44 438 ALA A N 1
ATOM 3563 C CA . ALA A 1 438 ? -0.559 72.375 36.594 1 80.44 438 ALA A CA 1
ATOM 3564 C C . ALA A 1 438 ? 0.756 71.562 36.5 1 80.44 438 ALA A C 1
ATOM 3566 O O . ALA A 1 438 ? 1.712 72.062 35.875 1 80.44 438 ALA A O 1
ATOM 3567 N N . ALA A 1 439 ? 0.722 70.5 37.156 1 79.38 439 ALA A N 1
ATOM 3568 C CA . ALA A 1 439 ? 1.906 69.625 37.125 1 79.38 439 ALA A CA 1
ATOM 3569 C C . ALA A 1 439 ? 2.152 69.125 35.688 1 79.38 439 ALA A C 1
ATOM 3571 O O . ALA A 1 439 ? 3.299 69.062 35.25 1 79.38 439 ALA A O 1
ATOM 3572 N N . TRP A 1 440 ? 1.075 68.812 35.031 1 83.06 440 TRP A N 1
ATOM 3573 C CA . TRP A 1 440 ? 1.187 68.375 33.656 1 83.06 440 TRP A CA 1
ATOM 3574 C C . TRP A 1 440 ? 1.722 69.438 32.75 1 83.06 440 TRP A C 1
ATOM 3576 O O . TRP A 1 440 ? 2.592 69.25 31.906 1 83.06 440 TRP A O 1
ATOM 3586 N N . ALA A 1 441 ? 1.202 70.625 32.938 1 82.31 441 ALA A N 1
ATOM 3587 C CA . ALA A 1 441 ? 1.627 71.75 32.125 1 82.31 441 ALA A CA 1
ATOM 3588 C C . ALA A 1 441 ? 3.115 72.062 32.312 1 82.31 441 ALA A C 1
ATOM 3590 O O . ALA A 1 441 ? 3.799 72.438 31.375 1 82.31 441 ALA A O 1
ATOM 3591 N N . ALA A 1 442 ? 3.594 71.812 33.5 1 84.38 442 ALA A N 1
ATOM 3592 C CA . ALA A 1 442 ? 4.977 72.125 33.844 1 84.38 442 ALA A CA 1
ATOM 3593 C C . ALA A 1 442 ? 5.914 71 33.469 1 84.38 442 ALA A C 1
ATOM 3595 O O . ALA A 1 442 ? 7.137 71.125 33.531 1 84.38 442 ALA A O 1
ATOM 3596 N N . ALA A 1 443 ? 5.312 69.875 33.094 1 83.25 443 ALA A N 1
ATOM 3597 C CA . ALA A 1 443 ? 6.141 68.688 32.812 1 83.25 443 ALA A CA 1
ATOM 3598 C C . ALA A 1 443 ? 7.059 68.938 31.609 1 83.25 443 ALA A C 1
ATOM 3600 O O . ALA A 1 443 ? 6.68 69.625 30.672 1 83.25 443 ALA A O 1
ATOM 3601 N N . PRO A 1 444 ? 8.375 68.438 31.609 1 88.25 444 PRO A N 1
ATOM 3602 C CA . PRO A 1 444 ? 9.305 68.625 30.5 1 88.25 444 PRO A CA 1
ATOM 3603 C C . PRO A 1 444 ? 8.758 68 29.188 1 88.25 444 PRO A C 1
ATOM 3605 O O . PRO A 1 444 ? 7.988 67.062 29.203 1 88.25 444 PRO A O 1
ATOM 3608 N N . ALA A 1 445 ? 9.148 68.625 28.125 1 86 445 ALA A N 1
ATOM 3609 C CA . ALA A 1 445 ? 8.664 68.25 26.797 1 86 445 ALA A CA 1
ATOM 3610 C C . ALA A 1 445 ? 8.961 66.812 26.484 1 86 445 ALA A C 1
ATOM 3612 O O . ALA A 1 445 ? 8.164 66.125 25.844 1 86 445 ALA A O 1
ATOM 3613 N N . ASP A 1 446 ? 10.055 66.375 26.891 1 85.69 446 ASP A N 1
ATOM 3614 C CA . ASP A 1 446 ? 10.453 65 26.641 1 85.69 446 ASP A CA 1
ATOM 3615 C C . ASP A 1 446 ? 9.508 64 27.344 1 85.69 446 ASP A C 1
ATOM 3617 O O . ASP A 1 446 ? 9.172 62.969 26.797 1 85.69 446 ASP A O 1
ATOM 3621 N N . LEU A 1 447 ? 9.164 64.25 28.5 1 82.94 447 LEU A N 1
ATOM 3622 C CA . LEU A 1 447 ? 8.227 63.438 29.266 1 82.94 447 LEU A CA 1
ATOM 3623 C C . LEU A 1 447 ? 6.852 63.438 28.609 1 82.94 447 LEU A C 1
ATOM 3625 O O . LEU A 1 447 ? 6.195 62.406 28.531 1 82.94 447 LEU A O 1
ATOM 3629 N N . LYS A 1 448 ? 6.441 64.562 28.172 1 84.94 448 LYS A N 1
ATOM 3630 C CA . LYS A 1 448 ? 5.152 64.688 27.5 1 84.94 448 LYS A CA 1
ATOM 3631 C C . LYS A 1 448 ? 5.125 63.812 26.234 1 84.94 448 LYS A C 1
ATOM 3633 O O . LYS A 1 448 ? 4.121 63.188 25.938 1 84.94 448 LYS A O 1
ATOM 3638 N N . LYS A 1 449 ? 6.227 63.875 25.562 1 88.94 449 LYS A N 1
ATOM 3639 C CA . LYS A 1 449 ? 6.34 63.062 24.344 1 88.94 449 LYS A CA 1
ATOM 3640 C C . LYS A 1 449 ? 6.254 61.594 24.656 1 88.94 449 LYS A C 1
ATOM 3642 O O . LYS A 1 449 ? 5.605 60.812 23.938 1 88.94 449 LYS A O 1
ATOM 3647 N N . GLN A 1 450 ? 6.918 61.188 25.641 1 85.69 450 GLN A N 1
ATOM 3648 C CA . GLN A 1 450 ? 6.91 59.781 26.062 1 85.69 450 GLN A CA 1
ATOM 3649 C C . GLN A 1 450 ? 5.516 59.375 26.516 1 85.69 450 GLN A C 1
ATOM 3651 O O . GLN A 1 450 ? 5.07 58.25 26.188 1 85.69 450 GLN A O 1
ATOM 3656 N N . LEU A 1 451 ? 4.891 60.188 27.234 1 84.25 451 LEU A N 1
ATOM 3657 C CA . LEU A 1 451 ? 3.543 59.875 27.703 1 84.25 451 LEU A CA 1
ATOM 3658 C C . LEU A 1 451 ? 2.566 59.781 26.531 1 84.25 451 LEU A C 1
ATOM 3660 O O . LEU A 1 451 ? 1.673 58.938 26.531 1 84.25 451 LEU A O 1
ATOM 3664 N N . ALA A 1 452 ? 2.762 60.688 25.609 1 88.75 452 ALA A N 1
ATOM 3665 C CA . ALA A 1 452 ? 1.927 60.656 24.406 1 88.75 452 ALA A CA 1
ATOM 3666 C C . ALA A 1 452 ? 2.131 59.344 23.656 1 88.75 452 ALA A C 1
ATOM 3668 O O . ALA A 1 452 ? 1.174 58.75 23.141 1 88.75 452 ALA A O 1
ATOM 3669 N N . ARG A 1 453 ? 3.338 58.844 23.594 1 91.69 453 ARG A N 1
ATOM 3670 C CA . ARG A 1 453 ? 3.68 57.594 22.938 1 91.69 453 ARG A CA 1
ATOM 3671 C C . ARG A 1 453 ? 2.969 56.438 23.609 1 91.69 453 ARG A C 1
ATOM 3673 O O . ARG A 1 453 ? 2.475 55.531 22.938 1 91.69 453 ARG A O 1
ATOM 3680 N N . LEU A 1 454 ? 2.857 56.438 24.844 1 89.69 454 LEU A N 1
ATOM 3681 C CA . LEU A 1 454 ? 2.35 55.312 25.609 1 89.69 454 LEU A CA 1
ATOM 3682 C C . LEU A 1 454 ? 0.827 55.344 25.703 1 89.69 454 LEU A C 1
ATOM 3684 O O . LEU A 1 454 ? 0.173 54.312 25.719 1 89.69 454 LEU A O 1
ATOM 3688 N N . PHE A 1 455 ? 0.213 56.625 25.656 1 89.75 455 PHE A N 1
ATOM 3689 C CA . PHE A 1 455 ? -1.172 56.688 26.109 1 89.75 455 PHE A CA 1
ATOM 3690 C C . PHE A 1 455 ? -2.047 57.375 25.062 1 89.75 455 PHE A C 1
ATOM 3692 O O . PHE A 1 455 ? -3.275 57.375 25.172 1 89.75 455 PHE A O 1
ATOM 3699 N N . ASP A 1 456 ? -1.442 58.031 24.109 1 93.31 456 ASP A N 1
ATOM 3700 C CA . ASP A 1 456 ? -2.203 58.719 23.062 1 93.31 456 ASP A CA 1
ATOM 3701 C C . ASP A 1 456 ? -2.039 58 21.719 1 93.31 456 ASP A C 1
ATOM 3703 O O . ASP A 1 456 ? -1.053 58.219 21.016 1 93.31 456 ASP A O 1
ATOM 3707 N N . TYR A 1 457 ? -3.047 57.219 21.359 1 94.88 457 TYR A N 1
ATOM 3708 C CA . TYR A 1 457 ? -2.967 56.469 20.109 1 94.88 457 TYR A CA 1
ATOM 3709 C C . TYR A 1 457 ? -4.355 56.125 19.594 1 94.88 457 TYR A C 1
ATOM 3711 O O . TYR A 1 457 ? -5.312 56.062 20.359 1 94.88 457 TYR A O 1
ATOM 3719 N N . ASP A 1 458 ? -4.496 56 18.266 1 96.62 458 ASP A N 1
ATOM 3720 C CA . ASP A 1 458 ? -5.684 55.5 17.562 1 96.62 458 ASP A CA 1
ATOM 3721 C C . ASP A 1 458 ? -5.527 54.031 17.203 1 96.62 458 ASP A C 1
ATOM 3723 O O . ASP A 1 458 ? -4.418 53.5 17.203 1 96.62 458 ASP A O 1
ATOM 3727 N N . PRO A 1 459 ? -6.672 53.344 16.922 1 97.69 459 PRO A N 1
ATOM 3728 C CA . PRO A 1 459 ? -6.562 51.969 16.438 1 97.69 459 PRO A CA 1
ATOM 3729 C C . PRO A 1 459 ? -5.676 51.875 15.195 1 97.69 459 PRO A C 1
ATOM 3731 O O . PRO A 1 459 ? -5.711 52.75 14.328 1 97.69 459 PRO A O 1
ATOM 3734 N N . VAL A 1 460 ? -4.852 50.844 15.141 1 97.94 460 VAL A N 1
ATOM 3735 C CA . VAL A 1 460 ? -4.043 50.594 13.953 1 97.94 460 VAL A CA 1
ATOM 3736 C C . VAL A 1 460 ? -4.953 50.375 12.742 1 97.94 460 VAL A C 1
ATOM 3738 O O . VAL A 1 460 ? -5.77 49.438 12.742 1 97.94 460 VAL A O 1
ATOM 3741 N N . PRO A 1 461 ? -4.848 51.094 11.727 1 97.12 461 PRO A N 1
ATOM 3742 C CA . PRO A 1 461 ? -5.879 51.156 10.688 1 97.12 461 PRO A CA 1
ATOM 3743 C C . PRO A 1 461 ? -5.945 49.875 9.852 1 97.12 461 PRO A C 1
ATOM 3745 O O . PRO A 1 461 ? -6.984 49.594 9.258 1 97.12 461 PRO A O 1
ATOM 3748 N N . PHE A 1 462 ? -4.879 49.125 9.766 1 97.56 462 PHE A N 1
ATOM 3749 C CA . PHE A 1 462 ? -4.875 47.938 8.883 1 97.56 462 PHE A CA 1
ATOM 3750 C C . PHE A 1 462 ? -5.184 46.688 9.672 1 97.56 462 PHE A C 1
ATOM 3752 O O . PHE A 1 462 ? -5.176 45.594 9.109 1 97.56 462 PHE A O 1
ATOM 3759 N N . VAL A 1 463 ? -5.406 46.719 10.977 1 98.19 463 VAL A N 1
ATOM 3760 C CA . VAL A 1 463 ? -5.961 45.594 11.75 1 98.19 463 VAL A CA 1
ATOM 3761 C C . VAL A 1 463 ? -7.488 45.656 11.695 1 98.19 463 VAL A C 1
ATOM 3763 O O . VAL A 1 463 ? -8.102 46.656 12.086 1 98.19 463 VAL A O 1
ATOM 3766 N N . LYS A 1 464 ? -8.109 44.594 11.258 1 97.56 464 LYS A N 1
ATOM 3767 C CA . LYS A 1 464 ? -9.547 44.656 11.016 1 97.56 464 LYS A CA 1
ATOM 3768 C C . LYS A 1 464 ? -10.297 43.594 11.82 1 97.56 464 LYS A C 1
ATOM 3770 O O . LYS A 1 464 ? -11.531 43.625 11.875 1 97.56 464 LYS A O 1
ATOM 3775 N N . ARG A 1 465 ? -9.609 42.75 12.43 1 97.88 465 ARG A N 1
ATOM 3776 C CA . ARG A 1 465 ? -10.227 41.719 13.242 1 97.88 465 ARG A CA 1
ATOM 3777 C C . ARG A 1 465 ? -9.344 41.344 14.43 1 97.88 465 ARG A C 1
ATOM 3779 O O . ARG A 1 465 ? -8.117 41.375 14.328 1 97.88 465 ARG A O 1
ATOM 3786 N N . ALA A 1 466 ? -9.961 41 15.562 1 98.25 466 ALA A N 1
ATOM 3787 C CA . ALA A 1 466 ? -9.227 40.562 16.75 1 98.25 466 ALA A CA 1
ATOM 3788 C C . ALA A 1 466 ? -9.875 39.344 17.359 1 98.25 466 ALA A C 1
ATOM 3790 O O . ALA A 1 466 ? -11.102 39.219 17.406 1 98.25 466 ALA A O 1
ATOM 3791 N N . ILE A 1 467 ? -9.086 38.406 17.75 1 98.5 467 ILE A N 1
ATOM 3792 C CA . ILE A 1 467 ? -9.523 37.219 18.453 1 98.5 467 ILE A CA 1
ATOM 3793 C C . ILE A 1 467 ? -8.859 37.156 19.828 1 98.5 467 ILE A C 1
ATOM 3795 O O . ILE A 1 467 ? -7.633 37.031 19.922 1 98.5 467 ILE A O 1
ATOM 3799 N N . PHE A 1 468 ? -9.633 37.219 20.922 1 97.19 468 PHE A N 1
ATOM 3800 C CA . PHE A 1 468 ? -9.141 37.219 22.297 1 97.19 468 PHE A CA 1
ATOM 3801 C C . PHE A 1 468 ? -9.312 35.844 22.906 1 97.19 468 PHE A C 1
ATOM 3803 O O . PHE A 1 468 ? -10.438 35.344 23.031 1 97.19 468 PHE A O 1
ATOM 3810 N N . ILE A 1 469 ? -8.234 35.25 23.281 1 95.75 469 ILE A N 1
ATOM 3811 C CA . ILE A 1 469 ? -8.266 33.938 23.891 1 95.75 469 ILE A CA 1
ATOM 3812 C C . ILE A 1 469 ? -7.902 34.031 25.375 1 95.75 469 ILE A C 1
ATOM 3814 O O . ILE A 1 469 ? -6.762 34.344 25.719 1 95.75 469 ILE A O 1
ATOM 3818 N N . ALA A 1 470 ? -8.797 33.781 26.266 1 91.31 470 ALA A N 1
ATOM 3819 C CA . ALA A 1 470 ? -8.617 33.812 27.719 1 91.31 470 ALA A CA 1
ATOM 3820 C C . ALA A 1 470 ? -8.031 35.125 28.156 1 91.31 470 ALA A C 1
ATOM 3822 O O . ALA A 1 470 ? -7.09 35.188 28.953 1 91.31 470 ALA A O 1
ATOM 3823 N N . THR A 1 471 ? -8.438 36.188 27.562 1 92.06 471 THR A N 1
ATOM 3824 C CA . THR A 1 471 ? -7.883 37.5 27.797 1 92.06 471 THR A CA 1
ATOM 3825 C C . THR A 1 471 ? -8.531 38.156 29.031 1 92.06 471 THR A C 1
ATOM 3827 O O . THR A 1 471 ? -9.758 38.25 29.094 1 92.06 471 THR A O 1
ATOM 3830 N N . PRO A 1 472 ? -7.773 38.625 29.969 1 89.69 472 PRO A N 1
ATOM 3831 C CA . PRO A 1 472 ? -8.328 39.312 31.141 1 89.69 472 PRO A CA 1
ATOM 3832 C C . PRO A 1 472 ? -8.547 40.812 30.891 1 89.69 472 PRO A C 1
ATOM 3834 O O . PRO A 1 472 ? -7.785 41.625 31.391 1 89.69 472 PRO A O 1
ATOM 3837 N N . HIS A 1 473 ? -9.656 41.188 30.328 1 90.81 473 HIS A N 1
ATOM 3838 C CA . HIS A 1 473 ? -9.961 42.562 29.969 1 90.81 473 HIS A CA 1
ATOM 3839 C C . HIS A 1 473 ? -10.125 43.438 31.203 1 90.81 473 HIS A C 1
ATOM 3841 O O . HIS A 1 473 ? -9.906 44.656 31.156 1 90.81 473 HIS A O 1
ATOM 3847 N N . ARG A 1 474 ? -10.477 42.812 32.312 1 88.38 474 ARG A N 1
ATOM 3848 C CA . ARG A 1 474 ? -10.703 43.562 33.562 1 88.38 474 ARG A CA 1
ATOM 3849 C C . ARG A 1 474 ? -9.727 43.125 34.656 1 88.38 474 ARG A C 1
ATOM 3851 O O . ARG A 1 474 ? -9.992 43.312 35.844 1 88.38 474 ARG A O 1
ATOM 3858 N N . GLY A 1 475 ? -8.68 42.562 34.156 1 82.44 475 GLY A N 1
ATOM 3859 C CA . GLY A 1 475 ? -7.637 42.156 35.094 1 82.44 475 GLY A CA 1
ATOM 3860 C C . GLY A 1 475 ? -7.902 40.781 35.719 1 82.44 475 GLY A C 1
ATOM 3861 O O . GLY A 1 475 ? -8.836 40.094 35.312 1 82.44 475 GLY A O 1
ATOM 3862 N N . SER A 1 476 ? -6.938 40.375 36.5 1 74.75 476 SER A N 1
ATOM 3863 C CA . SER A 1 476 ? -7.047 39.125 37.25 1 74.75 476 SER A CA 1
ATOM 3864 C C . SER A 1 476 ? -6.652 39.312 38.719 1 74.75 476 SER A C 1
ATOM 3866 O O . SER A 1 476 ? -5.672 40 39 1 74.75 476 SER A O 1
ATOM 3868 N N . SER A 1 477 ? -7.441 38.75 39.5 1 58.47 477 SER A N 1
ATOM 3869 C CA . SER A 1 477 ? -7.156 38.844 40.938 1 58.47 477 SER A CA 1
ATOM 3870 C C . SER A 1 477 ? -5.887 38.094 41.312 1 58.47 477 SER A C 1
ATOM 3872 O O . SER A 1 477 ? -5.262 38.375 42.312 1 58.47 477 SER A O 1
ATOM 3874 N N . LEU A 1 478 ? -5.68 37.062 40.531 1 54.62 478 LEU A N 1
ATOM 3875 C CA . LEU A 1 478 ? -4.453 36.312 40.781 1 54.62 478 LEU A CA 1
ATOM 3876 C C . LEU A 1 478 ? -3.232 37.219 40.688 1 54.62 478 LEU A C 1
ATOM 3878 O O . LEU A 1 478 ? -2.188 36.938 41.25 1 54.62 478 LEU A O 1
ATOM 3882 N N . ALA A 1 479 ? -3.258 38.312 39.969 1 49.28 479 ALA A N 1
ATOM 3883 C CA . ALA A 1 479 ? -2.174 39.281 39.844 1 49.28 479 ALA A CA 1
ATOM 3884 C C . ALA A 1 479 ? -1.922 40 41.156 1 49.28 479 ALA A C 1
ATOM 3886 O O . ALA A 1 479 ? -0.837 40.531 41.375 1 49.28 479 ALA A O 1
ATOM 3887 N N . GLU A 1 480 ? -2.971 40.094 42.031 1 46.34 480 GLU A N 1
ATOM 3888 C CA . GLU A 1 480 ? -2.846 40.75 43.344 1 46.34 480 GLU A CA 1
ATOM 3889 C C . GLU A 1 480 ? -2.324 39.812 44.406 1 46.34 480 GLU A C 1
ATOM 3891 O O . GLU A 1 480 ? -1.751 40.25 45.406 1 46.34 480 GLU A O 1
ATOM 3896 N N . GLY A 1 481 ? -2.277 38.562 44.125 1 43.75 481 GLY A N 1
ATOM 3897 C CA . GLY A 1 481 ? -1.877 37.594 45.156 1 43.75 481 GLY A CA 1
ATOM 3898 C C . GLY A 1 481 ? -0.526 36.969 44.875 1 43.75 481 GLY A C 1
ATOM 3899 O O . GLY A 1 481 ? 0.354 37.594 44.281 1 43.75 481 GLY A O 1
ATOM 3900 N N . PHE A 1 482 ? -0.358 35.781 45.531 1 40.03 482 PHE A N 1
ATOM 3901 C CA . PHE A 1 482 ? 0.869 35 45.562 1 40.03 482 PHE A CA 1
ATOM 3902 C C . PHE A 1 482 ? 1.482 34.906 44.156 1 40.03 482 PHE A C 1
ATOM 3904 O O . PHE A 1 482 ? 2.691 35.094 44 1 40.03 482 PHE A O 1
ATOM 3911 N N . LEU A 1 483 ? 0.698 34.844 43.188 1 46.16 483 LEU A N 1
ATOM 3912 C CA . LEU A 1 483 ? 1.194 34.688 41.812 1 46.16 483 LEU A CA 1
ATOM 3913 C C . LEU A 1 483 ? 1.783 35.969 41.281 1 46.16 483 LEU A C 1
ATOM 3915 O O . LEU A 1 483 ? 2.785 35.969 40.562 1 46.16 483 LEU A O 1
ATOM 3919 N N . GLY A 1 484 ? 1.169 37.062 41.688 1 46.16 484 GLY A N 1
ATOM 3920 C CA . GLY A 1 484 ? 1.796 38.344 41.438 1 46.16 484 GLY A CA 1
ATOM 3921 C C . GLY A 1 484 ? 3.16 38.5 42.094 1 46.16 484 GLY A C 1
ATOM 3922 O O . GLY A 1 484 ? 4.098 39 41.469 1 46.16 484 GLY A O 1
ATOM 3923 N N . THR A 1 485 ? 3.188 37.938 43.281 1 42.19 485 THR A N 1
ATOM 3924 C CA . THR A 1 485 ? 4.457 37.969 44 1 42.19 485 THR A CA 1
ATOM 3925 C C . THR A 1 485 ? 5.484 37.062 43.312 1 42.19 485 THR A C 1
ATOM 3927 O O . THR A 1 485 ? 6.648 37.469 43.156 1 42.19 485 THR A O 1
ATOM 3930 N N . VAL A 1 486 ? 5.07 35.906 43 1 44.06 486 VAL A N 1
ATOM 3931 C CA . VAL A 1 486 ? 5.992 34.969 42.375 1 44.06 486 VAL A CA 1
ATOM 3932 C C . VAL A 1 486 ? 6.43 35.531 41.031 1 44.06 486 VAL A C 1
ATOM 3934 O O . VAL A 1 486 ? 7.602 35.406 40.656 1 44.06 486 VAL A O 1
ATOM 3937 N N . ALA A 1 487 ? 5.484 36.094 40.344 1 49.06 487 ALA A N 1
ATOM 3938 C CA . ALA A 1 487 ? 5.832 36.688 39.062 1 49.06 487 ALA A CA 1
ATOM 3939 C C . ALA A 1 487 ? 6.879 37.781 39.219 1 49.06 487 ALA A C 1
ATOM 3941 O O . ALA A 1 487 ? 7.824 37.875 38.438 1 49.06 487 ALA A O 1
ATOM 3942 N N . ARG A 1 488 ? 6.672 38.531 40.375 1 48.75 488 ARG A N 1
ATOM 3943 C CA . ARG A 1 488 ? 7.613 39.594 40.688 1 48.75 488 ARG A CA 1
ATOM 3944 C C . ARG A 1 488 ? 9.016 39.062 40.938 1 48.75 488 ARG A C 1
ATOM 3946 O O . ARG A 1 488 ? 10.008 39.719 40.625 1 48.75 488 ARG A O 1
ATOM 3953 N N . LEU A 1 489 ? 9.023 37.906 41.469 1 39.94 489 LEU A N 1
ATOM 3954 C CA . LEU A 1 489 ? 10.297 37.25 41.781 1 39.94 489 LEU A CA 1
ATOM 3955 C C . LEU A 1 489 ? 10.953 36.688 40.531 1 39.94 489 LEU A C 1
ATOM 3957 O O . LEU A 1 489 ? 12.172 36.719 40.406 1 39.94 489 LEU A O 1
ATOM 3961 N N . LEU A 1 490 ? 10.164 36.281 39.719 1 44.25 490 LEU A N 1
ATOM 3962 C CA . LEU A 1 490 ? 10.758 35.531 38.625 1 44.25 490 LEU A CA 1
ATOM 3963 C C . LEU A 1 490 ? 11.031 36.469 37.438 1 44.25 490 LEU A C 1
ATOM 3965 O O . LEU A 1 490 ? 11.938 36.188 36.625 1 44.25 490 LEU A O 1
ATOM 3969 N N . PHE A 1 491 ? 10.297 37.562 37.438 1 47.34 491 PHE A N 1
ATOM 3970 C CA . PHE A 1 491 ? 10.453 38.406 36.25 1 47.34 491 PHE A CA 1
ATOM 3971 C C . PHE A 1 491 ? 11.516 39.469 36.469 1 47.34 491 PHE A C 1
ATOM 3973 O O . PHE A 1 491 ? 11.531 40.125 37.531 1 47.34 491 PHE A O 1
ATOM 3980 N N . VAL A 1 492 ? 12.719 39.375 35.906 1 41.22 492 VAL A N 1
ATOM 3981 C CA . VAL A 1 492 ? 13.758 40.375 35.875 1 41.22 492 VAL A CA 1
ATOM 3982 C C . VAL A 1 492 ? 13.469 41.406 34.781 1 41.22 492 VAL A C 1
ATOM 3984 O O . VAL A 1 492 ? 13.336 41.031 33.625 1 41.22 492 VAL A O 1
ATOM 3987 N N . LEU A 1 493 ? 13.102 42.688 35.125 1 42.44 493 LEU A N 1
ATOM 3988 C CA . LEU A 1 493 ? 12.914 43.75 34.156 1 42.44 493 LEU A CA 1
ATOM 3989 C C . LEU A 1 493 ? 14.242 44.125 33.5 1 42.44 493 LEU A C 1
ATOM 3991 O O . LEU A 1 493 ? 15.273 44.219 34.188 1 42.44 493 LEU A O 1
ATOM 3995 N N . PRO A 1 494 ? 14.18 44.219 32.219 1 44.91 494 PRO A N 1
ATOM 3996 C CA . PRO A 1 494 ? 15.391 44.75 31.609 1 44.91 494 PRO A CA 1
ATOM 3997 C C . PRO A 1 494 ? 15.742 46.156 32.125 1 44.91 494 PRO A C 1
ATOM 3999 O O . PRO A 1 494 ? 14.844 46.969 32.406 1 44.91 494 PRO A O 1
ATOM 4002 N N . LYS A 1 495 ? 17 46.531 32.438 1 46.72 495 LYS A N 1
ATOM 4003 C CA . LYS A 1 495 ? 17.484 47.781 33.031 1 46.72 495 LYS A CA 1
ATOM 4004 C C . LYS A 1 495 ? 16.953 49 32.312 1 46.72 495 LYS A C 1
ATOM 4006 O O . LYS A 1 495 ? 16.516 49.969 32.906 1 46.72 495 LYS A O 1
ATOM 4011 N N . GLY A 1 496 ? 16.938 49.062 31.031 1 42.38 496 GLY A N 1
ATOM 4012 C CA . GLY A 1 496 ? 16.547 50.25 30.266 1 42.38 496 GLY A CA 1
ATOM 4013 C C . GLY A 1 496 ? 15.062 50.562 30.391 1 42.38 496 GLY A C 1
ATOM 4014 O O . GLY A 1 496 ? 14.664 51.719 30.469 1 42.38 496 GLY A O 1
ATOM 4015 N N . VAL A 1 497 ? 14.219 49.688 30.422 1 45.12 497 VAL A N 1
ATOM 4016 C CA . VAL A 1 497 ? 12.773 49.875 30.531 1 45.12 497 VAL A CA 1
ATOM 4017 C C . VAL A 1 497 ? 12.414 50.375 31.922 1 45.12 497 VAL A C 1
ATOM 4019 O O . VAL A 1 497 ? 11.562 51.25 32.062 1 45.12 497 VAL A O 1
ATOM 4022 N N . ALA A 1 498 ? 13.211 50.062 32.781 1 47.28 498 ALA A N 1
ATOM 4023 C CA . ALA A 1 498 ? 12.938 50.406 34.156 1 47.28 498 ALA A CA 1
ATOM 4024 C C . ALA A 1 498 ? 13.07 51.906 34.406 1 47.28 498 ALA A C 1
ATOM 4026 O O . ALA A 1 498 ? 12.266 52.5 35.094 1 47.28 498 ALA A O 1
ATOM 4027 N N . ASP A 1 499 ? 14.062 52.5 33.719 1 48.16 499 ASP A N 1
ATOM 4028 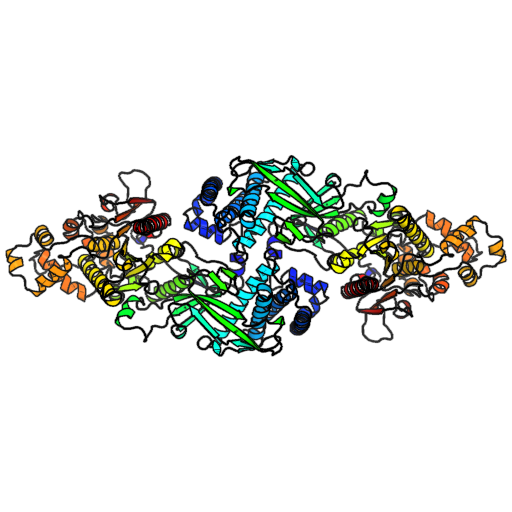C CA . ASP A 1 499 ? 14.32 53.938 33.969 1 48.16 499 ASP A CA 1
ATOM 4029 C C . ASP A 1 499 ? 13.211 54.781 33.375 1 48.16 499 ASP A C 1
ATOM 4031 O O . ASP A 1 499 ? 12.703 55.688 34.031 1 48.16 499 ASP A O 1
ATOM 4035 N N . ASN A 1 500 ? 12.906 54.562 32.062 1 43.97 500 ASN A N 1
ATOM 4036 C CA . ASN A 1 500 ? 11.922 55.406 31.375 1 43.97 500 ASN A CA 1
ATOM 4037 C C . ASN A 1 500 ? 10.523 55.188 31.953 1 43.97 500 ASN A C 1
ATOM 4039 O O . ASN A 1 500 ? 9.781 56.156 32.156 1 43.97 500 ASN A O 1
ATOM 4043 N N . LEU A 1 501 ? 10.141 54.031 32.25 1 52.41 501 LEU A N 1
ATOM 4044 C CA . LEU A 1 501 ? 8.844 53.688 32.812 1 52.41 501 LEU A CA 1
ATOM 4045 C C . LEU A 1 501 ? 8.727 54.219 34.25 1 52.41 501 LEU A C 1
ATOM 4047 O O . LEU A 1 501 ? 7.664 54.688 34.656 1 52.41 501 LEU A O 1
ATOM 4051 N N . GLY A 1 502 ? 9.844 54.156 34.812 1 50.59 502 GLY A N 1
ATOM 4052 C CA . GLY A 1 502 ? 9.859 54.688 36.188 1 50.59 502 GLY A CA 1
ATOM 4053 C C . GLY A 1 502 ? 9.484 56.156 36.25 1 50.59 502 GLY A C 1
ATOM 4054 O O . GLY A 1 502 ? 8.68 56.531 37.094 1 50.59 502 GLY A O 1
ATOM 4055 N N . LYS A 1 503 ? 10.031 56.812 35.281 1 53.16 503 LYS A N 1
ATOM 4056 C CA . LYS A 1 503 ? 9.742 58.25 35.281 1 53.16 503 LYS A CA 1
ATOM 4057 C C . LYS A 1 503 ? 8.281 58.5 34.938 1 53.16 503 LYS A C 1
ATOM 4059 O O . LYS A 1 503 ? 7.617 59.312 35.594 1 53.16 503 LYS A O 1
ATOM 4064 N N . ALA A 1 504 ? 7.785 57.875 33.906 1 53 504 ALA A N 1
ATOM 4065 C CA . ALA A 1 504 ? 6.402 58.062 33.469 1 53 504 ALA A CA 1
ATOM 4066 C C . ALA A 1 504 ? 5.426 57.625 34.531 1 53 504 ALA A C 1
ATOM 4068 O O . ALA A 1 504 ? 4.461 58.312 34.844 1 53 504 ALA A O 1
ATOM 4069 N N . TYR A 1 505 ? 5.691 56.562 35.062 1 55.81 505 TYR A N 1
ATOM 4070 C CA . TYR A 1 505 ? 4.801 56.031 36.094 1 55.81 505 TYR A CA 1
ATOM 4071 C C . TYR A 1 505 ? 4.84 56.875 37.344 1 55.81 505 TYR A C 1
ATOM 4073 O O . TYR A 1 505 ? 3.807 57.094 37.969 1 55.81 505 TYR A O 1
ATOM 4081 N N . ARG A 1 506 ? 6.039 57.344 37.688 1 56.25 506 ARG A N 1
ATOM 4082 C CA . ARG A 1 506 ? 6.156 58.25 38.812 1 56.25 506 ARG A CA 1
ATOM 4083 C C . ARG A 1 506 ? 5.324 59.5 38.625 1 56.25 506 ARG A C 1
ATOM 4085 O O . ARG A 1 506 ? 4.707 60 39.562 1 56.25 506 ARG A O 1
ATOM 4092 N N . PHE A 1 507 ? 5.461 59.938 37.438 1 52.06 507 PHE A N 1
ATOM 4093 C CA . PHE A 1 507 ? 4.691 61.125 37.156 1 52.06 507 PHE A CA 1
ATOM 4094 C C . PHE A 1 507 ? 3.197 60.875 37.25 1 52.06 507 PHE A C 1
ATOM 4096 O O . PHE A 1 507 ? 2.455 61.688 37.812 1 52.06 507 PHE A O 1
ATOM 4103 N N . LEU A 1 508 ? 2.773 59.688 36.75 1 52.97 508 LEU A N 1
ATOM 4104 C CA . LEU A 1 508 ? 1.348 59.375 36.719 1 52.97 508 LEU A CA 1
ATOM 4105 C C . LEU A 1 508 ? 0.843 59 38.094 1 52.97 508 LEU A C 1
ATOM 4107 O O . LEU A 1 508 ? -0.326 59.25 38.438 1 52.97 508 LEU A O 1
ATOM 4111 N N . THR A 1 509 ? 1.658 58.375 38.844 1 50.78 509 THR A N 1
ATOM 4112 C CA . THR A 1 509 ? 1.205 57.938 40.156 1 50.78 509 THR A CA 1
ATOM 4113 C C . THR A 1 509 ? 1.52 59.031 41.188 1 50.78 509 THR A C 1
ATOM 4115 O O . THR A 1 509 ? 1.19 58.844 42.375 1 50.78 509 THR A O 1
ATOM 4118 N N . MET A 1 510 ? 1.756 60.375 40.938 1 44.47 510 MET A N 1
ATOM 4119 C CA . MET A 1 510 ? 2.018 61.5 41.844 1 44.47 510 MET A CA 1
ATOM 4120 C C . MET A 1 510 ? 2.725 61 43.094 1 44.47 510 MET A C 1
ATOM 4122 O O . MET A 1 510 ? 2.596 61.625 44.156 1 44.47 510 MET A O 1
ATOM 4126 N N . ASP A 1 511 ? 3.166 59.844 43.281 1 43.06 511 ASP A N 1
ATOM 4127 C CA . ASP A 1 511 ? 3.74 59.438 44.562 1 43.06 511 ASP A CA 1
ATOM 4128 C C . ASP A 1 511 ? 5.016 60.25 44.844 1 43.06 511 ASP A C 1
ATOM 4130 O O . ASP A 1 511 ? 6 60.125 44.125 1 43.06 511 ASP A O 1
ATOM 4134 N N . LYS A 1 512 ? 4.887 61.469 45.531 1 43.5 512 LYS A N 1
ATOM 4135 C CA . LYS A 1 512 ? 5.855 62.375 46.094 1 43.5 512 LYS A CA 1
ATOM 4136 C C . LYS A 1 512 ? 6.93 61.656 46.906 1 43.5 512 LYS A C 1
ATOM 4138 O O . LYS A 1 512 ? 7.914 62.25 47.344 1 43.5 512 LYS A O 1
ATOM 4143 N N . ASN A 1 513 ? 6.543 60.719 47.875 1 38.22 513 ASN A N 1
ATOM 4144 C CA . ASN A 1 513 ? 7.59 60.25 48.781 1 38.22 513 ASN A CA 1
ATOM 4145 C C . ASN A 1 513 ? 8.742 59.625 48.031 1 38.22 513 ASN A C 1
ATOM 4147 O O . ASN A 1 513 ? 8.523 58.719 47.219 1 38.22 513 ASN A O 1
ATOM 4151 N N . GLN A 1 514 ? 9.883 60.406 47.969 1 38.38 514 GLN A N 1
ATOM 4152 C CA . GLN A 1 514 ? 11.18 60.188 47.344 1 38.38 514 GLN A CA 1
ATOM 4153 C C . GLN A 1 514 ? 11.508 58.719 47.281 1 38.38 514 GLN A C 1
ATOM 4155 O O . GLN A 1 514 ? 12.062 58.219 46.281 1 38.38 514 GLN A O 1
ATOM 4160 N N . ASP A 1 515 ? 11.914 58.25 48.562 1 34.06 515 ASP A N 1
ATOM 4161 C CA . ASP A 1 515 ? 12.68 57.031 48.812 1 34.06 515 ASP A CA 1
ATOM 4162 C C . ASP A 1 515 ? 11.859 55.781 48.5 1 34.06 515 ASP A C 1
ATOM 4164 O O . ASP A 1 515 ? 12.273 54.656 48.781 1 34.06 515 ASP A O 1
ATOM 4168 N N . ASP A 1 516 ? 10.609 55.938 48.719 1 31.25 516 ASP A N 1
ATOM 4169 C CA . ASP A 1 516 ? 9.984 54.625 48.594 1 31.25 516 ASP A CA 1
ATOM 4170 C C . ASP A 1 516 ? 10.18 54.062 47.188 1 31.25 516 ASP A C 1
ATOM 4172 O O . ASP A 1 516 ? 10.109 54.781 46.188 1 31.25 516 ASP A O 1
ATOM 4176 N N . PHE A 1 517 ? 10.883 52.938 47.188 1 29.33 517 PHE A N 1
ATOM 4177 C CA . PHE A 1 517 ? 11.148 52.031 46.062 1 29.33 517 PHE A CA 1
ATOM 4178 C C . PHE A 1 517 ? 10.008 52.062 45.062 1 29.33 517 PHE A C 1
ATOM 4180 O O . PHE A 1 517 ? 8.859 51.75 45.406 1 29.33 517 PHE A O 1
ATOM 4187 N N . VAL A 1 518 ? 9.758 53.125 44.375 1 35.88 518 VAL A N 1
ATOM 4188 C CA . VAL A 1 518 ? 9.172 52.844 43.062 1 35.88 518 VAL A CA 1
ATOM 4189 C C . VAL A 1 518 ? 9.375 51.375 42.688 1 35.88 518 VAL A C 1
ATOM 4191 O O . VAL A 1 518 ? 10.438 51 42.219 1 35.88 518 VAL A O 1
ATOM 4194 N N . SER A 1 519 ? 9.297 50.625 43.625 1 35.41 519 SER A N 1
ATOM 4195 C CA . SER A 1 519 ? 9.344 49.188 43.375 1 35.41 519 SER A CA 1
ATOM 4196 C C . SER A 1 519 ? 8.812 48.844 42 1 35.41 519 SER A C 1
ATOM 4198 O O . SER A 1 519 ? 8.023 49.594 41.406 1 35.41 519 SER A O 1
ATOM 4200 N N . GLU A 1 520 ? 9.273 47.688 41.344 1 39.59 520 GLU A N 1
ATOM 4201 C CA . GLU A 1 520 ? 9.32 46.875 40.125 1 39.59 520 GLU A CA 1
ATOM 4202 C C . GLU A 1 520 ? 7.918 46.594 39.594 1 39.59 520 GLU A C 1
ATOM 4204 O O . GLU A 1 520 ? 7.301 45.594 39.906 1 39.59 520 GLU A O 1
ATOM 4209 N N . LYS A 1 521 ? 7.168 47.625 39.594 1 48.44 521 LYS A N 1
ATOM 4210 C CA . LYS A 1 521 ? 5.871 47.25 39.031 1 48.44 521 LYS A CA 1
ATOM 4211 C C . LYS A 1 521 ? 6.027 46.594 37.656 1 48.44 521 LYS A C 1
ATOM 4213 O O . LYS A 1 521 ? 6.555 47.219 36.719 1 48.44 521 LYS A O 1
ATOM 4218 N N . TYR A 1 522 ? 6.066 45.375 37.625 1 52.03 522 TYR A N 1
ATOM 4219 C CA . TYR A 1 522 ? 6.203 44.344 36.594 1 52.03 522 TYR A CA 1
ATOM 4220 C C . TYR A 1 522 ? 4.934 44.25 35.75 1 52.03 522 TYR A C 1
ATOM 4222 O O . TYR A 1 522 ? 3.895 44.812 36.125 1 52.03 522 TYR A O 1
ATOM 4230 N N . GLY A 1 523 ? 4.988 43.875 34.5 1 53 523 GLY A N 1
ATOM 4231 C CA . GLY A 1 523 ? 3.887 43.594 33.594 1 53 523 GLY A CA 1
ATOM 4232 C C . GLY A 1 523 ? 2.664 43.031 34.281 1 53 523 GLY A C 1
ATOM 4233 O O . GLY A 1 523 ? 1.537 43.438 34 1 53 523 GLY A O 1
ATOM 4234 N N . VAL A 1 524 ? 2.834 42.406 35.406 1 54.47 524 VAL A N 1
ATOM 4235 C CA . VAL A 1 524 ? 1.752 41.719 36.125 1 54.47 524 VAL A CA 1
ATOM 4236 C C . VAL A 1 524 ? 0.946 42.75 36.906 1 54.47 524 VAL A C 1
ATOM 4238 O O . VAL A 1 524 ? -0.259 42.562 37.125 1 54.47 524 VAL A O 1
ATOM 4241 N N . ASP A 1 525 ? 1.598 43.875 37.312 1 59.34 525 ASP A N 1
ATOM 4242 C CA . ASP A 1 525 ? 0.908 44.875 38.125 1 59.34 525 ASP A CA 1
ATOM 4243 C C . ASP A 1 525 ? -0.185 45.562 37.344 1 59.34 525 ASP A C 1
ATOM 4245 O O . ASP A 1 525 ? -1.212 45.969 37.906 1 59.34 525 ASP A O 1
ATOM 4249 N N . SER A 1 526 ? 0.119 45.625 36.094 1 63.97 526 SER A N 1
ATOM 4250 C CA . SER A 1 526 ? -0.866 46.281 35.219 1 63.97 526 SER A CA 1
ATOM 4251 C C . SER A 1 526 ? -2.131 45.438 35.125 1 63.97 526 SER A C 1
ATOM 4253 O O . SER A 1 526 ? -3.182 45.938 34.719 1 63.97 526 SER A O 1
ATOM 4255 N N . LEU A 1 527 ? -2.033 44.25 35.562 1 66.94 527 LEU A N 1
ATOM 4256 C CA . LEU A 1 527 ? -3.172 43.344 35.375 1 66.94 527 LEU A CA 1
ATOM 4257 C C . LEU A 1 527 ? -4.059 43.344 36.625 1 66.94 527 LEU A C 1
ATOM 4259 O O . LEU A 1 527 ? -5.102 42.688 36.656 1 66.94 527 LEU A O 1
ATOM 4263 N N . SER A 1 528 ? -3.652 44.125 37.594 1 69.69 528 SER A N 1
ATOM 4264 C CA . SER A 1 528 ? -4.531 44.281 38.75 1 69.69 528 SER A CA 1
ATOM 4265 C C . SER A 1 528 ? -5.789 45.062 38.375 1 69.69 528 SER A C 1
ATOM 4267 O O . SER A 1 528 ? -5.715 46.094 37.719 1 69.69 528 SER A O 1
ATOM 4269 N N . PRO A 1 529 ? -6.91 44.656 38.844 1 73.88 529 PRO A N 1
ATOM 4270 C CA . PRO A 1 529 ? -8.156 45.344 38.531 1 73.88 529 PRO A CA 1
ATOM 4271 C C . PRO A 1 529 ? -8.18 46.781 39.031 1 73.88 529 PRO A C 1
ATOM 4273 O O . PRO A 1 529 ? -8.891 47.625 38.469 1 73.88 529 PRO A O 1
ATOM 4276 N N . GLN A 1 530 ? -7.352 47.094 39.969 1 74.31 530 GLN A N 1
ATOM 4277 C CA . GLN A 1 530 ? -7.371 48.438 40.562 1 74.31 530 GLN A CA 1
ATOM 4278 C C . GLN A 1 530 ? -6.301 49.344 39.938 1 74.31 530 GLN A C 1
ATOM 4280 O O . GLN A 1 530 ? -6.234 50.531 40.25 1 74.31 530 GLN A O 1
ATOM 4285 N N . SER A 1 531 ? -5.652 48.781 39.031 1 77.5 531 SER A N 1
ATOM 4286 C CA . SER A 1 531 ? -4.598 49.562 38.406 1 77.5 531 SER A CA 1
ATOM 4287 C C . SER A 1 531 ? -5.18 50.656 37.5 1 77.5 531 SER A C 1
ATOM 4289 O O . SER A 1 531 ? -6.305 50.531 37 1 77.5 531 SER A O 1
ATOM 4291 N N . VAL A 1 532 ? -4.445 51.719 37.344 1 80.44 532 VAL A N 1
ATOM 4292 C CA . VAL A 1 532 ? -4.848 52.812 36.438 1 80.44 532 VAL A CA 1
ATOM 4293 C C . VAL A 1 532 ? -5.035 52.25 35.031 1 80.44 532 VAL A C 1
ATOM 4295 O O . VAL A 1 532 ? -5.957 52.656 34.312 1 80.44 532 VAL A O 1
ATOM 4298 N N . PHE A 1 533 ? -4.25 51.344 34.656 1 85.25 533 PHE A N 1
ATOM 4299 C CA . PHE A 1 533 ? -4.324 50.719 33.344 1 85.25 533 PHE A CA 1
ATOM 4300 C C . PHE A 1 533 ? -5.68 50.062 33.125 1 85.25 533 PHE A C 1
ATOM 4302 O O . PHE A 1 533 ? -6.332 50.281 32.094 1 85.25 533 PHE A O 1
ATOM 4309 N N . MET A 1 534 ? -6.078 49.312 34.031 1 85.19 534 MET A N 1
ATOM 4310 C CA . MET A 1 534 ? -7.344 48.594 33.875 1 85.19 534 MET A CA 1
ATOM 4311 C C . MET A 1 534 ? -8.523 49.562 33.969 1 85.19 534 MET A C 1
ATOM 4313 O O . MET A 1 534 ? -9.523 49.375 33.281 1 85.19 534 MET A O 1
ATOM 4317 N N . LYS A 1 535 ? -8.398 50.5 34.781 1 85.75 535 LYS A N 1
ATOM 4318 C CA . LYS A 1 535 ? -9.484 51.469 34.906 1 85.75 535 LYS A CA 1
ATOM 4319 C C . LYS A 1 535 ? -9.727 52.219 33.594 1 85.75 535 LYS A C 1
ATOM 4321 O O . LYS A 1 535 ? -10.859 52.562 33.281 1 85.75 535 LYS A O 1
ATOM 4326 N N . VAL A 1 536 ? -8.672 52.438 32.938 1 88.69 536 VAL A N 1
ATOM 4327 C CA . VAL A 1 536 ? -8.789 53.188 31.688 1 88.69 536 VAL A CA 1
ATOM 4328 C C . VAL A 1 536 ? -9.188 52.25 30.547 1 88.69 536 VAL A C 1
ATOM 4330 O O . VAL A 1 536 ? -10 52.625 29.688 1 88.69 536 VAL A O 1
ATOM 4333 N N . THR A 1 537 ? -8.719 51.031 30.547 1 90.69 537 THR A N 1
ATOM 4334 C CA . THR A 1 537 ? -8.805 50.219 29.344 1 90.69 537 THR A CA 1
ATOM 4335 C C . THR A 1 537 ? -9.898 49.156 29.469 1 90.69 537 THR A C 1
ATOM 4337 O O . THR A 1 537 ? -10.375 48.625 28.469 1 90.69 537 THR A O 1
ATOM 4340 N N . ALA A 1 538 ? -10.344 48.781 30.594 1 88.06 538 ALA A N 1
ATOM 4341 C CA . ALA A 1 538 ? -11.219 47.656 30.859 1 88.06 538 ALA A CA 1
ATOM 4342 C C . ALA A 1 538 ? -12.508 47.75 30.047 1 88.06 538 ALA A C 1
ATOM 4344 O O . ALA A 1 538 ? -12.961 46.75 29.469 1 88.06 538 ALA A O 1
ATOM 4345 N N . GLU A 1 539 ? -13.031 48.906 29.922 1 86.06 539 GLU A N 1
ATOM 4346 C CA . GLU A 1 539 ? -14.359 49.031 29.328 1 86.06 539 GLU A CA 1
ATOM 4347 C C . GLU A 1 539 ? -14.273 49.531 27.891 1 86.06 539 GLU A C 1
ATOM 4349 O O . GLU A 1 539 ? -15.297 49.719 27.234 1 86.06 539 GLU A O 1
ATOM 4354 N N . LYS A 1 540 ? -13.109 49.75 27.438 1 92.12 540 LYS A N 1
ATOM 4355 C CA . LYS A 1 540 ? -12.977 50.219 26.047 1 92.12 540 LYS A CA 1
ATOM 4356 C C . LYS A 1 540 ? -13.367 49.125 25.062 1 92.12 540 LYS A C 1
ATOM 4358 O O . LYS A 1 540 ? -12.969 47.969 25.219 1 92.12 540 LYS A O 1
ATOM 4363 N N . VAL A 1 541 ? -14.109 49.469 24.109 1 90.62 541 VAL A N 1
ATOM 4364 C CA . VAL A 1 541 ? -14.57 48.531 23.094 1 90.62 541 VAL A CA 1
ATOM 4365 C C . VAL A 1 541 ? -13.68 48.656 21.859 1 90.62 541 VAL A C 1
ATOM 4367 O O . VAL A 1 541 ? -13.422 49.75 21.375 1 90.62 541 VAL A O 1
ATOM 4370 N N . PRO A 1 542 ? -13.219 47.5 21.359 1 95.81 542 PRO A N 1
ATOM 4371 C CA . PRO A 1 542 ? -12.422 47.531 20.125 1 95.81 542 PRO A CA 1
ATOM 4372 C C . PRO A 1 542 ? -13.156 48.219 18.969 1 95.81 542 PRO A C 1
ATOM 4374 O O . PRO A 1 542 ? -14.375 48.062 18.844 1 95.81 542 PRO A O 1
ATOM 4377 N N . ALA A 1 543 ? -12.453 48.875 18.125 1 96.12 543 ALA A N 1
ATOM 4378 C CA . ALA A 1 543 ? -13.016 49.594 16.969 1 96.12 543 ALA A CA 1
ATOM 4379 C C . ALA A 1 543 ? -13.25 48.625 15.805 1 96.12 543 ALA A C 1
ATOM 4381 O O . ALA A 1 543 ? -13.75 49.031 14.758 1 96.12 543 ALA A O 1
ATOM 4382 N N . VAL A 1 544 ? -12.938 47.375 15.938 1 97.06 544 VAL A N 1
ATOM 4383 C CA . VAL A 1 544 ? -13.078 46.375 14.898 1 97.06 544 VAL A CA 1
ATOM 4384 C C . VAL A 1 544 ? -13.93 45.219 15.414 1 97.06 544 VAL A C 1
ATOM 4386 O O . VAL A 1 544 ? -14.172 45.094 16.625 1 97.06 544 VAL A O 1
ATOM 4389 N N . LYS A 1 545 ? -14.438 44.406 14.492 1 96.81 545 LYS A N 1
ATOM 4390 C CA . LYS A 1 545 ? -15.102 43.188 14.914 1 96.81 545 LYS A CA 1
ATOM 4391 C C . LYS A 1 545 ? -14.141 42.281 15.672 1 96.81 545 LYS A C 1
ATOM 4393 O O . LYS A 1 545 ? -12.961 42.156 15.328 1 96.81 545 LYS A O 1
ATOM 4398 N N . PHE A 1 546 ? -14.617 41.656 16.719 1 97.44 546 PHE A N 1
ATOM 4399 C CA . PHE A 1 546 ? -13.742 40.812 17.531 1 97.44 546 PHE A CA 1
ATOM 4400 C C . PHE A 1 546 ? -14.492 39.594 18.047 1 97.44 546 PHE A C 1
ATOM 4402 O O . PHE A 1 546 ? -15.719 39.531 17.953 1 97.44 546 PHE A O 1
ATOM 4409 N N . HIS A 1 547 ? -13.711 38.625 18.438 1 97.75 547 HIS A N 1
ATOM 4410 C CA . HIS A 1 547 ? -14.211 37.344 18.953 1 97.75 547 HIS A CA 1
ATOM 4411 C C . HIS A 1 547 ? -13.555 37 20.281 1 97.75 547 HIS A C 1
ATOM 4413 O O . HIS A 1 547 ? -12.391 37.312 20.516 1 97.75 547 HIS A O 1
ATOM 4419 N N . SER A 1 548 ? -14.328 36.344 21.141 1 95.69 548 SER A N 1
ATOM 4420 C CA . SER A 1 548 ? -13.812 35.906 22.453 1 95.69 548 SER A CA 1
ATOM 4421 C C . SER A 1 548 ? -13.875 34.406 22.594 1 95.69 548 SER A C 1
ATOM 4423 O O . SER A 1 548 ? -14.914 33.781 22.344 1 95.69 548 SER A O 1
ATOM 4425 N N . ILE A 1 549 ? -12.805 33.812 22.875 1 95.19 549 ILE A N 1
ATOM 4426 C CA . ILE A 1 549 ? -12.719 32.406 23.266 1 95.19 549 ILE A CA 1
ATOM 4427 C C . ILE A 1 549 ? -12.297 32.281 24.719 1 95.19 549 ILE A C 1
ATOM 4429 O O . ILE A 1 549 ? -11.18 32.656 25.078 1 95.19 549 ILE A O 1
ATOM 4433 N N . ILE A 1 550 ? -13.156 31.719 25.562 1 91.12 550 ILE A N 1
ATOM 4434 C CA . ILE A 1 550 ? -13 31.797 27.016 1 91.12 550 ILE A CA 1
ATOM 4435 C C . ILE A 1 550 ? -12.859 30.391 27.594 1 91.12 550 ILE A C 1
ATOM 4437 O O . ILE A 1 550 ? -13.578 29.484 27.203 1 91.12 550 ILE A O 1
ATOM 4441 N N . GLY A 1 551 ? -11.859 30.234 28.438 1 84.44 551 GLY A N 1
ATOM 4442 C CA . GLY A 1 551 ? -11.688 28.969 29.125 1 84.44 551 GLY A CA 1
ATOM 4443 C C . GLY A 1 551 ? -12.68 28.766 30.25 1 84.44 551 GLY A C 1
ATOM 4444 O O . GLY A 1 551 ? -13.039 29.719 30.953 1 84.44 551 GLY A O 1
ATOM 4445 N N . ASN A 1 552 ? -13.164 27.547 30.359 1 77.06 552 ASN A N 1
ATOM 4446 C CA . ASN A 1 552 ? -14.055 27.172 31.453 1 77.06 552 ASN A CA 1
ATOM 4447 C C . ASN A 1 552 ? -13.648 25.828 32.062 1 77.06 552 ASN A C 1
ATOM 4449 O O . ASN A 1 552 ? -13.898 24.781 31.5 1 77.06 552 ASN A O 1
ATOM 4453 N N . SER A 1 553 ? -12.859 25.828 33.094 1 63.06 553 SER A N 1
ATOM 4454 C CA . SER A 1 553 ? -12.375 24.578 33.688 1 63.06 553 SER A CA 1
ATOM 4455 C C . SER A 1 553 ? -13.523 23.781 34.312 1 63.06 553 SER A C 1
ATOM 4457 O O . SER A 1 553 ? -13.484 22.547 34.312 1 63.06 553 SER A O 1
ATOM 4459 N N . ARG A 1 554 ? -14.359 24.281 35.344 1 58.38 554 ARG A N 1
ATOM 4460 C CA . ARG A 1 554 ? -15.367 23.484 36.062 1 58.38 554 ARG A CA 1
ATOM 4461 C C . ARG A 1 554 ? -16.734 23.625 35.406 1 58.38 554 ARG A C 1
ATOM 4463 O O . ARG A 1 554 ? -17.266 24.719 35.25 1 58.38 554 ARG A O 1
ATOM 4470 N N . LEU A 1 555 ? -17.047 23.031 34.25 1 47.94 555 LEU A N 1
ATOM 4471 C CA . LEU A 1 555 ? -18.344 23.203 33.594 1 47.94 555 LEU A CA 1
ATOM 4472 C C . LEU A 1 555 ? -19.453 23.375 34.625 1 47.94 555 LEU A C 1
ATOM 4474 O O . LEU A 1 555 ? -20.641 23.281 34.312 1 47.94 555 LEU A O 1
ATOM 4478 N N . ARG A 1 556 ? -19.25 23.031 35.906 1 42.41 556 ARG A N 1
ATOM 4479 C CA . ARG A 1 556 ? -20.547 22.953 36.562 1 42.41 556 ARG A CA 1
ATOM 4480 C C . ARG A 1 556 ? -21.188 24.344 36.656 1 42.41 556 ARG A C 1
ATOM 4482 O O . ARG A 1 556 ? -22.047 24.688 35.844 1 42.41 556 ARG A O 1
ATOM 4489 N N . ASP A 1 557 ? -21.234 24.891 37.938 1 36.41 557 ASP A N 1
ATOM 4490 C CA . ASP A 1 557 ? -22.125 25.984 38.312 1 36.41 557 ASP A CA 1
ATOM 4491 C C . ASP A 1 557 ? -21.641 27.312 37.75 1 36.41 557 ASP A C 1
ATOM 4493 O O . ASP A 1 557 ? -20.438 27.594 37.75 1 36.41 557 ASP A O 1
ATOM 4497 N N . LEU A 1 558 ? -22.328 27.906 36.906 1 39.12 558 LEU A N 1
ATOM 4498 C CA . LEU A 1 558 ? -22.188 29.172 36.188 1 39.12 558 LEU A CA 1
ATOM 4499 C C . LEU A 1 558 ? -21.453 30.203 37.062 1 39.12 558 LEU A C 1
ATOM 4501 O O . LEU A 1 558 ? -20.75 31.062 36.531 1 39.12 558 LEU A O 1
ATOM 4505 N N . ASP A 1 559 ? -21.875 30.297 38.281 1 41.69 559 ASP A N 1
ATOM 4506 C CA . ASP A 1 559 ? -21.422 31.406 39.125 1 41.69 559 ASP A CA 1
ATOM 4507 C C . ASP A 1 559 ? -19.906 31.391 39.281 1 41.69 559 ASP A C 1
ATOM 4509 O O . ASP A 1 559 ? -19.312 32.375 39.75 1 41.69 559 ASP A O 1
ATOM 4513 N N . TRP A 1 560 ? -19.234 30.188 38.906 1 45.41 560 TRP A N 1
ATOM 4514 C CA . TRP A 1 560 ? -17.797 30.078 39.156 1 45.41 560 TRP A CA 1
ATOM 4515 C C . TRP A 1 560 ? -17.031 29.719 37.906 1 45.41 560 TRP A C 1
ATOM 4517 O O . TRP A 1 560 ? -15.984 29.078 37.938 1 45.41 560 TRP A O 1
ATOM 4527 N N . ILE A 1 561 ? -17.422 30.297 36.75 1 44.62 561 ILE A N 1
ATOM 4528 C CA . ILE A 1 561 ? -16.781 29.953 35.469 1 44.62 561 ILE A CA 1
ATOM 4529 C C . ILE A 1 561 ? -15.406 30.625 35.406 1 44.62 561 ILE A C 1
ATOM 4531 O O . ILE A 1 561 ? -15.297 31.844 35.406 1 44.62 561 ILE A O 1
ATOM 4535 N N . ASN A 1 562 ? -14.234 29.969 35.625 1 47.22 562 ASN A N 1
ATOM 4536 C CA . ASN A 1 562 ? -12.867 30.469 35.562 1 47.22 562 ASN A CA 1
ATOM 4537 C C . ASN A 1 562 ? -11.938 29.469 34.875 1 47.22 562 ASN A C 1
ATOM 4539 O O . ASN A 1 562 ? -12.234 28.281 34.812 1 47.22 562 ASN A O 1
ATOM 4543 N N . ASP A 1 563 ? -11.125 29.969 34.094 1 51.59 563 ASP A N 1
ATOM 4544 C CA . ASP A 1 563 ? -10.109 29.094 33.5 1 51.59 563 ASP A CA 1
ATOM 4545 C C . ASP A 1 563 ? -8.961 28.875 34.5 1 51.59 563 ASP A C 1
ATOM 4547 O O . ASP A 1 563 ? -7.805 28.75 34.094 1 51.59 563 ASP A O 1
ATOM 4551 N N . SER A 1 564 ? -9.195 29.047 35.75 1 52.78 564 SER A N 1
ATOM 4552 C CA . SER A 1 564 ? -8.281 28.922 36.875 1 52.78 564 SER A CA 1
ATOM 4553 C C . SER A 1 564 ? -7.492 30.203 37.094 1 52.78 564 SER A C 1
ATOM 4555 O O . SER A 1 564 ? -6.934 30.406 38.188 1 52.78 564 SER A O 1
ATOM 4557 N N . VAL A 1 565 ? -7.445 31.094 36.062 1 59.88 565 VAL A N 1
ATOM 4558 C CA . VAL A 1 565 ? -6.672 32.312 36.188 1 59.88 565 VAL A CA 1
ATOM 4559 C C . VAL A 1 565 ? -7.574 33.531 35.906 1 59.88 565 VAL A C 1
ATOM 4561 O O . VAL A 1 565 ? -7.547 34.5 36.656 1 59.88 565 VAL A O 1
ATOM 4564 N N . VAL A 1 566 ? -8.352 33.438 34.875 1 69.75 566 VAL A N 1
ATOM 4565 C CA . VAL A 1 566 ? -9.195 34.531 34.438 1 69.75 566 VAL A CA 1
ATOM 4566 C C . VAL A 1 566 ? -10.664 34.156 34.562 1 69.75 566 VAL A C 1
ATOM 4568 O O . VAL A 1 566 ? -11.078 33.094 34.125 1 69.75 566 VAL A O 1
ATOM 4571 N N . SER A 1 567 ? -11.383 34.969 35.25 1 71.5 567 SER A N 1
ATOM 4572 C CA . SER A 1 567 ? -12.812 34.719 35.375 1 71.5 567 SER A CA 1
ATOM 4573 C C . SER A 1 567 ? -13.57 35.031 34.094 1 71.5 567 SER A C 1
ATOM 4575 O O . SER A 1 567 ? -13.078 35.75 33.25 1 71.5 567 SER A O 1
ATOM 4577 N N . TYR A 1 568 ? -14.688 34.5 34 1 77.31 568 TYR A N 1
ATOM 4578 C CA . TYR A 1 568 ? -15.547 34.75 32.875 1 77.31 568 TYR A CA 1
ATOM 4579 C C . TYR A 1 568 ? -15.812 36.25 32.75 1 77.31 568 TYR A C 1
ATOM 4581 O O . TYR A 1 568 ? -15.742 36.812 31.641 1 77.31 568 TYR A O 1
ATOM 4589 N N . ASP A 1 569 ? -16.109 36.906 33.844 1 76 569 ASP A N 1
ATOM 4590 C CA . ASP A 1 569 ? -16.453 38.312 33.812 1 76 569 ASP A CA 1
ATOM 4591 C C . ASP A 1 569 ? -15.312 39.156 33.281 1 76 569 ASP A C 1
ATOM 4593 O O . ASP A 1 569 ? -15.547 40.188 32.594 1 76 569 ASP A O 1
ATOM 4597 N N . SER A 1 570 ? -14.18 38.75 33.531 1 80.94 570 SER A N 1
ATOM 4598 C CA . SER A 1 570 ? -13.016 39.5 33.062 1 80.94 570 SER A CA 1
ATOM 4599 C C . SER A 1 570 ? -12.727 39.219 31.609 1 80.94 570 SER A C 1
ATOM 4601 O O . SER A 1 570 ? -12.211 40.062 30.891 1 80.94 570 SER A O 1
ATOM 4603 N N . SER A 1 571 ? -13.078 38 31.188 1 83.94 571 SER A N 1
ATOM 4604 C CA . SER A 1 571 ? -12.758 37.625 29.828 1 83.94 571 SER A CA 1
ATOM 4605 C C . SER A 1 571 ? -13.883 37.969 28.859 1 83.94 571 SER A C 1
ATOM 4607 O O . SER A 1 571 ? -13.656 38.125 27.656 1 83.94 571 SER A O 1
ATOM 4609 N N . HIS A 1 572 ? -14.984 38.125 29.375 1 86.81 572 HIS A N 1
ATOM 4610 C CA . HIS A 1 572 ? -16.141 38.5 28.562 1 86.81 572 HIS A CA 1
ATOM 4611 C C . HIS A 1 572 ? -16.078 39.969 28.172 1 86.81 572 HIS A C 1
ATOM 4613 O O . HIS A 1 572 ? -15.703 40.812 28.984 1 86.81 572 HIS A O 1
ATOM 4619 N N . LEU A 1 573 ? -16.281 40.281 26.969 1 88.88 573 LEU A N 1
ATOM 4620 C CA . LEU A 1 573 ? -16.391 41.656 26.469 1 88.88 573 LEU A CA 1
ATOM 4621 C C . LEU A 1 573 ? -17.656 41.812 25.625 1 88.88 573 LEU A C 1
ATOM 4623 O O . LEU A 1 573 ? -17.875 41.094 24.656 1 88.88 573 LEU A O 1
ATOM 4627 N N . ASP A 1 574 ? -18.453 42.75 25.953 1 89.88 574 ASP A N 1
ATOM 4628 C CA . ASP A 1 574 ? -19.688 43 25.234 1 89.88 574 ASP A CA 1
ATOM 4629 C C . ASP A 1 574 ? -19.406 43.406 23.797 1 89.88 574 ASP A C 1
ATOM 4631 O O . ASP A 1 574 ? -18.438 44.125 23.516 1 89.88 574 ASP A O 1
ATOM 4635 N N . GLY A 1 575 ? -20.25 42.938 22.906 1 92 575 GLY A N 1
ATOM 4636 C CA . GLY A 1 575 ? -20.156 43.344 21.516 1 92 575 GLY A CA 1
ATOM 4637 C C . GLY A 1 575 ? -19.375 42.375 20.656 1 92 575 GLY A C 1
ATOM 4638 O O . GLY A 1 575 ? -19.219 42.562 19.453 1 92 575 GLY A O 1
ATOM 4639 N N . ALA A 1 576 ? -18.906 41.312 21.234 1 94.25 576 ALA A N 1
ATOM 4640 C CA . ALA A 1 576 ? -18.172 40.312 20.484 1 94.25 576 ALA A CA 1
ATOM 4641 C C . ALA A 1 576 ? -19.047 39.719 19.391 1 94.25 576 ALA A C 1
ATOM 4643 O O . ALA A 1 576 ? -20.234 39.469 19.594 1 94.25 576 ALA A O 1
ATOM 4644 N N . GLU A 1 577 ? -18.516 39.562 18.203 1 95.62 577 GLU A N 1
ATOM 4645 C CA . GLU A 1 577 ? -19.219 38.906 17.109 1 95.62 577 GLU A CA 1
ATOM 4646 C C . GLU A 1 577 ? -19.562 37.438 17.469 1 95.62 577 GLU A C 1
ATOM 4648 O O . GLU A 1 577 ? -20.562 36.906 17 1 95.62 577 GLU A O 1
ATOM 4653 N N . SER A 1 578 ? -18.641 36.812 18.203 1 95.5 578 SER A N 1
ATOM 4654 C CA . SER A 1 578 ? -18.859 35.469 18.688 1 95.5 578 SER A CA 1
ATOM 4655 C C . SER A 1 578 ? -18.125 35.219 20 1 95.5 578 SER A C 1
ATOM 4657 O O . SER A 1 578 ? -17.109 35.875 20.281 1 95.5 578 SER A O 1
ATOM 4659 N N . GLU A 1 579 ? -18.688 34.344 20.766 1 94.56 579 GLU A N 1
ATOM 4660 C CA . GLU A 1 579 ? -18.094 33.938 22.031 1 94.56 579 GLU A CA 1
ATOM 4661 C C . GLU A 1 579 ? -18.172 32.438 22.203 1 94.56 579 GLU A C 1
ATOM 4663 O O . GLU A 1 579 ? -19.234 31.828 22.031 1 94.56 579 GLU A O 1
ATOM 4668 N N . LEU A 1 580 ? -17.031 31.781 22.406 1 92.62 580 LEU A N 1
ATOM 4669 C CA . LEU A 1 580 ? -16.984 30.344 22.625 1 92.62 580 LEU A CA 1
ATOM 4670 C C . LEU A 1 580 ? -16.391 30.016 23.984 1 92.62 580 LEU A C 1
ATOM 4672 O O . LEU A 1 580 ? -15.352 30.547 24.359 1 92.62 580 LEU A O 1
ATOM 4676 N N . LEU A 1 581 ? -17.062 29.141 24.688 1 89.81 581 LEU A N 1
ATOM 4677 C CA . LEU A 1 581 ? -16.531 28.594 25.938 1 89.81 581 LEU A CA 1
ATOM 4678 C C . LEU A 1 581 ? -15.852 27.25 25.688 1 89.81 581 LEU A C 1
ATOM 4680 O O . LEU A 1 581 ? -16.438 26.375 25.047 1 89.81 581 LEU A O 1
ATOM 4684 N N . VAL A 1 582 ? -14.625 27.141 26.062 1 89.06 582 VAL A N 1
ATOM 4685 C CA . VAL A 1 582 ? -13.852 25.906 25.891 1 89.06 582 VAL A CA 1
ATOM 4686 C C . VAL A 1 582 ? -13.539 25.297 27.25 1 89.06 582 VAL A C 1
ATOM 4688 O O . VAL A 1 582 ? -13.023 25.984 28.141 1 89.06 582 VAL A O 1
ATOM 4691 N N . PRO A 1 583 ? -13.898 24.062 27.391 1 82 583 PRO A N 1
ATOM 4692 C CA . PRO A 1 583 ? -13.523 23.422 28.641 1 82 583 PRO A CA 1
ATOM 4693 C C . PRO A 1 583 ? -12.016 23.203 28.781 1 82 583 PRO A C 1
ATOM 4695 O O . PRO A 1 583 ? -11.477 22.219 28.281 1 82 583 PRO A O 1
ATOM 4698 N N . SER A 1 584 ? -11.391 24.125 29.406 1 79.88 584 SER A N 1
ATOM 4699 C CA . SER A 1 584 ? -9.938 24.062 29.547 1 79.88 584 SER A CA 1
ATOM 4700 C C . SER A 1 584 ? -9.461 24.969 30.672 1 79.88 584 SER A C 1
ATOM 4702 O O . SER A 1 584 ? -10.195 25.844 31.141 1 79.88 584 SER A O 1
ATOM 4704 N N . GLU A 1 585 ? -8.242 24.688 31.047 1 79.38 585 GLU A N 1
ATOM 4705 C CA . GLU A 1 585 ? -7.531 25.625 31.906 1 79.38 585 GLU A CA 1
ATOM 4706 C C . GLU A 1 585 ? -7.027 26.828 31.109 1 79.38 585 GLU A C 1
ATOM 4708 O O . GLU A 1 585 ? -7.543 27.125 30.031 1 79.38 585 GLU A O 1
ATOM 4713 N N . HIS A 1 586 ? -6.125 27.547 31.609 1 78.44 586 HIS A N 1
ATOM 4714 C CA . HIS A 1 586 ? -5.754 28.844 31.062 1 78.44 586 HIS A CA 1
ATOM 4715 C C . HIS A 1 586 ? -5.016 28.688 29.734 1 78.44 586 HIS A C 1
ATOM 4717 O O . HIS A 1 586 ? -4.879 29.656 28.969 1 78.44 586 HIS A O 1
ATOM 4723 N N . SER A 1 587 ? -4.594 27.484 29.438 1 81.69 587 SER A N 1
ATOM 4724 C CA . SER A 1 587 ? -3.953 27.266 28.141 1 81.69 587 SER A CA 1
ATOM 4725 C C . SER A 1 587 ? -4.98 26.938 27.078 1 81.69 587 SER A C 1
ATOM 4727 O O . SER A 1 587 ? -4.84 25.938 26.359 1 81.69 587 SER A O 1
ATOM 4729 N N . VAL A 1 588 ? -5.926 27.734 26.844 1 85.5 588 VAL A N 1
ATOM 4730 C CA . VAL A 1 588 ? -7.078 27.562 25.969 1 85.5 588 VAL A CA 1
ATOM 4731 C C . VAL A 1 588 ? -6.609 27.469 24.516 1 85.5 588 VAL A C 1
ATOM 4733 O O . VAL A 1 588 ? -7.191 26.719 23.719 1 85.5 588 VAL A O 1
ATOM 4736 N N . GLN A 1 589 ? -5.492 28.141 24.234 1 88.25 589 GLN A N 1
ATOM 4737 C CA . GLN A 1 589 ? -5 28.234 22.875 1 88.25 589 GLN A CA 1
ATOM 4738 C C . GLN A 1 589 ? -4.457 26.891 22.391 1 88.25 589 GLN A C 1
ATOM 4740 O O . GLN A 1 589 ? -4.238 26.703 21.188 1 88.25 589 GLN A O 1
ATOM 4745 N N . SER A 1 590 ? -4.258 25.953 23.25 1 87.31 590 SER A N 1
ATOM 4746 C CA . SER A 1 590 ? -3.633 24.688 22.875 1 87.31 590 SER A CA 1
ATOM 4747 C C . SER A 1 590 ? -4.68 23.609 22.641 1 87.31 590 SER A C 1
ATOM 4749 O O . SER A 1 590 ? -4.34 22.469 22.328 1 87.31 590 SER A O 1
ATOM 4751 N N . HIS A 1 591 ? -5.898 23.938 22.781 1 88.75 591 HIS A N 1
ATOM 4752 C CA . HIS A 1 591 ? -6.945 22.938 22.672 1 88.75 591 HIS A CA 1
ATOM 4753 C C . HIS A 1 591 ? -7.594 22.969 21.281 1 88.75 591 HIS A C 1
ATOM 4755 O O . HIS A 1 591 ? -7.809 24.031 20.719 1 88.75 591 HIS A O 1
ATOM 4761 N N . ILE A 1 592 ? -8.008 21.859 20.828 1 90.56 592 ILE A N 1
ATOM 4762 C CA . ILE A 1 592 ? -8.477 21.656 19.453 1 90.56 592 ILE A CA 1
ATOM 4763 C C . ILE A 1 592 ? -9.75 22.469 19.234 1 90.56 592 ILE A C 1
ATOM 4765 O O . ILE A 1 592 ? -9.914 23.094 18.172 1 90.56 592 ILE A O 1
ATOM 4769 N N . PRO A 1 593 ? -10.703 22.531 20.172 1 91.88 593 PRO A N 1
ATOM 4770 C CA . PRO A 1 593 ? -11.883 23.359 19.922 1 91.88 593 PRO A CA 1
ATOM 4771 C C . PRO A 1 593 ? -11.523 24.812 19.625 1 91.88 593 PRO A C 1
ATOM 4773 O O . PRO A 1 593 ? -12.227 25.484 18.859 1 91.88 593 PRO A O 1
ATOM 4776 N N . THR A 1 594 ? -10.477 25.297 20.281 1 94.69 594 THR A N 1
ATOM 4777 C CA . THR A 1 594 ? -10.008 26.641 20 1 94.69 594 THR A CA 1
ATOM 4778 C C . THR A 1 594 ? -9.5 26.766 18.578 1 94.69 594 THR A C 1
ATOM 4780 O O . THR A 1 594 ? -9.781 27.75 17.891 1 94.69 594 THR A O 1
ATOM 4783 N N . PHE A 1 595 ? -8.711 25.703 18.109 1 95.5 595 PHE A N 1
ATOM 4784 C CA . PHE A 1 595 ? -8.234 25.688 16.719 1 95.5 595 PHE A CA 1
ATOM 4785 C C . PHE A 1 595 ? -9.398 25.781 15.75 1 95.5 595 PHE A C 1
ATOM 4787 O O . PHE A 1 595 ? -9.352 26.562 14.789 1 95.5 595 PHE A O 1
ATOM 4794 N N . LEU A 1 596 ? -10.422 25 16.047 1 95.38 596 LEU A N 1
ATOM 4795 C CA . LEU A 1 596 ? -11.586 24.922 15.156 1 95.38 596 LEU A CA 1
ATOM 4796 C C . LEU A 1 596 ? -12.328 26.25 15.125 1 95.38 596 LEU A C 1
ATOM 4798 O O . LEU A 1 596 ? -12.82 26.672 14.07 1 95.38 596 LEU A O 1
ATOM 4802 N N . GLU A 1 597 ? -12.43 26.906 16.312 1 96.88 597 GLU A N 1
ATOM 4803 C CA . GLU A 1 597 ? -13.102 28.203 16.344 1 96.88 597 GLU A CA 1
ATOM 4804 C C . GLU A 1 597 ? -12.312 29.25 15.57 1 96.88 597 GLU A C 1
ATOM 4806 O O . GLU A 1 597 ? -12.906 30.062 14.852 1 96.88 597 GLU A O 1
ATOM 4811 N N . VAL A 1 598 ? -11.016 29.25 15.734 1 97.81 598 VAL A N 1
ATOM 4812 C CA . VAL A 1 598 ? -10.188 30.188 14.977 1 97.81 598 VAL A CA 1
ATOM 4813 C C . VAL A 1 598 ? -10.328 29.922 13.484 1 97.81 598 VAL A C 1
ATOM 4815 O O . VAL A 1 598 ? -10.445 30.859 12.688 1 97.81 598 VAL A O 1
ATOM 4818 N N . LYS A 1 599 ? -10.312 28.656 13.062 1 97 599 LYS A N 1
ATOM 4819 C CA . LYS A 1 599 ? -10.531 28.297 11.664 1 97 599 LYS A CA 1
ATOM 4820 C C . LYS A 1 599 ? -11.867 28.844 11.156 1 97 599 LYS A C 1
ATOM 4822 O O . LYS A 1 599 ? -11.945 29.406 10.062 1 97 599 LYS A O 1
ATOM 4827 N N . ARG A 1 600 ? -12.945 28.578 11.977 1 96.69 600 ARG A N 1
ATOM 4828 C CA . ARG A 1 600 ? -14.273 29.062 11.594 1 96.69 600 ARG A CA 1
ATOM 4829 C C . ARG A 1 600 ? -14.266 30.562 11.367 1 96.69 600 ARG A C 1
ATOM 4831 O O . ARG A 1 600 ? -14.789 31.047 10.367 1 96.69 600 ARG A O 1
ATOM 4838 N N . ILE A 1 601 ? -13.664 31.328 12.273 1 97.69 601 ILE A N 1
ATOM 4839 C CA . ILE A 1 601 ? -13.609 32.781 12.211 1 97.69 601 ILE A CA 1
ATOM 4840 C C . ILE A 1 601 ? -12.867 33.219 10.953 1 97.69 601 ILE A C 1
ATOM 4842 O O . ILE A 1 601 ? -13.328 34.094 10.227 1 97.69 601 ILE A O 1
ATOM 4846 N N . LEU A 1 602 ? -11.727 32.594 10.695 1 97.69 602 LEU A N 1
ATOM 4847 C CA . LEU A 1 602 ? -10.914 32.969 9.539 1 97.69 602 LEU A CA 1
ATOM 4848 C C . LEU A 1 602 ? -11.633 32.656 8.242 1 97.69 602 LEU A C 1
ATOM 4850 O O . LEU A 1 602 ? -11.555 33.406 7.273 1 97.69 602 LEU A O 1
ATOM 4854 N N . ARG A 1 603 ? -12.328 31.516 8.18 1 95.44 603 ARG A N 1
ATOM 4855 C CA . ARG A 1 603 ? -13.078 31.156 6.98 1 95.44 603 ARG A CA 1
ATOM 4856 C C . ARG A 1 603 ? -14.188 32.188 6.703 1 95.44 603 ARG A C 1
ATOM 4858 O O . ARG A 1 603 ? -14.391 32.562 5.555 1 95.44 603 ARG A O 1
ATOM 4865 N N . GLU A 1 604 ? -14.891 32.531 7.773 1 94.5 604 GLU A N 1
ATOM 4866 C CA . GLU A 1 604 ? -15.969 33.5 7.633 1 94.5 604 GLU A CA 1
ATOM 4867 C C . GLU A 1 604 ? -15.438 34.844 7.191 1 94.5 604 GLU A C 1
ATOM 4869 O O . GLU A 1 604 ? -16.031 35.5 6.34 1 94.5 604 GLU A O 1
ATOM 4874 N N . TYR A 1 605 ? -14.344 35.219 7.781 1 93.88 605 TYR A N 1
ATOM 4875 C CA . TYR A 1 605 ? -13.742 36.5 7.488 1 93.88 605 TYR A CA 1
ATOM 4876 C C . TYR A 1 605 ? -13.203 36.562 6.062 1 93.88 605 TYR A C 1
ATOM 4878 O O . TYR A 1 605 ? -13.375 37.531 5.355 1 93.88 605 TYR A O 1
ATOM 4886 N N . GLY A 1 606 ? -12.586 35.531 5.598 1 84.69 606 GLY A N 1
ATOM 4887 C CA . GLY A 1 606 ? -12.016 35.469 4.262 1 84.69 606 GLY A CA 1
ATOM 4888 C C . GLY A 1 606 ? -13.062 35.344 3.17 1 84.69 606 GLY A C 1
ATOM 4889 O O . GLY A 1 606 ? -12.812 35.75 2.025 1 84.69 606 GLY A O 1
ATOM 4890 N N . GLY A 1 607 ? -14.266 34.594 3.391 1 73.62 607 GLY A N 1
ATOM 4891 C CA . GLY A 1 607 ? -15.352 34.469 2.432 1 73.62 607 GLY A CA 1
ATOM 4892 C C . GLY A 1 607 ? -16.172 35.719 2.268 1 73.62 607 GLY A C 1
ATOM 4893 O O . GLY A 1 607 ? -16.797 35.938 1.221 1 73.62 607 GLY A O 1
ATOM 4894 N N . SER A 1 608 ? -16.484 36.469 3.266 1 57.56 608 SER A N 1
ATOM 4895 C CA . SER A 1 608 ? -17.297 37.688 3.229 1 57.56 608 SER A CA 1
ATOM 4896 C C . SER A 1 608 ? -16.766 38.688 2.223 1 57.56 608 SER A C 1
ATOM 4898 O O . SER A 1 608 ? -17.516 39.469 1.637 1 57.56 608 SER A O 1
ATOM 4900 N N . GLU A 1 609 ? -15.617 38.844 1.883 1 50.59 609 GLU A N 1
ATOM 4901 C CA . GLU A 1 609 ? -15.133 39.906 1.025 1 50.59 609 GLU A CA 1
ATOM 4902 C C . GLU A 1 609 ? -15.273 39.562 -0.45 1 50.59 609 GLU A C 1
ATOM 4904 O O . GLU A 1 609 ? -15.141 40.406 -1.322 1 50.59 609 GLU A O 1
ATOM 4909 N N . SER A 1 610 ? -15.461 38.438 -0.91 1 38.81 610 SER A N 1
ATOM 4910 C CA . SER A 1 610 ? -15.672 38.219 -2.34 1 38.81 610 SER A CA 1
ATOM 4911 C C . SER A 1 610 ? -17.062 38.656 -2.762 1 38.81 610 SER A C 1
ATOM 4913 O O . SER A 1 610 ? -17.375 38.719 -3.955 1 38.81 610 SER A O 1
ATOM 4915 N N . LYS A 1 611 ? -17.938 38.75 -1.92 1 40.44 611 LYS A N 1
ATOM 4916 C CA . LYS A 1 611 ? -19.234 39.25 -2.385 1 40.44 611 LYS A CA 1
ATOM 4917 C C . LYS A 1 611 ? -19.312 40.781 -2.266 1 40.44 611 LYS A C 1
ATOM 4919 O O . LYS A 1 611 ? -20.297 41.375 -2.684 1 40.44 611 LYS A O 1
ATOM 4924 N N . ASN A 1 612 ? -18.734 41.344 -1.434 1 27.42 612 ASN A N 1
ATOM 4925 C CA . ASN A 1 612 ? -18.828 42.812 -1.521 1 27.42 612 ASN A CA 1
ATOM 4926 C C . ASN A 1 612 ? -17.797 43.375 -2.482 1 27.42 612 ASN A C 1
ATOM 4928 O O . ASN A 1 612 ? -16.625 43 -2.43 1 27.42 612 ASN A O 1
ATOM 4932 N N . MET B 1 1 ? 0.666 23.578 44.969 1 21.95 1 MET B N 1
ATOM 4933 C CA . MET B 1 1 ? -0.384 24.281 44.219 1 21.95 1 MET B CA 1
ATOM 4934 C C . MET B 1 1 ? 0.215 25.219 43.188 1 21.95 1 MET B C 1
ATOM 4936 O O . MET B 1 1 ? -0.306 25.344 42.094 1 21.95 1 MET B O 1
ATOM 4940 N N . LEU B 1 2 ? 1.114 26.266 43.594 1 28.19 2 LEU B N 1
ATOM 4941 C CA . LEU B 1 2 ? 1.847 27.281 42.875 1 28.19 2 LEU B CA 1
ATOM 4942 C C . LEU B 1 2 ? 2.691 26.672 41.75 1 28.19 2 LEU B C 1
ATOM 4944 O O . LEU B 1 2 ? 2.986 27.312 40.75 1 28.19 2 LEU B O 1
ATOM 4948 N N . LEU B 1 3 ? 3.398 25.625 42 1 32.5 3 LEU B N 1
ATOM 4949 C CA . LEU B 1 3 ? 4.148 24.828 41.031 1 32.5 3 LEU B CA 1
ATOM 4950 C C . LEU B 1 3 ? 3.266 24.406 39.844 1 32.5 3 LEU B C 1
ATOM 4952 O O . LEU B 1 3 ? 3.746 23.812 38.906 1 32.5 3 LEU B O 1
ATOM 4956 N N . PHE B 1 4 ? 1.955 24.484 40.062 1 34.62 4 PHE B N 1
ATOM 4957 C CA . PHE B 1 4 ? 0.98 23.984 39.094 1 34.62 4 PHE B CA 1
ATOM 4958 C C . PHE B 1 4 ? 0.784 24.969 37.938 1 34.62 4 PHE B C 1
ATOM 4960 O O . PHE B 1 4 ? 0.051 24.703 37 1 34.62 4 PHE B O 1
ATOM 4967 N N . ALA B 1 5 ? 0.832 26.344 38.25 1 37.59 5 ALA B N 1
ATOM 4968 C CA . ALA B 1 5 ? 0.71 27.234 37.125 1 37.59 5 ALA B CA 1
ATOM 4969 C C . ALA B 1 5 ? 1.811 26.984 36.094 1 37.59 5 ALA B C 1
ATOM 4971 O O . ALA B 1 5 ? 2.602 27.875 35.781 1 37.59 5 ALA B O 1
ATOM 4972 N N . ALA B 1 6 ? 2.578 26.078 36.281 1 39.59 6 ALA B N 1
ATOM 4973 C CA . ALA B 1 6 ? 3.607 25.766 35.281 1 39.59 6 ALA B CA 1
ATOM 4974 C C . ALA B 1 6 ? 3.084 25.969 33.844 1 39.59 6 ALA B C 1
ATOM 4976 O O . ALA B 1 6 ? 2.117 25.328 33.438 1 39.59 6 ALA B O 1
ATOM 4977 N N . ALA B 1 7 ? 3.211 27.156 33.406 1 45.59 7 ALA B N 1
ATOM 4978 C CA . ALA B 1 7 ? 3.104 27.594 32 1 45.59 7 ALA B CA 1
ATOM 4979 C C . ALA B 1 7 ? 3.324 26.438 31.047 1 45.59 7 ALA B C 1
ATOM 4981 O O . ALA B 1 7 ? 4.367 25.781 31.078 1 45.59 7 ALA B O 1
ATOM 4982 N N . HIS B 1 8 ? 2.326 25.656 30.938 1 50.16 8 HIS B N 1
ATOM 4983 C CA . HIS B 1 8 ? 2.355 24.625 29.906 1 50.16 8 HIS B CA 1
ATOM 4984 C C . HIS B 1 8 ? 3.158 25.078 28.688 1 50.16 8 HIS B C 1
ATOM 4986 O O . HIS B 1 8 ? 2.613 25.703 27.781 1 50.16 8 HIS B O 1
ATOM 4992 N N . CYS B 1 9 ? 4.422 25.391 28.922 1 59.97 9 CYS B N 1
ATOM 4993 C CA . CYS B 1 9 ? 5.352 25.594 27.812 1 59.97 9 CYS B CA 1
ATOM 4994 C C . CYS B 1 9 ? 5.293 24.453 26.828 1 59.97 9 CYS B C 1
ATOM 4996 O O . CYS B 1 9 ? 5.395 23.281 27.219 1 59.97 9 CYS B O 1
ATOM 4998 N N . ALA B 1 10 ? 4.645 24.766 25.734 1 73.38 10 ALA B N 1
ATOM 4999 C CA . ALA B 1 10 ? 4.727 23.781 24.656 1 73.38 10 ALA B CA 1
ATOM 5000 C C . ALA B 1 10 ? 6.156 23.281 24.5 1 73.38 10 ALA B C 1
ATOM 5002 O O . ALA B 1 10 ? 7.094 24.078 24.375 1 73.38 10 ALA B O 1
ATOM 5003 N N . THR B 1 11 ? 6.426 21.984 24.797 1 80 11 THR B N 1
ATOM 5004 C CA . THR B 1 11 ? 7.742 21.391 24.609 1 80 11 THR B CA 1
ATOM 5005 C C . THR B 1 11 ? 7.793 20.578 23.312 1 80 11 THR B C 1
ATOM 5007 O O . THR B 1 11 ? 6.836 19.891 22.969 1 80 11 THR B O 1
ATOM 5010 N N . TYR B 1 12 ? 8.852 20.906 22.562 1 87.12 12 TYR B N 1
ATOM 5011 C CA . TYR B 1 12 ? 9.062 20.219 21.297 1 87.12 12 TYR B CA 1
ATOM 5012 C C . TYR B 1 12 ? 10.281 19.312 21.359 1 87.12 12 TYR B C 1
ATOM 5014 O O . TYR B 1 12 ? 11.242 19.609 22.078 1 87.12 12 TYR B O 1
ATOM 5022 N N . SER B 1 13 ? 10.25 18.156 20.75 1 85.62 13 SER B N 1
ATOM 5023 C CA . SER B 1 13 ? 11.391 17.234 20.703 1 85.62 13 SER B CA 1
ATOM 5024 C C . SER B 1 13 ? 11.5 16.578 19.328 1 85.62 13 SER B C 1
ATOM 5026 O O . SER B 1 13 ? 10.547 16.594 18.547 1 85.62 13 SER B O 1
ATOM 5028 N N . LYS B 1 14 ? 12.68 16.172 19.016 1 86.62 14 LYS B N 1
ATOM 5029 C CA . LYS B 1 14 ? 12.961 15.367 17.828 1 86.62 14 LYS B CA 1
ATOM 5030 C C . LYS B 1 14 ? 13.867 14.188 18.156 1 86.62 14 LYS B C 1
ATOM 5032 O O . LYS B 1 14 ? 14.828 14.336 18.922 1 86.62 14 LYS B O 1
ATOM 5037 N N . LYS B 1 15 ? 13.469 13.062 17.906 1 87.5 15 LYS B N 1
ATOM 5038 C CA . LYS B 1 15 ? 14.258 11.836 18 1 87.5 15 LYS B CA 1
ATOM 5039 C C . LYS B 1 15 ? 14.391 11.164 16.641 1 87.5 15 LYS B C 1
ATOM 5041 O O . LYS B 1 15 ? 13.695 11.523 15.688 1 87.5 15 LYS B O 1
ATOM 5046 N N . THR B 1 16 ? 15.344 10.375 16.516 1 88.94 16 THR B N 1
ATOM 5047 C CA . THR B 1 16 ? 15.531 9.656 15.258 1 88.94 16 THR B CA 1
ATOM 5048 C C . THR B 1 16 ? 14.766 8.336 15.273 1 88.94 16 THR B C 1
ATOM 5050 O O . THR B 1 16 ? 14.742 7.637 16.281 1 88.94 16 THR B O 1
ATOM 5053 N N . TYR B 1 17 ? 14.094 8.07 14.203 1 87 17 TYR B N 1
ATOM 5054 C CA . TYR B 1 17 ? 13.414 6.785 14.062 1 87 17 TYR B CA 1
ATOM 5055 C C . TYR B 1 17 ? 14.422 5.645 13.977 1 87 17 TYR B C 1
ATOM 5057 O O . TYR B 1 17 ? 15.492 5.801 13.391 1 87 17 TYR B O 1
ATOM 5065 N N . SER B 1 18 ? 14.016 4.469 14.57 1 84.88 18 SER B N 1
ATOM 5066 C CA . SER B 1 18 ? 14.75 3.242 14.281 1 84.88 18 SER B CA 1
ATOM 5067 C C . SER B 1 18 ? 14.516 2.775 12.852 1 84.88 18 SER B C 1
ATOM 5069 O O . SER B 1 18 ? 13.602 3.254 12.18 1 84.88 18 SER B O 1
ATOM 5071 N N . GLN B 1 19 ? 15.414 1.866 12.461 1 87.69 19 GLN B N 1
ATOM 5072 C CA . GLN B 1 19 ? 15.305 1.36 11.094 1 87.69 19 GLN B CA 1
ATOM 5073 C C . GLN B 1 19 ? 13.93 0.748 10.844 1 87.69 19 GLN B C 1
ATOM 5075 O O . GLN B 1 19 ? 13.445 -0.049 11.648 1 87.69 19 GLN B O 1
ATOM 5080 N N . TYR B 1 20 ? 13.227 1.127 9.844 1 91.69 20 TYR B N 1
ATOM 5081 C CA . TYR B 1 20 ? 11.961 0.644 9.312 1 91.69 20 TYR B CA 1
ATOM 5082 C C . TYR B 1 20 ? 10.789 1.14 10.156 1 91.69 20 TYR B C 1
ATOM 5084 O O . TYR B 1 20 ? 9.625 0.931 9.805 1 91.69 20 TYR B O 1
ATOM 5092 N N . GLU B 1 21 ? 11.047 1.719 11.359 1 92.25 21 GLU B N 1
ATOM 5093 C CA . GLU B 1 21 ? 9.977 2.08 12.289 1 92.25 21 GLU B CA 1
ATOM 5094 C C . GLU B 1 21 ? 8.945 2.979 11.617 1 92.25 21 GLU B C 1
ATOM 5096 O O . GLU B 1 21 ? 7.754 2.668 11.617 1 92.25 21 GLU B O 1
ATOM 5101 N N . GLN B 1 22 ? 9.359 4.078 11.047 1 91.5 22 GLN B N 1
ATOM 5102 C CA . GLN B 1 22 ? 8.438 5.016 10.414 1 91.5 22 GLN B CA 1
ATOM 5103 C C . GLN B 1 22 ? 7.758 4.387 9.203 1 91.5 22 GLN B C 1
ATOM 5105 O O . GLN B 1 22 ? 6.566 4.598 8.969 1 91.5 22 GLN B O 1
ATOM 5110 N N . GLU B 1 23 ? 8.508 3.619 8.422 1 93.19 23 GLU B N 1
ATOM 5111 C CA . GLU B 1 23 ? 7.965 2.949 7.242 1 93.19 23 GLU B CA 1
ATOM 5112 C C . GLU B 1 23 ? 6.816 2.018 7.617 1 93.19 23 GLU B C 1
ATOM 5114 O O . GLU B 1 23 ? 5.82 1.923 6.895 1 93.19 23 GLU B O 1
ATOM 5119 N N . ASN B 1 24 ? 6.984 1.32 8.672 1 94.19 24 ASN B N 1
ATOM 5120 C CA . ASN B 1 24 ? 5.953 0.38 9.094 1 94.19 24 ASN B CA 1
ATOM 5121 C C . ASN B 1 24 ? 4.777 1.097 9.75 1 94.19 24 ASN B C 1
ATOM 5123 O O . ASN B 1 24 ? 3.629 0.678 9.602 1 94.19 24 ASN B O 1
ATOM 5127 N N . LEU B 1 25 ? 5.055 2.166 10.461 1 93 25 LEU B N 1
ATOM 5128 C CA . LEU B 1 25 ? 4.004 2.918 11.133 1 93 25 LEU B CA 1
ATOM 5129 C C . LEU B 1 25 ? 3.004 3.48 10.133 1 93 25 LEU B C 1
ATOM 5131 O O . LEU B 1 25 ? 1.792 3.424 10.359 1 93 25 LEU B O 1
ATOM 5135 N N . VAL B 1 26 ? 3.471 3.988 9.023 1 93.38 26 VAL B N 1
ATOM 5136 C CA . VAL B 1 26 ? 2.605 4.672 8.07 1 93.38 26 VAL B CA 1
ATOM 5137 C C . VAL B 1 26 ? 1.831 3.645 7.246 1 93.38 26 VAL B C 1
ATOM 5139 O O . VAL B 1 26 ? 0.909 3.998 6.508 1 93.38 26 VAL B O 1
ATOM 5142 N N . ARG B 1 27 ? 2.129 2.387 7.387 1 94.69 27 ARG B N 1
ATOM 5143 C CA . ARG B 1 27 ? 1.475 1.33 6.621 1 94.69 27 ARG B CA 1
ATOM 5144 C C . ARG B 1 27 ? 0.394 0.642 7.449 1 94.69 27 ARG B C 1
ATOM 5146 O O . ARG B 1 27 ? -0.327 -0.22 6.945 1 94.69 27 ARG B O 1
ATOM 5153 N N . LEU B 1 28 ? 0.269 1.024 8.672 1 96.38 28 LEU B N 1
ATOM 5154 C CA . LEU B 1 28 ? -0.72 0.42 9.562 1 96.38 28 LEU B CA 1
ATOM 5155 C C . LEU B 1 28 ? -2.096 1.039 9.344 1 96.38 28 LEU B C 1
ATOM 5157 O O . LEU B 1 28 ? -2.209 2.246 9.117 1 96.38 28 LEU B O 1
ATOM 5161 N N . ASN B 1 29 ? -3.09 0.311 9.359 1 97.56 29 ASN B N 1
ATOM 5162 C CA . ASN B 1 29 ? -4.496 0.702 9.391 1 97.56 29 ASN B CA 1
ATOM 5163 C C . ASN B 1 29 ? -5.348 -0.328 10.125 1 97.56 29 ASN B C 1
ATOM 5165 O O . ASN B 1 29 ? -4.816 -1.271 10.719 1 97.56 29 ASN B O 1
ATOM 5169 N N . ALA B 1 30 ? -6.648 -0.18 10.094 1 98.19 30 ALA B N 1
ATOM 5170 C CA . ALA B 1 30 ? -7.531 -1.021 10.898 1 98.19 30 ALA B CA 1
ATOM 5171 C C . ALA B 1 30 ? -7.539 -2.457 10.383 1 98.19 30 ALA B C 1
ATOM 5173 O O . ALA B 1 30 ? -7.934 -3.379 11.102 1 98.19 30 ALA B O 1
ATOM 5174 N N . VAL B 1 31 ? -7.105 -2.719 9.148 1 97.81 31 VAL B N 1
ATOM 5175 C CA . VAL B 1 31 ? -7.141 -4.039 8.523 1 97.81 31 VAL B CA 1
ATOM 5176 C C . VAL B 1 31 ? -5.977 -4.883 9.031 1 97.81 31 VAL B C 1
ATOM 5178 O O . VAL B 1 31 ? -6.102 -6.102 9.18 1 97.81 31 VAL B O 1
ATOM 5181 N N . ASN B 1 32 ? -4.832 -4.25 9.375 1 97.06 32 ASN B N 1
ATOM 5182 C CA . ASN B 1 32 ? -3.652 -5.051 9.688 1 97.06 32 ASN B CA 1
ATOM 5183 C C . ASN B 1 32 ? -3.119 -4.742 11.086 1 97.06 32 ASN B C 1
ATOM 5185 O O . ASN B 1 32 ? -1.991 -5.109 11.414 1 97.06 32 ASN B O 1
ATOM 5189 N N . HIS B 1 33 ? -3.877 -3.973 11.82 1 95.62 33 HIS B N 1
ATOM 5190 C CA . HIS B 1 33 ? -3.488 -3.717 13.203 1 95.62 33 HIS B CA 1
ATOM 5191 C C . HIS B 1 33 ? -4.688 -3.295 14.039 1 95.62 33 HIS B C 1
ATOM 5193 O O . HIS B 1 33 ? -5.754 -2.986 13.5 1 95.62 33 HIS B O 1
ATOM 5199 N N . GLU B 1 34 ? -4.613 -3.348 15.352 1 95 34 GLU B N 1
ATOM 5200 C CA . GLU B 1 34 ? -5.723 -3.104 16.266 1 95 34 GLU B CA 1
ATOM 5201 C C . GLU B 1 34 ? -6.133 -1.635 16.266 1 95 34 GLU B C 1
ATOM 5203 O O . GLU B 1 34 ? -7.281 -1.304 16.562 1 95 34 GLU B O 1
ATOM 5208 N N . GLY B 1 35 ? -5.383 -0.742 15.852 1 96.12 35 GLY B N 1
ATOM 5209 C CA . GLY B 1 35 ? -5.676 0.682 15.867 1 96.12 35 GLY B CA 1
ATOM 5210 C C . GLY B 1 35 ? -6.047 1.235 14.508 1 96.12 35 GLY B C 1
ATOM 5211 O O . GLY B 1 35 ? -6.332 0.475 13.578 1 96.12 35 GLY B O 1
ATOM 5212 N N . LEU B 1 36 ? -6.164 2.555 14.43 1 97.81 36 LEU B N 1
ATOM 5213 C CA . LEU B 1 36 ? -6.492 3.271 13.203 1 97.81 36 LEU B CA 1
ATOM 5214 C C . LEU B 1 36 ? -5.227 3.684 12.461 1 97.81 36 LEU B C 1
ATOM 5216 O O . LEU B 1 36 ? -4.141 3.711 13.039 1 97.81 36 LEU B O 1
ATOM 5220 N N . SER B 1 37 ? -5.352 3.889 11.219 1 97.75 37 SER B N 1
ATOM 5221 C CA . SER B 1 37 ? -4.258 4.453 10.438 1 97.75 37 SER B CA 1
ATOM 5222 C C . SER B 1 37 ? -3.895 5.852 10.922 1 97.75 37 SER B C 1
ATOM 5224 O O . SER B 1 37 ? -4.723 6.539 11.531 1 97.75 37 SER B O 1
ATOM 5226 N N . GLU B 1 38 ? -2.652 6.305 10.641 1 95.81 38 GLU B N 1
ATOM 5227 C CA . GLU B 1 38 ? -2.24 7.668 10.961 1 95.81 38 GLU B CA 1
ATOM 5228 C C . GLU B 1 38 ? -3.096 8.688 10.219 1 95.81 38 GLU B C 1
ATOM 5230 O O . GLU B 1 38 ? -3.363 9.773 10.742 1 95.81 38 GLU B O 1
ATOM 5235 N N . LEU B 1 39 ? -3.609 8.352 9.078 1 96.12 39 LEU B N 1
ATOM 5236 C CA . LEU B 1 39 ? -4.461 9.234 8.281 1 96.12 39 LEU B CA 1
ATOM 5237 C C . LEU B 1 39 ? -5.777 9.508 9 1 96.12 39 LEU B C 1
ATOM 5239 O O . LEU B 1 39 ? -6.184 10.664 9.141 1 96.12 39 LEU B O 1
ATOM 5243 N N . THR B 1 40 ? -6.391 8.438 9.398 1 98.06 40 THR B N 1
ATOM 5244 C CA . THR B 1 40 ? -7.684 8.562 10.055 1 98.06 40 THR B CA 1
ATOM 5245 C C . THR B 1 40 ? -7.535 9.234 11.414 1 98.06 40 THR B C 1
ATOM 5247 O O . THR B 1 40 ? -8.391 10.023 11.82 1 98.06 40 THR B O 1
ATOM 5250 N N . LYS B 1 41 ? -6.465 8.938 12.148 1 97.12 41 LYS B N 1
ATOM 5251 C CA . LYS B 1 41 ? -6.195 9.609 13.414 1 97.12 41 LYS B CA 1
ATOM 5252 C C . LYS B 1 41 ? -6.043 11.117 13.219 1 97.12 41 LYS B C 1
ATOM 5254 O O . LYS B 1 41 ? -6.586 11.906 13.992 1 97.12 41 LYS B O 1
ATOM 5259 N N . GLN B 1 42 ? -5.234 11.438 12.211 1 95.69 42 GLN B N 1
ATOM 5260 C CA . GLN B 1 42 ? -5.023 12.852 11.906 1 95.69 42 GLN B CA 1
ATOM 5261 C C . GLN B 1 42 ? -6.348 13.555 11.633 1 95.69 42 GLN B C 1
ATOM 5263 O O . GLN B 1 42 ? -6.578 14.664 12.125 1 95.69 42 GLN B O 1
ATOM 5268 N N . PHE B 1 43 ? -7.23 12.969 10.867 1 96.56 43 PHE B N 1
ATOM 5269 C CA . PHE B 1 43 ? -8.539 13.523 10.555 1 96.56 43 PHE B CA 1
ATOM 5270 C C . PHE B 1 43 ? -9.367 13.703 11.82 1 96.56 43 PHE B C 1
ATOM 5272 O O . PHE B 1 43 ? -9.961 14.766 12.031 1 96.56 43 PHE B O 1
ATOM 5279 N N . LEU B 1 44 ? -9.422 12.633 12.633 1 97.44 44 LEU B N 1
ATOM 5280 C CA . LEU B 1 44 ? -10.219 12.688 13.859 1 97.44 44 LEU B CA 1
ATOM 5281 C C . LEU B 1 44 ? -9.711 13.781 14.789 1 97.44 44 LEU B C 1
ATOM 5283 O O . LEU B 1 44 ? -10.508 14.547 15.344 1 97.44 44 LEU B O 1
ATOM 5287 N N . LYS B 1 45 ? -8.422 13.883 14.93 1 94.62 45 LYS B N 1
ATOM 5288 C CA . LYS B 1 45 ? -7.832 14.891 15.805 1 94.62 45 LYS B CA 1
ATOM 5289 C C . LYS B 1 45 ? -8.102 16.297 15.289 1 94.62 45 LYS B C 1
ATOM 5291 O O . LYS B 1 45 ? -8.484 17.188 16.047 1 94.62 45 LYS B O 1
ATOM 5296 N N . SER B 1 46 ? -7.941 16.469 14.031 1 93.94 46 SER B N 1
ATOM 5297 C CA . SER B 1 46 ? -8.141 17.781 13.43 1 93.94 46 SER B CA 1
ATOM 5298 C C . SER B 1 46 ? -9.594 18.234 13.539 1 93.94 46 SER B C 1
ATOM 5300 O O . SER B 1 46 ? -9.898 19.422 13.398 1 93.94 46 SER B O 1
ATOM 5302 N N . ASN B 1 47 ? -10.508 17.297 13.773 1 94.44 47 ASN B N 1
ATOM 5303 C CA . ASN B 1 47 ? -11.93 17.625 13.852 1 94.44 47 ASN B CA 1
ATOM 5304 C C . ASN B 1 47 ? -12.461 17.438 15.273 1 94.44 47 ASN B C 1
ATOM 5306 O O . ASN B 1 47 ? -13.68 17.406 15.484 1 94.44 47 ASN B O 1
ATOM 5310 N N . ASP B 1 48 ? -11.555 17.281 16.266 1 93.81 48 ASP B N 1
ATOM 5311 C CA . ASP B 1 48 ? -11.883 17.125 17.672 1 93.81 48 ASP B CA 1
ATOM 5312 C C . ASP B 1 48 ? -12.836 15.945 17.891 1 93.81 48 ASP B C 1
ATOM 5314 O O . ASP B 1 48 ? -13.82 16.062 18.625 1 93.81 48 ASP B O 1
ATOM 5318 N N . LEU B 1 49 ? -12.531 14.844 17.156 1 96.75 49 LEU B N 1
ATOM 5319 C CA . LEU B 1 49 ? -13.406 13.68 17.219 1 96.75 49 LEU B CA 1
ATOM 5320 C C . LEU B 1 49 ? -12.672 12.477 17.797 1 96.75 49 LEU B C 1
ATOM 5322 O O . LEU B 1 49 ? -13.273 11.43 18.031 1 96.75 49 LEU B O 1
ATOM 5326 N N . TYR B 1 50 ? -11.359 12.602 18.016 1 96.12 50 TYR B N 1
ATOM 5327 C CA . TYR B 1 50 ? -10.531 11.461 18.406 1 96.12 50 TYR B CA 1
ATOM 5328 C C . TYR B 1 50 ? -11.008 10.859 19.719 1 96.12 50 TYR B C 1
ATOM 5330 O O . TYR B 1 50 ? -11.227 9.648 19.812 1 96.12 50 TYR B O 1
ATOM 5338 N N . GLU B 1 51 ? -11.211 11.711 20.781 1 94.12 51 GLU B N 1
ATOM 5339 C CA . GLU B 1 51 ? -11.68 11.234 22.078 1 94.12 51 GLU B CA 1
ATOM 5340 C C . GLU B 1 51 ? -13.125 10.742 22 1 94.12 51 GLU B C 1
ATOM 5342 O O . GLU B 1 51 ? -13.469 9.719 22.594 1 94.12 51 GLU B O 1
ATOM 5347 N N . SER B 1 52 ? -13.914 11.516 21.266 1 96 52 SER B N 1
ATOM 5348 C CA . SER B 1 52 ? -15.312 11.125 21.094 1 96 52 SER B CA 1
ATOM 5349 C C . SER B 1 52 ? -15.438 9.758 20.438 1 96 52 SER B C 1
ATOM 5351 O O . SER B 1 52 ? -16.297 8.961 20.812 1 96 52 SER B O 1
ATOM 5353 N N . TYR B 1 53 ? -14.617 9.453 19.469 1 97.62 53 TYR B N 1
ATOM 5354 C CA . TYR B 1 53 ? -14.672 8.148 18.812 1 97.62 53 TYR B CA 1
ATOM 5355 C C . TYR B 1 53 ? -14.289 7.035 19.766 1 97.62 53 TYR B C 1
ATOM 5357 O O . TYR B 1 53 ? -14.859 5.941 19.719 1 97.62 53 TYR B O 1
ATOM 5365 N N . SER B 1 54 ? -13.312 7.297 20.578 1 95.56 54 SER B N 1
ATOM 5366 C CA . SER B 1 54 ? -12.883 6.297 21.547 1 95.56 54 SER B CA 1
ATOM 5367 C C . SER B 1 54 ? -14.008 5.945 22.516 1 95.56 54 SER B C 1
ATOM 5369 O O . SER B 1 54 ? -14.156 4.785 22.906 1 95.56 54 SER B O 1
ATOM 5371 N N . GLU B 1 55 ? -14.859 6.938 22.859 1 95.5 55 GLU B N 1
ATOM 5372 C CA . GLU B 1 55 ? -15.906 6.75 23.859 1 95.5 55 GLU B CA 1
ATOM 5373 C C . GLU B 1 55 ? -17.219 6.324 23.203 1 95.5 55 GLU B C 1
ATOM 5375 O O . GLU B 1 55 ? -17.938 5.473 23.734 1 95.5 55 GLU B O 1
ATOM 5380 N N . TYR B 1 56 ? -17.484 6.957 22.078 1 95.88 56 TYR B N 1
ATOM 5381 C CA . TYR B 1 56 ? -18.75 6.727 21.406 1 95.88 56 TYR B CA 1
ATOM 5382 C C . TYR B 1 56 ? -18.562 6.527 19.906 1 95.88 56 TYR B C 1
ATOM 5384 O O . TYR B 1 56 ? -19.031 7.328 19.094 1 95.88 56 TYR B O 1
ATOM 5392 N N . PRO B 1 57 ? -18.016 5.441 19.453 1 96.44 57 PRO B N 1
ATOM 5393 C CA . PRO B 1 57 ? -17.656 5.254 18.047 1 96.44 57 PRO B CA 1
ATOM 5394 C C . PRO B 1 57 ? -18.875 5.301 17.125 1 96.44 57 PRO B C 1
ATOM 5396 O O . PRO B 1 57 ? -18.812 5.898 16.047 1 96.44 57 PRO B O 1
ATOM 5399 N N . ARG B 1 58 ? -20.031 4.746 17.516 1 95.19 58 ARG B N 1
ATOM 5400 C CA . ARG B 1 58 ? -21.203 4.688 16.656 1 95.19 58 ARG B CA 1
ATOM 5401 C C . ARG B 1 58 ? -21.766 6.082 16.406 1 95.19 58 ARG B C 1
ATOM 5403 O O . ARG B 1 58 ? -22.203 6.391 15.289 1 95.19 58 ARG B O 1
ATOM 5410 N N . LEU B 1 59 ? -21.75 6.902 17.438 1 96.81 59 LEU B N 1
ATOM 5411 C CA . LEU B 1 59 ? -22.25 8.266 17.297 1 96.81 59 LEU B CA 1
ATOM 5412 C C . LEU B 1 59 ? -21.391 9.055 16.312 1 96.81 59 LEU B C 1
ATOM 5414 O O . LEU B 1 59 ? -21.922 9.789 15.477 1 96.81 59 LEU B O 1
ATOM 5418 N N . VAL B 1 60 ? -20.094 8.922 16.453 1 98.31 60 VAL B N 1
ATOM 5419 C CA . VAL B 1 60 ? -19.172 9.617 15.562 1 98.31 60 VAL B CA 1
ATOM 5420 C C . VAL B 1 60 ? -19.359 9.141 14.125 1 98.31 60 VAL B C 1
ATOM 5422 O O . VAL B 1 60 ? -19.391 9.945 13.195 1 98.31 60 VAL B O 1
ATOM 5425 N N . ILE B 1 61 ? -19.531 7.855 13.922 1 98.38 61 ILE B N 1
ATOM 5426 C CA . ILE B 1 61 ? -19.719 7.273 12.602 1 98.38 61 ILE B CA 1
ATOM 5427 C C . ILE B 1 61 ? -21 7.805 11.977 1 98.38 61 ILE B C 1
ATOM 5429 O O . ILE B 1 61 ? -21.016 8.188 10.805 1 98.38 61 ILE B O 1
ATOM 5433 N N . TYR B 1 62 ? -22.078 7.898 12.734 1 96.81 62 TYR B N 1
ATOM 5434 C CA . TYR B 1 62 ? -23.344 8.406 12.234 1 96.81 62 TYR B CA 1
ATOM 5435 C C . TYR B 1 62 ? -23.234 9.867 11.812 1 96.81 62 TYR B C 1
ATOM 5437 O O . TYR B 1 62 ? -23.75 10.266 10.766 1 96.81 62 TYR B O 1
ATOM 5445 N N . ASP B 1 63 ? -22.578 10.633 12.633 1 97.5 63 ASP B N 1
ATOM 5446 C CA . ASP B 1 63 ? -22.375 12.047 12.336 1 97.5 63 ASP B CA 1
ATOM 5447 C C . ASP B 1 63 ? -21.562 12.227 11.055 1 97.5 63 ASP B C 1
ATOM 5449 O O . ASP B 1 63 ? -21.891 13.062 10.211 1 97.5 63 ASP B O 1
ATOM 5453 N N . LEU B 1 64 ? -20.516 11.43 10.922 1 98.38 64 LEU B N 1
ATOM 5454 C CA . LEU B 1 64 ? -19.641 11.523 9.75 1 98.38 64 LEU B CA 1
ATOM 5455 C C . LEU B 1 64 ? -20.359 11.031 8.5 1 98.38 64 LEU B C 1
ATOM 5457 O O . LEU B 1 64 ? -20.125 11.547 7.402 1 98.38 64 LEU B O 1
ATOM 5461 N N . ASP B 1 65 ? -21.234 10.023 8.664 1 97.62 65 ASP B N 1
ATOM 5462 C CA . ASP B 1 65 ? -22.031 9.594 7.531 1 97.62 65 ASP B CA 1
ATOM 5463 C C . ASP B 1 65 ? -22.922 10.727 7.016 1 97.62 65 ASP B C 1
ATOM 5465 O O . ASP B 1 65 ? -23.062 10.898 5.805 1 97.62 65 ASP B O 1
ATOM 5469 N N . ASN B 1 66 ? -23.547 11.477 7.941 1 95.88 66 ASN B N 1
ATOM 5470 C CA . ASN B 1 66 ? -24.328 12.641 7.562 1 95.88 66 ASN B CA 1
ATOM 5471 C C . ASN B 1 66 ? -23.484 13.664 6.805 1 95.88 66 ASN B C 1
ATOM 5473 O O . ASN B 1 66 ? -23.938 14.227 5.801 1 95.88 66 ASN B O 1
ATOM 5477 N N . ARG B 1 67 ? -22.328 13.883 7.281 1 97.19 67 ARG B N 1
ATOM 5478 C CA . ARG B 1 67 ? -21.422 14.82 6.629 1 97.19 67 ARG B CA 1
ATOM 5479 C C . ARG B 1 67 ? -21.031 14.328 5.234 1 97.19 67 ARG B C 1
ATOM 5481 O O . ARG B 1 67 ? -20.891 15.133 4.309 1 97.19 67 ARG B O 1
ATOM 5488 N N . LEU B 1 68 ? -20.797 13.016 5.094 1 97.38 68 LEU B N 1
ATOM 5489 C CA . LEU B 1 68 ? -20.438 12.438 3.803 1 97.38 68 LEU B CA 1
ATOM 5490 C C . LEU B 1 68 ? -21.547 12.672 2.777 1 97.38 68 LEU B C 1
ATOM 5492 O O . LEU B 1 68 ? -21.266 13.047 1.638 1 97.38 68 LEU B O 1
ATOM 5496 N N . THR B 1 69 ? -22.75 12.445 3.201 1 93.44 69 THR B N 1
ATOM 5497 C CA . THR B 1 69 ? -23.891 12.633 2.295 1 93.44 69 THR B CA 1
ATOM 5498 C C . THR B 1 69 ? -24 14.094 1.878 1 93.44 69 THR B C 1
ATOM 5500 O O . THR B 1 69 ? -24.406 14.398 0.748 1 93.44 69 THR B O 1
ATOM 5503 N N . ALA B 1 70 ? -23.625 14.977 2.742 1 94.12 70 ALA B N 1
ATOM 5504 C CA . ALA B 1 70 ? -23.734 16.406 2.48 1 94.12 70 ALA B CA 1
ATOM 5505 C C . ALA B 1 70 ? -22.594 16.906 1.608 1 94.12 70 ALA B C 1
ATOM 5507 O O . ALA B 1 70 ? -22.781 17.703 0.696 1 94.12 70 ALA B O 1
ATOM 5508 N N . THR B 1 71 ? -21.359 16.406 1.839 1 96.12 71 THR B N 1
ATOM 5509 C CA . THR B 1 71 ? -20.172 16.984 1.209 1 96.12 71 THR B CA 1
ATOM 5510 C C . THR B 1 71 ? -19.719 16.109 0.036 1 96.12 71 THR B C 1
ATOM 5512 O O . THR B 1 71 ? -18.953 16.562 -0.815 1 96.12 71 THR B O 1
ATOM 5515 N N . LYS B 1 72 ? -20.078 14.812 0.059 1 97.81 72 LYS B N 1
ATOM 5516 C CA . LYS B 1 72 ? -19.656 13.82 -0.928 1 97.81 72 LYS B CA 1
ATOM 5517 C C . LYS B 1 72 ? -18.141 13.719 -1.005 1 97.81 72 LYS B C 1
ATOM 5519 O O . LYS B 1 72 ? -17.578 13.492 -2.08 1 97.81 72 LYS B O 1
ATOM 5524 N N . SER B 1 73 ? -17.516 13.969 0.15 1 97.56 73 SER B N 1
ATOM 5525 C CA . SER B 1 73 ? -16.047 13.938 0.216 1 97.56 73 SER B CA 1
ATOM 5526 C C . SER B 1 73 ? -15.516 12.523 0.045 1 97.56 73 SER B C 1
ATOM 5528 O O . SER B 1 73 ? -15.805 11.641 0.858 1 97.56 73 SER B O 1
ATOM 5530 N N . ARG B 1 74 ? -14.703 12.297 -0.938 1 97.94 74 ARG B N 1
ATOM 5531 C CA . ARG B 1 74 ? -14.125 10.977 -1.194 1 97.94 74 ARG B CA 1
ATOM 5532 C C . ARG B 1 74 ? -13.242 10.531 -0.036 1 97.94 74 ARG B C 1
ATOM 5534 O O . ARG B 1 74 ? -13.297 9.367 0.379 1 97.94 74 ARG B O 1
ATOM 5541 N N . ASN B 1 75 ? -12.453 11.406 0.506 1 97.12 75 ASN B N 1
ATOM 5542 C CA . ASN B 1 75 ? -11.586 11.055 1.628 1 97.12 75 ASN B CA 1
ATOM 5543 C C . ASN B 1 75 ? -12.398 10.664 2.861 1 97.12 75 ASN B C 1
ATOM 5545 O O . ASN B 1 75 ? -12.008 9.758 3.6 1 97.12 75 ASN B O 1
ATOM 5549 N N . LEU B 1 76 ? -13.477 11.383 3.057 1 98.5 76 LEU B N 1
ATOM 5550 C CA . LEU B 1 76 ? -14.328 11.055 4.195 1 98.5 76 LEU B CA 1
ATOM 5551 C C . LEU B 1 76 ? -14.898 9.648 4.055 1 98.5 76 LEU B C 1
ATOM 5553 O O . LEU B 1 76 ? -15.07 8.938 5.051 1 98.5 76 LEU B O 1
ATOM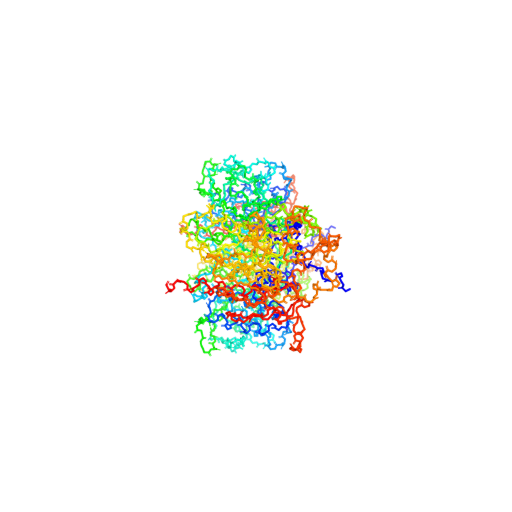 5557 N N . ALA B 1 77 ? -15.219 9.25 2.791 1 98.75 77 ALA B N 1
ATOM 5558 C CA . ALA B 1 77 ? -15.672 7.879 2.551 1 98.75 77 ALA B CA 1
ATOM 5559 C C . ALA B 1 77 ? -14.633 6.867 3.031 1 98.75 77 ALA B C 1
ATOM 5561 O O . ALA B 1 77 ? -14.984 5.852 3.641 1 98.75 77 ALA B O 1
ATOM 5562 N N . TYR B 1 78 ? -13.414 7.168 2.775 1 98.62 78 TYR B N 1
ATOM 5563 C CA . TYR B 1 78 ? -12.375 6.258 3.26 1 98.62 78 TYR B CA 1
ATOM 5564 C C . TYR B 1 78 ? -12.328 6.258 4.785 1 98.62 78 TYR B C 1
ATOM 5566 O O . TYR B 1 78 ? -12.242 5.195 5.406 1 98.62 78 TYR B O 1
ATOM 5574 N N . TYR B 1 79 ? -12.258 7.438 5.43 1 98.81 79 TYR B N 1
ATOM 5575 C CA . TYR B 1 79 ? -12.18 7.473 6.887 1 98.81 79 TYR B CA 1
ATOM 5576 C C . TYR B 1 79 ? -13.312 6.672 7.512 1 98.81 79 TYR B C 1
ATOM 5578 O O . TYR B 1 79 ? -13.094 5.906 8.453 1 98.81 79 TYR B O 1
ATOM 5586 N N . LEU B 1 80 ? -14.516 6.859 6.934 1 98.88 80 LEU B N 1
ATOM 5587 C CA . LEU B 1 80 ? -15.672 6.133 7.434 1 98.88 80 LEU B CA 1
ATOM 5588 C C . LEU B 1 80 ? -15.492 4.629 7.262 1 98.88 80 LEU B C 1
ATOM 5590 O O . LEU B 1 80 ? -15.875 3.85 8.141 1 98.88 80 LEU B O 1
ATOM 5594 N N . SER B 1 81 ? -14.977 4.207 6.113 1 98.88 81 SER B N 1
ATOM 5595 C CA . SER B 1 81 ? -14.75 2.783 5.875 1 98.88 81 SER B CA 1
ATOM 5596 C C . SER B 1 81 ? -13.836 2.182 6.938 1 98.88 81 SER B C 1
ATOM 5598 O O . SER B 1 81 ? -14.117 1.11 7.473 1 98.88 81 SER B O 1
ATOM 5600 N N . GLU B 1 82 ? -12.727 2.852 7.199 1 98.88 82 GLU B N 1
ATOM 5601 C CA . GLU B 1 82 ? -11.789 2.346 8.195 1 98.88 82 GLU B CA 1
ATOM 5602 C C . GLU B 1 82 ? -12.414 2.328 9.586 1 98.88 82 GLU B C 1
ATOM 5604 O O . GLU B 1 82 ? -12.211 1.386 10.359 1 98.88 82 GLU B O 1
ATOM 5609 N N . LEU B 1 83 ? -13.148 3.42 9.953 1 98.88 83 LEU B N 1
ATOM 5610 C CA . LEU B 1 83 ? -13.781 3.504 11.266 1 98.88 83 LEU B CA 1
ATOM 5611 C C . LEU B 1 83 ? -14.773 2.363 11.461 1 98.88 83 LEU B C 1
ATOM 5613 O O . LEU B 1 83 ? -14.828 1.759 12.531 1 98.88 83 LEU B O 1
ATOM 5617 N N . CYS B 1 84 ? -15.57 2.102 10.43 1 98.75 84 CYS B N 1
ATOM 5618 C CA . CYS B 1 84 ? -16.516 0.995 10.5 1 98.75 84 CYS B CA 1
ATOM 5619 C C . CYS B 1 84 ? -15.789 -0.338 10.633 1 98.75 84 CYS B C 1
ATOM 5621 O O . CYS B 1 84 ? -16.172 -1.184 11.438 1 98.75 84 CYS B O 1
ATOM 5623 N N . TYR B 1 85 ? -14.773 -0.53 9.812 1 98.69 85 TYR B N 1
ATOM 5624 C CA . TYR B 1 85 ? -13.992 -1.763 9.898 1 98.69 85 TYR B CA 1
ATOM 5625 C C . TYR B 1 85 ? -13.422 -1.95 11.297 1 98.69 85 TYR B C 1
ATOM 5627 O O . TYR B 1 85 ? -13.5 -3.041 11.867 1 98.69 85 TYR B O 1
ATOM 5635 N N . HIS B 1 86 ? -12.797 -0.861 11.797 1 98.56 86 HIS B N 1
ATOM 5636 C CA . HIS B 1 86 ? -12.203 -0.869 13.125 1 98.56 86 HIS B CA 1
ATOM 5637 C C . HIS B 1 86 ? -13.234 -1.228 14.195 1 98.56 86 HIS B C 1
ATOM 5639 O O . HIS B 1 86 ? -12.969 -2.062 15.062 1 98.56 86 HIS B O 1
ATOM 5645 N N . SER B 1 87 ? -14.383 -0.634 14.133 1 97.25 87 SER B N 1
ATOM 5646 C CA . SER B 1 87 ? -15.453 -0.893 15.086 1 97.25 87 SER B CA 1
ATOM 5647 C C . SER B 1 87 ? -15.945 -2.332 14.992 1 97.25 87 SER B C 1
ATOM 5649 O O . SER B 1 87 ? -16.266 -2.955 16 1 97.25 87 SER B O 1
ATOM 5651 N N . GLY B 1 88 ? -16.016 -2.834 13.773 1 96.69 88 GLY B N 1
ATOM 5652 C CA . GLY B 1 88 ? -16.469 -4.203 13.562 1 96.69 88 GLY B CA 1
ATOM 5653 C C . GLY B 1 88 ? -15.5 -5.234 14.117 1 96.69 88 GLY B C 1
ATOM 5654 O O . GLY B 1 88 ? -15.93 -6.27 14.633 1 96.69 88 GLY B O 1
ATOM 5655 N N . THR B 1 89 ? -14.242 -5 13.984 1 95.31 89 THR B N 1
ATOM 5656 C CA . THR B 1 89 ? -13.203 -5.949 14.375 1 95.31 89 THR B CA 1
ATOM 5657 C C . THR B 1 89 ? -13.25 -6.219 15.875 1 95.31 89 THR B C 1
ATOM 5659 O O . THR B 1 89 ? -12.859 -7.297 16.328 1 95.31 89 THR B O 1
ATOM 5662 N N . SER B 1 90 ? -13.75 -5.293 16.656 1 90.75 90 SER B N 1
ATOM 5663 C CA . SER B 1 90 ? -13.789 -5.434 18.109 1 90.75 90 SER B CA 1
ATOM 5664 C C . SER B 1 90 ? -15.055 -6.164 18.547 1 90.75 90 SER B C 1
ATOM 5666 O O . SER B 1 90 ? -15.203 -6.488 19.734 1 90.75 90 SER B O 1
ATOM 5668 N N . LEU B 1 91 ? -15.891 -6.492 17.672 1 93.44 91 LEU B N 1
ATOM 5669 C CA . LEU B 1 91 ? -17.188 -7.07 18.016 1 93.44 91 LEU B CA 1
ATOM 5670 C C . LEU B 1 91 ? -17.141 -8.594 17.938 1 93.44 91 LEU B C 1
ATOM 5672 O O . LEU B 1 91 ? -16.406 -9.148 17.109 1 93.44 91 LEU B O 1
ATOM 5676 N N . ASP B 1 92 ? -17.953 -9.18 18.75 1 92.19 92 ASP B N 1
ATOM 5677 C CA . ASP B 1 92 ? -18.203 -10.609 18.609 1 92.19 92 ASP B CA 1
ATOM 5678 C C . ASP B 1 92 ? -18.922 -10.922 17.297 1 92.19 92 ASP B C 1
ATOM 5680 O O . ASP B 1 92 ? -19.844 -10.195 16.906 1 92.19 92 ASP B O 1
ATOM 5684 N N . PRO B 1 93 ? -18.516 -11.922 16.625 1 89.44 93 PRO B N 1
ATOM 5685 C CA . PRO B 1 93 ? -19.125 -12.258 15.344 1 89.44 93 PRO B CA 1
ATOM 5686 C C . PRO B 1 93 ? -20.625 -12.508 15.438 1 89.44 93 PRO B C 1
ATOM 5688 O O . PRO B 1 93 ? -21.328 -12.438 14.438 1 89.44 93 PRO B O 1
ATOM 5691 N N . GLU B 1 94 ? -21.141 -12.797 16.594 1 89.88 94 GLU B N 1
ATOM 5692 C CA . GLU B 1 94 ? -22.562 -13.047 16.781 1 89.88 94 GLU B CA 1
ATOM 5693 C C . GLU B 1 94 ? -23.328 -11.75 17.047 1 89.88 94 GLU B C 1
ATOM 5695 O O . GLU B 1 94 ? -24.562 -11.727 17 1 89.88 94 GLU B O 1
ATOM 5700 N N . ASP B 1 95 ? -22.578 -10.719 17.25 1 91.38 95 ASP B N 1
ATOM 5701 C CA . ASP B 1 95 ? -23.188 -9.406 17.438 1 91.38 95 ASP B CA 1
ATOM 5702 C C . ASP B 1 95 ? -23.859 -8.922 16.156 1 91.38 95 ASP B C 1
ATOM 5704 O O . ASP B 1 95 ? -23.266 -8.945 15.086 1 91.38 95 ASP B O 1
ATOM 5708 N N . PRO B 1 96 ? -25.094 -8.477 16.281 1 86.69 96 PRO B N 1
ATOM 5709 C CA . PRO B 1 96 ? -25.797 -7.992 15.094 1 86.69 96 PRO B CA 1
ATOM 5710 C C . PRO B 1 96 ? -25.094 -6.812 14.43 1 86.69 96 PRO B C 1
ATOM 5712 O O . PRO B 1 96 ? -25.25 -6.594 13.227 1 86.69 96 PRO B O 1
ATOM 5715 N N . MET B 1 97 ? -24.312 -6.152 15.172 1 93.12 97 MET B N 1
ATOM 5716 C CA . MET B 1 97 ? -23.609 -4.996 14.633 1 93.12 97 MET B CA 1
ATOM 5717 C C . MET B 1 97 ? -22.406 -5.43 13.805 1 93.12 97 MET B C 1
ATOM 5719 O O . MET B 1 97 ? -21.859 -4.641 13.023 1 93.12 97 MET B O 1
ATOM 5723 N N . PHE B 1 98 ? -22.062 -6.668 13.992 1 94.88 98 PHE B N 1
ATOM 5724 C CA . PHE B 1 98 ? -20.875 -7.172 13.305 1 94.88 98 PHE B CA 1
ATOM 5725 C C . PHE B 1 98 ? -21.016 -7.031 11.797 1 94.88 98 PHE B C 1
ATOM 5727 O O . PHE B 1 98 ? -20.219 -6.348 11.148 1 94.88 98 PHE B O 1
ATOM 5734 N N . SER B 1 99 ? -22.062 -7.625 11.227 1 95 99 SER B N 1
ATOM 5735 C CA . SER B 1 99 ? -22.281 -7.574 9.789 1 95 99 SER B CA 1
ATOM 5736 C C . SER B 1 99 ? -22.578 -6.156 9.32 1 95 99 SER B C 1
ATOM 5738 O O . SER B 1 99 ? -22.156 -5.754 8.234 1 95 99 SER B O 1
ATOM 5740 N N . ARG B 1 100 ? -23.25 -5.371 10.188 1 96.69 100 ARG B N 1
ATOM 5741 C CA . ARG B 1 100 ? -23.594 -3.986 9.859 1 96.69 100 ARG B CA 1
ATOM 5742 C C . ARG B 1 100 ? -22.328 -3.154 9.641 1 96.69 100 ARG B C 1
ATOM 5744 O O . ARG B 1 100 ? -22.25 -2.393 8.68 1 96.69 100 ARG B O 1
ATOM 5751 N N . MET B 1 101 ? -21.344 -3.307 10.516 1 98.12 101 MET B N 1
ATOM 5752 C CA . MET B 1 101 ? -20.125 -2.52 10.453 1 98.12 101 MET B CA 1
ATOM 5753 C C . MET B 1 101 ? -19.281 -2.914 9.242 1 98.12 101 MET B C 1
ATOM 5755 O O . MET B 1 101 ? -18.797 -2.051 8.508 1 98.12 101 MET B O 1
ATOM 5759 N N . PHE B 1 102 ? -19.156 -4.191 8.992 1 98.25 102 PHE B N 1
ATOM 5760 C CA . PHE B 1 102 ? -18.328 -4.621 7.875 1 98.25 102 PHE B CA 1
ATOM 5761 C C . PHE B 1 102 ? -19.016 -4.34 6.543 1 98.25 102 PHE B C 1
ATOM 5763 O O . PHE B 1 102 ? -18.359 -4.02 5.551 1 98.25 102 PHE B O 1
ATOM 5770 N N . ALA B 1 103 ? -20.359 -4.473 6.504 1 98.06 103 ALA B N 1
ATOM 5771 C CA . ALA B 1 103 ? -21.094 -4.102 5.293 1 98.06 103 ALA B CA 1
ATOM 5772 C C . ALA B 1 103 ? -20.938 -2.611 5 1 98.06 103 ALA B C 1
ATOM 5774 O O . ALA B 1 103 ? -20.766 -2.211 3.846 1 98.06 103 ALA B O 1
ATOM 5775 N N . SER B 1 104 ? -21.062 -1.818 6.035 1 98.5 104 SER B N 1
ATOM 5776 C CA . SER B 1 104 ? -20.891 -0.379 5.867 1 98.5 104 SER B CA 1
ATOM 5777 C C . SER B 1 104 ? -19.469 -0.039 5.434 1 98.5 104 SER B C 1
ATOM 5779 O O . SER B 1 104 ? -19.266 0.812 4.566 1 98.5 104 SER B O 1
ATOM 5781 N N . ALA B 1 105 ? -18.469 -0.69 6.09 1 98.81 105 ALA B N 1
ATOM 5782 C CA . ALA B 1 105 ? -17.078 -0.504 5.691 1 98.81 105 ALA B CA 1
ATOM 5783 C C . ALA B 1 105 ? -16.875 -0.812 4.207 1 98.81 105 ALA B C 1
ATOM 5785 O O . ALA B 1 105 ? -16.172 -0.092 3.504 1 98.81 105 ALA B O 1
ATOM 5786 N N . LEU B 1 106 ? -17.484 -1.896 3.721 1 98.75 106 LEU B N 1
ATOM 5787 C CA . LEU B 1 106 ? -17.422 -2.293 2.318 1 98.75 106 LEU B CA 1
ATOM 5788 C C . LEU B 1 106 ? -18.016 -1.22 1.421 1 98.75 106 LEU B C 1
ATOM 5790 O O . LEU B 1 106 ? -17.422 -0.823 0.424 1 98.75 106 LEU B O 1
ATOM 5794 N N . VAL B 1 107 ? -19.172 -0.729 1.769 1 98.5 107 VAL B N 1
ATOM 5795 C CA . VAL B 1 107 ? -19.891 0.247 0.956 1 98.5 107 VAL B CA 1
ATOM 5796 C C . VAL B 1 107 ? -19.094 1.549 0.89 1 98.5 107 VAL B C 1
ATOM 5798 O O . VAL B 1 107 ? -18.953 2.139 -0.183 1 98.5 107 VAL B O 1
ATOM 5801 N N . TYR B 1 108 ? -18.578 2.037 2.076 1 98.75 108 TYR B N 1
ATOM 5802 C CA . TYR B 1 108 ? -17.812 3.275 2.105 1 98.75 108 TYR B CA 1
ATOM 5803 C C . TYR B 1 108 ? -16.531 3.133 1.304 1 98.75 108 TYR B C 1
ATOM 5805 O O . TYR B 1 108 ? -16.125 4.059 0.591 1 98.75 108 TYR B O 1
ATOM 5813 N N . SER B 1 109 ? -15.812 2.006 1.422 1 98.81 109 SER B N 1
ATOM 5814 C CA . SER B 1 109 ? -14.594 1.787 0.653 1 98.81 109 SER B CA 1
ATOM 5815 C C . SER B 1 109 ? -14.891 1.667 -0.837 1 98.81 109 SER B C 1
ATOM 5817 O O . SER B 1 109 ? -14.133 2.168 -1.671 1 98.81 109 SER B O 1
ATOM 5819 N N . TYR B 1 110 ? -16.016 0.999 -1.187 1 98.44 110 TYR B N 1
ATOM 5820 C CA . TYR B 1 110 ? -16.469 0.957 -2.57 1 98.44 110 TYR B CA 1
ATOM 5821 C C . TYR B 1 110 ? -16.734 2.361 -3.102 1 98.44 110 TYR B C 1
ATOM 5823 O O . TYR B 1 110 ? -16.375 2.678 -4.238 1 98.44 110 TYR B O 1
ATOM 5831 N N . THR B 1 111 ? -17.391 3.129 -2.287 1 98.25 111 THR B N 1
ATOM 5832 C CA . THR B 1 111 ? -17.672 4.512 -2.643 1 98.25 111 THR B CA 1
ATOM 5833 C C . THR B 1 111 ? -16.391 5.285 -2.922 1 98.25 111 THR B C 1
ATOM 5835 O O . THR B 1 111 ? -16.312 6.031 -3.898 1 98.25 111 THR B O 1
ATOM 5838 N N . TYR B 1 112 ? -15.383 5.141 -2.107 1 98.56 112 TYR B N 1
ATOM 5839 C CA . TYR B 1 112 ? -14.094 5.781 -2.346 1 98.56 112 TYR B CA 1
ATOM 5840 C C . TYR B 1 112 ? -13.492 5.328 -3.67 1 98.56 112 TYR B C 1
ATOM 5842 O O . TYR B 1 112 ? -13.008 6.148 -4.449 1 98.56 112 TYR B O 1
ATOM 5850 N N . LEU B 1 113 ? -13.523 4.066 -3.955 1 97.81 113 LEU B N 1
ATOM 5851 C CA . LEU B 1 113 ? -12.789 3.475 -5.066 1 97.81 113 LEU B CA 1
ATOM 5852 C C . LEU B 1 113 ? -13.5 3.738 -6.391 1 97.81 113 LEU B C 1
ATOM 5854 O O . LEU B 1 113 ? -12.852 3.951 -7.418 1 97.81 113 LEU B O 1
ATOM 5858 N N . PHE B 1 114 ? -14.875 3.797 -6.355 1 96.94 114 PHE B N 1
ATOM 5859 C CA . PHE B 1 114 ? -15.516 3.631 -7.656 1 96.94 114 PHE B CA 1
ATOM 5860 C C . PHE B 1 114 ? -16.594 4.688 -7.867 1 96.94 114 PHE B C 1
ATOM 5862 O O . PHE B 1 114 ? -17.062 4.887 -8.984 1 96.94 114 PHE B O 1
ATOM 5869 N N . ASP B 1 115 ? -17.109 5.316 -6.762 1 96.75 115 ASP B N 1
ATOM 5870 C CA . ASP B 1 115 ? -18.25 6.215 -6.918 1 96.75 115 ASP B CA 1
ATOM 5871 C C . ASP B 1 115 ? -17.844 7.523 -7.582 1 96.75 115 ASP B C 1
ATOM 5873 O O . ASP B 1 115 ? -17.141 8.336 -6.98 1 96.75 115 ASP B O 1
ATOM 5877 N N . SER B 1 116 ? -18.297 7.812 -8.781 1 95.25 116 SER B N 1
ATOM 5878 C CA . SER B 1 116 ? -17.906 8.984 -9.547 1 95.25 116 SER B CA 1
ATOM 5879 C C . SER B 1 116 ? -18.562 10.25 -9.016 1 95.25 116 SER B C 1
ATOM 5881 O O . SER B 1 116 ? -18.172 11.367 -9.383 1 95.25 116 SER B O 1
ATOM 5883 N N . ASN B 1 117 ? -19.547 10.109 -8.109 1 96.62 117 ASN B N 1
ATOM 5884 C CA . ASN B 1 117 ? -20.203 11.266 -7.5 1 96.62 117 ASN B CA 1
ATOM 5885 C C . ASN B 1 117 ? -19.375 11.82 -6.34 1 96.62 117 ASN B C 1
ATOM 5887 O O . ASN B 1 117 ? -19.656 12.93 -5.863 1 96.62 117 ASN B O 1
ATOM 5891 N N . ALA B 1 118 ? -18.406 11.047 -5.887 1 97.44 118 ALA B N 1
ATOM 5892 C CA . ALA B 1 118 ? -17.531 11.539 -4.82 1 97.44 118 ALA B CA 1
ATOM 5893 C C . ALA B 1 118 ? -16.641 12.664 -5.324 1 97.44 118 ALA B C 1
ATOM 5895 O O . ALA B 1 118 ? -16.375 12.773 -6.527 1 97.44 118 ALA B O 1
ATOM 5896 N N . VAL B 1 119 ? -16.156 13.531 -4.426 1 96.56 119 VAL B N 1
ATOM 5897 C CA . VAL B 1 119 ? -15.305 14.664 -4.77 1 96.56 119 VAL B CA 1
ATOM 5898 C C . VAL B 1 119 ? -13.938 14.5 -4.113 1 96.56 119 VAL B C 1
ATOM 5900 O O . VAL B 1 119 ? -13.836 14.422 -2.887 1 96.56 119 VAL B O 1
ATOM 5903 N N . PRO B 1 120 ? -12.922 14.516 -4.918 1 93.81 120 PRO B N 1
ATOM 5904 C CA . PRO B 1 120 ? -12.883 14.586 -6.383 1 93.81 120 PRO B CA 1
ATOM 5905 C C . PRO B 1 120 ? -13.523 13.375 -7.047 1 93.81 120 PRO B C 1
ATOM 5907 O O . PRO B 1 120 ? -13.766 12.359 -6.387 1 93.81 120 PRO B O 1
ATOM 5910 N N . SER B 1 121 ? -13.734 13.43 -8.375 1 94.44 121 SER B N 1
ATOM 5911 C CA . SER B 1 121 ? -14.508 12.414 -9.086 1 94.44 121 SER B CA 1
ATOM 5912 C C . SER B 1 121 ? -13.719 11.117 -9.227 1 94.44 121 SER B C 1
ATOM 5914 O O . SER B 1 121 ? -14.312 10.039 -9.352 1 94.44 121 SER B O 1
ATOM 5916 N N . GLU B 1 122 ? -12.422 11.234 -9.25 1 93.19 122 GLU B N 1
ATOM 5917 C CA . GLU B 1 122 ? -11.586 10.047 -9.367 1 93.19 122 GLU B CA 1
ATOM 5918 C C . GLU B 1 122 ? -10.641 9.914 -8.172 1 93.19 122 GLU B C 1
ATOM 5920 O O . GLU B 1 122 ? -10.133 10.914 -7.664 1 93.19 122 GLU B O 1
ATOM 5925 N N . PRO B 1 123 ? -10.508 8.648 -7.754 1 94.56 123 PRO B N 1
ATOM 5926 C CA . PRO B 1 123 ? -9.523 8.453 -6.688 1 94.56 123 PRO B CA 1
ATOM 5927 C C . PRO B 1 123 ? -8.086 8.625 -7.176 1 94.56 123 PRO B C 1
ATOM 5929 O O . PRO B 1 123 ? -7.805 8.422 -8.359 1 94.56 123 PRO B O 1
ATOM 5932 N N . ASP B 1 124 ? -7.242 9.031 -6.332 1 93.69 124 ASP B N 1
ATOM 5933 C CA . ASP B 1 124 ? -5.824 9.203 -6.637 1 93.69 124 ASP B CA 1
ATOM 5934 C C . ASP B 1 124 ? -5.031 7.949 -6.273 1 93.69 124 ASP B C 1
ATOM 5936 O O . ASP B 1 124 ? -4.824 7.66 -5.094 1 93.69 124 ASP B O 1
ATOM 5940 N N . PRO B 1 125 ? -4.453 7.258 -7.289 1 94.31 125 PRO B N 1
ATOM 5941 C CA . PRO B 1 125 ? -3.744 6.008 -7.004 1 94.31 125 PRO B CA 1
ATOM 5942 C C . PRO B 1 125 ? -2.473 6.223 -6.188 1 94.31 125 PRO B C 1
ATOM 5944 O O . PRO B 1 125 ? -1.959 5.281 -5.578 1 94.31 125 PRO B O 1
ATOM 5947 N N . PHE B 1 126 ? -1.938 7.43 -6.199 1 95.19 126 PHE B N 1
ATOM 5948 C CA . PHE B 1 126 ? -0.702 7.715 -5.477 1 95.19 126 PHE B CA 1
ATOM 5949 C C . PHE B 1 126 ? -0.987 8.023 -4.016 1 95.19 126 PHE B C 1
ATOM 5951 O O . PHE B 1 126 ? -0.072 8.047 -3.188 1 95.19 126 PHE B O 1
ATOM 5958 N N . ALA B 1 127 ? -2.271 8.25 -3.686 1 94.31 127 ALA B N 1
ATOM 5959 C CA . ALA B 1 127 ? -2.662 8.5 -2.299 1 94.31 127 ALA B CA 1
ATOM 5960 C C . ALA B 1 127 ? -2.721 7.195 -1.504 1 94.31 127 ALA B C 1
ATOM 5962 O O . ALA B 1 127 ? -3.115 6.152 -2.033 1 94.31 127 ALA B O 1
ATOM 5963 N N . MET B 1 128 ? -2.336 7.277 -0.257 1 95.19 128 MET B N 1
ATOM 5964 C CA . MET B 1 128 ? -2.369 6.09 0.589 1 95.19 128 MET B CA 1
ATOM 5965 C C . MET B 1 128 ? -3.805 5.641 0.843 1 95.19 128 MET B C 1
ATOM 5967 O O . MET B 1 128 ? -4.059 4.457 1.068 1 95.19 128 MET B O 1
ATOM 5971 N N . GLU B 1 129 ? -4.711 6.633 0.835 1 97.25 129 GLU B N 1
ATOM 5972 C CA . GLU B 1 129 ? -6.125 6.32 1.018 1 97.25 129 GLU B CA 1
ATOM 5973 C C . GLU B 1 129 ? -6.598 5.289 -0.002 1 97.25 129 GLU B C 1
ATOM 5975 O O . GLU B 1 129 ? -7.449 4.449 0.304 1 97.25 129 GLU B O 1
ATOM 5980 N N . PHE B 1 130 ? -6.062 5.363 -1.219 1 97.25 130 PHE B N 1
ATOM 5981 C CA . PHE B 1 130 ? -6.457 4.438 -2.273 1 97.25 130 PHE B CA 1
ATOM 5982 C C . PHE B 1 130 ? -6.148 3 -1.876 1 97.25 130 PHE B C 1
ATOM 5984 O O . PHE B 1 130 ? -7.016 2.129 -1.951 1 97.25 130 PHE B O 1
ATOM 5991 N N . ARG B 1 131 ? -4.91 2.777 -1.463 1 96.81 131 ARG B N 1
ATOM 5992 C CA . ARG B 1 131 ? -4.484 1.438 -1.066 1 96.81 131 ARG B CA 1
ATOM 5993 C C . ARG B 1 131 ? -5.27 0.954 0.149 1 96.81 131 ARG B C 1
ATOM 5995 O O . ARG B 1 131 ? -5.699 -0.199 0.196 1 96.81 131 ARG B O 1
ATOM 6002 N N . PHE B 1 132 ? -5.414 1.803 1.11 1 98.06 132 PHE B N 1
ATOM 6003 C CA . PHE B 1 132 ? -6.113 1.438 2.336 1 98.06 132 PHE B CA 1
ATOM 6004 C C . PHE B 1 132 ? -7.578 1.138 2.055 1 98.06 132 PHE B C 1
ATOM 6006 O O . PHE B 1 132 ? -8.156 0.233 2.658 1 98.06 132 PHE B O 1
ATOM 6013 N N . ALA B 1 133 ? -8.148 1.94 1.174 1 98.62 133 ALA B N 1
ATOM 6014 C CA . ALA B 1 133 ? -9.539 1.689 0.803 1 98.62 133 ALA B CA 1
ATOM 6015 C C . ALA B 1 133 ? -9.688 0.331 0.125 1 98.62 133 ALA B C 1
ATOM 6017 O O . ALA B 1 133 ? -10.641 -0.402 0.393 1 98.62 133 ALA B O 1
ATOM 6018 N N . LEU B 1 134 ? -8.781 0.015 -0.751 1 98.06 134 LEU B N 1
ATOM 6019 C CA . LEU B 1 134 ? -8.805 -1.274 -1.431 1 98.06 134 LEU B CA 1
ATOM 6020 C C . LEU B 1 134 ? -8.68 -2.42 -0.43 1 98.06 134 LEU B C 1
ATOM 6022 O O . LEU B 1 134 ? -9.438 -3.393 -0.501 1 98.06 134 LEU B O 1
ATOM 6026 N N . ASP B 1 135 ? -7.758 -2.295 0.509 1 97.44 135 ASP B N 1
ATOM 6027 C CA . ASP B 1 135 ? -7.582 -3.299 1.555 1 97.44 135 ASP B CA 1
ATOM 6028 C C . ASP B 1 135 ? -8.859 -3.469 2.373 1 97.44 135 ASP B C 1
ATOM 6030 O O . ASP B 1 135 ? -9.266 -4.594 2.674 1 97.44 135 ASP B O 1
ATOM 6034 N N . THR B 1 136 ? -9.375 -2.314 2.723 1 98.69 136 THR B N 1
ATOM 6035 C CA . THR B 1 136 ? -10.57 -2.332 3.557 1 98.69 136 THR B CA 1
ATOM 6036 C C . THR B 1 136 ? -11.734 -2.979 2.816 1 98.69 136 THR B C 1
ATOM 6038 O O . THR B 1 136 ? -12.5 -3.748 3.402 1 98.69 136 THR B O 1
ATOM 6041 N N . TYR B 1 137 ? -11.883 -2.654 1.55 1 98.69 137 TYR B N 1
ATOM 6042 C CA . TYR B 1 137 ? -12.922 -3.273 0.742 1 98.69 137 TYR B CA 1
ATOM 6043 C C . TYR B 1 137 ? -12.773 -4.789 0.723 1 98.69 137 TYR B C 1
ATOM 6045 O O . TYR B 1 137 ? -13.711 -5.516 1.056 1 98.69 137 TYR B O 1
ATOM 6053 N N . ASN B 1 138 ? -11.633 -5.25 0.324 1 98.38 138 ASN B N 1
ATOM 6054 C CA . ASN B 1 138 ? -11.383 -6.68 0.185 1 98.38 138 ASN B CA 1
ATOM 6055 C C . ASN B 1 138 ? -11.617 -7.422 1.497 1 98.38 138 ASN B C 1
ATOM 6057 O O . ASN B 1 138 ? -12.266 -8.469 1.516 1 98.38 138 ASN B O 1
ATOM 6061 N N . ARG B 1 139 ? -11.102 -6.898 2.557 1 98 139 ARG B N 1
ATOM 6062 C CA . ARG B 1 139 ? -11.148 -7.605 3.834 1 98 139 ARG B CA 1
ATOM 6063 C C . ARG B 1 139 ? -12.523 -7.488 4.473 1 98 139 ARG B C 1
ATOM 6065 O O . ARG B 1 139 ? -12.961 -8.383 5.199 1 98 139 ARG B O 1
ATOM 6072 N N . SER B 1 140 ? -13.227 -6.352 4.211 1 98.38 140 SER B N 1
ATOM 6073 C CA . SER B 1 140 ? -14.617 -6.289 4.637 1 98.38 140 SER B CA 1
ATOM 6074 C C . SER B 1 140 ? -15.453 -7.367 3.951 1 98.38 140 SER B C 1
ATOM 6076 O O . SER B 1 140 ? -16.297 -8.008 4.59 1 98.38 140 SER B O 1
ATOM 6078 N N . LEU B 1 141 ? -15.234 -7.547 2.678 1 97.38 141 LEU B N 1
ATOM 6079 C CA . LEU B 1 141 ? -15.914 -8.617 1.952 1 97.38 141 LEU B CA 1
ATOM 6080 C C . LEU B 1 141 ? -15.578 -9.977 2.551 1 97.38 141 LEU B C 1
ATOM 6082 O O . LEU B 1 141 ? -16.453 -10.836 2.674 1 97.38 141 LEU B O 1
ATOM 6086 N N . THR B 1 142 ? -14.336 -10.172 2.885 1 96.62 142 THR B N 1
ATOM 6087 C CA . THR B 1 142 ? -13.898 -11.398 3.533 1 96.62 142 THR B CA 1
ATOM 6088 C C . THR B 1 142 ? -14.695 -11.656 4.809 1 96.62 142 THR B C 1
ATOM 6090 O O . THR B 1 142 ? -15.164 -12.766 5.047 1 96.62 142 THR B O 1
ATOM 6093 N N . GLN B 1 143 ? -14.844 -10.617 5.637 1 95.81 143 GLN B N 1
ATOM 6094 C CA . GLN B 1 143 ? -15.578 -10.734 6.887 1 95.81 143 GLN B CA 1
ATOM 6095 C C . GLN B 1 143 ? -17.047 -11.062 6.633 1 95.81 143 GLN B C 1
ATOM 6097 O O . GLN B 1 143 ? -17.656 -11.836 7.379 1 95.81 143 GLN B O 1
ATOM 6102 N N . LEU B 1 144 ? -17.578 -10.469 5.648 1 94.31 144 LEU B N 1
ATOM 6103 C CA . LEU B 1 144 ? -18.969 -10.727 5.32 1 94.31 144 LEU B CA 1
ATOM 6104 C C . LEU B 1 144 ? -19.156 -12.148 4.812 1 94.31 144 LEU B C 1
ATOM 6106 O O . LEU B 1 144 ? -20.203 -12.773 5.062 1 94.31 144 LEU B O 1
ATOM 6110 N N . VAL B 1 145 ? -18.219 -12.688 4.047 1 92.94 145 VAL B N 1
ATOM 6111 C CA . VAL B 1 145 ? -18.25 -14.086 3.631 1 92.94 145 VAL B CA 1
ATOM 6112 C C . VAL B 1 145 ? -18.219 -14.992 4.859 1 92.94 145 VAL B C 1
ATOM 6114 O O . VAL B 1 145 ? -18.984 -15.961 4.945 1 92.94 145 VAL B O 1
ATOM 6117 N N . ARG B 1 146 ? -17.344 -14.68 5.801 1 92 146 ARG B N 1
ATOM 6118 C CA . ARG B 1 146 ? -17.281 -15.438 7.043 1 92 146 ARG B CA 1
ATOM 6119 C C . ARG B 1 146 ? -18.625 -15.414 7.773 1 92 146 ARG B C 1
ATOM 6121 O O . ARG B 1 146 ? -19.062 -16.438 8.312 1 92 146 ARG B O 1
ATOM 6128 N N . PHE B 1 147 ? -19.188 -14.211 7.809 1 91.75 147 PHE B N 1
ATOM 6129 C CA . PHE B 1 147 ? -20.484 -14.039 8.445 1 91.75 147 PHE B CA 1
ATOM 6130 C C . PHE B 1 147 ? -21.547 -14.891 7.762 1 91.75 147 PHE B C 1
ATOM 6132 O O . PHE B 1 147 ? -22.312 -15.586 8.43 1 91.75 147 PHE B O 1
ATOM 6139 N N . ALA B 1 148 ? -21.578 -14.812 6.445 1 88.38 148 ALA B N 1
ATOM 6140 C CA . ALA B 1 148 ? -22.547 -15.586 5.68 1 88.38 148 ALA B CA 1
ATOM 6141 C C . ALA B 1 148 ? -22.344 -17.094 5.898 1 88.38 148 ALA B C 1
ATOM 6143 O O . ALA B 1 148 ? -23.312 -17.844 5.988 1 88.38 148 ALA B O 1
ATOM 6144 N N . LYS B 1 149 ? -21.141 -17.531 5.891 1 86.5 149 LYS B N 1
ATOM 6145 C CA . LYS B 1 149 ? -20.812 -18.938 6.133 1 86.5 149 LYS B CA 1
ATOM 6146 C C . LYS B 1 149 ? -21.312 -19.375 7.504 1 86.5 149 LYS B C 1
ATOM 6148 O O . LYS B 1 149 ? -21.953 -20.422 7.621 1 86.5 149 LYS B O 1
ATOM 6153 N N . ARG B 1 150 ? -21.078 -18.641 8.453 1 86.12 150 ARG B N 1
ATOM 6154 C CA . ARG B 1 150 ? -21.438 -18.969 9.828 1 86.12 150 ARG B CA 1
ATOM 6155 C C . ARG B 1 150 ? -22.953 -19.047 9.977 1 86.12 150 ARG B C 1
ATOM 6157 O O . ARG B 1 150 ? -23.469 -19.859 10.75 1 86.12 150 ARG B O 1
ATOM 6164 N N . ASN B 1 151 ? -23.609 -18.25 9.234 1 81.94 151 ASN B N 1
ATOM 6165 C CA . ASN B 1 151 ? -25.062 -18.188 9.359 1 81.94 151 ASN B CA 1
ATOM 6166 C C . ASN B 1 151 ? -25.75 -19.016 8.273 1 81.94 151 ASN B C 1
ATOM 6168 O O . ASN B 1 151 ? -26.953 -18.891 8.07 1 81.94 151 ASN B O 1
ATOM 6172 N N . ARG B 1 152 ? -25 -19.812 7.465 1 76.06 152 ARG B N 1
ATOM 6173 C CA . ARG B 1 152 ? -25.484 -20.75 6.457 1 76.06 152 ARG B CA 1
ATOM 6174 C C . ARG B 1 152 ? -26.281 -20.031 5.375 1 76.06 152 ARG B C 1
ATOM 6176 O O . ARG B 1 152 ? -27.375 -20.469 5 1 76.06 152 ARG B O 1
ATOM 6183 N N . LYS B 1 153 ? -25.75 -18.891 5.035 1 71.56 153 LYS B N 1
ATOM 6184 C CA . LYS B 1 153 ? -26.453 -18.062 4.059 1 71.56 153 LYS B CA 1
ATOM 6185 C C . LYS B 1 153 ? -25.703 -18.031 2.727 1 71.56 153 LYS B C 1
ATOM 6187 O O . LYS B 1 153 ? -26.062 -17.266 1.826 1 71.56 153 LYS B O 1
ATOM 6192 N N . LEU B 1 154 ? -24.766 -18.812 2.553 1 73.38 154 LEU B N 1
ATOM 6193 C CA . LEU B 1 154 ? -23.969 -18.766 1.332 1 73.38 154 LEU B CA 1
ATOM 6194 C C . LEU B 1 154 ? -24.719 -19.422 0.173 1 73.38 154 LEU B C 1
ATOM 6196 O O . LEU B 1 154 ? -24.5 -19.062 -0.988 1 73.38 154 LEU B O 1
ATOM 6200 N N . ALA B 1 155 ? -25.531 -20.328 0.468 1 63.78 155 ALA B N 1
ATOM 6201 C CA . ALA B 1 155 ? -26.266 -21.047 -0.564 1 63.78 155 ALA B CA 1
ATOM 6202 C C . ALA B 1 155 ? -27.328 -20.156 -1.204 1 63.78 155 ALA B C 1
ATOM 6204 O O . ALA B 1 155 ? -27.688 -20.359 -2.367 1 63.78 155 ALA B O 1
ATOM 6205 N N . ARG B 1 156 ? -27.938 -19.234 -0.528 1 67.19 156 ARG B N 1
ATOM 6206 C CA . ARG B 1 156 ? -28.953 -18.312 -1.025 1 67.19 156 ARG B CA 1
ATOM 6207 C C . ARG B 1 156 ? -28.531 -16.875 -0.802 1 67.19 156 ARG B C 1
ATOM 6209 O O . ARG B 1 156 ? -29.188 -16.141 -0.059 1 67.19 156 ARG B O 1
ATOM 6216 N N . VAL B 1 157 ? -27.484 -16.5 -1.558 1 68.69 157 VAL B N 1
ATOM 6217 C CA . VAL B 1 157 ? -26.844 -15.219 -1.318 1 68.69 157 VAL B CA 1
ATOM 6218 C C . VAL B 1 157 ? -27.781 -14.086 -1.717 1 68.69 157 VAL B C 1
ATOM 6220 O O . VAL B 1 157 ? -27.734 -12.992 -1.148 1 68.69 157 VAL B O 1
ATOM 6223 N N . THR B 1 158 ? -28.656 -14.367 -2.582 1 70.19 158 THR B N 1
ATOM 6224 C CA . THR B 1 158 ? -29.594 -13.328 -3.027 1 70.19 158 THR B CA 1
ATOM 6225 C C . THR B 1 158 ? -30.578 -12.992 -1.924 1 70.19 158 THR B C 1
ATOM 6227 O O . THR B 1 158 ? -31.266 -11.961 -1.986 1 70.19 158 THR B O 1
ATOM 6230 N N . ASP B 1 159 ? -30.609 -13.734 -0.998 1 70.12 159 ASP B N 1
ATOM 6231 C CA . ASP B 1 159 ? -31.5 -13.445 0.13 1 70.12 159 ASP B CA 1
ATOM 6232 C C . ASP B 1 159 ? -30.75 -12.719 1.242 1 70.12 159 ASP B C 1
ATOM 6234 O O . ASP B 1 159 ? -31.328 -12.398 2.283 1 70.12 159 ASP B O 1
ATOM 6238 N N . LEU B 1 160 ? -29.594 -12.484 0.932 1 79.31 160 LEU B N 1
ATOM 6239 C CA . LEU B 1 160 ? -28.781 -11.859 1.972 1 79.31 160 LEU B CA 1
ATOM 6240 C C . LEU B 1 160 ? -28.984 -10.352 1.988 1 79.31 160 LEU B C 1
ATOM 6242 O O . LEU B 1 160 ? -28.688 -9.672 1.001 1 79.31 160 LEU B O 1
ATOM 6246 N N . ASN B 1 161 ? -29.688 -9.875 2.975 1 88 161 ASN B N 1
ATOM 6247 C CA . ASN B 1 161 ? -29.812 -8.453 3.279 1 88 161 ASN B CA 1
ATOM 6248 C C . ASN B 1 161 ? -29.031 -8.086 4.543 1 88 161 ASN B C 1
ATOM 6250 O O . ASN B 1 161 ? -29.219 -8.711 5.586 1 88 161 ASN B O 1
ATOM 6254 N N . VAL B 1 162 ? -28.203 -7.148 4.418 1 92.62 162 VAL B N 1
ATOM 6255 C CA . VAL B 1 162 ? -27.375 -6.742 5.555 1 92.62 162 VAL B CA 1
ATOM 6256 C C . VAL B 1 162 ? -27.625 -5.266 5.863 1 92.62 162 VAL B C 1
ATOM 6258 O O . VAL B 1 162 ? -27.578 -4.422 4.965 1 92.62 162 VAL B O 1
ATOM 6261 N N . HIS B 1 163 ? -27.891 -4.977 7.125 1 94.94 163 HIS B N 1
ATOM 6262 C CA . HIS B 1 163 ? -28.094 -3.592 7.531 1 94.94 163 HIS B CA 1
ATOM 6263 C C . HIS B 1 163 ? -26.812 -2.789 7.445 1 94.94 163 HIS B C 1
ATOM 6265 O O . HIS B 1 163 ? -25.719 -3.328 7.672 1 94.94 163 HIS B O 1
ATOM 6271 N N . LEU B 1 164 ? -26.922 -1.533 7.125 1 96.62 164 LEU B N 1
ATOM 6272 C CA . LEU B 1 164 ? -25.828 -0.57 7.102 1 96.62 164 LEU B CA 1
ATOM 6273 C C . LEU B 1 164 ? -25.984 0.459 8.211 1 96.62 164 LEU B C 1
ATOM 6275 O O . LEU B 1 164 ? -26.984 0.441 8.945 1 96.62 164 LEU B O 1
ATOM 6279 N N . VAL B 1 165 ? -24.922 1.294 8.43 1 94.69 165 VAL B N 1
ATOM 6280 C CA . VAL B 1 165 ? -25.047 2.439 9.328 1 94.69 165 VAL B CA 1
ATOM 6281 C C . VAL B 1 165 ? -26.297 3.232 8.977 1 94.69 165 VAL B C 1
ATOM 6283 O O . VAL B 1 165 ? -27.047 3.656 9.867 1 94.69 165 VAL B O 1
ATOM 6286 N N . ARG B 1 166 ? -26.484 3.377 7.727 1 91.94 166 ARG B N 1
ATOM 6287 C CA . ARG B 1 166 ? -27.719 3.973 7.215 1 91.94 166 ARG B CA 1
ATOM 6288 C C . ARG B 1 166 ? -28.266 3.164 6.051 1 91.94 166 ARG B C 1
ATOM 6290 O O . ARG B 1 166 ? -27.625 3.053 5 1 91.94 166 ARG B O 1
ATOM 6297 N N . GLY B 1 167 ? -29.453 2.521 6.273 1 93.94 167 GLY B N 1
ATOM 6298 C CA . GLY B 1 167 ? -30.094 1.758 5.219 1 93.94 167 GLY B CA 1
ATOM 6299 C C . GLY B 1 167 ? -29.75 0.284 5.246 1 93.94 167 GLY B C 1
ATOM 6300 O O . GLY B 1 167 ? -29.375 -0.256 6.293 1 93.94 167 GLY B O 1
ATOM 6301 N N . THR B 1 168 ? -30.031 -0.353 4.047 1 95.56 168 THR B N 1
ATOM 6302 C CA . THR B 1 168 ? -29.812 -1.79 3.916 1 95.56 168 THR B CA 1
ATOM 6303 C C . THR B 1 168 ? -29.141 -2.117 2.588 1 95.56 168 THR B C 1
ATOM 6305 O O . THR B 1 168 ? -29.438 -1.496 1.564 1 95.56 168 THR B O 1
ATOM 6308 N N . LEU B 1 169 ? -28.188 -2.955 2.666 1 95.19 169 LEU B N 1
ATOM 6309 C CA . LEU B 1 169 ? -27.578 -3.521 1.475 1 95.19 169 LEU B CA 1
ATOM 6310 C C . LEU B 1 169 ? -28.297 -4.793 1.038 1 95.19 169 LEU B C 1
ATOM 6312 O O . LEU B 1 169 ? -28.297 -5.789 1.768 1 95.19 169 LEU B O 1
ATOM 6316 N N . THR B 1 170 ? -28.859 -4.773 -0.156 1 93.06 170 THR B N 1
ATOM 6317 C CA . THR B 1 170 ? -29.672 -5.883 -0.639 1 93.06 170 THR B CA 1
ATOM 6318 C C . THR B 1 170 ? -29.016 -6.531 -1.861 1 93.06 170 THR B C 1
ATOM 6320 O O . THR B 1 170 ? -28.75 -5.855 -2.854 1 93.06 170 THR B O 1
ATOM 6323 N N . MET B 1 171 ? -28.766 -7.797 -1.778 1 90.94 171 MET B N 1
ATOM 6324 C CA . MET B 1 171 ? -28.25 -8.531 -2.922 1 90.94 171 MET B CA 1
ATOM 6325 C C . MET B 1 171 ? -29.344 -8.82 -3.941 1 90.94 171 MET B C 1
ATOM 6327 O O . MET B 1 171 ? -30.297 -9.539 -3.643 1 90.94 171 MET B O 1
ATOM 6331 N N . VAL B 1 172 ? -29.188 -8.344 -5.117 1 89.38 172 VAL B N 1
ATOM 6332 C CA . VAL B 1 172 ? -30.281 -8.453 -6.078 1 89.38 172 VAL B CA 1
ATOM 6333 C C . VAL B 1 172 ? -29.906 -9.445 -7.18 1 89.38 172 VAL B C 1
ATOM 6335 O O . VAL B 1 172 ? -30.766 -9.938 -7.906 1 89.38 172 VAL B O 1
ATOM 6338 N N . ASP B 1 173 ? -28.594 -9.664 -7.316 1 87.81 173 ASP B N 1
ATOM 6339 C CA . ASP B 1 173 ? -28.141 -10.555 -8.375 1 87.81 173 ASP B CA 1
ATOM 6340 C C . ASP B 1 173 ? -26.859 -11.273 -7.977 1 87.81 173 ASP B C 1
ATOM 6342 O O . ASP B 1 173 ? -26.141 -10.836 -7.066 1 87.81 173 ASP B O 1
ATOM 6346 N N . VAL B 1 174 ? -26.688 -12.438 -8.531 1 87.38 174 VAL B N 1
ATOM 6347 C CA . VAL B 1 174 ? -25.453 -13.219 -8.398 1 87.38 174 VAL B CA 1
ATOM 6348 C C . VAL B 1 174 ? -24.969 -13.664 -9.773 1 87.38 174 VAL B C 1
ATOM 6350 O O . VAL B 1 174 ? -25.703 -14.328 -10.508 1 87.38 174 VAL B O 1
ATOM 6353 N N . LYS B 1 175 ? -23.812 -13.242 -10.117 1 87.56 175 LYS B N 1
ATOM 6354 C CA . LYS B 1 175 ? -23.188 -13.633 -11.375 1 87.56 175 LYS B CA 1
ATOM 6355 C C . LYS B 1 175 ? -22.016 -14.578 -11.148 1 87.56 175 LYS B C 1
ATOM 6357 O O . LYS B 1 175 ? -21.047 -14.211 -10.469 1 87.56 175 LYS B O 1
ATOM 6362 N N . VAL B 1 176 ? -22.141 -15.711 -11.688 1 85.62 176 VAL B N 1
ATOM 6363 C CA . VAL B 1 176 ? -21.125 -16.734 -11.484 1 85.62 176 VAL B CA 1
ATOM 6364 C C . VAL B 1 176 ? -20.453 -17.062 -12.812 1 85.62 176 VAL B C 1
ATOM 6366 O O . VAL B 1 176 ? -21.125 -17.359 -13.805 1 85.62 176 VAL B O 1
ATOM 6369 N N . GLU B 1 177 ? -19.172 -16.906 -12.883 1 79.56 177 GLU B N 1
ATOM 6370 C CA . GLU B 1 177 ? -18.375 -17.297 -14.039 1 79.56 177 GLU B CA 1
ATOM 6371 C C . GLU B 1 177 ? -17.344 -18.359 -13.664 1 79.56 177 GLU B C 1
ATOM 6373 O O . GLU B 1 177 ? -16.141 -18.125 -13.688 1 79.56 177 GLU B O 1
ATOM 6378 N N . THR B 1 178 ? -17.875 -19.453 -13.172 1 72.31 178 THR B N 1
ATOM 6379 C CA . THR B 1 178 ? -17.109 -20.672 -12.875 1 72.31 178 THR B CA 1
ATOM 6380 C C . THR B 1 178 ? -17.641 -21.844 -13.695 1 72.31 178 THR B C 1
ATOM 6382 O O . THR B 1 178 ? -18.688 -21.75 -14.328 1 72.31 178 THR B O 1
ATOM 6385 N N . ALA B 1 179 ? -16.75 -22.781 -13.719 1 68.44 179 ALA B N 1
ATOM 6386 C CA . ALA B 1 179 ? -17.172 -24 -14.422 1 68.44 179 ALA B CA 1
ATOM 6387 C C . ALA B 1 179 ? -18.312 -24.688 -13.688 1 68.44 179 ALA B C 1
ATOM 6389 O O . ALA B 1 179 ? -19.031 -25.516 -14.266 1 68.44 179 ALA B O 1
ATOM 6390 N N . TRP B 1 180 ? -18.484 -24.219 -12.438 1 69.5 180 TRP B N 1
ATOM 6391 C CA . TRP B 1 180 ? -19.516 -24.859 -11.617 1 69.5 180 TRP B CA 1
ATOM 6392 C C . TRP B 1 180 ? -20.5 -23.844 -11.094 1 69.5 180 TRP B C 1
ATOM 6394 O O . TRP B 1 180 ? -20.203 -22.641 -11.023 1 69.5 180 TRP B O 1
ATOM 6404 N N . THR B 1 181 ? -21.656 -24.328 -10.844 1 67.88 181 THR B N 1
ATOM 6405 C CA . THR B 1 181 ? -22.688 -23.484 -10.242 1 67.88 181 THR B CA 1
ATOM 6406 C C . THR B 1 181 ? -22.547 -23.438 -8.727 1 67.88 181 THR B C 1
ATOM 6408 O O . THR B 1 181 ? -21.953 -24.344 -8.133 1 67.88 181 THR B O 1
ATOM 6411 N N . PRO B 1 182 ? -23.016 -22.453 -8.117 1 67.75 182 PRO B N 1
ATOM 6412 C CA . PRO B 1 182 ? -22.922 -22.344 -6.656 1 67.75 182 PRO B CA 1
ATOM 6413 C C . PRO B 1 182 ? -23.5 -23.562 -5.938 1 67.75 182 PRO B C 1
ATOM 6415 O O . PRO B 1 182 ? -23.031 -23.922 -4.855 1 67.75 182 PRO B O 1
ATOM 6418 N N . LYS B 1 183 ? -24.5 -24.125 -6.473 1 66.94 183 LYS B N 1
ATOM 6419 C CA . LYS B 1 183 ? -25.141 -25.281 -5.855 1 66.94 183 LYS B CA 1
ATOM 6420 C C . LYS B 1 183 ? -24.188 -26.484 -5.824 1 66.94 183 LYS B C 1
ATOM 6422 O O . LYS B 1 183 ? -24.422 -27.422 -5.074 1 66.94 183 LYS B O 1
ATOM 6427 N N . SER B 1 184 ? -23.156 -26.297 -6.543 1 70.31 184 SER B N 1
ATOM 6428 C CA . SER B 1 184 ? -22.219 -27.422 -6.672 1 70.31 184 SER B CA 1
ATOM 6429 C C . SER B 1 184 ? -21.203 -27.422 -5.527 1 70.31 184 SER B C 1
ATOM 6431 O O . SER B 1 184 ? -20.469 -28.391 -5.359 1 70.31 184 SER B O 1
ATOM 6433 N N . PHE B 1 185 ? -21.359 -26.438 -4.711 1 76.19 185 PHE B N 1
ATOM 6434 C CA . PHE B 1 185 ? -20.328 -26.359 -3.695 1 76.19 185 PHE B CA 1
ATOM 6435 C C . PHE B 1 185 ? -20.859 -26.766 -2.33 1 76.19 185 PHE B C 1
ATOM 6437 O O . PHE B 1 185 ? -21.969 -26.375 -1.957 1 76.19 185 PHE B O 1
ATOM 6444 N N . LEU B 1 186 ? -20.172 -27.656 -1.739 1 70.81 186 LEU B N 1
ATOM 6445 C CA . LEU B 1 186 ? -20.484 -28.125 -0.392 1 70.81 186 LEU B CA 1
ATOM 6446 C C . LEU B 1 186 ? -20.125 -27.062 0.645 1 70.81 186 LEU B C 1
ATOM 6448 O O . LEU B 1 186 ? -20.844 -26.875 1.625 1 70.81 186 LEU B O 1
ATOM 6452 N N . GLN B 1 187 ? -19.062 -26.531 0.381 1 83.69 187 GLN B N 1
ATOM 6453 C CA . GLN B 1 187 ? -18.484 -25.609 1.361 1 83.69 187 GLN B CA 1
ATOM 6454 C C . GLN B 1 187 ? -17.656 -24.531 0.682 1 83.69 187 GLN B C 1
ATOM 6456 O O . GLN B 1 187 ? -17.094 -24.75 -0.386 1 83.69 187 GLN B O 1
ATOM 6461 N N . VAL B 1 188 ? -17.719 -23.375 1.293 1 89.38 188 VAL B N 1
ATOM 6462 C CA . VAL B 1 188 ? -16.891 -22.25 0.861 1 89.38 188 VAL B CA 1
ATOM 6463 C C . VAL B 1 188 ? -15.984 -21.797 2.01 1 89.38 188 VAL B C 1
ATOM 6465 O O . VAL B 1 188 ? -16.453 -21.641 3.141 1 89.38 188 VAL B O 1
ATOM 6468 N N . GLU B 1 189 ? -14.688 -21.781 1.753 1 92.81 189 GLU B N 1
ATOM 6469 C CA . GLU B 1 189 ? -13.719 -21.281 2.727 1 92.81 189 GLU B CA 1
ATOM 6470 C C . GLU B 1 189 ? -13.023 -20.016 2.219 1 92.81 189 GLU B C 1
ATOM 6472 O O . GLU B 1 189 ? -13 -19.766 1.013 1 92.81 189 GLU B O 1
ATOM 6477 N N . VAL B 1 190 ? -12.555 -19.234 3.18 1 94.75 190 VAL B N 1
ATOM 6478 C CA . VAL B 1 190 ? -11.75 -18.078 2.84 1 94.75 190 VAL B CA 1
ATOM 6479 C C . VAL B 1 190 ? -10.281 -18.484 2.701 1 94.75 190 VAL B C 1
ATOM 6481 O O . VAL B 1 190 ? -9.664 -18.953 3.662 1 94.75 190 VAL B O 1
ATOM 6484 N N . ALA B 1 191 ? -9.711 -18.281 1.508 1 95.88 191 ALA B N 1
ATOM 6485 C CA . ALA B 1 191 ? -8.336 -18.703 1.249 1 95.88 191 ALA B CA 1
ATOM 6486 C C . ALA B 1 191 ? -7.355 -17.953 2.141 1 95.88 191 ALA B C 1
ATOM 6488 O O . ALA B 1 191 ? -6.332 -18.516 2.553 1 95.88 191 ALA B O 1
ATOM 6489 N N . TRP B 1 192 ? -7.73 -16.75 2.51 1 91.88 192 TRP B N 1
ATOM 6490 C CA . TRP B 1 192 ? -6.887 -15.844 3.293 1 91.88 192 TRP B CA 1
ATOM 6491 C C . TRP B 1 192 ? -6.664 -16.406 4.695 1 91.88 192 TRP B C 1
ATOM 6493 O O . TRP B 1 192 ? -5.785 -15.93 5.422 1 91.88 192 TRP B O 1
ATOM 6503 N N . ASP B 1 193 ? -7.344 -17.391 5.109 1 93.81 193 ASP B N 1
ATOM 6504 C CA . ASP B 1 193 ? -7.297 -17.906 6.48 1 93.81 193 ASP B CA 1
ATOM 6505 C C . ASP B 1 193 ? -6.207 -18.969 6.629 1 93.81 193 ASP B C 1
ATOM 6507 O O . ASP B 1 193 ? -5.836 -19.328 7.75 1 93.81 193 ASP B O 1
ATOM 6511 N N . TYR B 1 194 ? -5.57 -19.391 5.496 1 94.44 194 TYR B N 1
ATOM 6512 C CA . TYR B 1 194 ? -4.766 -20.609 5.59 1 94.44 194 TYR B CA 1
ATOM 6513 C C . TYR B 1 194 ? -3.326 -20.328 5.176 1 94.44 194 TYR B C 1
ATOM 6515 O O . TYR B 1 194 ? -3.076 -19.688 4.156 1 94.44 194 TYR B O 1
ATOM 6523 N N . LYS B 1 195 ? -2.43 -20.734 5.98 1 93.62 195 LYS B N 1
ATOM 6524 C CA . LYS B 1 195 ? -1.01 -20.875 5.668 1 93.62 195 LYS B CA 1
ATOM 6525 C C . LYS B 1 195 ? -0.686 -22.281 5.172 1 93.62 195 LYS B C 1
ATOM 6527 O O . LYS B 1 195 ? -0.968 -23.266 5.855 1 93.62 195 LYS B O 1
ATOM 6532 N N . VAL B 1 196 ? -0.098 -22.312 4.012 1 94.19 196 VAL B N 1
ATOM 6533 C CA . VAL B 1 196 ? 0.031 -23.641 3.418 1 94.19 196 VAL B CA 1
ATOM 6534 C C . VAL B 1 196 ? 1.501 -23.938 3.129 1 94.19 196 VAL B C 1
ATOM 6536 O O . VAL B 1 196 ? 2.32 -23.031 3.045 1 94.19 196 VAL B O 1
ATOM 6539 N N . SER B 1 197 ? 1.827 -25.203 3.053 1 92.5 197 SER B N 1
ATOM 6540 C CA . SER B 1 197 ? 3.162 -25.672 2.693 1 92.5 197 SER B CA 1
ATOM 6541 C C . SER B 1 197 ? 3.096 -26.812 1.679 1 92.5 197 SER B C 1
ATOM 6543 O O . SER B 1 197 ? 2.014 -27.328 1.385 1 92.5 197 SER B O 1
ATOM 6545 N N . GLY B 1 198 ? 4.223 -27.156 1.078 1 91.44 198 GLY B N 1
ATOM 6546 C CA . GLY B 1 198 ? 4.301 -28.25 0.122 1 91.44 198 GLY B CA 1
ATOM 6547 C C . GLY B 1 198 ? 4.531 -27.781 -1.302 1 91.44 198 GLY B C 1
ATOM 6548 O O . GLY B 1 198 ? 4.664 -28.609 -2.215 1 91.44 198 GLY B O 1
ATOM 6549 N N . PHE B 1 199 ? 4.531 -26.562 -1.411 1 92.88 199 PHE B N 1
ATOM 6550 C CA . PHE B 1 199 ? 4.754 -25.969 -2.723 1 92.88 199 PHE B CA 1
ATOM 6551 C C . PHE B 1 199 ? 6.012 -25.109 -2.721 1 92.88 199 PHE B C 1
ATOM 6553 O O . PHE B 1 199 ? 6.379 -24.531 -1.69 1 92.88 199 PHE B O 1
ATOM 6560 N N . SER B 1 200 ? 6.68 -25.078 -3.865 1 87.5 200 SER B N 1
ATOM 6561 C CA . SER B 1 200 ? 7.852 -24.219 -4 1 87.5 200 SER B CA 1
ATOM 6562 C C . SER B 1 200 ? 7.461 -22.75 -3.986 1 87.5 200 SER B C 1
ATOM 6564 O O . SER B 1 200 ? 8.266 -21.891 -3.605 1 87.5 200 SER B O 1
ATOM 6566 N N . ASN B 1 201 ? 6.285 -22.484 -4.449 1 92.25 201 ASN B N 1
ATOM 6567 C CA . ASN B 1 201 ? 5.773 -21.109 -4.523 1 92.25 201 ASN B CA 1
ATOM 6568 C C . ASN B 1 201 ? 4.309 -21.047 -4.105 1 92.25 201 ASN B C 1
ATOM 6570 O O . ASN B 1 201 ? 3.547 -21.984 -4.324 1 92.25 201 ASN B O 1
ATOM 6574 N N . HIS B 1 202 ? 4.039 -20.031 -3.43 1 93.81 202 HIS B N 1
ATOM 6575 C CA . HIS B 1 202 ? 2.646 -19.656 -3.215 1 93.81 202 HIS B CA 1
ATOM 6576 C C . HIS B 1 202 ? 2.182 -18.641 -4.258 1 93.81 202 HIS B C 1
ATOM 6578 O O . HIS B 1 202 ? 2.523 -17.469 -4.18 1 93.81 202 HIS B O 1
ATOM 6584 N N . ILE B 1 203 ? 1.428 -19.141 -5.184 1 94.44 203 ILE B N 1
ATOM 6585 C CA . ILE B 1 203 ? 0.995 -18.281 -6.289 1 94.44 203 ILE B CA 1
ATOM 6586 C C . ILE B 1 203 ? -0.23 -17.484 -5.871 1 94.44 203 ILE B C 1
ATOM 6588 O O . ILE B 1 203 ? -1.344 -18 -5.824 1 94.44 203 ILE B O 1
ATOM 6592 N N . ARG B 1 204 ? 0.005 -16.281 -5.633 1 93.06 204 ARG B N 1
ATOM 6593 C CA . ARG B 1 204 ? -1.022 -15.32 -5.238 1 93.06 204 ARG B CA 1
ATOM 6594 C C . ARG B 1 204 ? -0.843 -13.992 -5.969 1 93.06 204 ARG B C 1
ATOM 6596 O O . ARG B 1 204 ? 0.28 -13.609 -6.301 1 93.06 204 ARG B O 1
ATOM 6603 N N . ARG B 1 205 ? -1.916 -13.359 -6.262 1 90.94 205 ARG B N 1
ATOM 6604 C CA . ARG B 1 205 ? -1.915 -12.039 -6.875 1 90.94 205 ARG B CA 1
ATOM 6605 C C . ARG B 1 205 ? -2.807 -11.07 -6.094 1 90.94 205 ARG B C 1
ATOM 6607 O O . ARG B 1 205 ? -3.906 -11.438 -5.676 1 90.94 205 ARG B O 1
ATOM 6614 N N . GLU B 1 206 ? -2.266 -9.945 -5.875 1 91.69 206 GLU B N 1
ATOM 6615 C CA . GLU B 1 206 ? -3.074 -8.914 -5.223 1 91.69 206 GLU B CA 1
ATOM 6616 C C . GLU B 1 206 ? -3.941 -8.172 -6.234 1 91.69 206 GLU B C 1
ATOM 6618 O O . GLU B 1 206 ? -3.559 -8.023 -7.398 1 91.69 206 GLU B O 1
ATOM 6623 N N . GLY B 1 207 ? -5.047 -7.707 -5.809 1 94.62 207 GLY B N 1
ATOM 6624 C CA . GLY B 1 207 ? -6.047 -7.02 -6.609 1 94.62 207 GLY B CA 1
ATOM 6625 C C . GLY B 1 207 ? -7.355 -6.801 -5.875 1 94.62 207 GLY B C 1
ATOM 6626 O O . GLY B 1 207 ? -7.355 -6.551 -4.664 1 94.62 207 GLY B O 1
ATOM 6627 N N . ILE B 1 208 ? -8.438 -6.809 -6.594 1 96.62 208 ILE B N 1
ATOM 6628 C CA . ILE B 1 208 ? -9.742 -6.527 -5.996 1 96.62 208 ILE B CA 1
ATOM 6629 C C . ILE B 1 208 ? -10.5 -7.836 -5.773 1 96.62 208 ILE B C 1
ATOM 6631 O O . ILE B 1 208 ? -10.375 -8.773 -6.559 1 96.62 208 ILE B O 1
ATOM 6635 N N . GLY B 1 209 ? -11.148 -7.918 -4.668 1 96.81 209 GLY B N 1
ATOM 6636 C CA . GLY B 1 209 ? -11.953 -9.086 -4.344 1 96.81 209 GLY B CA 1
ATOM 6637 C C . GLY B 1 209 ? -11.344 -9.938 -3.244 1 96.81 209 GLY B C 1
ATOM 6638 O O . GLY B 1 209 ? -10.32 -9.57 -2.66 1 96.81 209 GLY B O 1
ATOM 6639 N N . THR B 1 210 ? -12.008 -11.055 -2.938 1 96.75 210 THR B N 1
ATOM 6640 C CA . THR B 1 210 ? -11.531 -11.938 -1.883 1 96.75 210 THR B CA 1
ATOM 6641 C C . THR B 1 210 ? -11.375 -13.367 -2.406 1 96.75 210 THR B C 1
ATOM 6643 O O . THR B 1 210 ? -12.328 -13.961 -2.898 1 96.75 210 THR B O 1
ATOM 6646 N N . PRO B 1 211 ? -10.195 -13.914 -2.281 1 96.81 211 PRO B N 1
ATOM 6647 C CA . PRO B 1 211 ? -9.977 -15.297 -2.715 1 96.81 211 PRO B CA 1
ATOM 6648 C C . PRO B 1 211 ? -10.688 -16.312 -1.824 1 96.81 211 PRO B C 1
ATOM 6650 O O . PRO B 1 211 ? -10.68 -16.172 -0.598 1 96.81 211 PRO B O 1
ATOM 6653 N N . LEU B 1 212 ? -11.273 -17.297 -2.441 1 95.38 212 LEU B N 1
ATOM 6654 C CA . LEU B 1 212 ? -12.062 -18.312 -1.761 1 95.38 212 LEU B CA 1
ATOM 6655 C C . LEU B 1 212 ? -11.578 -19.719 -2.129 1 95.38 212 LEU B C 1
ATOM 6657 O O . LEU B 1 212 ? -10.844 -19.875 -3.104 1 95.38 212 LEU B O 1
ATOM 6661 N N . ILE B 1 213 ? -11.852 -20.672 -1.311 1 94.81 213 ILE B N 1
ATOM 6662 C CA . ILE B 1 213 ? -11.75 -22.094 -1.591 1 94.81 213 ILE B CA 1
ATOM 6663 C C . ILE B 1 213 ? -13.148 -22.672 -1.781 1 94.81 213 ILE B C 1
ATOM 6665 O O . ILE B 1 213 ? -13.945 -22.719 -0.842 1 94.81 213 ILE B O 1
ATOM 6669 N N . LEU B 1 214 ? -13.461 -23.062 -2.965 1 91.06 214 LEU B N 1
ATOM 6670 C CA . LEU B 1 214 ? -14.75 -23.656 -3.277 1 91.06 214 LEU B CA 1
ATOM 6671 C C . LEU B 1 214 ? -14.656 -25.188 -3.252 1 91.06 214 LEU B C 1
ATOM 6673 O O . LEU B 1 214 ? -14.094 -25.781 -4.164 1 91.06 214 LEU B O 1
ATOM 6677 N N . VAL B 1 215 ? -15.234 -25.75 -2.279 1 88.31 215 VAL B N 1
ATOM 6678 C CA . VAL B 1 215 ? -15.18 -27.203 -2.111 1 88.31 215 VAL B CA 1
ATOM 6679 C C . VAL B 1 215 ? -16.391 -27.844 -2.795 1 88.31 215 VAL B C 1
ATOM 6681 O O . VAL B 1 215 ? -17.531 -27.547 -2.449 1 88.31 215 VAL B O 1
ATOM 6684 N N . ARG B 1 216 ? -16.078 -28.641 -3.656 1 82.75 216 ARG B N 1
ATOM 6685 C CA . ARG B 1 216 ? -17.141 -29.266 -4.453 1 82.75 216 ARG B CA 1
ATOM 6686 C C . ARG B 1 216 ? -17.766 -30.438 -3.715 1 82.75 216 ARG B C 1
ATOM 6688 O O . ARG B 1 216 ? -17.062 -31.203 -3.055 1 82.75 216 ARG B O 1
ATOM 6695 N N . LYS B 1 217 ? -19.109 -30.344 -3.908 1 73.88 217 LYS B N 1
ATOM 6696 C CA . LYS B 1 217 ? -19.875 -31.484 -3.41 1 73.88 217 LYS B CA 1
ATOM 6697 C C . LYS B 1 217 ? -19.781 -32.656 -4.371 1 73.88 217 LYS B C 1
ATOM 6699 O O . LYS B 1 217 ? -19.703 -32.469 -5.586 1 73.88 217 LYS B O 1
ATOM 6704 N N . TYR B 1 218 ? -19.578 -33.812 -3.844 1 63.94 218 TYR B N 1
ATOM 6705 C CA . TYR B 1 218 ? -19.641 -35 -4.68 1 63.94 218 TYR B CA 1
ATOM 6706 C C . TYR B 1 218 ? -20.938 -35.031 -5.477 1 63.94 218 TYR B C 1
ATOM 6708 O O . TYR B 1 218 ? -22.031 -34.969 -4.906 1 63.94 218 TYR B O 1
ATOM 6716 N N . PRO B 1 219 ? -20.797 -34.562 -6.793 1 59.66 219 PRO B N 1
ATOM 6717 C CA . PRO B 1 219 ? -22.031 -34.312 -7.543 1 59.66 219 PRO B CA 1
ATOM 6718 C C . PRO B 1 219 ? -22.844 -35.594 -7.777 1 59.66 219 PRO B C 1
ATOM 6720 O O . PRO B 1 219 ? -22.344 -36.531 -8.375 1 59.66 219 PRO B O 1
ATOM 6723 N N . GLU B 1 220 ? -23.844 -35.781 -7.043 1 58.12 220 GLU B N 1
ATOM 6724 C CA . GLU B 1 220 ? -24.875 -36.688 -7.516 1 58.12 220 GLU B CA 1
ATOM 6725 C C . GLU B 1 220 ? -25.359 -36.312 -8.914 1 58.12 220 GLU B C 1
ATOM 6727 O O . GLU B 1 220 ? -25.875 -37.156 -9.648 1 58.12 220 GLU B O 1
ATOM 6732 N N . LEU B 1 221 ? -24.828 -35.031 -9.367 1 60.88 221 LEU B N 1
ATOM 6733 C CA . LEU B 1 221 ? -25.5 -34.562 -10.57 1 60.88 221 LEU B CA 1
ATOM 6734 C C . LEU B 1 221 ? -24.641 -34.812 -11.805 1 60.88 221 LEU B C 1
ATOM 6736 O O . LEU B 1 221 ? -25.078 -34.594 -12.93 1 60.88 221 LEU B O 1
ATOM 6740 N N . GLU B 1 222 ? -23.422 -35.25 -11.633 1 67.94 222 GLU B N 1
ATOM 6741 C CA . GLU B 1 222 ? -22.625 -35.5 -12.836 1 67.94 222 GLU B CA 1
ATOM 6742 C C . GLU B 1 222 ? -22.922 -36.906 -13.406 1 67.94 222 GLU B C 1
ATOM 6744 O O . GLU B 1 222 ? -23.234 -37.812 -12.656 1 67.94 222 GLU B O 1
ATOM 6749 N N . ALA B 1 223 ? -22.938 -36.938 -14.719 1 74.75 223 ALA B N 1
ATOM 6750 C CA . ALA B 1 223 ? -23.078 -38.25 -15.352 1 74.75 223 ALA B CA 1
ATOM 6751 C C . ALA B 1 223 ? -22.062 -39.219 -14.805 1 74.75 223 ALA B C 1
ATOM 6753 O O . ALA B 1 223 ? -20.906 -38.875 -14.555 1 74.75 223 ALA B O 1
ATOM 6754 N N . ALA B 1 224 ? -22.484 -40.375 -14.555 1 75.38 224 ALA B N 1
ATOM 6755 C CA . ALA B 1 224 ? -21.656 -41.406 -13.961 1 75.38 224 ALA B CA 1
ATOM 6756 C C . ALA B 1 224 ? -20.359 -41.594 -14.742 1 75.38 224 ALA B C 1
ATOM 6758 O O . ALA B 1 224 ? -19.297 -41.844 -14.156 1 75.38 224 ALA B O 1
ATOM 6759 N N . GLU B 1 225 ? -20.484 -41.406 -16.078 1 80.88 225 GLU B N 1
ATOM 6760 C CA . GLU B 1 225 ? -19.328 -41.625 -16.938 1 80.88 225 GLU B CA 1
ATOM 6761 C C . GLU B 1 225 ? -18.266 -40.562 -16.719 1 80.88 225 GLU B C 1
ATOM 6763 O O . GLU B 1 225 ? -17.078 -40.812 -16.953 1 80.88 225 GLU B O 1
ATOM 6768 N N . ARG B 1 226 ? -18.625 -39.469 -16.25 1 81.25 226 ARG B N 1
ATOM 6769 C CA . ARG B 1 226 ? -17.688 -38.375 -16.094 1 81.25 226 ARG B CA 1
ATOM 6770 C C . ARG B 1 226 ? -17.188 -38.281 -14.656 1 81.25 226 ARG B C 1
ATOM 6772 O O . ARG B 1 226 ? -16.094 -37.75 -14.406 1 81.25 226 ARG B O 1
ATOM 6779 N N . ARG B 1 227 ? -17.844 -38.844 -13.789 1 78.88 227 ARG B N 1
ATOM 6780 C CA . ARG B 1 227 ? -17.531 -38.75 -12.367 1 78.88 227 ARG B CA 1
ATOM 6781 C C . ARG B 1 227 ? -16.172 -39.375 -12.07 1 78.88 227 ARG B C 1
ATOM 6783 O O . ARG B 1 227 ? -15.445 -38.906 -11.195 1 78.88 227 ARG B O 1
ATOM 6790 N N . LYS B 1 228 ? -15.891 -40.375 -12.789 1 82.25 228 LYS B N 1
ATOM 6791 C CA . LYS B 1 228 ? -14.664 -41.125 -12.523 1 82.25 228 LYS B CA 1
ATOM 6792 C C . LYS B 1 228 ? -13.43 -40.281 -12.859 1 82.25 228 LYS B C 1
ATOM 6794 O O . LYS B 1 228 ? -12.328 -40.594 -12.398 1 82.25 228 LYS B O 1
ATOM 6799 N N . TYR B 1 229 ? -13.633 -39.219 -13.641 1 82.69 229 TYR B N 1
ATOM 6800 C CA . TYR B 1 229 ? -12.492 -38.406 -14.047 1 82.69 229 TYR B CA 1
ATOM 6801 C C . TYR B 1 229 ? -12.422 -37.125 -13.227 1 82.69 229 TYR B C 1
ATOM 6803 O O . TYR B 1 229 ? -11.375 -36.469 -13.164 1 82.69 229 TYR B O 1
ATOM 6811 N N . GLU B 1 230 ? -13.445 -36.688 -12.656 1 77.12 230 GLU B N 1
ATOM 6812 C CA . GLU B 1 230 ? -13.531 -35.375 -12.016 1 77.12 230 GLU B CA 1
ATOM 6813 C C . GLU B 1 230 ? -13.266 -35.469 -10.516 1 77.12 230 GLU B C 1
ATOM 6815 O O . GLU B 1 230 ? -13.062 -34.469 -9.852 1 77.12 230 GLU B O 1
ATOM 6820 N N . PHE B 1 231 ? -13.211 -36.594 -9.945 1 66.62 231 PHE B N 1
ATOM 6821 C CA . PHE B 1 231 ? -13.039 -36.719 -8.5 1 66.62 231 PHE B CA 1
ATOM 6822 C C . PHE B 1 231 ? -12.062 -37.844 -8.164 1 66.62 231 PHE B C 1
ATOM 6824 O O . PHE B 1 231 ? -12.219 -38.969 -8.641 1 66.62 231 PHE B O 1
ATOM 6831 N N . VAL B 1 232 ? -10.977 -37.312 -7.676 1 63.03 232 VAL B N 1
ATOM 6832 C CA . VAL B 1 232 ? -10.102 -38.344 -7.156 1 63.03 232 VAL B CA 1
ATOM 6833 C C . VAL B 1 232 ? -10.789 -39.094 -6.008 1 63.03 232 VAL B C 1
ATOM 6835 O O . VAL B 1 232 ? -11.227 -38.469 -5.039 1 63.03 232 VAL B O 1
ATOM 6838 N N . GLY B 1 233 ? -11.305 -40.25 -6.219 1 57.22 233 GLY B N 1
ATOM 6839 C CA . GLY B 1 233 ? -12.008 -40.969 -5.184 1 57.22 233 GLY B CA 1
ATOM 6840 C C . GLY B 1 233 ? -11.469 -40.719 -3.789 1 57.22 233 GLY B C 1
ATOM 6841 O O . GLY B 1 233 ? -10.273 -40.844 -3.545 1 57.22 233 GLY B O 1
ATOM 6842 N N . GLY B 1 234 ? -12.352 -40.125 -2.906 1 60.38 234 GLY B N 1
ATOM 6843 C CA . GLY B 1 234 ? -12.055 -39.875 -1.508 1 60.38 234 GLY B CA 1
ATOM 6844 C C . GLY B 1 234 ? -11.469 -38.5 -1.273 1 60.38 234 GLY B C 1
ATOM 6845 O O . GLY B 1 234 ? -11.25 -38.094 -0.128 1 60.38 234 GLY B O 1
ATOM 6846 N N . VAL B 1 235 ? -11.188 -37.906 -2.432 1 65.94 235 VAL B N 1
ATOM 6847 C CA . VAL B 1 235 ? -10.641 -36.562 -2.26 1 65.94 235 VAL B CA 1
ATOM 6848 C C . VAL B 1 235 ? -11.688 -35.5 -2.646 1 65.94 235 VAL B C 1
ATOM 6850 O O . VAL B 1 235 ? -12.273 -35.594 -3.73 1 65.94 235 VAL B O 1
ATOM 6853 N N . GLY B 1 236 ? -12.195 -34.781 -1.749 1 71.94 236 GLY B N 1
ATOM 6854 C CA . GLY B 1 236 ? -13.008 -33.656 -2.109 1 71.94 236 GLY B CA 1
ATOM 6855 C C . GLY B 1 236 ? -12.242 -32.594 -2.895 1 71.94 236 GLY B C 1
ATOM 6856 O O . GLY B 1 236 ? -11.117 -32.25 -2.535 1 71.94 236 GLY B O 1
ATOM 6857 N N . GLN B 1 237 ? -12.734 -32.312 -4.148 1 83.88 237 GLN B N 1
ATOM 6858 C CA . GLN B 1 237 ? -12.062 -31.359 -5 1 83.88 237 GLN B CA 1
ATOM 6859 C C . GLN B 1 237 ? -12.312 -29.922 -4.516 1 83.88 237 GLN B C 1
ATOM 6861 O O . GLN B 1 237 ? -13.422 -29.609 -4.074 1 83.88 237 GLN B O 1
ATOM 6866 N N . ALA B 1 238 ? -11.305 -29.188 -4.445 1 90 238 ALA B N 1
ATOM 6867 C CA . ALA B 1 238 ? -11.367 -27.766 -4.098 1 90 238 ALA B CA 1
ATOM 6868 C C . ALA B 1 238 ? -10.867 -26.891 -5.246 1 90 238 ALA B C 1
ATOM 6870 O O . ALA B 1 238 ? -9.844 -27.188 -5.859 1 90 238 ALA B O 1
ATOM 6871 N N . TYR B 1 239 ? -11.594 -25.891 -5.539 1 91.19 239 TYR B N 1
ATOM 6872 C CA . TYR B 1 239 ? -11.258 -24.984 -6.629 1 91.19 239 TYR B CA 1
ATOM 6873 C C . TYR B 1 239 ? -11.086 -23.562 -6.113 1 91.19 239 TYR B C 1
ATOM 6875 O O . TYR B 1 239 ? -11.703 -23.172 -5.121 1 91.19 239 TYR B O 1
ATOM 6883 N N . PRO B 1 240 ? -10.203 -22.828 -6.762 1 94 240 PRO B N 1
ATOM 6884 C CA . PRO B 1 240 ? -10.094 -21.406 -6.395 1 94 240 PRO B CA 1
ATOM 6885 C C . PRO B 1 240 ? -11.25 -20.562 -6.918 1 94 240 PRO B C 1
ATOM 6887 O O . PRO B 1 240 ? -11.797 -20.859 -7.988 1 94 240 PRO B O 1
ATOM 6890 N N . GLY B 1 241 ? -11.664 -19.625 -6.172 1 93.69 241 GLY B N 1
ATOM 6891 C CA . GLY B 1 241 ? -12.633 -18.594 -6.559 1 93.69 241 GLY B CA 1
ATOM 6892 C C . GLY B 1 241 ? -12.289 -17.219 -6.016 1 93.69 241 GLY B C 1
ATOM 6893 O O . GLY B 1 241 ? -11.484 -17.094 -5.094 1 93.69 241 GLY B O 1
ATOM 6894 N N . THR B 1 242 ? -12.758 -16.203 -6.66 1 95.75 242 THR B N 1
ATOM 6895 C CA . THR B 1 242 ? -12.672 -14.844 -6.156 1 95.75 242 THR B CA 1
ATOM 6896 C C . THR B 1 242 ? -14.055 -14.188 -6.137 1 95.75 242 THR B C 1
ATOM 6898 O O . THR B 1 242 ? -14.742 -14.156 -7.156 1 95.75 242 THR B O 1
ATOM 6901 N N . ALA B 1 243 ? -14.445 -13.742 -4.996 1 94.56 243 ALA B N 1
ATOM 6902 C CA . ALA B 1 243 ? -15.703 -13.023 -4.867 1 94.56 243 ALA B CA 1
ATOM 6903 C C . ALA B 1 243 ? -15.5 -11.516 -5.008 1 94.56 243 ALA B C 1
ATOM 6905 O O . ALA B 1 243 ? -14.492 -10.977 -4.535 1 94.56 243 ALA B O 1
ATOM 6906 N N . PHE B 1 244 ? -16.375 -10.883 -5.656 1 95.69 244 PHE B N 1
ATOM 6907 C CA . PHE B 1 244 ? -16.406 -9.445 -5.863 1 95.69 244 PHE B CA 1
ATOM 6908 C C . PHE B 1 244 ? -17.844 -8.922 -5.715 1 95.69 244 PHE B C 1
ATOM 6910 O O . PHE B 1 244 ? -18.797 -9.562 -6.152 1 95.69 244 PHE B O 1
ATOM 6917 N N . LEU B 1 245 ? -18.016 -7.875 -4.988 1 96.12 245 LEU B N 1
ATOM 6918 C CA . LEU B 1 245 ? -19.328 -7.262 -4.816 1 96.12 245 LEU B CA 1
ATOM 6919 C C . LEU B 1 245 ? -19.375 -5.883 -5.469 1 96.12 245 LEU B C 1
ATOM 6921 O O . LEU B 1 245 ? -18.5 -5.043 -5.219 1 96.12 245 LEU B O 1
ATOM 6925 N N . SER B 1 246 ? -20.297 -5.656 -6.359 1 96.25 246 SER B N 1
ATOM 6926 C CA . SER B 1 246 ? -20.484 -4.359 -7 1 96.25 246 SER B CA 1
ATOM 6927 C C . SER B 1 246 ? -21.797 -3.713 -6.578 1 96.25 246 SER B C 1
ATOM 6929 O O . SER B 1 246 ? -22.797 -4.402 -6.387 1 96.25 246 SER B O 1
ATOM 6931 N N . LEU B 1 247 ? -21.797 -2.469 -6.398 1 95.88 247 LEU B N 1
ATOM 6932 C CA . LEU B 1 247 ? -23.016 -1.723 -6.117 1 95.88 247 LEU B CA 1
ATOM 6933 C C . LEU B 1 247 ? -23.703 -1.305 -7.414 1 95.88 247 LEU B C 1
ATOM 6935 O O . LEU B 1 247 ? -23.047 -0.892 -8.367 1 95.88 247 LEU B O 1
ATOM 6939 N N . GLU B 1 248 ? -24.984 -1.391 -7.469 1 93.75 248 GLU B N 1
ATOM 6940 C CA . GLU B 1 248 ? -25.75 -1.065 -8.664 1 93.75 248 GLU B CA 1
ATOM 6941 C C . GLU B 1 248 ? -26.016 0.433 -8.758 1 93.75 248 GLU B C 1
ATOM 6943 O O . GLU B 1 248 ? -26.391 0.94 -9.82 1 93.75 248 GLU B O 1
ATOM 6948 N N . GLU B 1 249 ? -25.875 1.046 -7.656 1 93.44 249 GLU B N 1
ATOM 6949 C CA . GLU B 1 249 ? -26.125 2.482 -7.602 1 93.44 249 GLU B CA 1
ATOM 6950 C C . GLU B 1 249 ? -25.156 3.174 -6.645 1 93.44 249 GLU B C 1
ATOM 6952 O O . GLU B 1 249 ? -24.484 2.514 -5.844 1 93.44 249 GLU B O 1
ATOM 6957 N N . SER B 1 250 ? -25.109 4.484 -6.781 1 95.25 250 SER B N 1
ATOM 6958 C CA . SER B 1 250 ? -24.234 5.297 -5.93 1 95.25 250 SER B CA 1
ATOM 6959 C C . SER B 1 250 ? -24.797 5.41 -4.516 1 95.25 250 SER B C 1
ATOM 6961 O O . SER B 1 250 ? -25.969 5.75 -4.332 1 95.25 250 SER B O 1
ATOM 6963 N N . TYR B 1 251 ? -23.984 5.141 -3.551 1 96 251 TYR B N 1
ATOM 6964 C CA . TYR B 1 251 ? -24.359 5.352 -2.16 1 96 251 TYR B CA 1
ATOM 6965 C C . TYR B 1 251 ? -24.641 6.828 -1.892 1 96 251 TYR B C 1
ATOM 6967 O O . TYR B 1 251 ? -25.562 7.164 -1.145 1 96 251 TYR B O 1
ATOM 6975 N N . LEU B 1 252 ? -23.891 7.695 -2.467 1 95.69 252 LEU B N 1
ATOM 6976 C CA . LEU B 1 252 ? -23.953 9.133 -2.225 1 95.69 252 LEU B CA 1
ATOM 6977 C C . LEU B 1 252 ? -25.219 9.734 -2.793 1 95.69 252 LEU B C 1
ATOM 6979 O O . LEU B 1 252 ? -25.656 10.805 -2.359 1 95.69 252 LEU B O 1
ATOM 6983 N N . GLU B 1 253 ? -25.828 9.07 -3.734 1 92.5 253 GLU B N 1
ATOM 6984 C CA . GLU B 1 253 ? -27.031 9.586 -4.375 1 92.5 253 GLU B CA 1
ATOM 6985 C C . GLU B 1 253 ? -28.266 8.781 -3.969 1 92.5 253 GLU B C 1
ATOM 6987 O O . GLU B 1 253 ? -29.359 9.039 -4.438 1 92.5 253 GLU B O 1
ATOM 6992 N N . ASN B 1 254 ? -28 7.793 -3.107 1 84 254 ASN B N 1
ATOM 6993 C CA . ASN B 1 254 ? -29.094 6.891 -2.746 1 84 254 ASN B CA 1
ATOM 6994 C C . ASN B 1 254 ? -30.031 7.527 -1.73 1 84 254 ASN B C 1
ATOM 6996 O O . ASN B 1 254 ? -29.625 7.852 -0.614 1 84 254 ASN B O 1
ATOM 7000 N N . ARG B 1 255 ? -31.219 7.672 -1.99 1 78.62 255 ARG B N 1
ATOM 7001 C CA . ARG B 1 255 ? -32.188 8.328 -1.133 1 78.62 255 ARG B CA 1
ATOM 7002 C C . ARG B 1 255 ? -33.156 7.312 -0.524 1 78.62 255 ARG B C 1
ATOM 7004 O O . ARG B 1 255 ? -33.812 7.598 0.472 1 78.62 255 ARG B O 1
ATOM 7011 N N . SER B 1 256 ? -33.219 6.148 -1.021 1 78.56 256 SER B N 1
ATOM 7012 C CA . SER B 1 256 ? -34.219 5.148 -0.623 1 78.56 256 SER B CA 1
ATOM 7013 C C . SER B 1 256 ? -33.75 4.355 0.59 1 78.56 256 SER B C 1
ATOM 7015 O O . SER B 1 256 ? -34.531 3.646 1.223 1 78.56 256 SER B O 1
ATOM 7017 N N . LEU B 1 257 ? -32.562 4.434 0.912 1 85 257 LEU B N 1
ATOM 7018 C CA . LEU B 1 257 ? -31.953 3.705 2.014 1 85 257 LEU B CA 1
ATOM 7019 C C . LEU B 1 257 ? -31.875 2.215 1.7 1 85 257 LEU B C 1
ATOM 7021 O O . LEU B 1 257 ? -31.781 1.388 2.611 1 85 257 LEU B O 1
ATOM 7025 N N . GLU B 1 258 ? -32.156 1.848 0.498 1 92.12 258 GLU B N 1
ATOM 7026 C CA . GLU B 1 258 ? -31.906 0.501 -0.006 1 92.12 258 GLU B CA 1
ATOM 7027 C C . GLU B 1 258 ? -30.844 0.513 -1.103 1 92.12 258 GLU B C 1
ATOM 7029 O O . GLU B 1 258 ? -31.094 0.982 -2.215 1 92.12 258 GLU B O 1
ATOM 7034 N N . LEU B 1 259 ? -29.781 -0.025 -0.754 1 95 259 LEU B N 1
ATOM 7035 C CA . LEU B 1 259 ? -28.656 -0.08 -1.698 1 95 259 LEU B CA 1
ATOM 7036 C C . LEU B 1 259 ? -28.562 -1.461 -2.336 1 95 259 LEU B C 1
ATOM 7038 O O . LEU B 1 259 ? -28.391 -2.463 -1.637 1 95 259 LEU B O 1
ATOM 7042 N N . LYS B 1 260 ? -28.703 -1.491 -3.623 1 94.69 260 LYS B N 1
ATOM 7043 C CA . LYS B 1 260 ? -28.688 -2.76 -4.344 1 94.69 260 LYS B CA 1
ATOM 7044 C C . LYS B 1 260 ? -27.266 -3.146 -4.75 1 94.69 260 LYS B C 1
ATOM 7046 O O . LYS B 1 260 ? -26.469 -2.289 -5.125 1 94.69 260 LYS B O 1
ATOM 7051 N N . ALA B 1 261 ? -26.953 -4.434 -4.586 1 95.19 261 ALA B N 1
ATOM 7052 C CA . ALA B 1 261 ? -25.625 -4.934 -4.914 1 95.19 261 ALA B CA 1
ATOM 7053 C C . ALA B 1 261 ? -25.703 -6.242 -5.695 1 95.19 261 ALA B C 1
ATOM 7055 O O . ALA B 1 261 ? -26.734 -6.93 -5.66 1 95.19 261 ALA B O 1
ATOM 7056 N N . THR B 1 262 ? -24.688 -6.523 -6.449 1 94.06 262 THR B N 1
ATOM 7057 C CA . THR B 1 262 ? -24.516 -7.773 -7.176 1 94.06 262 THR B CA 1
ATOM 7058 C C . THR B 1 262 ? -23.25 -8.484 -6.727 1 94.06 262 THR B C 1
ATOM 7060 O O . THR B 1 262 ? -22.188 -7.871 -6.633 1 94.06 262 THR B O 1
ATOM 7063 N N . ILE B 1 263 ? -23.375 -9.75 -6.406 1 92.06 263 ILE B N 1
ATOM 7064 C CA . ILE B 1 263 ? -22.219 -10.562 -6.059 1 92.06 263 ILE B CA 1
ATOM 7065 C C . ILE B 1 263 ? -21.688 -11.273 -7.301 1 92.06 263 ILE B C 1
ATOM 7067 O O . ILE B 1 263 ? -22.469 -11.812 -8.094 1 92.06 263 ILE B O 1
ATOM 7071 N N . HIS B 1 264 ? -20.406 -11.141 -7.473 1 92.5 264 HIS B N 1
ATOM 7072 C CA . HIS B 1 264 ? -19.719 -11.828 -8.57 1 92.5 264 HIS B CA 1
ATOM 7073 C C . HIS B 1 264 ? -18.781 -12.906 -8.039 1 92.5 264 HIS B C 1
ATOM 7075 O O . HIS B 1 264 ? -18.109 -12.711 -7.023 1 92.5 264 HIS B O 1
ATOM 7081 N N . LEU B 1 265 ? -18.828 -14.031 -8.664 1 91.81 265 LEU B N 1
ATOM 7082 C CA . LEU B 1 265 ? -17.875 -15.109 -8.383 1 91.81 265 LEU B CA 1
ATOM 7083 C C . LEU B 1 265 ? -17.109 -15.492 -9.641 1 91.81 265 LEU B C 1
ATOM 7085 O O . LEU B 1 265 ? -17.703 -15.844 -10.664 1 91.81 265 LEU B O 1
ATOM 7089 N N . TYR B 1 266 ? -15.773 -15.375 -9.547 1 93.06 266 TYR B N 1
ATOM 7090 C CA . TYR B 1 266 ? -14.914 -15.641 -10.695 1 93.06 266 TYR B CA 1
ATOM 7091 C C . TYR B 1 266 ? -13.977 -16.812 -10.406 1 93.06 266 TYR B C 1
ATOM 7093 O O . TYR B 1 266 ? -13.68 -17.109 -9.25 1 93.06 266 TYR B O 1
ATOM 7101 N N . ASP B 1 267 ? -13.562 -17.5 -11.453 1 91.69 267 ASP B N 1
ATOM 7102 C CA . ASP B 1 267 ? -12.5 -18.5 -11.414 1 91.69 267 ASP B CA 1
ATOM 7103 C C . ASP B 1 267 ? -11.164 -17.891 -11.836 1 91.69 267 ASP B C 1
ATOM 7105 O O . ASP B 1 267 ? -10.945 -17.609 -13.016 1 91.69 267 ASP B O 1
ATOM 7109 N N . PRO B 1 268 ? -10.273 -17.766 -10.891 1 92.38 268 PRO B N 1
ATOM 7110 C CA . PRO B 1 268 ? -9.023 -17.078 -11.211 1 92.38 268 PRO B CA 1
ATOM 7111 C C . PRO B 1 268 ? -8.109 -17.891 -12.117 1 92.38 268 PRO B C 1
ATOM 7113 O O . PRO B 1 268 ? -7.129 -17.375 -12.648 1 92.38 268 PRO B O 1
ATOM 7116 N N . VAL B 1 269 ? -8.328 -19.141 -12.305 1 88.94 269 VAL B N 1
ATOM 7117 C CA . VAL B 1 269 ? -7.543 -19.969 -13.219 1 88.94 269 VAL B CA 1
ATOM 7118 C C . VAL B 1 269 ? -7.891 -19.625 -14.664 1 88.94 269 VAL B C 1
ATOM 7120 O O . VAL B 1 269 ? -7.035 -19.688 -15.547 1 88.94 269 VAL B O 1
ATOM 7123 N N . TYR B 1 270 ? -9.094 -19.188 -14.891 1 85.31 270 TYR B N 1
ATOM 7124 C CA . TYR B 1 270 ? -9.539 -18.906 -16.25 1 85.31 270 TYR B CA 1
ATOM 7125 C C . TYR B 1 270 ? -9.406 -17.422 -16.562 1 85.31 270 TYR B C 1
ATOM 7127 O O . TYR B 1 270 ? -9.234 -17.047 -17.734 1 85.31 270 TYR B O 1
ATOM 7135 N N . ARG B 1 271 ? -9.641 -16.672 -15.539 1 85.88 271 ARG B N 1
ATOM 7136 C CA . ARG B 1 271 ? -9.531 -15.227 -15.711 1 85.88 271 ARG B CA 1
ATOM 7137 C C . ARG B 1 271 ? -8.836 -14.578 -14.516 1 85.88 271 ARG B C 1
ATOM 7139 O O . ARG B 1 271 ? -9.133 -14.914 -13.367 1 85.88 271 ARG B O 1
ATOM 7146 N N . ASN B 1 272 ? -7.922 -13.672 -14.883 1 83.69 272 ASN B N 1
ATOM 7147 C CA . ASN B 1 272 ? -7.215 -13.062 -13.758 1 83.69 272 ASN B CA 1
ATOM 7148 C C . ASN B 1 272 ? -7.531 -11.578 -13.633 1 83.69 272 ASN B C 1
ATOM 7150 O O . ASN B 1 272 ? -6.902 -10.867 -12.852 1 83.69 272 ASN B O 1
ATOM 7154 N N . ARG B 1 273 ? -8.5 -11.117 -14.391 1 91.94 273 ARG B N 1
ATOM 7155 C CA . ARG B 1 273 ? -8.898 -9.719 -14.336 1 91.94 273 ARG B CA 1
ATOM 7156 C C . ARG B 1 273 ? -10.422 -9.578 -14.367 1 91.94 273 ARG B C 1
ATOM 7158 O O . ARG B 1 273 ? -11.125 -10.5 -14.789 1 91.94 273 ARG B O 1
ATOM 7165 N N . ILE B 1 274 ? -10.898 -8.523 -13.859 1 91.38 274 ILE B N 1
ATOM 7166 C CA . ILE B 1 274 ? -12.32 -8.219 -13.805 1 91.38 274 ILE B CA 1
ATOM 7167 C C . ILE B 1 274 ? -12.609 -6.949 -14.602 1 91.38 274 ILE B C 1
ATOM 7169 O O . ILE B 1 274 ? -11.953 -5.926 -14.414 1 91.38 274 ILE B O 1
ATOM 7173 N N . GLU B 1 275 ? -13.5 -7.078 -15.57 1 89.31 275 GLU B N 1
ATOM 7174 C CA . GLU B 1 275 ? -14 -5.891 -16.266 1 89.31 275 GLU B CA 1
ATOM 7175 C C . GLU B 1 275 ? -15.195 -5.293 -15.523 1 89.31 275 GLU B C 1
ATOM 7177 O O . GLU B 1 275 ? -16.25 -5.926 -15.422 1 89.31 275 GLU B O 1
ATOM 7182 N N . PHE B 1 276 ? -14.984 -4.117 -15.047 1 86.25 276 PHE B N 1
ATOM 7183 C CA . PHE B 1 276 ? -16.031 -3.5 -14.242 1 86.25 276 PHE B CA 1
ATOM 7184 C C . PHE B 1 276 ? -16.062 -1.991 -14.461 1 86.25 276 PHE B C 1
ATOM 7186 O O . PHE B 1 276 ? -15.047 -1.313 -14.289 1 86.25 276 PHE B O 1
ATOM 7193 N N . SER B 1 277 ? -17.281 -1.468 -14.812 1 82.94 277 SER B N 1
ATOM 7194 C CA . SER B 1 277 ? -17.531 -0.038 -14.977 1 82.94 277 SER B CA 1
ATOM 7195 C C . SER B 1 277 ? -16.469 0.606 -15.867 1 82.94 277 SER B C 1
ATOM 7197 O O . SER B 1 277 ? -15.914 1.647 -15.523 1 82.94 277 SER B O 1
ATOM 7199 N N . GLY B 1 278 ? -16.078 -0.139 -16.891 1 84.38 278 GLY B N 1
ATOM 7200 C CA . GLY B 1 278 ? -15.117 0.395 -17.828 1 84.38 278 GLY B CA 1
ATOM 7201 C C . GLY B 1 278 ? -13.68 0.242 -17.375 1 84.38 278 GLY B C 1
ATOM 7202 O O . GLY B 1 278 ? -12.75 0.664 -18.062 1 84.38 278 GLY B O 1
ATOM 7203 N N . LEU B 1 279 ? -13.578 -0.349 -16.234 1 88.69 279 LEU B N 1
ATOM 7204 C CA . LEU B 1 279 ? -12.234 -0.563 -15.711 1 88.69 279 LEU B CA 1
ATOM 7205 C C . LEU B 1 279 ? -11.805 -2.016 -15.891 1 88.69 279 LEU B C 1
ATOM 7207 O O . LEU B 1 279 ? -12.641 -2.916 -15.922 1 88.69 279 LEU B O 1
ATOM 7211 N N . ASP B 1 280 ? -10.586 -2.186 -16.141 1 91.56 280 ASP B N 1
ATOM 7212 C CA . ASP B 1 280 ? -9.922 -3.484 -16.156 1 91.56 280 ASP B CA 1
ATOM 7213 C C . ASP B 1 280 ? -9.055 -3.676 -14.914 1 91.56 280 ASP B C 1
ATOM 7215 O O . ASP B 1 280 ? -7.93 -3.166 -14.852 1 91.56 280 ASP B O 1
ATOM 7219 N N . LEU B 1 281 ? -9.602 -4.477 -14 1 92.88 281 LEU B N 1
ATOM 7220 C CA . LEU B 1 281 ? -9 -4.535 -12.672 1 92.88 281 LEU B CA 1
ATOM 7221 C C . LEU B 1 281 ? -8.32 -5.879 -12.445 1 92.88 281 LEU B C 1
ATOM 7223 O O . LEU B 1 281 ? -8.859 -6.926 -12.812 1 92.88 281 LEU B O 1
ATOM 7227 N N . PRO B 1 282 ? -7.141 -5.805 -11.906 1 93.31 282 PRO B N 1
ATOM 7228 C CA . PRO B 1 282 ? -6.594 -7.094 -11.484 1 93.31 282 PRO B CA 1
ATOM 7229 C C . PRO B 1 282 ? -7.414 -7.75 -10.375 1 93.31 282 PRO B C 1
ATOM 7231 O O . PRO B 1 282 ? -7.879 -7.066 -9.453 1 93.31 282 PRO B O 1
ATOM 7234 N N . MET B 1 283 ? -7.602 -8.992 -10.516 1 94.38 283 MET B N 1
ATOM 7235 C CA . MET B 1 283 ? -8.367 -9.773 -9.547 1 94.38 283 MET B CA 1
ATOM 7236 C C . MET B 1 283 ? -7.457 -10.32 -8.453 1 94.38 283 MET B C 1
ATOM 7238 O O . MET B 1 283 ? -6.371 -10.836 -8.742 1 94.38 283 MET B O 1
ATOM 7242 N N . GLU B 1 284 ? -7.879 -10.117 -7.203 1 95.88 284 GLU B N 1
ATOM 7243 C CA . GLU B 1 284 ? -7.145 -10.805 -6.145 1 95.88 284 GLU B CA 1
ATOM 7244 C C . GLU B 1 284 ? -7.344 -12.32 -6.227 1 95.88 284 GLU B C 1
ATOM 7246 O O . GLU B 1 284 ? -8.477 -12.797 -6.316 1 95.88 284 GLU B O 1
ATOM 7251 N N . SER B 1 285 ? -6.23 -13.055 -6.246 1 95 285 SER B N 1
ATOM 7252 C CA . SER B 1 285 ? -6.371 -14.492 -6.473 1 95 285 SER B CA 1
ATOM 7253 C C . SER B 1 285 ? -5.355 -15.281 -5.656 1 95 285 SER B C 1
ATOM 7255 O O . SER B 1 285 ? -4.328 -14.742 -5.242 1 95 285 SER B O 1
ATOM 7257 N N . ASP B 1 286 ? -5.699 -16.453 -5.324 1 96.12 286 ASP B N 1
ATOM 7258 C CA . ASP B 1 286 ? -4.887 -17.484 -4.676 1 96.12 286 ASP B CA 1
ATOM 7259 C C . ASP B 1 286 ? -5.18 -18.859 -5.25 1 96.12 286 ASP B C 1
ATOM 7261 O O . ASP B 1 286 ? -6.23 -19.438 -4.969 1 96.12 286 ASP B O 1
ATOM 7265 N N . THR B 1 287 ? -4.273 -19.328 -6.023 1 94.75 287 THR B N 1
ATOM 7266 C CA . THR B 1 287 ? -4.551 -20.609 -6.672 1 94.75 287 THR B CA 1
ATOM 7267 C C . THR B 1 287 ? -3.799 -21.734 -5.98 1 94.75 287 THR B C 1
ATOM 7269 O O . THR B 1 287 ? -4.047 -22.906 -6.258 1 94.75 287 THR B O 1
ATOM 7272 N N . THR B 1 288 ? -2.914 -21.453 -5.086 1 96.5 288 THR B N 1
ATOM 7273 C CA . THR B 1 288 ? -2.127 -22.469 -4.383 1 96.5 288 THR B CA 1
ATOM 7274 C C . THR B 1 288 ? -2.891 -23 -3.178 1 96.5 288 THR B C 1
ATOM 7276 O O . THR B 1 288 ? -2.904 -24.219 -2.936 1 96.5 288 THR B O 1
ATOM 7279 N N . THR B 1 289 ? -3.531 -22.141 -2.451 1 96.5 289 THR B N 1
ATOM 7280 C CA . THR B 1 289 ? -4.145 -22.516 -1.182 1 96.5 289 THR B CA 1
ATOM 7281 C C . THR B 1 289 ? -5.258 -23.531 -1.399 1 96.5 289 THR B C 1
ATOM 7283 O O . THR B 1 289 ? -5.352 -24.531 -0.667 1 96.5 289 THR B O 1
ATOM 7286 N N . PRO B 1 290 ? -6.113 -23.344 -2.406 1 94.44 290 PRO B N 1
ATOM 7287 C CA . PRO B 1 290 ? -7.133 -24.359 -2.631 1 94.44 290 PRO B CA 1
ATOM 7288 C C . PRO B 1 290 ? -6.531 -25.734 -2.959 1 94.44 290 PRO B C 1
ATOM 7290 O O . PRO B 1 290 ? -7.043 -26.766 -2.512 1 94.44 290 PRO B O 1
ATOM 7293 N N . LEU B 1 291 ? -5.461 -25.766 -3.754 1 93.19 291 LEU B N 1
ATOM 7294 C CA . LEU B 1 291 ? -4.781 -27.016 -4.035 1 93.19 291 LEU B CA 1
ATOM 7295 C C . LEU B 1 291 ? -4.242 -27.641 -2.754 1 93.19 291 LEU B C 1
ATOM 7297 O O . LEU B 1 291 ? -4.438 -28.844 -2.51 1 93.19 291 LEU B O 1
ATOM 7301 N N . ALA B 1 292 ? -3.582 -26.844 -1.996 1 94.06 292 ALA B N 1
ATOM 7302 C CA . ALA B 1 292 ? -3.018 -27.312 -0.738 1 94.06 292 ALA B CA 1
ATOM 7303 C C . ALA B 1 292 ? -4.113 -27.812 0.2 1 94.06 292 ALA B C 1
ATOM 7305 O O . ALA B 1 292 ? -3.932 -28.812 0.906 1 94.06 292 ALA B O 1
ATOM 7306 N N . TYR B 1 293 ? -5.207 -27.047 0.231 1 92.38 293 TYR B N 1
ATOM 7307 C CA . TYR B 1 293 ? -6.355 -27.406 1.058 1 92.38 293 TYR B CA 1
ATOM 7308 C C . TYR B 1 293 ? -6.863 -28.797 0.708 1 92.38 293 TYR B C 1
ATOM 7310 O O . TYR B 1 293 ? -7.082 -29.625 1.595 1 92.38 293 TYR B O 1
ATOM 7318 N N . MET B 1 294 ? -7.004 -29.078 -0.495 1 89.62 294 MET B N 1
ATOM 7319 C CA . MET B 1 294 ? -7.496 -30.359 -0.992 1 89.62 294 MET B CA 1
ATOM 7320 C C . MET B 1 294 ? -6.48 -31.469 -0.741 1 89.62 294 MET B C 1
ATOM 7322 O O . MET B 1 294 ? -6.832 -32.531 -0.235 1 89.62 294 MET B O 1
ATOM 7326 N N . LEU B 1 295 ? -5.238 -31.25 -1.042 1 89.31 295 LEU B N 1
ATOM 7327 C CA . LEU B 1 295 ? -4.195 -32.25 -0.964 1 89.31 295 LEU B CA 1
ATOM 7328 C C . LEU B 1 295 ? -3.904 -32.625 0.487 1 89.31 295 LEU B C 1
ATOM 7330 O O . LEU B 1 295 ? -3.654 -33.812 0.795 1 89.31 295 LEU B O 1
ATOM 7334 N N . SER B 1 296 ? -3.873 -31.609 1.316 1 88.88 296 SER B N 1
ATOM 7335 C CA . SER B 1 296 ? -3.645 -31.875 2.732 1 88.88 296 SER B CA 1
ATOM 7336 C C . SER B 1 296 ? -4.754 -32.75 3.316 1 88.88 296 SER B C 1
ATOM 7338 O O . SER B 1 296 ? -4.492 -33.625 4.137 1 88.88 296 SER B O 1
ATOM 7340 N N . ALA B 1 297 ? -5.984 -32.5 2.957 1 84.06 297 ALA B N 1
ATOM 7341 C CA . ALA B 1 297 ? -7.117 -33.312 3.414 1 84.06 297 ALA B CA 1
ATOM 7342 C C . ALA B 1 297 ? -7.027 -34.719 2.883 1 84.06 297 ALA B C 1
ATOM 7344 O O . ALA B 1 297 ? -7.324 -35.688 3.602 1 84.06 297 ALA B O 1
ATOM 7345 N N . ALA B 1 298 ? -6.629 -34.875 1.659 1 82.06 298 ALA B N 1
ATOM 7346 C CA . ALA B 1 298 ? -6.508 -36.188 1.035 1 82.06 298 ALA B CA 1
ATOM 7347 C C . ALA B 1 298 ? -5.422 -37 1.714 1 82.06 298 ALA B C 1
ATOM 7349 O O . ALA B 1 298 ? -5.594 -38.219 1.934 1 82.06 298 ALA B O 1
ATOM 7350 N N . GLN B 1 299 ? -4.34 -36.406 1.944 1 80.56 299 GLN B N 1
ATOM 7351 C CA . GLN B 1 299 ? -3.213 -37.125 2.559 1 80.56 299 GLN B CA 1
ATOM 7352 C C . GLN B 1 299 ? -3.539 -37.531 3.99 1 80.56 299 GLN B C 1
ATOM 7354 O O . GLN B 1 299 ? -3.064 -38.562 4.461 1 80.56 299 GLN B O 1
ATOM 7359 N N . LYS B 1 300 ? -4.168 -36.719 4.691 1 77.56 300 LYS B N 1
ATOM 7360 C CA . LYS B 1 300 ? -4.566 -37.062 6.055 1 77.56 300 LYS B CA 1
ATOM 7361 C C . LYS B 1 300 ? -5.473 -38.281 6.07 1 77.56 300 LYS B C 1
ATOM 7363 O O . LYS B 1 300 ? -5.391 -39.094 6.988 1 77.56 300 LYS B O 1
ATOM 7368 N N . LYS B 1 301 ? -6.238 -38.406 5.086 1 74.69 301 LYS B N 1
ATOM 7369 C CA . LYS B 1 301 ? -7.16 -39.531 5.004 1 74.69 301 LYS B CA 1
ATOM 7370 C C . LYS B 1 301 ? -6.426 -40.812 4.621 1 74.69 301 LYS B C 1
ATOM 7372 O O . LYS B 1 301 ? -6.738 -41.906 5.133 1 74.69 301 LYS B O 1
ATOM 7377 N N . ASP B 1 302 ? -5.57 -40.812 3.604 1 68.94 302 ASP B N 1
ATOM 7378 C CA . ASP B 1 302 ? -4.918 -42 3.037 1 68.94 302 ASP B CA 1
ATOM 7379 C C . ASP B 1 302 ? -3.807 -42.5 3.953 1 68.94 302 ASP B C 1
ATOM 7381 O O . ASP B 1 302 ? -3.549 -43.688 4.02 1 68.94 302 ASP B O 1
ATOM 7385 N N . GLY B 1 303 ? -3.445 -41.812 4.934 1 58.69 303 GLY B N 1
ATOM 7386 C CA . GLY B 1 303 ? -2.291 -42.219 5.727 1 58.69 303 GLY B CA 1
ATOM 7387 C C . GLY B 1 303 ? -1.053 -42.469 4.891 1 58.69 303 GLY B C 1
ATOM 7388 O O . GLY B 1 303 ? -1.15 -42.719 3.689 1 58.69 303 GLY B O 1
ATOM 7389 N N . PHE B 1 304 ? 0.104 -42.531 5.285 1 52.31 304 PHE B N 1
ATOM 7390 C CA . PHE B 1 304 ? 1.417 -42.656 4.668 1 52.31 304 PHE B CA 1
ATOM 7391 C C . PHE B 1 304 ? 1.557 -44 3.982 1 52.31 304 PHE B C 1
ATOM 7393 O O . PHE B 1 304 ? 2.16 -44.125 2.912 1 52.31 304 PHE B O 1
ATOM 7400 N N . LEU B 1 305 ? 0.839 -44.906 4.41 1 51.03 305 LEU B N 1
ATOM 7401 C CA . LEU B 1 305 ? 1.063 -46.281 3.994 1 51.03 305 LEU B CA 1
ATOM 7402 C C . LEU B 1 305 ? 0.242 -46.625 2.754 1 51.03 305 LEU B C 1
ATOM 7404 O O . LEU B 1 305 ? 0.491 -47.656 2.092 1 51.03 305 LEU B O 1
ATOM 7408 N N . SER B 1 306 ? -0.56 -45.688 2.316 1 58.03 306 SER B N 1
ATOM 7409 C CA . SER B 1 306 ? -1.466 -45.969 1.212 1 58.03 306 SER B CA 1
ATOM 7410 C C . SER B 1 306 ? -0.711 -46.094 -0.108 1 58.03 306 SER B C 1
ATOM 7412 O O . SER B 1 306 ? -1.146 -46.781 -1.021 1 58.03 306 SER B O 1
ATOM 7414 N N . ALA B 1 307 ? 0.405 -45.531 -0.15 1 56.34 307 ALA B N 1
ATOM 7415 C CA . ALA B 1 307 ? 1.175 -45.594 -1.391 1 56.34 307 ALA B CA 1
ATOM 7416 C C . ALA B 1 307 ? 1.735 -46.969 -1.646 1 56.34 307 ALA B C 1
ATOM 7418 O O . ALA B 1 307 ? 2.086 -47.312 -2.779 1 56.34 307 ALA B O 1
ATOM 7419 N N . PHE B 1 308 ? 1.634 -47.75 -0.59 1 52.5 308 PHE B N 1
ATOM 7420 C CA . PHE B 1 308 ? 2.217 -49.094 -0.681 1 52.5 308 PHE B CA 1
ATOM 7421 C C . PHE B 1 308 ? 1.126 -50.156 -0.702 1 52.5 308 PHE B C 1
ATOM 7423 O O . PHE B 1 308 ? 1.415 -51.344 -0.864 1 52.5 308 PHE B O 1
ATOM 7430 N N . ASP B 1 309 ? -0.016 -49.688 -0.471 1 57.56 309 ASP B N 1
ATOM 7431 C CA . ASP B 1 309 ? -1.134 -50.625 -0.397 1 57.56 309 ASP B CA 1
ATOM 7432 C C . ASP B 1 309 ? -1.782 -50.812 -1.767 1 57.56 309 ASP B C 1
ATOM 7434 O O . ASP B 1 309 ? -2.506 -49.938 -2.244 1 57.56 309 ASP B O 1
ATOM 7438 N N . GLY B 1 310 ? -1.561 -51.938 -2.396 1 59.12 310 GLY B N 1
ATOM 7439 C CA . GLY B 1 310 ? -2.082 -52.25 -3.719 1 59.12 310 GLY B CA 1
ATOM 7440 C C . GLY B 1 310 ? -3.592 -52.125 -3.807 1 59.12 310 GLY B C 1
ATOM 7441 O O . GLY B 1 310 ? -4.133 -51.719 -4.84 1 59.12 310 GLY B O 1
ATOM 7442 N N . GLU B 1 311 ? -4.293 -52.531 -2.738 1 62.22 311 GLU B N 1
ATOM 7443 C CA . GLU B 1 311 ? -5.746 -52.438 -2.744 1 62.22 311 GLU B CA 1
ATOM 7444 C C . GLU B 1 311 ? -6.195 -50.969 -2.744 1 62.22 311 GLU B C 1
ATOM 7446 O O . GLU B 1 311 ? -7.133 -50.594 -3.449 1 62.22 311 GLU B O 1
ATOM 7451 N N . ALA B 1 312 ? -5.484 -50.25 -1.943 1 65.12 312 ALA B N 1
ATOM 7452 C CA . ALA B 1 312 ? -5.777 -48.844 -1.935 1 65.12 312 ALA B CA 1
ATOM 7453 C C . ALA B 1 312 ? -5.523 -48.219 -3.307 1 65.12 312 ALA B C 1
ATOM 7455 O O . ALA B 1 312 ? -6.301 -47.375 -3.768 1 65.12 312 ALA B O 1
ATOM 7456 N N . GLY B 1 313 ? -4.516 -48.656 -3.877 1 66.38 313 GLY B N 1
ATOM 7457 C CA . GLY B 1 313 ? -4.203 -48.188 -5.215 1 66.38 313 GLY B CA 1
ATOM 7458 C C . GLY B 1 313 ? -5.246 -48.562 -6.246 1 66.38 313 GLY B C 1
ATOM 7459 O O . GLY B 1 313 ? -5.559 -47.781 -7.145 1 66.38 313 GLY B O 1
ATOM 7460 N N . ARG B 1 314 ? -5.711 -49.75 -6.082 1 72 314 ARG B N 1
ATOM 7461 C CA . ARG B 1 314 ? -6.723 -50.219 -7.023 1 72 314 ARG B CA 1
ATOM 7462 C C . ARG B 1 314 ? -8.008 -49.406 -6.898 1 72 314 ARG B C 1
ATOM 7464 O O . ARG B 1 314 ? -8.648 -49.094 -7.902 1 72 314 ARG B O 1
ATOM 7471 N N . GLU B 1 315 ? -8.312 -49.094 -5.77 1 73.38 315 GLU B N 1
ATOM 7472 C CA . GLU B 1 315 ? -9.531 -48.312 -5.543 1 73.38 315 GLU B CA 1
ATOM 7473 C C . GLU B 1 315 ? -9.398 -46.906 -6.102 1 73.38 315 GLU B C 1
ATOM 7475 O O . GLU B 1 315 ? -10.383 -46.312 -6.559 1 73.38 315 GLU B O 1
ATOM 7480 N N . LYS B 1 316 ? -8.188 -46.469 -6.168 1 80.56 316 LYS B N 1
ATOM 7481 C CA . LYS B 1 316 ? -7.957 -45.094 -6.559 1 80.56 316 LYS B CA 1
ATOM 7482 C C . LYS B 1 316 ? -7.5 -45 -8.008 1 80.56 316 LYS B C 1
ATOM 7484 O O . LYS B 1 316 ? -7.305 -43.906 -8.539 1 80.56 316 LYS B O 1
ATOM 7489 N N . ARG B 1 317 ? -7.34 -46.062 -8.516 1 87 317 ARG B N 1
ATOM 7490 C CA . ARG B 1 317 ? -6.863 -46.062 -9.898 1 87 317 ARG B CA 1
ATOM 7491 C C . ARG B 1 317 ? -7.781 -45.219 -10.789 1 87 317 ARG B C 1
ATOM 7493 O O . ARG B 1 317 ? -9.008 -45.375 -10.719 1 87 317 ARG B O 1
ATOM 7500 N N . GLY B 1 318 ? -7.172 -44.406 -11.562 1 89.38 318 GLY B N 1
ATOM 7501 C CA . GLY B 1 318 ? -7.941 -43.594 -12.484 1 89.38 318 GLY B CA 1
ATOM 7502 C C . GLY B 1 318 ? -7.191 -42.344 -12.945 1 89.38 318 GLY B C 1
ATOM 7503 O O . GLY B 1 318 ? -6.105 -42.062 -12.445 1 89.38 318 GLY B O 1
ATOM 7504 N N . LEU B 1 319 ? -7.711 -41.781 -13.961 1 93.56 319 LEU B N 1
ATOM 7505 C CA . LEU B 1 319 ? -7.234 -40.5 -14.453 1 93.56 319 LEU B CA 1
ATOM 7506 C C . LEU B 1 319 ? -8.109 -39.344 -13.938 1 93.56 319 LEU B C 1
ATOM 7508 O O . LEU B 1 319 ? -9.336 -39.406 -14.023 1 93.56 319 LEU B O 1
ATOM 7512 N N . TYR B 1 320 ? -7.512 -38.375 -13.414 1 91.69 320 TYR B N 1
ATOM 7513 C CA . TYR B 1 320 ? -8.258 -37.312 -12.75 1 91.69 320 TYR B CA 1
ATOM 7514 C C . TYR B 1 320 ? -7.891 -35.938 -13.312 1 91.69 320 TYR B C 1
ATOM 7516 O O . TYR B 1 320 ? -6.707 -35.625 -13.5 1 91.69 320 TYR B O 1
ATOM 7524 N N . PHE B 1 321 ? -8.961 -35.125 -13.523 1 91.94 321 PHE B N 1
ATOM 7525 C CA . PHE B 1 321 ? -8.766 -33.75 -13.961 1 91.94 321 PHE B CA 1
ATOM 7526 C C . PHE B 1 321 ? -8.43 -32.844 -12.773 1 91.94 321 PHE B C 1
ATOM 7528 O O . PHE B 1 321 ? -9.078 -32.938 -11.727 1 91.94 321 PHE B O 1
ATOM 7535 N N . VAL B 1 322 ? -7.426 -32.062 -12.922 1 90.88 322 VAL B N 1
ATOM 7536 C CA . VAL B 1 322 ? -7.148 -31.078 -11.891 1 90.88 322 VAL B CA 1
ATOM 7537 C C . VAL B 1 322 ? -8.219 -29.984 -11.914 1 90.88 322 VAL B C 1
ATOM 7539 O O . VAL B 1 322 ? -8.656 -29.516 -10.867 1 90.88 322 VAL B O 1
ATOM 7542 N N . TYR B 1 323 ? -8.578 -29.578 -13.062 1 90.06 323 TYR B N 1
ATOM 7543 C CA . TYR B 1 323 ? -9.68 -28.672 -13.32 1 90.06 323 TYR B CA 1
ATOM 7544 C C . TYR B 1 323 ? -10.633 -29.234 -14.367 1 90.06 323 TYR B C 1
ATOM 7546 O O . TYR B 1 323 ? -10.289 -30.188 -15.07 1 90.06 323 TYR B O 1
ATOM 7554 N N . PRO B 1 324 ? -11.805 -28.641 -14.516 1 87 324 PRO B N 1
ATOM 7555 C CA . PRO B 1 324 ? -12.773 -29.219 -15.453 1 87 324 PRO B CA 1
ATOM 7556 C C . PRO B 1 324 ? -12.242 -29.266 -16.891 1 87 324 PRO B C 1
ATOM 7558 O O . PRO B 1 324 ? -11.484 -28.375 -17.297 1 87 324 PRO B O 1
ATOM 7561 N N . TYR B 1 325 ? -12.773 -30.281 -17.609 1 91.69 325 TYR B N 1
ATOM 7562 C CA . TYR B 1 325 ? -12.352 -30.516 -18.984 1 91.69 325 TYR B CA 1
ATOM 7563 C C . TYR B 1 325 ? -12.633 -29.312 -19.875 1 91.69 325 TYR B C 1
ATOM 7565 O O . TYR B 1 325 ? -13.688 -28.688 -19.75 1 91.69 325 TYR B O 1
ATOM 7573 N N . ARG B 1 326 ? -11.664 -29 -20.734 1 92.62 326 ARG B N 1
ATOM 7574 C CA . ARG B 1 326 ? -11.781 -27.953 -21.734 1 92.62 326 ARG B CA 1
ATOM 7575 C C . ARG B 1 326 ? -11.438 -28.469 -23.125 1 92.62 326 ARG B C 1
ATOM 7577 O O . ARG B 1 326 ? -10.312 -28.906 -23.359 1 92.62 326 ARG B O 1
ATOM 7584 N N . GLN B 1 327 ? -12.281 -28.281 -24.047 1 94.69 327 GLN B N 1
ATOM 7585 C CA . GLN B 1 327 ? -12.109 -28.875 -25.375 1 94.69 327 GLN B CA 1
ATOM 7586 C C . GLN B 1 327 ? -11.031 -28.141 -26.172 1 94.69 327 GLN B C 1
ATOM 7588 O O . GLN B 1 327 ? -10.453 -28.703 -27.109 1 94.69 327 GLN B O 1
ATOM 7593 N N . ASP B 1 328 ? -10.75 -26.953 -25.781 1 94.06 328 ASP B N 1
ATOM 7594 C CA . ASP B 1 328 ? -9.836 -26.125 -26.562 1 94.06 328 ASP B CA 1
ATOM 7595 C C . ASP B 1 328 ? -8.422 -26.156 -25.969 1 94.06 328 ASP B C 1
ATOM 7597 O O . ASP B 1 328 ? -7.531 -25.453 -26.438 1 94.06 328 ASP B O 1
ATOM 7601 N N . LYS B 1 329 ? -8.18 -26.984 -24.969 1 96.12 329 LYS B N 1
ATOM 7602 C CA . LYS B 1 329 ? -6.871 -27.047 -24.328 1 96.12 329 LYS B CA 1
ATOM 7603 C C . LYS B 1 329 ? -6.234 -28.422 -24.5 1 96.12 329 LYS B C 1
ATOM 7605 O O . LYS B 1 329 ? -6.926 -29.438 -24.438 1 96.12 329 LYS B O 1
ATOM 7610 N N . ILE B 1 330 ? -4.961 -28.422 -24.672 1 98.12 330 ILE B N 1
ATOM 7611 C CA . ILE B 1 330 ? -4.203 -29.656 -24.859 1 98.12 330 ILE B CA 1
ATOM 7612 C C . ILE B 1 330 ? -4.031 -30.359 -23.5 1 98.12 330 ILE B C 1
ATOM 7614 O O . ILE B 1 330 ? -3.568 -29.766 -22.531 1 98.12 330 ILE B O 1
ATOM 7618 N N . PRO B 1 331 ? -4.359 -31.578 -23.438 1 98.06 331 PRO B N 1
ATOM 7619 C CA . PRO B 1 331 ? -4.168 -32.281 -22.172 1 98.06 331 PRO B CA 1
ATOM 7620 C C . PRO B 1 331 ? -2.711 -32.656 -21.906 1 98.06 331 PRO B C 1
ATOM 7622 O O . PRO B 1 331 ? -2.01 -33.094 -22.828 1 98.06 331 PRO B O 1
ATOM 7625 N N . VAL B 1 332 ? -2.246 -32.406 -20.781 1 98.69 332 VAL B N 1
ATOM 7626 C CA . VAL B 1 332 ? -0.984 -32.906 -20.25 1 98.69 332 VAL B CA 1
ATOM 7627 C C . VAL B 1 332 ? -1.257 -33.906 -19.141 1 98.69 332 VAL B C 1
ATOM 7629 O O . VAL B 1 332 ? -1.839 -33.562 -18.109 1 98.69 332 VAL B O 1
ATOM 7632 N N . VAL B 1 333 ? -0.878 -35.125 -19.312 1 98.56 333 VAL B N 1
ATOM 7633 C CA . VAL B 1 333 ? -1.148 -36.188 -18.344 1 98.56 333 VAL B CA 1
ATOM 7634 C C . VAL B 1 333 ? 0.131 -36.531 -17.594 1 98.56 333 VAL B C 1
ATOM 7636 O O . VAL B 1 333 ? 1.143 -36.906 -18.203 1 98.56 333 VAL B O 1
ATOM 7639 N N . PHE B 1 334 ? 0.039 -36.469 -16.297 1 97.88 334 PHE B N 1
ATOM 7640 C CA . PHE B 1 334 ? 1.181 -36.781 -15.438 1 97.88 334 PHE B CA 1
ATOM 7641 C C . PHE B 1 334 ? 1.066 -38.156 -14.844 1 97.88 334 PHE B C 1
ATOM 7643 O O . PHE B 1 334 ? 0.02 -38.531 -14.305 1 97.88 334 PHE B O 1
ATOM 7650 N N . VAL B 1 335 ? 2.148 -38.906 -14.898 1 97.25 335 VAL B N 1
ATOM 7651 C CA . VAL B 1 335 ? 2.17 -40.281 -14.398 1 97.25 335 VAL B CA 1
ATOM 7652 C C . VAL B 1 335 ? 3.311 -40.438 -13.398 1 97.25 335 VAL B C 1
ATOM 7654 O O . VAL B 1 335 ? 4.48 -40.25 -13.742 1 97.25 335 VAL B O 1
ATOM 7657 N N . HIS B 1 336 ? 2.979 -40.812 -12.156 1 91.88 336 HIS B N 1
ATOM 7658 C CA . HIS B 1 336 ? 3.947 -40.906 -11.07 1 91.88 336 HIS B CA 1
ATOM 7659 C C . HIS B 1 336 ? 4.707 -42.219 -11.102 1 91.88 336 HIS B C 1
ATOM 7661 O O . HIS B 1 336 ? 4.336 -43.125 -11.844 1 91.88 336 HIS B O 1
ATOM 7667 N N . GLY B 1 337 ? 5.758 -42.312 -10.289 1 88 337 GLY B N 1
ATOM 7668 C CA . GLY B 1 337 ? 6.605 -43.5 -10.234 1 88 337 GLY B CA 1
ATOM 7669 C C . GLY B 1 337 ? 6.23 -44.469 -9.117 1 88 337 GLY B C 1
ATOM 7670 O O . GLY B 1 337 ? 5.117 -44.406 -8.594 1 88 337 GLY B O 1
ATOM 7671 N N . LEU B 1 338 ? 7.137 -45.312 -8.852 1 80.12 338 LEU B N 1
ATOM 7672 C CA . LEU B 1 338 ? 6.949 -46.375 -7.855 1 80.12 338 LEU B CA 1
ATOM 7673 C C . LEU B 1 338 ? 6.789 -45.781 -6.461 1 80.12 338 LEU B C 1
ATOM 7675 O O . LEU B 1 338 ? 7.508 -44.844 -6.098 1 80.12 338 LEU B O 1
ATOM 7679 N N . ALA B 1 339 ? 5.883 -46.406 -5.633 1 77.06 339 ALA B N 1
ATOM 7680 C CA . ALA B 1 339 ? 5.652 -46.031 -4.246 1 77.06 339 ALA B CA 1
ATOM 7681 C C . ALA B 1 339 ? 5.352 -44.531 -4.137 1 77.06 339 ALA B C 1
ATOM 7683 O O . ALA B 1 339 ? 5.891 -43.844 -3.266 1 77.06 339 ALA B O 1
ATOM 7684 N N . SER B 1 340 ? 4.672 -44.094 -5.082 1 82.62 340 SER B N 1
ATOM 7685 C CA . SER B 1 340 ? 4.324 -42.656 -5.164 1 82.62 340 SER B CA 1
ATOM 7686 C C . SER B 1 340 ? 2.844 -42.469 -5.484 1 82.62 340 SER B C 1
ATOM 7688 O O . SER B 1 340 ? 2.07 -43.438 -5.453 1 82.62 340 SER B O 1
ATOM 7690 N N . SER B 1 341 ? 2.439 -41.25 -5.645 1 83.88 341 SER B N 1
ATOM 7691 C CA . SER B 1 341 ? 1.081 -40.875 -6.016 1 83.88 341 SER B CA 1
ATOM 7692 C C . SER B 1 341 ? 1.075 -39.625 -6.891 1 83.88 341 SER B C 1
ATOM 7694 O O . SER B 1 341 ? 2.098 -38.938 -7.02 1 83.88 341 SER B O 1
ATOM 7696 N N . PRO B 1 342 ? -0.078 -39.344 -7.434 1 90.19 342 PRO B N 1
ATOM 7697 C CA . PRO B 1 342 ? -0.17 -38.156 -8.273 1 90.19 342 PRO B CA 1
ATOM 7698 C C . PRO B 1 342 ? 0.129 -36.875 -7.504 1 90.19 342 PRO B C 1
ATOM 7700 O O . PRO B 1 342 ? 0.361 -35.812 -8.109 1 90.19 342 PRO B O 1
ATOM 7703 N N . PHE B 1 343 ? 0.16 -36.875 -6.211 1 88.5 343 PHE B N 1
ATOM 7704 C CA . PHE B 1 343 ? 0.332 -35.688 -5.395 1 88.5 343 PHE B CA 1
ATOM 7705 C C . PHE B 1 343 ? 1.703 -35.062 -5.629 1 88.5 343 PHE B C 1
ATOM 7707 O O . PHE B 1 343 ? 1.89 -33.844 -5.414 1 88.5 343 PHE B O 1
ATOM 7714 N N . VAL B 1 344 ? 2.627 -35.844 -6.152 1 90.31 344 VAL B N 1
ATOM 7715 C CA . VAL B 1 344 ? 3.996 -35.375 -6.34 1 90.31 344 VAL B CA 1
ATOM 7716 C C . VAL B 1 344 ? 4.035 -34.312 -7.449 1 90.31 344 VAL B C 1
ATOM 7718 O O . VAL B 1 344 ? 4.988 -33.531 -7.547 1 90.31 344 VAL B O 1
ATOM 7721 N N . TRP B 1 345 ? 2.99 -34.25 -8.242 1 94.5 345 TRP B N 1
ATOM 7722 C CA . TRP B 1 345 ? 3.016 -33.406 -9.438 1 94.5 345 TRP B CA 1
ATOM 7723 C C . TRP B 1 345 ? 2.49 -32.031 -9.141 1 94.5 345 TRP B C 1
ATOM 7725 O O . TRP B 1 345 ? 2.66 -31.109 -9.953 1 94.5 345 TRP B O 1
ATOM 7735 N N . PHE B 1 346 ? 1.863 -31.766 -8.055 1 93.69 346 PHE B N 1
ATOM 7736 C CA . PHE B 1 346 ? 1.071 -30.562 -7.852 1 93.69 346 PHE B CA 1
ATOM 7737 C C . PHE B 1 346 ? 1.973 -29.344 -7.688 1 93.69 346 PHE B C 1
ATOM 7739 O O . PHE B 1 346 ? 1.611 -28.234 -8.094 1 93.69 346 PHE B O 1
ATOM 7746 N N . PRO B 1 347 ? 3.172 -29.453 -7.098 1 94.44 347 PRO B N 1
ATOM 7747 C CA . PRO B 1 347 ? 4.055 -28.297 -7.141 1 94.44 347 PRO B CA 1
ATOM 7748 C C . PRO B 1 347 ? 4.363 -27.828 -8.562 1 94.44 347 PRO B C 1
ATOM 7750 O O . PRO B 1 347 ? 4.359 -26.625 -8.844 1 94.44 347 PRO B O 1
ATOM 7753 N N . MET B 1 348 ? 4.602 -28.766 -9.461 1 96.12 348 MET B N 1
ATOM 7754 C CA . MET B 1 348 ? 4.84 -28.422 -10.859 1 96.12 348 MET B CA 1
ATOM 7755 C C . MET B 1 348 ? 3.572 -27.859 -11.508 1 96.12 348 MET B C 1
ATOM 7757 O O . MET B 1 348 ? 3.619 -26.859 -12.211 1 96.12 348 MET B O 1
ATOM 7761 N N . ILE B 1 349 ? 2.461 -28.516 -11.273 1 96.12 349 ILE B N 1
ATOM 7762 C CA . ILE B 1 349 ? 1.188 -28.078 -11.844 1 96.12 349 ILE B CA 1
ATOM 7763 C C . ILE B 1 349 ? 0.88 -26.656 -11.391 1 96.12 349 ILE B C 1
ATOM 7765 O O . ILE B 1 349 ? 0.415 -25.844 -12.188 1 96.12 349 ILE B O 1
ATOM 7769 N N . ASN B 1 350 ? 1.104 -26.406 -10.102 1 95.5 350 ASN B N 1
ATOM 7770 C CA . ASN B 1 350 ? 0.919 -25.062 -9.555 1 95.5 350 ASN B CA 1
ATOM 7771 C C . ASN B 1 350 ? 1.702 -24.031 -10.352 1 95.5 350 ASN B C 1
ATOM 7773 O O . ASN B 1 350 ? 1.179 -22.953 -10.664 1 95.5 350 ASN B O 1
ATOM 7777 N N . GLU B 1 351 ? 2.939 -24.328 -10.688 1 95.94 351 GLU B N 1
ATOM 7778 C CA . GLU B 1 351 ? 3.797 -23.422 -11.445 1 95.94 351 GLU B CA 1
ATOM 7779 C C . GLU B 1 351 ? 3.332 -23.297 -12.891 1 95.94 351 GLU B C 1
ATOM 7781 O O . GLU B 1 351 ? 3.404 -22.234 -13.492 1 95.94 351 GLU B O 1
ATOM 7786 N N . LEU B 1 352 ? 2.912 -24.391 -13.469 1 96.38 352 LEU B N 1
ATOM 7787 C CA . LEU B 1 352 ? 2.436 -24.391 -14.844 1 96.38 352 LEU B CA 1
ATOM 7788 C C . LEU B 1 352 ? 1.169 -23.547 -14.977 1 96.38 352 LEU B C 1
ATOM 7790 O O . LEU B 1 352 ? 1.021 -22.797 -15.938 1 96.38 352 LEU B O 1
ATOM 7794 N N . LEU B 1 353 ? 0.335 -23.656 -13.992 1 93.75 353 LEU B N 1
ATOM 7795 C CA . LEU B 1 353 ? -0.917 -22.906 -14 1 93.75 353 LEU B CA 1
ATOM 7796 C C . LEU B 1 353 ? -0.659 -21.422 -13.812 1 93.75 353 LEU B C 1
ATOM 7798 O O . LEU B 1 353 ? -1.456 -20.594 -14.258 1 93.75 353 LEU B O 1
ATOM 7802 N N . ALA B 1 354 ? 0.411 -21.109 -13.203 1 92.5 354 ALA B N 1
ATOM 7803 C CA . ALA B 1 354 ? 0.762 -19.719 -12.922 1 92.5 354 ALA B CA 1
ATOM 7804 C C . ALA B 1 354 ? 1.24 -19.016 -14.188 1 92.5 354 ALA B C 1
ATOM 7806 O O . ALA B 1 354 ? 1.254 -17.781 -14.258 1 92.5 354 ALA B O 1
ATOM 7807 N N . ASP B 1 355 ? 1.673 -19.75 -15.188 1 92.81 355 ASP B N 1
ATOM 7808 C CA . ASP B 1 355 ? 2.104 -19.203 -16.469 1 92.81 355 ASP B CA 1
ATOM 7809 C C . ASP B 1 355 ? 0.915 -18.984 -17.406 1 92.81 355 ASP B C 1
ATOM 7811 O O . ASP B 1 355 ? 0.299 -19.938 -17.859 1 92.81 355 ASP B O 1
ATOM 7815 N N . PRO B 1 356 ? 0.617 -17.781 -17.766 1 88.5 356 PRO B N 1
ATOM 7816 C CA . PRO B 1 356 ? -0.605 -17.5 -18.516 1 88.5 356 PRO B CA 1
ATOM 7817 C C . PRO B 1 356 ? -0.601 -18.156 -19.906 1 88.5 356 PRO B C 1
ATOM 7819 O O . PRO B 1 356 ? -1.655 -18.562 -20.406 1 88.5 356 PRO B O 1
ATOM 7822 N N . GLU B 1 357 ? 0.549 -18.219 -20.531 1 91.75 357 GLU B N 1
ATOM 7823 C CA . GLU B 1 357 ? 0.626 -18.844 -21.844 1 91.75 357 GLU B CA 1
ATOM 7824 C C . GLU B 1 357 ? 0.343 -20.344 -21.766 1 91.75 357 GLU B C 1
ATOM 7826 O O . GLU B 1 357 ? -0.387 -20.891 -22.594 1 91.75 357 GLU B O 1
ATOM 7831 N N . ILE B 1 358 ? 0.862 -20.922 -20.781 1 96.06 358 ILE B N 1
ATOM 7832 C CA . ILE B 1 358 ? 0.679 -22.359 -20.594 1 96.06 358 ILE B CA 1
ATOM 7833 C C . ILE B 1 358 ? -0.745 -22.641 -20.125 1 96.06 358 ILE B C 1
ATOM 7835 O O . ILE B 1 358 ? -1.421 -23.531 -20.672 1 96.06 358 ILE B O 1
ATOM 7839 N N . ASN B 1 359 ? -1.128 -21.875 -19.172 1 93.5 359 ASN B N 1
ATOM 7840 C CA . ASN B 1 359 ? -2.471 -22.062 -18.625 1 93.5 359 ASN B CA 1
ATOM 7841 C C . ASN B 1 359 ? -3.539 -21.844 -19.703 1 93.5 359 ASN B C 1
ATOM 7843 O O . ASN B 1 359 ? -4.605 -22.469 -19.641 1 93.5 359 ASN B O 1
ATOM 7847 N N . GLY B 1 360 ? -3.266 -21.031 -20.656 1 92.25 360 GLY B N 1
ATOM 7848 C CA . GLY B 1 360 ? -4.223 -20.734 -21.719 1 92.25 360 GLY B CA 1
ATOM 7849 C C . GLY B 1 360 ? -4.309 -21.828 -22.766 1 92.25 360 GLY B C 1
ATOM 7850 O O . GLY B 1 360 ? -5.328 -21.969 -23.438 1 92.25 360 GLY B O 1
ATOM 7851 N N . LYS B 1 361 ? -3.33 -22.688 -22.797 1 95.69 361 LYS B N 1
ATOM 7852 C CA . LYS B 1 361 ? -3.25 -23.641 -23.906 1 95.69 361 LYS B CA 1
ATOM 7853 C C . LYS B 1 361 ? -3.377 -25.078 -23.422 1 95.69 361 LYS B C 1
ATOM 7855 O O . LYS B 1 361 ? -3.693 -25.984 -24.203 1 95.69 361 LYS B O 1
ATOM 7860 N N . TYR B 1 362 ? -3.174 -25.25 -22.172 1 97.31 362 TYR B N 1
ATOM 7861 C CA . TYR B 1 362 ? -3.074 -26.625 -21.703 1 97.31 362 TYR B CA 1
ATOM 7862 C C . TYR B 1 362 ? -4.008 -26.859 -20.531 1 97.31 362 TYR B C 1
ATOM 7864 O O . TYR B 1 362 ? -4.434 -25.922 -19.859 1 97.31 362 TYR B O 1
ATOM 7872 N N . GLN B 1 363 ? -4.387 -28.062 -20.328 1 96.38 363 GLN B N 1
ATOM 7873 C CA . GLN B 1 363 ? -5.051 -28.562 -19.141 1 96.38 363 GLN B CA 1
ATOM 7874 C C . GLN B 1 363 ? -4.289 -29.75 -18.547 1 96.38 363 GLN B C 1
ATOM 7876 O O . GLN B 1 363 ? -3.594 -30.469 -19.266 1 96.38 363 GLN B O 1
ATOM 7881 N N . PHE B 1 364 ? -4.367 -29.984 -17.266 1 96.88 364 PHE B N 1
ATOM 7882 C CA . PHE B 1 364 ? -3.48 -30.922 -16.578 1 96.88 364 PHE B CA 1
ATOM 7883 C C . PHE B 1 364 ? -4.277 -32.031 -15.898 1 96.88 364 PHE B C 1
ATOM 7885 O O . PHE B 1 364 ? -5.242 -31.766 -15.18 1 96.88 364 PHE B O 1
ATOM 7892 N N . TRP B 1 365 ? -3.861 -33.219 -16.172 1 96.81 365 TRP B N 1
ATOM 7893 C CA . TRP B 1 365 ? -4.457 -34.438 -15.609 1 96.81 365 TRP B CA 1
ATOM 7894 C C . TRP B 1 365 ? -3.406 -35.281 -14.906 1 96.81 365 TRP B C 1
ATOM 7896 O O . TRP B 1 365 ? -2.217 -35.219 -15.227 1 96.81 365 TRP B O 1
ATOM 7906 N N . VAL B 1 366 ? -3.891 -36.062 -13.922 1 94.5 366 VAL B N 1
ATOM 7907 C CA . VAL B 1 366 ? -2.979 -36.938 -13.211 1 94.5 366 VAL B CA 1
ATOM 7908 C C . VAL B 1 366 ? -3.52 -38.375 -13.242 1 94.5 366 VAL B C 1
ATOM 7910 O O . VAL B 1 366 ? -4.73 -38.594 -13.141 1 94.5 366 VAL B O 1
ATOM 7913 N N . TYR B 1 367 ? -2.691 -39.312 -13.477 1 95.12 367 TYR B N 1
ATOM 7914 C CA . TYR B 1 367 ? -3.074 -40.719 -13.5 1 95.12 367 TYR B CA 1
ATOM 7915 C C . TYR B 1 367 ? -2.57 -41.438 -12.266 1 95.12 367 TYR B C 1
ATOM 7917 O O . TYR B 1 367 ? -1.379 -41.375 -11.945 1 95.12 367 TYR B O 1
ATOM 7925 N N . TRP B 1 368 ? -3.496 -42.031 -11.586 1 91.25 368 TRP B N 1
ATOM 7926 C CA . TRP B 1 368 ? -3.209 -42.844 -10.414 1 91.25 368 TRP B CA 1
ATOM 7927 C C . TRP B 1 368 ? -3.275 -44.312 -10.75 1 91.25 368 TRP B C 1
ATOM 7929 O O . TRP B 1 368 ? -4.211 -44.781 -11.414 1 91.25 368 TRP B O 1
ATOM 7939 N N . TYR B 1 369 ? -2.209 -45.094 -10.414 1 88.81 369 TYR B N 1
ATOM 7940 C CA . TYR B 1 369 ? -2.188 -46.531 -10.648 1 88.81 369 TYR B CA 1
ATOM 7941 C C . TYR B 1 369 ? -1.525 -47.25 -9.484 1 88.81 369 TYR B C 1
ATOM 7943 O O . TYR B 1 369 ? -0.707 -46.688 -8.766 1 88.81 369 TYR B O 1
ATOM 7951 N N . PRO B 1 370 ? -1.977 -48.469 -9.305 1 85.12 370 PRO B N 1
ATOM 7952 C CA . PRO B 1 370 ? -1.276 -49.25 -8.281 1 85.12 370 PRO B CA 1
ATOM 7953 C C . PRO B 1 370 ? 0.145 -49.625 -8.703 1 85.12 370 PRO B C 1
ATOM 7955 O O . PRO B 1 370 ? 0.333 -50.469 -9.594 1 85.12 370 PRO B O 1
ATOM 7958 N N . THR B 1 371 ? 1.12 -49.156 -8.008 1 80.44 371 THR B N 1
ATOM 7959 C CA . THR B 1 371 ? 2.512 -49.281 -8.422 1 80.44 371 THR B CA 1
ATOM 7960 C C . THR B 1 371 ? 3.012 -50.688 -8.164 1 80.44 371 THR B C 1
ATOM 7962 O O . THR B 1 371 ? 4.055 -51.094 -8.688 1 80.44 371 THR B O 1
ATOM 7965 N N . SER B 1 372 ? 2.271 -51.438 -7.422 1 74.12 372 SER B N 1
ATOM 7966 C CA . SER B 1 372 ? 2.627 -52.844 -7.164 1 74.12 372 SER B CA 1
ATOM 7967 C C . SER B 1 372 ? 2.312 -53.719 -8.367 1 74.12 372 SER B C 1
ATOM 7969 O O . SER B 1 372 ? 2.838 -54.812 -8.484 1 74.12 372 SER B O 1
ATOM 7971 N N . ASN B 1 373 ? 1.494 -53.281 -9.273 1 80 373 ASN B N 1
ATOM 7972 C CA . ASN B 1 373 ? 1.129 -54.062 -10.469 1 80 373 ASN B CA 1
ATOM 7973 C C . ASN B 1 373 ? 2.326 -54.25 -11.391 1 80 373 ASN B C 1
ATOM 7975 O O . ASN B 1 373 ? 3.199 -53.375 -11.477 1 80 373 ASN B O 1
ATOM 7979 N N . PRO B 1 374 ? 2.273 -55.438 -12.047 1 81 374 PRO B N 1
ATOM 7980 C CA . PRO B 1 374 ? 3.248 -55.531 -13.133 1 81 374 PRO B CA 1
ATOM 7981 C C . PRO B 1 374 ? 3.078 -54.438 -14.18 1 81 374 PRO B C 1
ATOM 7983 O O . PRO B 1 374 ? 1.95 -54.062 -14.508 1 81 374 PRO B O 1
ATOM 7986 N N . ILE B 1 375 ? 4.117 -53.938 -14.719 1 87.69 375 ILE B N 1
ATOM 7987 C CA . ILE B 1 375 ? 4.148 -52.781 -15.586 1 87.69 375 ILE B CA 1
ATOM 7988 C C . ILE B 1 375 ? 3.25 -53 -16.797 1 87.69 375 ILE B C 1
ATOM 7990 O O . ILE B 1 375 ? 2.48 -52.125 -17.188 1 87.69 375 ILE B O 1
ATOM 7994 N N . PRO B 1 376 ? 3.232 -54.281 -17.438 1 88.56 376 PRO B N 1
ATOM 7995 C CA . PRO B 1 376 ? 2.361 -54.469 -18.594 1 88.56 376 PRO B CA 1
ATOM 7996 C C . PRO B 1 376 ? 0.879 -54.344 -18.25 1 88.56 376 PRO B C 1
ATOM 7998 O O . PRO B 1 376 ? 0.09 -53.875 -19.062 1 88.56 376 PRO B O 1
ATOM 8001 N N . VAL B 1 377 ? 0.523 -54.75 -17.078 1 88.62 377 VAL B N 1
ATOM 8002 C CA . VAL B 1 377 ? -0.864 -54.625 -16.641 1 88.62 377 VAL B CA 1
ATOM 8003 C C . VAL B 1 377 ? -1.226 -53.156 -16.484 1 88.62 377 VAL B C 1
ATOM 8005 O O . VAL B 1 377 ? -2.252 -52.688 -16.984 1 88.62 377 VAL B O 1
ATOM 8008 N N . SER B 1 378 ? -0.381 -52.5 -15.758 1 91.62 378 SER B N 1
ATOM 8009 C CA . SER B 1 378 ? -0.605 -51.062 -15.578 1 91.62 378 SER B CA 1
ATOM 8010 C C . SER B 1 378 ? -0.634 -50.344 -16.922 1 91.62 378 SER B C 1
ATOM 8012 O O . SER B 1 378 ? -1.387 -49.375 -17.094 1 91.62 378 SER B O 1
ATOM 8014 N N . GLY B 1 379 ? 0.218 -50.75 -17.812 1 94.62 379 GLY B N 1
ATOM 8015 C CA . GLY B 1 379 ? 0.221 -50.188 -19.141 1 94.62 379 GLY B CA 1
ATOM 8016 C C . GLY B 1 379 ? -1.086 -50.375 -19.891 1 94.62 379 GLY B C 1
ATOM 8017 O O . GLY B 1 379 ? -1.608 -49.438 -20.5 1 94.62 379 GLY B O 1
ATOM 8018 N N . ALA B 1 380 ? -1.567 -51.625 -19.906 1 94.38 380 ALA B N 1
ATOM 8019 C CA . ALA B 1 380 ? -2.836 -51.906 -20.562 1 94.38 380 ALA B CA 1
ATOM 8020 C C . ALA B 1 380 ? -3.977 -51.094 -19.953 1 94.38 380 ALA B C 1
ATOM 8022 O O . ALA B 1 380 ? -4.812 -50.562 -20.672 1 94.38 380 ALA B O 1
ATOM 8023 N N . GLU B 1 381 ? -3.967 -51.062 -18.672 1 94.94 381 GLU B N 1
ATOM 8024 C CA . GLU B 1 381 ? -5.016 -50.344 -17.969 1 94.94 381 GLU B CA 1
ATOM 8025 C C . GLU B 1 381 ? -4.945 -48.844 -18.281 1 94.94 381 GLU B C 1
ATOM 8027 O O . GLU B 1 381 ? -5.98 -48.188 -18.422 1 94.94 381 GLU B O 1
ATOM 8032 N N . PHE B 1 382 ? -3.779 -48.281 -18.328 1 97 382 PHE B N 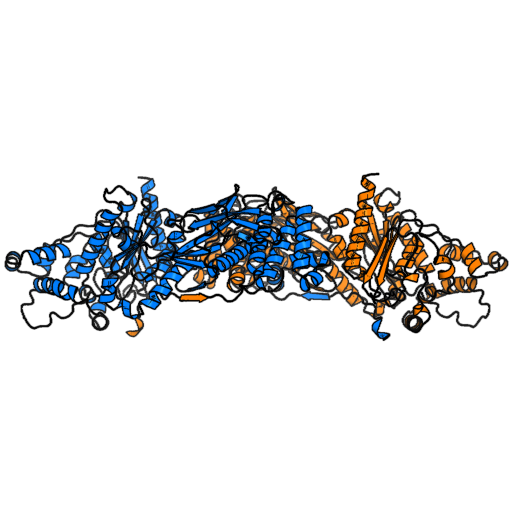1
ATOM 8033 C CA . PHE B 1 382 ? -3.594 -46.875 -18.672 1 97 382 PHE B CA 1
ATOM 8034 C C . PHE B 1 382 ? -4.094 -46.594 -20.078 1 97 382 PHE B C 1
ATOM 8036 O O . PHE B 1 382 ? -4.824 -45.625 -20.297 1 97 382 PHE B O 1
ATOM 8043 N N . ARG B 1 383 ? -3.771 -47.406 -21.031 1 97.56 383 ARG B N 1
ATOM 8044 C CA . ARG B 1 383 ? -4.227 -47.281 -22.422 1 97.56 383 ARG B CA 1
ATOM 8045 C C . ARG B 1 383 ? -5.746 -47.312 -22.5 1 97.56 383 ARG B C 1
ATOM 8047 O O . ARG B 1 383 ? -6.352 -46.469 -23.172 1 97.56 383 ARG B O 1
ATOM 8054 N N . GLU B 1 384 ? -6.312 -48.281 -21.812 1 97 384 GLU B N 1
ATOM 8055 C CA . GLU B 1 384 ? -7.766 -48.406 -21.781 1 97 384 GLU B CA 1
ATOM 8056 C C . GLU B 1 384 ? -8.422 -47.156 -21.188 1 97 384 GLU B C 1
ATOM 8058 O O . GLU B 1 384 ? -9.469 -46.719 -21.672 1 97 384 GLU B O 1
ATOM 8063 N N . THR B 1 385 ? -7.812 -46.656 -20.156 1 96.12 385 THR B N 1
ATOM 8064 C CA . THR B 1 385 ? -8.32 -45.438 -19.516 1 96.12 385 THR B CA 1
ATOM 8065 C C . THR B 1 385 ? -8.297 -44.281 -20.484 1 96.12 385 THR B C 1
ATOM 8067 O O . THR B 1 385 ? -9.25 -43.5 -20.562 1 96.12 385 THR B O 1
ATOM 8070 N N . LEU B 1 386 ? -7.25 -44.062 -21.25 1 97.5 386 LEU B N 1
ATOM 8071 C CA . LEU B 1 386 ? -7.117 -42.969 -22.219 1 97.5 386 LEU B CA 1
ATOM 8072 C C . LEU B 1 386 ? -8.18 -43.062 -23.312 1 97.5 386 LEU B C 1
ATOM 8074 O O . LEU B 1 386 ? -8.797 -42.062 -23.688 1 97.5 386 LEU B O 1
ATOM 8078 N N . TYR B 1 387 ? -8.391 -44.281 -23.797 1 96.62 387 TYR B N 1
ATOM 8079 C CA . TYR B 1 387 ? -9.391 -44.5 -24.844 1 96.62 387 TYR B CA 1
ATOM 8080 C C . TYR B 1 387 ? -10.797 -44.25 -24.297 1 96.62 387 TYR B C 1
ATOM 8082 O O . TYR B 1 387 ? -11.648 -43.656 -24.984 1 96.62 387 TYR B O 1
ATOM 8090 N N . ASP B 1 388 ? -11 -44.719 -23.094 1 95.75 388 ASP B N 1
ATOM 8091 C CA . ASP B 1 388 ? -12.297 -44.469 -22.469 1 95.75 388 ASP B CA 1
ATOM 8092 C C . ASP B 1 388 ? -12.547 -42.969 -22.297 1 95.75 388 ASP B C 1
ATOM 8094 O O . ASP B 1 388 ? -13.664 -42.5 -22.5 1 95.75 388 ASP B O 1
ATOM 8098 N N . LEU B 1 389 ? -11.562 -42.281 -21.922 1 94.88 389 LEU B N 1
ATOM 8099 C CA . LEU B 1 389 ? -11.648 -40.844 -21.75 1 94.88 389 LEU B CA 1
ATOM 8100 C C . LEU B 1 389 ? -12.07 -40.156 -23.062 1 94.88 389 LEU B C 1
ATOM 8102 O O . LEU B 1 389 ? -12.938 -39.281 -23.062 1 94.88 389 LEU B O 1
ATOM 8106 N N . ARG B 1 390 ? -11.461 -40.5 -24.094 1 95.25 390 ARG B N 1
ATOM 8107 C CA . ARG B 1 390 ? -11.828 -39.938 -25.375 1 95.25 390 ARG B CA 1
ATOM 8108 C C . ARG B 1 390 ? -13.281 -40.219 -25.719 1 95.25 390 ARG B C 1
ATOM 8110 O O . ARG B 1 390 ? -14.008 -39.344 -26.188 1 95.25 390 ARG B O 1
ATOM 8117 N N . LYS B 1 391 ? -13.688 -41.438 -25.453 1 95.5 391 LYS B N 1
ATOM 8118 C CA . LYS B 1 391 ? -15.062 -41.844 -25.734 1 95.5 391 LYS B CA 1
ATOM 8119 C C . LYS B 1 391 ? -16.047 -40.969 -24.953 1 95.5 391 LYS B C 1
ATOM 8121 O O . LYS B 1 391 ? -17.141 -40.656 -25.453 1 95.5 391 LYS B O 1
ATOM 8126 N N . VAL B 1 392 ? -15.664 -40.625 -23.828 1 93.62 392 VAL B N 1
ATOM 8127 C CA . VAL B 1 392 ? -16.562 -39.906 -22.938 1 93.62 392 VAL B CA 1
ATOM 8128 C C . VAL B 1 392 ? -16.562 -38.438 -23.297 1 93.62 392 VAL B C 1
ATOM 8130 O O . VAL B 1 392 ? -17.625 -37.812 -23.375 1 93.62 392 VAL B O 1
ATOM 8133 N N . TYR B 1 393 ? -15.453 -37.812 -23.594 1 94 393 TYR B N 1
ATOM 8134 C CA 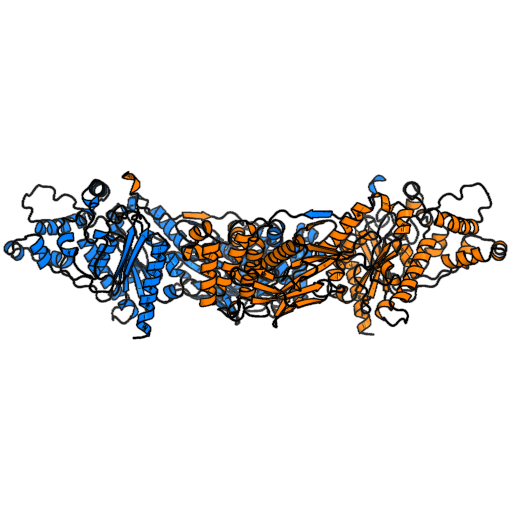. TYR B 1 393 ? -15.359 -36.375 -23.688 1 94 393 TYR B CA 1
ATOM 8135 C C . TYR B 1 393 ? -15.281 -35.906 -25.141 1 94 393 TYR B C 1
ATOM 8137 O O . TYR B 1 393 ? -15.609 -34.781 -25.453 1 94 393 TYR B O 1
ATOM 8145 N N . ASP B 1 394 ? -14.859 -36.844 -26.016 1 95.62 394 ASP B N 1
ATOM 8146 C CA . ASP B 1 394 ? -14.766 -36.5 -27.438 1 95.62 394 ASP B CA 1
ATOM 8147 C C . ASP B 1 394 ? -15.039 -37.719 -28.312 1 95.62 394 ASP B C 1
ATOM 8149 O O . ASP B 1 394 ? -14.18 -38.125 -29.094 1 95.62 394 ASP B O 1
ATOM 8153 N N . PRO B 1 395 ? -16.203 -38.219 -28.234 1 93.62 395 PRO B N 1
ATOM 8154 C CA . PRO B 1 395 ? -16.531 -39.469 -28.938 1 93.62 395 PRO B CA 1
ATOM 8155 C C . PRO B 1 395 ? -16.406 -39.344 -30.453 1 93.62 395 PRO B C 1
ATOM 8157 O O . PRO B 1 395 ? -16.141 -40.312 -31.141 1 93.62 395 PRO B O 1
ATOM 8160 N N . LYS B 1 396 ? -16.609 -38.188 -30.938 1 95.5 396 LYS B N 1
ATOM 8161 C CA . LYS B 1 396 ? -16.578 -38 -32.375 1 95.5 396 LYS B CA 1
ATOM 8162 C C . LYS B 1 396 ? -15.211 -37.531 -32.844 1 95.5 396 LYS B C 1
ATOM 8164 O O . LYS B 1 396 ? -15.016 -37.25 -34.031 1 95.5 396 LYS B O 1
ATOM 8169 N N . SER B 1 397 ? -14.273 -37.406 -31.891 1 94.12 397 SER B N 1
ATOM 8170 C CA . SER B 1 397 ? -12.906 -37 -32.188 1 94.12 397 SER B CA 1
ATOM 8171 C C . SER B 1 397 ? -12.883 -35.625 -32.875 1 94.12 397 SER B C 1
ATOM 8173 O O . SER B 1 397 ? -12.242 -35.438 -33.906 1 94.12 397 SER B O 1
ATOM 8175 N N . GLU B 1 398 ? -13.586 -34.688 -32.281 1 95.94 398 GLU B N 1
ATOM 8176 C CA . GLU B 1 398 ? -13.742 -33.344 -32.875 1 95.94 398 GLU B CA 1
ATOM 8177 C C . GLU B 1 398 ? -12.883 -32.344 -32.125 1 95.94 398 GLU B C 1
ATOM 8179 O O . GLU B 1 398 ? -12.758 -31.188 -32.562 1 95.94 398 GLU B O 1
ATOM 8184 N N . HIS B 1 399 ? -12.297 -32.719 -31.062 1 96.69 399 HIS B N 1
ATOM 8185 C CA . HIS B 1 399 ? -11.469 -31.812 -30.266 1 96.69 399 HIS B CA 1
ATOM 8186 C C . HIS B 1 399 ? -10.008 -31.875 -30.703 1 96.69 399 HIS B C 1
ATOM 8188 O O . HIS B 1 399 ? -9.266 -32.75 -30.219 1 96.69 399 HIS B O 1
ATOM 8194 N N . ALA B 1 400 ? -9.625 -30.969 -31.5 1 95.94 400 ALA B N 1
ATOM 8195 C CA . ALA B 1 400 ? -8.281 -30.969 -32.062 1 95.94 400 ALA B CA 1
ATOM 8196 C C . ALA B 1 400 ? -7.219 -30.969 -30.969 1 95.94 400 ALA B C 1
ATOM 8198 O O . ALA B 1 400 ? -6.164 -31.594 -31.109 1 95.94 400 ALA B O 1
ATOM 8199 N N . ALA B 1 401 ? -7.504 -30.266 -29.922 1 96.69 401 ALA B N 1
ATOM 8200 C CA . ALA B 1 401 ? -6.539 -30.172 -28.828 1 96.69 401 ALA B CA 1
ATOM 8201 C C . ALA B 1 401 ? -6.336 -31.531 -28.172 1 96.69 401 ALA B C 1
ATOM 8203 O O . ALA B 1 401 ? -5.238 -31.859 -27.703 1 96.69 401 ALA B O 1
ATOM 8204 N N . PHE B 1 402 ? -7.352 -32.344 -28.094 1 97.25 402 PHE B N 1
ATOM 8205 C CA . PHE B 1 402 ? -7.266 -33.656 -27.516 1 97.25 402 PHE B CA 1
ATOM 8206 C C . PHE B 1 402 ? -6.242 -34.531 -28.25 1 97.25 402 PHE B C 1
ATOM 8208 O O . PHE B 1 402 ? -5.547 -35.344 -27.641 1 97.25 402 PHE B O 1
ATOM 8215 N N . ASP B 1 403 ? -6.059 -34.25 -29.562 1 97 403 ASP B N 1
ATOM 8216 C CA . ASP B 1 403 ? -5.18 -35.031 -30.438 1 97 403 ASP B CA 1
ATOM 8217 C C . ASP B 1 403 ? -3.723 -34.625 -30.266 1 97 403 ASP B C 1
ATOM 8219 O O . ASP B 1 403 ? -2.846 -35.062 -31 1 97 403 ASP B O 1
ATOM 8223 N N . LYS B 1 404 ? -3.49 -33.781 -29.359 1 97.69 404 LYS B N 1
ATOM 8224 C CA . LYS B 1 404 ? -2.141 -33.25 -29.141 1 97.69 404 LYS B CA 1
ATOM 8225 C C . LYS B 1 404 ? -1.669 -33.562 -27.719 1 97.69 404 LYS B C 1
ATOM 8227 O O . LYS B 1 404 ? -0.782 -32.875 -27.203 1 97.69 404 LYS B O 1
ATOM 8232 N N . MET B 1 405 ? -2.137 -34.562 -27.156 1 98.12 405 MET B N 1
ATOM 8233 C CA . MET B 1 405 ? -1.912 -34.906 -25.766 1 98.12 405 MET B CA 1
ATOM 8234 C C . MET B 1 405 ? -0.426 -35.094 -25.484 1 98.12 405 MET B C 1
ATOM 8236 O O . MET B 1 405 ? 0.298 -35.656 -26.297 1 98.12 405 MET B O 1
ATOM 8240 N N . VAL B 1 406 ? 0.029 -34.594 -24.328 1 98.69 406 VAL B N 1
ATOM 8241 C CA . VAL B 1 406 ? 1.399 -34.75 -23.859 1 98.69 406 VAL B CA 1
ATOM 8242 C C . VAL B 1 406 ? 1.419 -35.625 -22.609 1 98.69 406 VAL B C 1
ATOM 8244 O O . VAL B 1 406 ? 0.636 -35.438 -21.688 1 98.69 406 VAL B O 1
ATOM 8247 N N . LEU B 1 407 ? 2.283 -36.625 -22.578 1 98.75 407 LEU B N 1
ATOM 8248 C CA . LEU B 1 407 ? 2.475 -37.469 -21.391 1 98.75 407 LEU B CA 1
ATOM 8249 C C . LEU B 1 407 ? 3.766 -37.062 -20.672 1 98.75 407 LEU B C 1
ATOM 8251 O O . LEU B 1 407 ? 4.805 -36.875 -21.312 1 98.75 407 LEU B O 1
ATOM 8255 N N . VAL B 1 408 ? 3.668 -36.875 -19.422 1 98.62 408 VAL B N 1
ATOM 8256 C CA . VAL B 1 408 ? 4.824 -36.594 -18.578 1 98.62 408 VAL B CA 1
ATOM 8257 C C . VAL B 1 408 ? 4.949 -37.688 -17.516 1 98.62 408 VAL B C 1
ATOM 8259 O O . VAL B 1 408 ? 4.039 -37.906 -16.703 1 98.62 408 VAL B O 1
ATOM 8262 N N . GLY B 1 409 ? 6.039 -38.406 -17.484 1 97.62 409 GLY B N 1
ATOM 8263 C CA . GLY B 1 409 ? 6.203 -39.5 -16.562 1 97.62 409 GLY B CA 1
ATOM 8264 C C . GLY B 1 409 ? 7.492 -39.438 -15.758 1 97.62 409 GLY B C 1
ATOM 8265 O O . GLY B 1 409 ? 8.531 -39.031 -16.297 1 97.62 409 GLY B O 1
ATOM 8266 N N . HIS B 1 410 ? 7.41 -39.781 -14.516 1 93.56 410 HIS B N 1
ATOM 8267 C CA . HIS B 1 410 ? 8.578 -39.875 -13.648 1 93.56 410 HIS B CA 1
ATOM 8268 C C . HIS B 1 410 ? 8.906 -41.344 -13.312 1 93.56 410 HIS B C 1
ATOM 8270 O O . HIS B 1 410 ? 8.023 -42.094 -12.922 1 93.56 410 HIS B O 1
ATOM 8276 N N . SER B 1 411 ? 10.203 -41.688 -13.391 1 90 411 SER B N 1
ATOM 8277 C CA . SER B 1 411 ? 10.672 -43.031 -13 1 90 411 SER B CA 1
ATOM 8278 C C . SER B 1 411 ? 9.852 -44.125 -13.664 1 90 411 SER B C 1
ATOM 8280 O O . SER B 1 411 ? 9.695 -44.125 -14.891 1 90 411 SER B O 1
ATOM 8282 N N . MET B 1 412 ? 9.109 -44.969 -12.984 1 88.5 412 MET B N 1
ATOM 8283 C CA . MET B 1 412 ? 8.25 -46.031 -13.523 1 88.5 412 MET B CA 1
ATOM 8284 C C . MET B 1 412 ? 7.098 -45.406 -14.328 1 88.5 412 MET B C 1
ATOM 8286 O O . MET B 1 412 ? 6.66 -46 -15.32 1 88.5 412 MET B O 1
ATOM 8290 N N . GLY B 1 413 ? 6.668 -44.25 -13.93 1 94.5 413 GLY B N 1
ATOM 8291 C CA . GLY B 1 413 ? 5.641 -43.562 -14.68 1 94.5 413 GLY B CA 1
ATOM 8292 C C . GLY B 1 413 ? 6.086 -43.156 -16.078 1 94.5 413 GLY B C 1
ATOM 8293 O O . GLY B 1 413 ? 5.27 -43.094 -17 1 94.5 413 GLY B O 1
ATOM 8294 N N . GLY B 1 414 ? 7.359 -42.906 -16.203 1 96 414 GLY B N 1
ATOM 8295 C CA . GLY B 1 414 ? 7.914 -42.688 -17.531 1 96 414 GLY B CA 1
ATOM 8296 C C . GLY B 1 414 ? 7.855 -43.906 -18.422 1 96 414 GLY B C 1
ATOM 8297 O O . GLY B 1 414 ? 7.609 -43.812 -19.625 1 96 414 GLY B O 1
ATOM 8298 N N . ILE B 1 415 ? 8.086 -45.062 -17.812 1 93.94 415 ILE B N 1
ATOM 8299 C CA . ILE B 1 415 ? 7.973 -46.312 -18.562 1 93.94 415 ILE B CA 1
ATOM 8300 C C . ILE B 1 415 ? 6.531 -46.5 -19.031 1 93.94 415 ILE B C 1
ATOM 8302 O O . ILE B 1 415 ? 6.289 -46.875 -20.172 1 93.94 415 ILE B O 1
ATOM 8306 N N . LEU B 1 416 ? 5.609 -46.25 -18.141 1 96.12 416 LEU B N 1
ATOM 8307 C CA . LEU B 1 416 ? 4.207 -46.344 -18.531 1 96.12 416 LEU B CA 1
ATOM 8308 C C . LEU B 1 416 ? 3.891 -45.375 -19.672 1 96.12 416 LEU B C 1
ATOM 8310 O O . LEU B 1 416 ? 3.191 -45.75 -20.625 1 96.12 416 LEU B O 1
ATOM 8314 N N . ALA B 1 417 ? 4.359 -44.188 -19.594 1 97.88 417 ALA B N 1
ATOM 8315 C CA . ALA B 1 417 ? 4.176 -43.219 -20.672 1 97.88 417 ALA B CA 1
ATOM 8316 C C . ALA B 1 417 ? 4.789 -43.75 -21.984 1 97.88 417 ALA B C 1
ATOM 8318 O O . ALA B 1 417 ? 4.199 -43.594 -23.047 1 97.88 417 ALA B O 1
ATOM 8319 N N . LYS B 1 418 ? 5.934 -44.344 -21.859 1 97.31 418 LYS B N 1
ATOM 8320 C CA . LYS B 1 418 ? 6.609 -44.875 -23.031 1 97.31 418 LYS B CA 1
ATOM 8321 C C . LYS B 1 418 ? 5.766 -45.969 -23.703 1 97.31 418 LYS B C 1
ATOM 8323 O O . LYS B 1 418 ? 5.688 -46.031 -24.922 1 97.31 418 LYS B O 1
ATOM 8328 N N . LEU B 1 419 ? 5.098 -46.812 -22.922 1 97.19 419 LEU B N 1
ATOM 8329 C CA . LEU B 1 419 ? 4.277 -47.875 -23.453 1 97.19 419 LEU B CA 1
ATOM 8330 C C . LEU B 1 419 ? 3.123 -47.344 -24.297 1 97.19 419 LEU B C 1
ATOM 8332 O O . LEU B 1 419 ? 2.549 -48.062 -25.109 1 97.19 419 LEU B O 1
ATOM 8336 N N . MET B 1 420 ? 2.762 -46.094 -24.078 1 98.12 420 MET B N 1
ATOM 8337 C CA . MET B 1 420 ? 1.662 -45.469 -24.812 1 98.12 420 MET B CA 1
ATOM 8338 C C . MET B 1 420 ? 2.125 -45.031 -26.188 1 98.12 420 MET B C 1
ATOM 8340 O O . MET B 1 420 ? 1.305 -44.688 -27.047 1 98.12 420 MET B O 1
ATOM 8344 N N . VAL B 1 421 ? 3.449 -44.969 -26.438 1 98.06 421 VAL B N 1
ATOM 8345 C CA . VAL B 1 421 ? 3.918 -44.312 -27.641 1 98.06 421 VAL B CA 1
ATOM 8346 C C . VAL B 1 421 ? 4.879 -45.219 -28.406 1 98.06 421 VAL B C 1
ATOM 8348 O O . VAL B 1 421 ? 5.633 -44.75 -29.266 1 98.06 421 VAL B O 1
ATOM 8351 N N . ILE B 1 422 ? 4.922 -46.5 -28.047 1 97.12 422 ILE B N 1
ATOM 8352 C CA . ILE B 1 422 ? 5.715 -47.469 -28.797 1 97.12 422 ILE B CA 1
ATOM 8353 C C . ILE B 1 422 ? 4.801 -48.531 -29.375 1 97.12 422 ILE B C 1
ATOM 8355 O O . ILE B 1 422 ? 3.652 -48.688 -28.953 1 97.12 422 ILE B O 1
ATOM 8359 N N . ARG B 1 423 ? 5.309 -49.312 -30.312 1 96.31 423 ARG B N 1
ATOM 8360 C CA . ARG B 1 423 ? 4.633 -50.469 -30.875 1 96.31 423 ARG B CA 1
ATOM 8361 C C . ARG B 1 423 ? 5.117 -51.75 -30.219 1 96.31 423 ARG B C 1
ATOM 8363 O O . ARG B 1 423 ? 6.316 -51.906 -29.969 1 96.31 423 ARG B O 1
ATOM 8370 N N . SER B 1 424 ? 4.191 -52.562 -29.812 1 94.88 424 SER B N 1
ATOM 8371 C CA . SER B 1 424 ? 4.492 -53.875 -29.234 1 94.88 424 SER B CA 1
ATOM 8372 C C . SER B 1 424 ? 3.754 -55 -29.969 1 94.88 424 SER B C 1
ATOM 8374 O O . SER B 1 424 ? 2.586 -54.844 -30.328 1 94.88 424 SER B O 1
ATOM 8376 N N . ARG B 1 425 ? 4.484 -56.062 -30.234 1 93.5 425 ARG B N 1
ATOM 8377 C CA . ARG B 1 425 ? 3.9 -57.25 -30.859 1 93.5 425 ARG B CA 1
ATOM 8378 C C . ARG B 1 425 ? 4.137 -58.5 -30.016 1 93.5 425 ARG B C 1
ATOM 8380 O O . ARG B 1 425 ? 5.238 -58.688 -29.516 1 93.5 425 ARG B O 1
ATOM 8387 N N . LYS B 1 426 ? 3.184 -59.281 -29.922 1 87 426 LYS B N 1
ATOM 8388 C CA . LYS B 1 426 ? 3.244 -60.5 -29.109 1 87 426 LYS B CA 1
ATOM 8389 C C . LYS B 1 426 ? 4.391 -61.406 -29.547 1 87 426 LYS B C 1
ATOM 8391 O O . LYS B 1 426 ? 5.008 -62.062 -28.719 1 87 426 LYS B O 1
ATOM 8396 N N . GLU B 1 427 ? 4.73 -61.406 -30.844 1 87.69 427 GLU B N 1
ATOM 8397 C CA . GLU B 1 427 ? 5.773 -62.281 -31.375 1 87.69 427 GLU B CA 1
ATOM 8398 C C . GLU B 1 427 ? 7.125 -61.969 -30.734 1 87.69 427 GLU B C 1
ATOM 8400 O O . GLU B 1 427 ? 7.93 -62.875 -30.5 1 87.69 427 GLU B O 1
ATOM 8405 N N . GLU B 1 428 ? 7.316 -60.75 -30.469 1 88.94 428 GLU B N 1
ATOM 8406 C CA . GLU B 1 428 ? 8.57 -60.344 -29.844 1 88.94 428 GLU B CA 1
ATOM 8407 C C . GLU B 1 428 ? 8.664 -60.906 -28.422 1 88.94 428 GLU B C 1
ATOM 8409 O O . GLU B 1 428 ? 9.734 -61.312 -27.984 1 88.94 428 GLU B O 1
ATOM 8414 N N . TRP B 1 429 ? 7.613 -60.812 -27.734 1 86.75 429 TRP B N 1
ATOM 8415 C CA . TRP B 1 429 ? 7.555 -61.281 -26.359 1 86.75 429 TRP B CA 1
ATOM 8416 C C . TRP B 1 429 ? 7.719 -62.812 -26.312 1 86.75 429 TRP B C 1
ATOM 8418 O O . TRP B 1 429 ? 8.445 -63.344 -25.453 1 86.75 429 TRP B O 1
ATOM 8428 N N . LEU B 1 430 ? 7.074 -63.531 -27.203 1 82.81 430 LEU B N 1
ATOM 8429 C CA . LEU B 1 430 ? 7.172 -65 -27.266 1 82.81 430 LEU B CA 1
ATOM 8430 C C . LEU B 1 430 ? 8.594 -65.438 -27.594 1 82.81 430 LEU B C 1
ATOM 8432 O O . LEU B 1 430 ? 9.094 -66.375 -27.031 1 82.81 430 LEU B O 1
ATOM 8436 N N . ARG B 1 431 ? 9.156 -64.688 -28.5 1 86.5 431 ARG B N 1
ATOM 8437 C CA . ARG B 1 431 ? 10.531 -65 -28.891 1 86.5 431 ARG B CA 1
ATOM 8438 C C . ARG B 1 431 ? 11.492 -64.812 -27.719 1 86.5 431 ARG B C 1
ATOM 8440 O O . ARG B 1 431 ? 12.297 -65.688 -27.438 1 86.5 431 ARG B O 1
ATOM 8447 N N . GLU B 1 432 ? 11.352 -63.656 -27.141 1 84.81 432 GLU B N 1
ATOM 8448 C CA . GLU B 1 432 ? 12.266 -63.344 -26.047 1 84.81 432 GLU B CA 1
ATOM 8449 C C . GLU B 1 432 ? 12.055 -64.312 -24.859 1 84.81 432 GLU B C 1
ATOM 8451 O O . GLU B 1 432 ? 13 -64.625 -24.141 1 84.81 432 GLU B O 1
ATOM 8456 N N . SER B 1 433 ? 10.852 -64.75 -24.656 1 80.81 433 SER B N 1
ATOM 8457 C CA . SER B 1 433 ? 10.539 -65.625 -23.562 1 80.81 433 SER B CA 1
ATOM 8458 C C . SER B 1 433 ? 10.805 -67.125 -23.953 1 80.81 433 SER B C 1
ATOM 8460 O O . SER B 1 433 ? 10.617 -68 -23.156 1 80.81 433 SER B O 1
ATOM 8462 N N . LYS B 1 434 ? 11.102 -67.375 -25.125 1 82.69 434 LYS B N 1
ATOM 8463 C CA . LYS B 1 434 ? 11.414 -68.688 -25.656 1 82.69 434 LYS B CA 1
ATOM 8464 C C . LYS B 1 434 ? 10.234 -69.625 -25.516 1 82.69 434 LYS B C 1
ATOM 8466 O O . LYS B 1 434 ? 10.398 -70.75 -25.078 1 82.69 434 LYS B O 1
ATOM 8471 N N . VAL B 1 435 ? 9.133 -69.125 -25.734 1 78.38 435 VAL B N 1
ATOM 8472 C CA . VAL B 1 435 ? 7.926 -69.938 -25.688 1 78.38 435 VAL B CA 1
ATOM 8473 C C . VAL B 1 435 ? 7.852 -70.812 -26.922 1 78.38 435 VAL B C 1
ATOM 8475 O O . VAL B 1 435 ? 8.07 -70.375 -28.047 1 78.38 435 VAL B O 1
ATOM 8478 N N . ASP B 1 436 ? 7.551 -72.062 -26.719 1 79.19 436 ASP B N 1
ATOM 8479 C CA . ASP B 1 436 ? 7.383 -73 -27.797 1 79.19 436 ASP B CA 1
ATOM 8480 C C . ASP B 1 436 ? 6.168 -72.688 -28.656 1 79.19 436 ASP B C 1
ATOM 8482 O O . ASP B 1 436 ? 5.066 -72.5 -28.141 1 79.19 436 ASP B O 1
ATOM 8486 N N . PRO B 1 437 ? 6.387 -72.5 -29.922 1 78.75 437 PRO B N 1
ATOM 8487 C CA . PRO B 1 437 ? 5.27 -72.188 -30.812 1 78.75 437 PRO B CA 1
ATOM 8488 C C . PRO B 1 437 ? 4.109 -73.188 -30.688 1 78.75 437 PRO B C 1
ATOM 8490 O O . PRO B 1 437 ? 2.945 -72.75 -30.797 1 78.75 437 PRO B O 1
ATOM 8493 N N . ALA B 1 438 ? 4.438 -74.375 -30.438 1 80.62 438 ALA B N 1
ATOM 8494 C CA . ALA B 1 438 ? 3.395 -75.375 -30.281 1 80.62 438 ALA B CA 1
ATOM 8495 C C . ALA B 1 438 ? 2.57 -75.125 -29.016 1 80.62 438 ALA B C 1
ATOM 8497 O O . ALA B 1 438 ? 1.351 -75.312 -29.016 1 80.62 438 ALA B O 1
ATOM 8498 N N . ALA B 1 439 ? 3.287 -74.75 -28.031 1 79.38 439 ALA B N 1
ATOM 8499 C CA . ALA B 1 439 ? 2.607 -74.438 -26.781 1 79.38 439 ALA B CA 1
ATOM 8500 C C . ALA B 1 439 ? 1.693 -73.25 -26.953 1 79.38 439 ALA B C 1
ATOM 8502 O O . ALA B 1 439 ? 0.593 -73.188 -26.391 1 79.38 439 ALA B O 1
ATOM 8503 N N . TRP B 1 440 ? 2.17 -72.312 -27.703 1 82.88 440 TRP B N 1
ATOM 8504 C CA . TRP B 1 440 ? 1.36 -71.125 -27.984 1 82.88 440 TRP B CA 1
ATOM 8505 C C . TRP B 1 440 ? 0.11 -71.5 -28.781 1 82.88 440 TRP B C 1
ATOM 8507 O O . TRP B 1 440 ? -0.987 -71 -28.469 1 82.88 440 TRP B O 1
ATOM 8517 N N . ALA B 1 441 ? 0.293 -72.25 -29.75 1 82.5 441 ALA B N 1
ATOM 8518 C CA . ALA B 1 441 ? -0.827 -72.688 -30.594 1 82.5 441 ALA B CA 1
ATOM 8519 C C . ALA B 1 441 ? -1.89 -73.438 -29.781 1 82.5 441 ALA B C 1
ATOM 8521 O O . ALA B 1 441 ? -3.086 -73.25 -30.047 1 82.5 441 ALA B O 1
ATOM 8522 N N . ALA B 1 442 ? -1.46 -74.125 -28.781 1 84.62 442 ALA B N 1
ATOM 8523 C CA . ALA B 1 442 ? -2.361 -74.938 -27.984 1 84.62 442 ALA B CA 1
ATOM 8524 C C . ALA B 1 442 ? -2.963 -74.188 -26.828 1 84.62 442 ALA B C 1
ATOM 8526 O O . ALA B 1 442 ? -3.865 -74.625 -26.141 1 84.62 442 ALA B O 1
ATOM 8527 N N . ALA B 1 443 ? -2.453 -72.938 -26.656 1 83.44 443 ALA B N 1
ATOM 8528 C CA . ALA B 1 443 ? -2.918 -72.188 -25.531 1 83.44 443 ALA B CA 1
ATOM 8529 C C . ALA B 1 443 ? -4.398 -71.812 -25.672 1 83.44 443 ALA B C 1
ATOM 8531 O O . ALA B 1 443 ? -4.891 -71.625 -26.781 1 83.44 443 ALA B O 1
ATOM 8532 N N . PRO B 1 444 ? -5.242 -71.812 -24.516 1 88.31 444 PRO B N 1
ATOM 8533 C CA . PRO B 1 444 ? -6.66 -71.438 -24.562 1 88.31 444 PRO B CA 1
ATOM 8534 C C . PRO B 1 444 ? -6.902 -70.062 -25.125 1 88.31 444 PRO B C 1
ATOM 8536 O O . PRO B 1 444 ? -6.055 -69.188 -24.969 1 88.31 444 PRO B O 1
ATOM 8539 N N . ALA B 1 445 ? -8 -69.938 -25.75 1 86.12 445 ALA B N 1
ATOM 8540 C CA . ALA B 1 445 ? -8.359 -68.688 -26.422 1 86.12 445 ALA B CA 1
ATOM 8541 C C . ALA B 1 445 ? -8.359 -67.5 -25.438 1 86.12 445 ALA B C 1
ATOM 8543 O O . ALA B 1 445 ? -7.977 -66.375 -25.781 1 86.12 445 ALA B O 1
ATOM 8544 N N . ASP B 1 446 ? -8.82 -67.75 -24.297 1 85.88 446 ASP B N 1
ATOM 8545 C CA . ASP B 1 446 ? -8.883 -66.688 -23.281 1 85.88 446 ASP B CA 1
ATOM 8546 C C . ASP B 1 446 ? -7.484 -66.188 -22.922 1 85.88 446 ASP B C 1
ATOM 8548 O O . ASP B 1 446 ? -7.281 -65 -22.703 1 85.88 446 ASP B O 1
ATOM 8552 N N . LEU B 1 447 ? -6.582 -67 -22.781 1 83.06 447 LEU B N 1
ATOM 8553 C CA . LEU B 1 447 ? -5.199 -66.688 -22.484 1 83.06 447 LEU B CA 1
ATOM 8554 C C . LEU B 1 447 ? -4.582 -65.875 -23.625 1 83.06 447 LEU B C 1
ATOM 8556 O O . LEU B 1 447 ? -3.854 -64.938 -23.406 1 83.06 447 LEU B O 1
ATOM 8560 N N . LYS B 1 448 ? -4.852 -66.312 -24.797 1 85 448 LYS B N 1
ATOM 8561 C CA . LYS B 1 448 ? -4.34 -65.625 -25.969 1 85 448 LYS B CA 1
ATOM 8562 C C . LYS B 1 448 ? -4.867 -64.188 -26.016 1 85 448 LYS B C 1
ATOM 8564 O O . LYS B 1 448 ? -4.129 -63.25 -26.359 1 85 448 LYS B O 1
ATOM 8569 N N . LYS B 1 449 ? -6.105 -64.062 -25.688 1 89.12 449 LYS B N 1
ATOM 8570 C CA . LYS B 1 449 ? -6.715 -62.75 -25.641 1 89.12 449 LYS B CA 1
ATOM 8571 C C . LYS B 1 449 ? -6.047 -61.844 -24.594 1 89.12 449 LYS B C 1
ATOM 8573 O O . LYS B 1 449 ? -5.801 -60.656 -24.844 1 89.12 449 LYS B O 1
ATOM 8578 N N . GLN B 1 450 ? -5.824 -62.375 -23.484 1 85.88 450 GLN B N 1
ATOM 8579 C CA . GLN B 1 450 ? -5.18 -61.656 -22.406 1 85.88 450 GLN B CA 1
ATOM 8580 C C . GLN B 1 450 ? -3.756 -61.25 -22.781 1 85.88 450 GLN B C 1
ATOM 8582 O O . GLN B 1 450 ? -3.314 -60.125 -22.5 1 85.88 450 GLN B O 1
ATOM 8587 N N . LEU B 1 451 ? -3.064 -62.125 -23.359 1 84.25 451 LEU B N 1
ATOM 8588 C CA . LEU B 1 451 ? -1.694 -61.844 -23.781 1 84.25 451 LEU B CA 1
ATOM 8589 C C . LEU B 1 451 ? -1.664 -60.781 -24.859 1 84.25 451 LEU B C 1
ATOM 8591 O O . LEU B 1 451 ? -0.778 -59.906 -24.859 1 84.25 451 LEU B O 1
ATOM 8595 N N . ALA B 1 452 ? -2.627 -60.875 -25.734 1 88.81 452 ALA B N 1
ATOM 8596 C CA . ALA B 1 452 ? -2.729 -59.844 -26.766 1 88.81 452 ALA B CA 1
ATOM 8597 C C . ALA B 1 452 ? -2.992 -58.469 -26.156 1 88.81 452 ALA B C 1
ATOM 8599 O O . ALA B 1 452 ? -2.436 -57.469 -26.594 1 88.81 452 ALA B O 1
ATOM 8600 N N . ARG B 1 453 ? -3.791 -58.438 -25.125 1 91.81 453 ARG B N 1
ATOM 8601 C CA . ARG B 1 453 ? -4.102 -57.188 -24.406 1 91.81 453 ARG B CA 1
ATOM 8602 C C . ARG B 1 453 ? -2.846 -56.594 -23.781 1 91.81 453 ARG B C 1
ATOM 8604 O O . ARG B 1 453 ? -2.654 -55.375 -23.812 1 91.81 453 ARG B O 1
ATOM 8611 N N . LEU B 1 454 ? -2.014 -57.375 -23.297 1 89.81 454 LEU B N 1
ATOM 8612 C CA . LEU B 1 454 ? -0.854 -56.906 -22.531 1 89.81 454 LEU B CA 1
ATOM 8613 C C . LEU B 1 454 ? 0.314 -56.594 -23.453 1 89.81 454 LEU B C 1
ATOM 8615 O O . LEU B 1 454 ? 1.097 -55.688 -23.172 1 89.81 454 LEU B O 1
ATOM 8619 N N . PHE B 1 455 ? 0.393 -57.312 -24.672 1 89.75 455 PHE B N 1
ATOM 8620 C CA . PHE B 1 455 ? 1.678 -57.281 -25.359 1 89.75 455 PHE B CA 1
ATOM 8621 C C . PHE B 1 455 ? 1.499 -56.844 -26.812 1 89.75 455 PHE B C 1
ATOM 8623 O O . PHE B 1 455 ? 2.479 -56.594 -27.516 1 89.75 455 PHE B O 1
ATOM 8630 N N . ASP B 1 456 ? 0.277 -56.875 -27.312 1 93.31 456 ASP B N 1
ATOM 8631 C CA . ASP B 1 456 ? 0.015 -56.469 -28.688 1 93.31 456 ASP B CA 1
ATOM 8632 C C . ASP B 1 456 ? -0.737 -55.125 -28.734 1 93.31 456 ASP B C 1
ATOM 8634 O O . ASP B 1 456 ? -1.961 -55.094 -28.594 1 93.31 456 ASP B O 1
ATOM 8638 N N . TYR B 1 457 ? 0.011 -54.062 -29.016 1 94.75 457 TYR B N 1
ATOM 8639 C CA . TYR B 1 457 ? -0.619 -52.75 -29.078 1 94.75 457 TYR B CA 1
ATOM 8640 C C . TYR B 1 457 ? 0.192 -51.812 -29.938 1 94.75 457 TYR B C 1
ATOM 8642 O O . TYR B 1 457 ? 1.396 -52 -30.125 1 94.75 457 TYR B O 1
ATOM 8650 N N . ASP B 1 458 ? -0.495 -50.812 -30.547 1 96.62 458 ASP B N 1
ATOM 8651 C CA . ASP B 1 458 ? 0.096 -49.688 -31.281 1 96.62 458 ASP B CA 1
ATOM 8652 C C . ASP B 1 458 ? 0.157 -48.438 -30.406 1 96.62 458 ASP B C 1
ATOM 8654 O O . ASP B 1 458 ? -0.518 -48.375 -29.375 1 96.62 458 ASP B O 1
ATOM 8658 N N . PRO B 1 459 ? 1.024 -47.469 -30.812 1 97.62 459 PRO B N 1
ATOM 8659 C CA . PRO B 1 459 ? 1.015 -46.219 -30.078 1 97.62 459 PRO B CA 1
ATOM 8660 C C . PRO B 1 459 ? -0.372 -45.562 -30.031 1 97.62 459 PRO B C 1
ATOM 8662 O O . PRO B 1 459 ? -1.126 -45.625 -31 1 97.62 459 PRO B O 1
ATOM 8665 N N . VAL B 1 460 ? -0.744 -45.031 -28.875 1 97.94 460 VAL B N 1
ATOM 8666 C CA . VAL B 1 460 ? -2.004 -44.281 -28.766 1 97.94 460 VAL B CA 1
ATOM 8667 C C . VAL B 1 460 ? -2.01 -43.125 -29.719 1 97.94 460 VAL B C 1
ATOM 8669 O O . VAL B 1 460 ? -1.156 -42.219 -29.641 1 97.94 460 VAL B O 1
ATOM 8672 N N . PRO B 1 461 ? -2.914 -43 -30.594 1 97.12 461 PRO B N 1
ATOM 8673 C CA . PRO B 1 461 ? -2.803 -42.094 -31.75 1 97.12 461 PRO B CA 1
ATOM 8674 C C . PRO B 1 461 ? -2.916 -40.625 -31.344 1 97.12 461 PRO B C 1
ATOM 8676 O O . PRO B 1 461 ? -2.434 -39.75 -32.062 1 97.12 461 PRO B O 1
ATOM 8679 N N . PHE B 1 462 ? -3.557 -40.312 -30.234 1 97.5 462 PHE B N 1
ATOM 8680 C CA . PHE B 1 462 ? -3.779 -38.906 -29.891 1 97.5 462 PHE B CA 1
ATOM 8681 C C . PHE B 1 462 ? -2.723 -38.438 -28.906 1 97.5 462 PHE B C 1
ATOM 8683 O O . PHE B 1 462 ? -2.773 -37.281 -28.453 1 97.5 462 PHE B O 1
ATOM 8690 N N . VAL B 1 463 ? -1.76 -39.219 -28.469 1 98.19 463 VAL B N 1
ATOM 8691 C CA . VAL B 1 463 ? -0.57 -38.781 -27.75 1 98.19 463 VAL B CA 1
ATOM 8692 C C . VAL B 1 463 ? 0.511 -38.375 -28.75 1 98.19 463 VAL B C 1
ATOM 8694 O O . VAL B 1 463 ? 0.933 -39.156 -29.594 1 98.19 463 VAL B O 1
ATOM 8697 N N . LYS B 1 464 ? 1 -37.125 -28.641 1 97.56 464 LYS B N 1
ATOM 8698 C CA . LYS B 1 464 ? 1.896 -36.656 -29.688 1 97.56 464 LYS B CA 1
ATOM 8699 C C . LYS B 1 464 ? 3.23 -36.188 -29.094 1 97.56 464 LYS B C 1
ATOM 8701 O O . LYS B 1 464 ? 4.172 -35.906 -29.844 1 97.56 464 LYS B O 1
ATOM 8706 N N . ARG B 1 465 ? 3.32 -36.188 -27.859 1 97.88 465 ARG B N 1
ATOM 8707 C CA . ARG B 1 465 ? 4.562 -35.781 -27.203 1 97.88 465 ARG B CA 1
ATOM 8708 C C . ARG B 1 465 ? 4.734 -36.531 -25.875 1 97.88 465 ARG B C 1
ATOM 8710 O O . ARG B 1 465 ? 3.754 -36.812 -25.188 1 97.88 465 ARG B O 1
ATOM 8717 N N . ALA B 1 466 ? 5.977 -36.844 -25.516 1 98.25 466 ALA B N 1
ATOM 8718 C CA . ALA B 1 466 ? 6.277 -37.5 -24.25 1 98.25 466 ALA B CA 1
ATOM 8719 C C . ALA B 1 466 ? 7.473 -36.844 -23.562 1 98.25 466 ALA B C 1
ATOM 8721 O O . ALA B 1 466 ? 8.445 -36.469 -24.219 1 98.25 466 ALA B O 1
ATOM 8722 N N . ILE B 1 467 ? 7.383 -36.625 -22.297 1 98.44 467 ILE B N 1
ATOM 8723 C CA . ILE B 1 467 ? 8.469 -36.094 -21.469 1 98.44 467 ILE B CA 1
ATOM 8724 C C . ILE B 1 467 ? 8.836 -37.125 -20.391 1 98.44 467 ILE B C 1
ATOM 8726 O O . ILE B 1 467 ? 8.023 -37.438 -19.516 1 98.44 467 ILE B O 1
ATOM 8730 N N . PHE B 1 468 ? 10.055 -37.688 -20.438 1 97.12 468 PHE B N 1
ATOM 8731 C CA . PHE B 1 468 ? 10.539 -38.688 -19.484 1 97.12 468 PHE B CA 1
ATOM 8732 C C . PHE B 1 468 ? 11.422 -38.031 -18.422 1 97.12 468 PHE B C 1
ATOM 8734 O O . PHE B 1 468 ? 12.461 -37.469 -18.75 1 97.12 468 PHE B O 1
ATOM 8741 N N . ILE B 1 469 ? 11.008 -38.188 -17.219 1 95.62 469 ILE B N 1
ATOM 8742 C CA . ILE B 1 469 ? 11.766 -37.594 -16.109 1 95.62 469 ILE B CA 1
ATOM 8743 C C . ILE B 1 469 ? 12.375 -38.719 -15.273 1 95.62 469 ILE B C 1
ATOM 8745 O O . ILE B 1 469 ? 11.656 -39.5 -14.625 1 95.62 469 ILE B O 1
ATOM 8749 N N . ALA B 1 470 ? 13.664 -38.844 -15.234 1 90.94 470 ALA B N 1
ATOM 8750 C CA . ALA B 1 470 ? 14.406 -39.875 -14.484 1 90.94 470 ALA B CA 1
ATOM 8751 C C . ALA B 1 470 ? 13.883 -41.281 -14.773 1 90.94 470 ALA B C 1
ATOM 8753 O O . ALA B 1 470 ? 13.664 -42.062 -13.859 1 90.94 470 ALA B O 1
ATOM 8754 N N . THR B 1 471 ? 13.539 -41.531 -15.977 1 91.88 471 THR B N 1
ATOM 8755 C CA . THR B 1 471 ? 12.914 -42.781 -16.375 1 91.88 471 THR B CA 1
ATOM 8756 C C . THR B 1 471 ? 13.969 -43.844 -16.641 1 91.88 471 THR B C 1
ATOM 8758 O O . THR B 1 471 ? 14.898 -43.625 -17.422 1 91.88 471 THR B O 1
ATOM 8761 N N . PRO B 1 472 ? 13.844 -45 -16.062 1 89.44 472 PRO B N 1
ATOM 8762 C CA . PRO B 1 472 ? 14.789 -46.094 -16.297 1 89.44 472 PRO B CA 1
ATOM 8763 C C . PRO B 1 472 ? 14.406 -46.938 -17.5 1 89.44 472 PRO B C 1
ATOM 8765 O O . PRO B 1 472 ? 13.93 -48.062 -17.344 1 89.44 472 PRO B O 1
ATOM 8768 N N . HIS B 1 473 ? 14.789 -46.562 -18.688 1 90.5 473 HIS B N 1
ATOM 8769 C CA . HIS B 1 473 ? 14.414 -47.219 -19.922 1 90.5 473 HIS B CA 1
ATOM 8770 C C . HIS B 1 473 ? 15.055 -48.594 -20.016 1 90.5 473 HIS B C 1
ATOM 8772 O O . HIS B 1 473 ? 14.531 -49.5 -20.688 1 90.5 473 HIS B O 1
ATOM 8778 N N . ARG B 1 474 ? 16.172 -48.781 -19.328 1 88 474 ARG B N 1
ATOM 8779 C CA . ARG B 1 474 ? 16.906 -50.062 -19.391 1 88 474 ARG B CA 1
ATOM 8780 C C . ARG B 1 474 ? 16.969 -50.719 -18.016 1 88 474 ARG B C 1
ATOM 8782 O O . ARG B 1 474 ? 17.844 -51.531 -17.75 1 88 474 ARG B O 1
ATOM 8789 N N . GLY B 1 475 ? 16.031 -50.281 -17.219 1 82.12 475 GLY B N 1
ATOM 8790 C CA . GLY B 1 475 ? 15.953 -50.875 -15.898 1 82.12 475 GLY B CA 1
ATOM 8791 C C . GLY B 1 475 ? 16.906 -50.25 -14.898 1 82.12 475 GLY B C 1
ATOM 8792 O O . GLY B 1 475 ? 17.531 -49.219 -15.195 1 82.12 475 GLY B O 1
ATOM 8793 N N . SER B 1 476 ? 16.781 -50.688 -13.672 1 74.25 476 SER B N 1
ATOM 8794 C CA . SER B 1 476 ? 17.656 -50.25 -12.594 1 74.25 476 SER B CA 1
ATOM 8795 C C . SER B 1 476 ? 18.203 -51.438 -11.805 1 74.25 476 SER B C 1
ATOM 8797 O O . SER B 1 476 ? 17.484 -52.375 -11.508 1 74.25 476 SER B O 1
ATOM 8799 N N . SER B 1 477 ? 19.438 -51.344 -11.578 1 58.06 477 SER B N 1
ATOM 8800 C CA . SER B 1 477 ? 20.078 -52.406 -10.82 1 58.06 477 SER B CA 1
ATOM 8801 C C . SER B 1 477 ? 19.562 -52.438 -9.383 1 58.06 477 SER B C 1
ATOM 8803 O O . SER B 1 477 ? 19.656 -53.469 -8.711 1 58.06 477 SER B O 1
ATOM 8805 N N . LEU B 1 478 ? 19.219 -51.25 -8.938 1 54.12 478 LEU B N 1
ATOM 8806 C CA . LEU B 1 478 ? 18.672 -51.219 -7.586 1 54.12 478 LEU B CA 1
ATOM 8807 C C . LEU B 1 478 ? 17.453 -52.125 -7.469 1 54.12 478 LEU B C 1
ATOM 8809 O O . LEU B 1 478 ? 17.109 -52.562 -6.375 1 54.12 478 LEU B O 1
ATOM 8813 N N . ALA B 1 479 ? 16.75 -52.438 -8.508 1 49.25 479 ALA B N 1
ATOM 8814 C CA . ALA B 1 479 ? 15.594 -53.344 -8.523 1 49.25 479 ALA B CA 1
ATOM 8815 C C . ALA B 1 479 ? 16.016 -54.781 -8.227 1 49.25 479 ALA B C 1
ATOM 8817 O O . ALA B 1 479 ? 15.195 -55.594 -7.801 1 49.25 479 ALA B O 1
ATOM 8818 N N . GLU B 1 480 ? 17.312 -55.125 -8.5 1 46.34 480 GLU B N 1
ATOM 8819 C CA . GLU B 1 480 ? 17.812 -56.5 -8.266 1 46.34 480 GLU B CA 1
ATOM 8820 C C . GLU B 1 480 ? 18.359 -56.625 -6.848 1 46.34 480 GLU B C 1
ATOM 8822 O O . GLU B 1 480 ? 18.422 -57.75 -6.316 1 46.34 480 GLU B O 1
ATOM 8827 N N . GLY B 1 481 ? 18.469 -55.562 -6.121 1 43.56 481 GLY B N 1
ATOM 8828 C CA . GLY B 1 481 ? 19.062 -55.656 -4.797 1 43.56 481 GLY B CA 1
ATOM 8829 C C . GLY B 1 481 ? 18.078 -55.375 -3.68 1 43.56 481 GLY B C 1
ATOM 8830 O O . GLY B 1 481 ? 16.891 -55.688 -3.805 1 43.56 481 GLY B O 1
ATOM 8831 N N . PHE B 1 482 ? 18.703 -55 -2.514 1 40.12 482 PHE B N 1
ATOM 8832 C CA . PHE B 1 482 ? 18.016 -54.781 -1.243 1 40.12 482 PHE B CA 1
ATOM 8833 C C . PHE B 1 482 ? 16.734 -54 -1.448 1 40.12 482 PHE B C 1
ATOM 8835 O O . PHE B 1 482 ? 15.695 -54.344 -0.885 1 40.12 482 PHE B O 1
ATOM 8842 N N . LEU B 1 483 ? 16.734 -53.062 -2.326 1 45.72 483 LEU B N 1
ATOM 8843 C CA . LEU B 1 483 ? 15.57 -52.219 -2.545 1 45.72 483 LEU B CA 1
ATOM 8844 C C . LEU B 1 483 ? 14.461 -52.969 -3.27 1 45.72 483 LEU B C 1
ATOM 8846 O O . LEU B 1 483 ? 13.281 -52.75 -2.98 1 45.72 483 LEU B O 1
ATOM 8850 N N . GLY B 1 484 ? 14.859 -53.844 -4.176 1 46.25 484 GLY B N 1
ATOM 8851 C CA . GLY B 1 484 ? 13.883 -54.75 -4.734 1 46.25 484 GLY B CA 1
ATOM 8852 C C . GLY B 1 484 ? 13.234 -55.656 -3.691 1 46.25 484 GLY B C 1
ATOM 8853 O O . GLY B 1 484 ? 12.023 -55.875 -3.719 1 46.25 484 GLY B O 1
ATOM 8854 N N . THR B 1 485 ? 14.102 -56.031 -2.779 1 42.12 485 THR B N 1
ATOM 8855 C CA . THR B 1 485 ? 13.594 -56.844 -1.687 1 42.12 485 THR B CA 1
ATOM 8856 C C . THR B 1 485 ? 12.656 -56.062 -0.796 1 42.12 485 THR B C 1
ATOM 8858 O O . THR B 1 485 ? 11.602 -56.531 -0.392 1 42.12 485 THR B O 1
ATOM 8861 N N . VAL B 1 486 ? 13.102 -54.906 -0.426 1 44 486 VAL B N 1
ATOM 8862 C CA . VAL B 1 486 ? 12.289 -54.094 0.457 1 44 486 VAL B CA 1
ATOM 8863 C C . VAL B 1 486 ? 10.984 -53.719 -0.243 1 44 486 VAL B C 1
ATOM 8865 O O . VAL B 1 486 ? 9.922 -53.719 0.375 1 44 486 VAL B O 1
ATOM 8868 N N . ALA B 1 487 ? 11.102 -53.406 -1.504 1 48.94 487 ALA B N 1
ATOM 8869 C CA . ALA B 1 487 ? 9.898 -53.125 -2.262 1 48.94 487 ALA B CA 1
ATOM 8870 C C . ALA B 1 487 ? 8.922 -54.281 -2.252 1 48.94 487 ALA B C 1
ATOM 8872 O O . ALA B 1 487 ? 7.719 -54.094 -2.088 1 48.94 487 ALA B O 1
ATOM 8873 N N . ARG B 1 488 ? 9.586 -55.531 -2.336 1 48.5 488 ARG B N 1
ATOM 8874 C CA . ARG B 1 488 ? 8.781 -56.75 -2.309 1 48.5 488 ARG B CA 1
ATOM 8875 C C . ARG B 1 488 ? 8.047 -56.875 -0.979 1 48.5 488 ARG B C 1
ATOM 8877 O O . ARG B 1 488 ? 6.938 -57.406 -0.929 1 48.5 488 ARG B O 1
ATOM 8884 N N . LEU B 1 489 ? 8.695 -56.438 0.01 1 40 489 LEU B N 1
ATOM 8885 C CA . LEU B 1 489 ? 8.125 -56.5 1.349 1 40 489 LEU B CA 1
ATOM 8886 C C . LEU B 1 489 ? 7.02 -55.469 1.54 1 40 489 LEU B C 1
ATOM 8888 O O . LEU B 1 489 ? 6.027 -55.75 2.227 1 40 489 LEU B O 1
ATOM 8892 N N . LEU B 1 490 ? 7.203 -54.438 0.96 1 44.19 490 LEU B N 1
ATOM 8893 C CA . LEU B 1 490 ? 6.277 -53.375 1.298 1 44.19 490 LEU B CA 1
ATOM 8894 C C . LEU B 1 490 ? 5.102 -53.344 0.325 1 44.19 490 LEU B C 1
ATOM 8896 O O . LEU B 1 490 ? 4.008 -52.906 0.681 1 44.19 490 LEU B O 1
ATOM 8900 N N . PHE B 1 491 ? 5.355 -53.938 -0.838 1 46.72 491 PHE B N 1
ATOM 8901 C CA . PHE B 1 491 ? 4.285 -53.812 -1.824 1 46.72 491 PHE B CA 1
ATOM 8902 C C . PHE B 1 491 ? 3.348 -55.031 -1.743 1 46.72 491 PHE B C 1
ATOM 8904 O O . PHE B 1 491 ? 3.799 -56.156 -1.675 1 46.72 491 PHE B O 1
ATOM 8911 N N . VAL B 1 492 ? 2.133 -54.938 -1.204 1 41.03 492 VAL B N 1
ATOM 8912 C CA . VAL B 1 492 ? 1.073 -55.938 -1.231 1 41.03 492 VAL B CA 1
ATOM 8913 C C . VAL B 1 492 ? 0.329 -55.844 -2.562 1 41.03 492 VAL B C 1
ATOM 8915 O O . VAL B 1 492 ? -0.202 -54.812 -2.93 1 41.03 492 VAL B O 1
ATOM 8918 N N . LEU B 1 493 ? 0.475 -56.875 -3.467 1 41.91 493 LEU B N 1
ATOM 8919 C CA . LEU B 1 493 ? -0.285 -56.969 -4.707 1 41.91 493 LEU B CA 1
ATOM 8920 C C . LEU B 1 493 ? -1.768 -57.188 -4.426 1 41.91 493 LEU B C 1
ATOM 8922 O O . LEU B 1 493 ? -2.127 -57.969 -3.541 1 41.91 493 LEU B O 1
ATOM 8926 N N . PRO B 1 494 ? -2.551 -56.406 -5.117 1 44.81 494 PRO B N 1
ATOM 8927 C CA . PRO B 1 494 ? -3.971 -56.75 -4.996 1 44.81 494 PRO B CA 1
ATOM 8928 C C . PRO B 1 494 ? -4.273 -58.156 -5.449 1 44.81 494 PRO B C 1
ATOM 8930 O O . PRO B 1 494 ? -3.658 -58.656 -6.398 1 44.81 494 PRO B O 1
ATOM 8933 N N . LYS B 1 495 ? -5.117 -59 -4.805 1 46.34 495 LYS B N 1
ATOM 8934 C CA . LYS B 1 495 ? -5.434 -60.406 -5.039 1 46.34 495 LYS B CA 1
ATOM 8935 C C . LYS B 1 495 ? -5.84 -60.625 -6.488 1 46.34 495 LYS B C 1
ATOM 8937 O O . LYS B 1 495 ? -5.402 -61.594 -7.109 1 46.34 495 LYS B O 1
ATOM 8942 N N . GLY B 1 496 ? -6.637 -59.844 -7.102 1 42.22 496 GLY B N 1
ATOM 8943 C CA . GLY B 1 496 ? -7.129 -60.094 -8.445 1 42.22 496 GLY B CA 1
ATOM 8944 C C . GLY B 1 496 ? -6.047 -59.969 -9.508 1 42.22 496 GLY B C 1
ATOM 8945 O O . GLY B 1 496 ? -6.023 -60.75 -10.461 1 42.22 496 GLY B O 1
ATOM 8946 N N . VAL B 1 497 ? -5.172 -59.156 -9.453 1 45.12 497 VAL B N 1
ATOM 8947 C CA . VAL B 1 497 ? -4.09 -58.938 -10.414 1 45.12 497 VAL B CA 1
ATOM 8948 C C . VAL B 1 497 ? -3.102 -60.094 -10.32 1 45.12 497 VAL B C 1
ATOM 8950 O O . VAL B 1 497 ? -2.629 -60.594 -11.344 1 45.12 497 VAL B O 1
ATOM 8953 N N . ALA B 1 498 ? -3.057 -60.656 -9.227 1 47.16 498 ALA B N 1
ATOM 8954 C CA . ALA B 1 498 ? -2.092 -61.719 -8.984 1 47.16 498 ALA B CA 1
ATOM 8955 C C . ALA B 1 498 ? -2.463 -62.969 -9.758 1 47.16 498 ALA B C 1
ATOM 8957 O O . ALA B 1 498 ? -1.595 -63.625 -10.328 1 47.16 498 ALA B O 1
ATOM 8958 N N . ASP B 1 499 ? -3.791 -63.25 -9.836 1 47.84 499 ASP B N 1
ATOM 8959 C CA . ASP B 1 499 ? -4.211 -64.5 -10.477 1 47.84 499 ASP B CA 1
ATOM 8960 C C . ASP B 1 499 ? -3.998 -64.438 -11.984 1 47.84 499 ASP B C 1
ATOM 8962 O O . ASP B 1 499 ? -3.463 -65.375 -12.578 1 47.84 499 ASP B O 1
ATOM 8966 N N . ASN B 1 500 ? -4.516 -63.344 -12.617 1 43.94 500 ASN B N 1
ATOM 8967 C CA . ASN B 1 500 ? -4.43 -63.25 -14.07 1 43.94 500 ASN B CA 1
ATOM 8968 C C . ASN B 1 500 ? -2.986 -63.062 -14.531 1 43.94 500 ASN B C 1
ATOM 8970 O O . ASN B 1 500 ? -2.572 -63.688 -15.516 1 43.94 500 ASN B O 1
ATOM 8974 N N . LEU B 1 501 ? -2.205 -62.344 -13.891 1 52.06 501 LEU B N 1
ATOM 8975 C CA . LEU B 1 501 ? -0.802 -62.125 -14.219 1 52.06 501 LEU B CA 1
ATOM 8976 C C . LEU B 1 501 ? 0.016 -63.375 -13.977 1 52.06 501 LEU B C 1
ATOM 8978 O O . LEU B 1 501 ? 0.918 -63.688 -14.75 1 52.06 501 LEU B O 1
ATOM 8982 N N . GLY B 1 502 ? -0.425 -64 -12.977 1 50.16 502 GLY B N 1
ATOM 8983 C CA . GLY B 1 502 ? 0.248 -65.25 -12.695 1 50.16 502 GLY B CA 1
ATOM 8984 C C . GLY B 1 502 ? 0.156 -66.25 -13.836 1 50.16 502 GLY B C 1
ATOM 8985 O O . GLY B 1 502 ? 1.156 -66.875 -14.211 1 50.16 502 GLY B O 1
ATOM 8986 N N . LYS B 1 503 ? -1.024 -66.312 -14.359 1 52.69 503 LYS B N 1
ATOM 8987 C CA . LYS B 1 503 ? -1.212 -67.25 -15.461 1 52.69 503 LYS B CA 1
ATOM 8988 C C . LYS B 1 503 ? -0.409 -66.812 -16.688 1 52.69 503 LYS B C 1
ATOM 8990 O O . LYS B 1 503 ? 0.25 -67.625 -17.328 1 52.69 503 LYS B O 1
ATOM 8995 N N . ALA B 1 504 ? -0.513 -65.562 -17.062 1 52.56 504 ALA B N 1
ATOM 8996 C CA . ALA B 1 504 ? 0.195 -65 -18.234 1 52.56 504 ALA B CA 1
ATOM 8997 C C . ALA B 1 504 ? 1.706 -65.125 -18.062 1 52.56 504 ALA B C 1
ATOM 8999 O O . ALA B 1 504 ? 2.412 -65.562 -18.969 1 52.56 504 ALA B O 1
ATOM 9000 N N . TYR B 1 505 ? 2.121 -64.812 -17 1 55.31 505 TYR B N 1
ATOM 9001 C CA . TYR B 1 505 ? 3.557 -64.812 -16.734 1 55.31 505 TYR B CA 1
ATOM 9002 C C . TYR B 1 505 ? 4.066 -66.25 -16.672 1 55.31 505 TYR B C 1
ATOM 9004 O O . TYR B 1 505 ? 5.152 -66.562 -17.172 1 55.31 505 TYR B O 1
ATOM 9012 N N . ARG B 1 506 ? 3.256 -67.125 -16.078 1 55.91 506 ARG B N 1
ATOM 9013 C CA . ARG B 1 506 ? 3.615 -68.562 -16.062 1 55.91 506 ARG B CA 1
ATOM 9014 C C . ARG B 1 506 ? 3.754 -69.125 -17.484 1 55.91 506 ARG B C 1
ATOM 9016 O O . ARG B 1 506 ? 4.648 -69.875 -17.766 1 55.91 506 ARG B O 1
ATOM 9023 N N . PHE B 1 507 ? 2.814 -68.688 -18.203 1 51.66 507 PHE B N 1
ATOM 9024 C CA . PHE B 1 507 ? 2.863 -69.125 -19.594 1 51.66 507 PHE B CA 1
ATOM 9025 C C . PHE B 1 507 ? 4.121 -68.625 -20.281 1 51.66 507 PHE B C 1
ATOM 9027 O O . PHE B 1 507 ? 4.773 -69.375 -21.016 1 51.66 507 PHE B O 1
ATOM 9034 N N . LEU B 1 508 ? 4.426 -67.375 -20.031 1 52.56 508 LEU B N 1
ATOM 9035 C CA . LEU B 1 508 ? 5.551 -66.75 -20.719 1 52.56 508 LEU B CA 1
ATOM 9036 C C . LEU B 1 508 ? 6.879 -67.25 -20.156 1 52.56 508 LEU B C 1
ATOM 9038 O O . LEU B 1 508 ? 7.875 -67.312 -20.875 1 52.56 508 LEU B O 1
ATOM 9042 N N . THR B 1 509 ? 6.891 -67.5 -18.922 1 50.31 509 THR B N 1
ATOM 9043 C CA . THR B 1 509 ? 8.148 -67.938 -18.344 1 50.31 509 THR B CA 1
ATOM 9044 C C . THR B 1 509 ? 8.258 -69.438 -18.359 1 50.31 509 THR B C 1
ATOM 9046 O O . THR B 1 509 ? 9.266 -70 -17.922 1 50.31 509 THR B O 1
ATOM 9049 N N . MET B 1 510 ? 7.539 -70.312 -19.172 1 44.69 510 MET B N 1
ATOM 9050 C CA . MET B 1 510 ? 7.578 -71.75 -19.328 1 44.69 510 MET B CA 1
ATOM 9051 C C . MET B 1 510 ? 7.969 -72.438 -18.016 1 44.69 510 MET B C 1
ATOM 9053 O O . MET B 1 510 ? 8.508 -73.5 -18 1 44.69 510 MET B O 1
ATOM 9057 N N . ASP B 1 511 ? 8.094 -71.812 -16.906 1 43.5 511 ASP B N 1
ATOM 9058 C CA . ASP B 1 511 ? 8.57 -72.5 -15.719 1 43.5 511 ASP B CA 1
ATOM 9059 C C . ASP B 1 511 ? 7.59 -73.562 -15.281 1 43.5 511 ASP B C 1
ATOM 9061 O O . ASP B 1 511 ? 6.445 -73.312 -14.93 1 43.5 511 ASP B O 1
ATOM 9065 N N . LYS B 1 512 ? 7.762 -74.875 -15.836 1 43.69 512 LYS B N 1
ATOM 9066 C CA . LYS B 1 512 ? 7.129 -76.188 -15.562 1 43.69 512 LYS B CA 1
ATOM 9067 C C . LYS B 1 512 ? 7.07 -76.438 -14.062 1 43.69 512 LYS B C 1
ATOM 9069 O O . LYS B 1 512 ? 6.453 -77.438 -13.633 1 43.69 512 LYS B O 1
ATOM 9074 N N . ASN B 1 513 ? 8.234 -76.312 -13.305 1 38.41 513 ASN B N 1
ATOM 9075 C CA . ASN B 1 513 ? 8.172 -76.812 -11.945 1 38.41 513 ASN B CA 1
ATOM 9076 C C . ASN B 1 513 ? 7.051 -76.188 -11.141 1 38.41 513 ASN B C 1
ATOM 9078 O O . ASN B 1 513 ? 6.953 -74.938 -11.062 1 38.41 513 ASN B O 1
ATOM 9082 N N . GLN B 1 514 ? 5.957 -77 -10.953 1 38.59 514 GLN B N 1
ATOM 9083 C CA . GLN B 1 514 ? 4.684 -76.812 -10.273 1 38.59 514 GLN B CA 1
ATOM 9084 C C . GLN B 1 514 ? 4.824 -75.812 -9.141 1 38.59 514 GLN B C 1
ATOM 9086 O O . GLN B 1 514 ? 3.938 -75 -8.922 1 38.59 514 GLN B O 1
ATOM 9091 N N . ASP B 1 515 ? 5.492 -76.375 -8.016 1 34.28 515 ASP B N 1
ATOM 9092 C CA . ASP B 1 515 ? 5.441 -75.875 -6.641 1 34.28 515 ASP B CA 1
ATOM 9093 C C . ASP B 1 515 ? 6.18 -74.562 -6.508 1 34.28 515 ASP B C 1
ATOM 9095 O O . ASP B 1 515 ? 6.375 -74.062 -5.398 1 34.28 515 ASP B O 1
ATOM 9099 N N . ASP B 1 516 ? 7.172 -74.5 -7.32 1 31.25 516 ASP B N 1
ATOM 9100 C CA . ASP B 1 516 ? 7.906 -73.25 -6.922 1 31.25 516 ASP B CA 1
ATOM 9101 C C . ASP B 1 516 ? 7.043 -72 -7.055 1 31.25 516 ASP B C 1
ATOM 9103 O O . ASP B 1 516 ? 6.281 -71.875 -8.016 1 31.25 516 ASP B O 1
ATOM 9107 N N . PHE B 1 517 ? 6.77 -71.438 -5.898 1 29.38 517 PHE B N 1
ATOM 9108 C CA . PHE B 1 517 ? 6.117 -70.125 -5.676 1 29.38 517 PHE B CA 1
ATOM 9109 C C . PHE B 1 517 ? 6.355 -69.188 -6.852 1 29.38 517 PHE B C 1
ATOM 9111 O O . PHE B 1 517 ? 7.5 -68.875 -7.168 1 29.38 517 PHE B O 1
ATOM 9118 N N . VAL B 1 518 ? 5.82 -69.438 -8 1 36.06 518 VAL B N 1
ATOM 9119 C CA . VAL B 1 518 ? 5.543 -68.25 -8.797 1 36.06 518 VAL B CA 1
ATOM 9120 C C . VAL B 1 518 ? 5.57 -67 -7.906 1 36.06 518 VAL B C 1
ATOM 9122 O O . VAL B 1 518 ? 4.59 -66.688 -7.215 1 36.06 518 VAL B O 1
ATOM 9125 N N . SER B 1 519 ? 6.426 -67 -7.027 1 35.59 519 SER B N 1
ATOM 9126 C CA . SER B 1 519 ? 6.625 -65.812 -6.199 1 35.59 519 SER B CA 1
ATOM 9127 C C . SER B 1 519 ? 6.246 -64.562 -6.957 1 35.59 519 SER B C 1
ATOM 9129 O O . SER B 1 519 ? 6.297 -64.5 -8.188 1 35.59 519 SER B O 1
ATOM 9131 N N . GLU B 1 520 ? 5.754 -63.469 -6.246 1 39.69 520 GLU B N 1
ATOM 9132 C CA . GLU B 1 520 ? 5.164 -62.125 -6.281 1 39.69 520 GLU B CA 1
ATOM 9133 C C . GLU B 1 520 ? 5.957 -61.188 -7.195 1 39.69 520 GLU B C 1
ATOM 9135 O O . GLU B 1 520 ? 6.871 -60.5 -6.738 1 39.69 520 GLU B O 1
ATOM 9140 N N . LYS B 1 521 ? 6.25 -61.688 -8.305 1 48.28 521 LYS B N 1
ATOM 9141 C CA . LYS B 1 521 ? 6.969 -60.719 -9.117 1 48.28 521 LYS B CA 1
ATOM 9142 C C . LYS B 1 521 ? 6.184 -59.406 -9.234 1 48.28 521 LYS B C 1
ATOM 9144 O O . LYS B 1 521 ? 5.059 -59.406 -9.734 1 48.28 521 LYS B O 1
ATOM 9149 N N . TYR B 1 522 ? 6.469 -58.531 -8.406 1 51.53 522 TYR B N 1
ATOM 9150 C CA . TYR B 1 522 ? 5.992 -57.156 -8.148 1 51.53 522 TYR B CA 1
ATOM 9151 C C . TYR B 1 522 ? 6.449 -56.219 -9.242 1 51.53 522 TYR B C 1
ATOM 9153 O O . TYR B 1 522 ? 7.297 -56.562 -10.062 1 51.53 522 TYR B O 1
ATOM 9161 N N . GLY B 1 523 ? 5.746 -55.125 -9.523 1 52.25 523 GLY B N 1
ATOM 9162 C CA . GLY B 1 523 ? 6.086 -54.031 -10.422 1 52.25 523 GLY B CA 1
ATOM 9163 C C . GLY B 1 523 ? 7.574 -53.781 -10.5 1 52.25 523 GLY B C 1
ATOM 9164 O O . GLY B 1 523 ? 8.125 -53.562 -11.586 1 52.25 523 GLY B O 1
ATOM 9165 N N . VAL B 1 524 ? 8.312 -54.062 -9.477 1 53.25 524 VAL B N 1
ATOM 9166 C CA . VAL B 1 524 ? 9.734 -53.75 -9.383 1 53.25 524 VAL B CA 1
ATOM 9167 C C . VAL B 1 524 ? 10.539 -54.781 -10.172 1 53.25 524 VAL B C 1
ATOM 9169 O O . VAL B 1 524 ? 11.609 -54.469 -10.711 1 53.25 524 VAL B O 1
ATOM 9172 N N . ASP B 1 525 ? 9.977 -56.031 -10.32 1 58.34 525 ASP B N 1
ATOM 9173 C CA . ASP B 1 525 ? 10.727 -57.094 -11 1 58.34 525 ASP B CA 1
ATOM 9174 C C . ASP B 1 525 ? 10.852 -56.781 -12.492 1 58.34 525 ASP B C 1
ATOM 9176 O O . ASP B 1 525 ? 11.844 -57.156 -13.117 1 58.34 525 ASP B O 1
ATOM 9180 N N . SER B 1 526 ? 9.844 -56.094 -12.914 1 63.31 526 SER B N 1
ATOM 9181 C CA . SER B 1 526 ? 9.867 -55.719 -14.328 1 63.31 526 SER B CA 1
ATOM 9182 C C . SER B 1 526 ? 10.969 -54.719 -14.617 1 63.31 526 SER B C 1
ATOM 9184 O O . SER B 1 526 ? 11.359 -54.531 -15.766 1 63.31 526 SER B O 1
ATOM 9186 N N . LEU B 1 527 ? 11.5 -54.188 -13.578 1 66.31 527 LEU B N 1
ATOM 9187 C CA . LEU B 1 527 ? 12.484 -53.125 -13.781 1 66.31 527 LEU B CA 1
ATOM 9188 C C . LEU B 1 527 ? 13.898 -53.688 -13.758 1 66.31 527 LEU B C 1
ATOM 9190 O O . LEU B 1 527 ? 14.867 -52.938 -13.969 1 66.31 527 LEU B O 1
ATOM 9194 N N . SER B 1 528 ? 13.984 -54.969 -13.562 1 69.19 528 SER B N 1
ATOM 9195 C CA . SER B 1 528 ? 15.297 -55.594 -13.68 1 69.19 528 SER B CA 1
ATOM 9196 C C . SER B 1 528 ? 15.797 -55.562 -15.117 1 69.19 528 SER B C 1
ATOM 9198 O O . SER B 1 528 ? 15.047 -55.906 -16.047 1 69.19 528 SER B O 1
ATOM 9200 N N . PRO B 1 529 ? 17.016 -55.281 -15.328 1 73.31 529 PRO B N 1
ATOM 9201 C CA . PRO B 1 529 ? 17.562 -55.219 -16.688 1 73.31 529 PRO B CA 1
ATOM 9202 C C . PRO B 1 529 ? 17.484 -56.562 -17.406 1 73.31 529 PRO B C 1
ATOM 9204 O O . PRO B 1 529 ? 17.453 -56.625 -18.641 1 73.31 529 PRO B O 1
ATOM 9207 N N . GLN B 1 530 ? 17.359 -57.656 -16.672 1 73.62 530 GLN B N 1
ATOM 9208 C CA . GLN B 1 530 ? 17.375 -58.969 -17.281 1 73.62 530 GLN B CA 1
ATOM 9209 C C . GLN B 1 530 ? 15.969 -59.5 -17.469 1 73.62 530 GLN B C 1
ATOM 9211 O O . GLN B 1 530 ? 15.773 -60.562 -18.062 1 73.62 530 GLN B O 1
ATOM 9216 N N . SER B 1 531 ? 15.07 -58.688 -17.141 1 77.12 531 SER B N 1
ATOM 9217 C CA . SER B 1 531 ? 13.688 -59.125 -17.281 1 77.12 531 SER B CA 1
ATOM 9218 C C . SER B 1 531 ? 13.273 -59.188 -18.75 1 77.12 531 SER B C 1
ATOM 9220 O O . SER B 1 531 ? 13.844 -58.469 -19.578 1 77.12 531 SER B O 1
ATOM 9222 N N . VAL B 1 532 ? 12.336 -60.031 -19.062 1 80.31 532 VAL B N 1
ATOM 9223 C CA . VAL B 1 532 ? 11.789 -60.125 -20.406 1 80.31 532 VAL B CA 1
ATOM 9224 C C . VAL B 1 532 ? 11.219 -58.781 -20.828 1 80.31 532 VAL B C 1
ATOM 9226 O O . VAL B 1 532 ? 11.352 -58.344 -21.969 1 80.31 532 VAL B O 1
ATOM 9229 N N . PHE B 1 533 ? 10.672 -58.094 -19.906 1 84.94 533 PHE B N 1
ATOM 9230 C CA . PHE B 1 533 ? 10.078 -56.781 -20.172 1 84.94 533 PHE B CA 1
ATOM 9231 C C . PHE B 1 533 ? 11.133 -55.812 -20.672 1 84.94 533 PHE B C 1
ATOM 9233 O O . PHE B 1 533 ? 10.93 -55.156 -21.688 1 84.94 533 PHE B O 1
ATOM 9240 N N . MET B 1 534 ? 12.188 -55.75 -20.016 1 84.88 534 MET B N 1
ATOM 9241 C CA . MET B 1 534 ? 13.234 -54.812 -20.406 1 84.88 534 MET B CA 1
ATOM 9242 C C . MET B 1 534 ? 13.891 -55.219 -21.719 1 84.88 534 MET B C 1
ATOM 9244 O O . MET B 1 534 ? 14.258 -54.375 -22.531 1 84.88 534 MET B O 1
ATOM 9248 N N . LYS B 1 535 ? 14.039 -56.438 -21.875 1 85.62 535 LYS B N 1
ATOM 9249 C CA . LYS B 1 535 ? 14.664 -56.938 -23.094 1 85.62 535 LYS B CA 1
ATOM 9250 C C . LYS B 1 535 ? 13.836 -56.562 -24.328 1 85.62 535 LYS B C 1
ATOM 9252 O O . LYS B 1 535 ? 14.383 -56.281 -25.391 1 85.62 535 LYS B O 1
ATOM 9257 N N . VAL B 1 536 ? 12.578 -56.562 -24.109 1 88.5 536 VAL B N 1
ATOM 9258 C CA . VAL B 1 536 ? 11.695 -56.281 -25.25 1 88.5 536 VAL B CA 1
ATOM 9259 C C . VAL B 1 536 ? 11.547 -54.781 -25.422 1 88.5 536 VAL B C 1
ATOM 9261 O O . VAL B 1 536 ? 11.531 -54.281 -26.547 1 88.5 536 VAL B O 1
ATOM 9264 N N . THR B 1 537 ? 11.531 -54.031 -24.344 1 90.5 537 THR B N 1
ATOM 9265 C CA . THR B 1 537 ? 11.078 -52.625 -24.422 1 90.5 537 THR B CA 1
ATOM 9266 C C . THR B 1 537 ? 12.258 -51.656 -24.359 1 90.5 537 THR B C 1
ATOM 9268 O O . THR B 1 537 ? 12.141 -50.5 -24.766 1 90.5 537 THR B O 1
ATOM 9271 N N . ALA B 1 538 ? 13.375 -52 -23.891 1 87.75 538 ALA B N 1
ATOM 9272 C CA . ALA B 1 538 ? 14.492 -51.125 -23.578 1 87.75 538 ALA B CA 1
ATOM 9273 C C . ALA B 1 538 ? 14.922 -50.312 -24.797 1 87.75 538 ALA B C 1
ATOM 9275 O O . ALA B 1 538 ? 15.188 -49.125 -24.703 1 87.75 538 ALA B O 1
ATOM 9276 N N . GLU B 1 539 ? 14.922 -50.938 -25.922 1 85.56 539 GLU B N 1
ATOM 9277 C CA . GLU B 1 539 ? 15.5 -50.281 -27.094 1 85.56 539 GLU B CA 1
ATOM 9278 C C . GLU B 1 539 ? 14.414 -49.75 -28.016 1 85.56 539 GLU B C 1
ATOM 9280 O O . GLU B 1 539 ? 14.719 -49.188 -29.078 1 85.56 539 GLU B O 1
ATOM 9285 N N . LYS B 1 540 ? 13.219 -49.906 -27.656 1 91.94 540 LYS B N 1
ATOM 9286 C CA . LYS B 1 540 ? 12.148 -49.375 -28.484 1 91.94 540 LYS B CA 1
ATOM 9287 C C . LYS B 1 540 ? 12.125 -47.844 -28.484 1 91.94 540 LYS B C 1
ATOM 9289 O O . LYS B 1 540 ? 12.25 -47.25 -27.422 1 91.94 540 LYS B O 1
ATOM 9294 N N . VAL B 1 541 ? 12.008 -47.312 -29.609 1 90.31 541 VAL B N 1
ATOM 9295 C CA . VAL B 1 541 ? 11.969 -45.844 -29.75 1 90.31 541 VAL B CA 1
ATOM 9296 C C . VAL B 1 541 ? 10.523 -45.375 -29.844 1 90.31 541 VAL B C 1
ATOM 9298 O O . VAL B 1 541 ? 9.727 -45.938 -30.609 1 90.31 541 VAL B O 1
ATOM 9301 N N . PRO B 1 542 ? 10.18 -44.375 -29.047 1 95.69 542 PRO B N 1
ATOM 9302 C CA . PRO B 1 542 ? 8.828 -43.812 -29.141 1 95.69 542 PRO B CA 1
ATOM 9303 C C . PRO B 1 542 ? 8.477 -43.344 -30.547 1 95.69 542 PRO B C 1
ATOM 9305 O O . PRO B 1 542 ? 9.336 -42.844 -31.266 1 95.69 542 PRO B O 1
ATOM 9308 N N . ALA B 1 543 ? 7.262 -43.469 -30.922 1 96 543 ALA B N 1
ATOM 9309 C CA . ALA B 1 543 ? 6.781 -43.062 -32.25 1 96 543 ALA B CA 1
ATOM 9310 C C . ALA B 1 543 ? 6.496 -41.594 -32.312 1 96 543 ALA B C 1
ATOM 9312 O O . ALA B 1 543 ? 6.098 -41.062 -33.375 1 96 543 ALA B O 1
ATOM 9313 N N . VAL B 1 544 ? 6.676 -40.875 -31.266 1 97 544 VAL B N 1
ATOM 9314 C CA . VAL B 1 544 ? 6.422 -39.438 -31.172 1 97 544 VAL B CA 1
ATOM 9315 C C . VAL B 1 544 ? 7.684 -38.719 -30.719 1 97 544 VAL B C 1
ATOM 9317 O O . VAL B 1 544 ? 8.633 -39.344 -30.25 1 97 544 VAL B O 1
ATOM 9320 N N . LYS B 1 545 ? 7.707 -37.375 -30.938 1 96.75 545 LYS B N 1
ATOM 9321 C CA . LYS B 1 545 ? 8.789 -36.594 -30.359 1 96.75 545 LYS B CA 1
ATOM 9322 C C . LYS B 1 545 ? 8.797 -36.688 -28.828 1 96.75 545 LYS B C 1
ATOM 9324 O O . LYS B 1 545 ? 7.738 -36.719 -28.203 1 96.75 545 LYS B O 1
ATOM 9329 N N . PHE B 1 546 ? 9.961 -36.812 -28.266 1 97.38 546 PHE B N 1
ATOM 9330 C CA . PHE B 1 546 ? 10.031 -36.969 -26.828 1 97.38 546 PHE B CA 1
ATOM 9331 C C . PHE B 1 546 ? 11.234 -36.219 -26.266 1 97.38 546 PHE B C 1
ATOM 9333 O O . PHE B 1 546 ? 12.109 -35.781 -27.016 1 97.38 546 PHE B O 1
ATOM 9340 N N . HIS B 1 547 ? 11.18 -35.969 -24.969 1 97.69 547 HIS B N 1
ATOM 9341 C CA . HIS B 1 547 ? 12.211 -35.25 -24.219 1 97.69 547 HIS B CA 1
ATOM 9342 C C . HIS B 1 547 ? 12.641 -36.031 -22.984 1 97.69 547 HIS B C 1
ATOM 9344 O O . HIS B 1 547 ? 11.828 -36.75 -22.375 1 97.69 547 HIS B O 1
ATOM 9350 N N . SER B 1 548 ? 13.906 -35.938 -22.641 1 95.56 548 SER B N 1
ATOM 9351 C CA . SER B 1 548 ? 14.445 -36.594 -21.453 1 95.56 548 SER B CA 1
ATOM 9352 C C . SER B 1 548 ? 15 -35.594 -20.453 1 95.56 548 SER B C 1
ATOM 9354 O O . SER B 1 548 ? 15.781 -34.719 -20.812 1 95.56 548 SER B O 1
ATOM 9356 N N . ILE B 1 549 ? 14.531 -35.625 -19.281 1 95 549 ILE B N 1
ATOM 9357 C CA . ILE B 1 549 ? 15.086 -34.906 -18.156 1 95 549 ILE B CA 1
ATOM 9358 C C . ILE B 1 549 ? 15.703 -35.875 -17.156 1 95 549 ILE B C 1
ATOM 9360 O O . ILE B 1 549 ? 15 -36.656 -16.531 1 95 549 ILE B O 1
ATOM 9364 N N . ILE B 1 550 ? 17.016 -35.75 -16.938 1 90.88 550 ILE B N 1
ATOM 9365 C CA . ILE B 1 550 ? 17.766 -36.781 -16.234 1 90.88 550 ILE B CA 1
ATOM 9366 C C . ILE B 1 550 ? 18.391 -36.188 -14.977 1 90.88 550 ILE B C 1
ATOM 9368 O O . ILE B 1 550 ? 18.938 -35.094 -15.008 1 90.88 550 ILE B O 1
ATOM 9372 N N . GLY B 1 551 ? 18.219 -36.906 -13.875 1 84.19 551 GLY B N 1
ATOM 9373 C CA . GLY B 1 551 ? 18.859 -36.469 -12.641 1 84.19 551 GLY B CA 1
ATOM 9374 C C . GLY B 1 551 ? 20.344 -36.812 -12.602 1 84.19 551 GLY B C 1
ATOM 9375 O O . GLY B 1 551 ? 20.781 -37.844 -13.102 1 84.19 551 GLY B O 1
ATOM 9376 N N . ASN B 1 552 ? 21.094 -35.844 -12.055 1 76.62 552 ASN B N 1
ATOM 9377 C CA . ASN B 1 552 ? 22.531 -36.031 -11.852 1 76.62 552 ASN B CA 1
ATOM 9378 C C . ASN B 1 552 ? 22.953 -35.594 -10.461 1 76.62 552 ASN B C 1
ATOM 9380 O O . ASN B 1 552 ? 23.078 -34.406 -10.188 1 76.62 552 ASN B O 1
ATOM 9384 N N . SER B 1 553 ? 23.062 -36.469 -9.523 1 63.47 553 SER B N 1
ATOM 9385 C CA . SER B 1 553 ? 23.406 -36.062 -8.164 1 63.47 553 SER B CA 1
ATOM 9386 C C . SER B 1 553 ? 24.859 -35.625 -8.062 1 63.47 553 SER B C 1
ATOM 9388 O O . SER B 1 553 ? 25.219 -34.844 -7.188 1 63.47 553 SER B O 1
ATOM 9390 N N . ARG B 1 554 ? 25.984 -36.438 -8.531 1 55.25 554 ARG B N 1
ATOM 9391 C CA . ARG B 1 554 ? 27.375 -36.094 -8.281 1 55.25 554 ARG B CA 1
ATOM 9392 C C . ARG B 1 554 ? 27.953 -35.281 -9.43 1 55.25 554 ARG B C 1
ATOM 9394 O O . ARG B 1 554 ? 27.922 -35.719 -10.586 1 55.25 554 ARG B O 1
ATOM 9401 N N . LEU B 1 555 ? 27.688 -33.969 -9.727 1 47.81 555 LEU B N 1
ATOM 9402 C CA . LEU B 1 555 ? 28.234 -33.25 -10.867 1 47.81 555 LEU B CA 1
ATOM 9403 C C . LEU B 1 555 ? 29.594 -33.812 -11.266 1 47.81 555 LEU B C 1
ATOM 9405 O O . LEU B 1 555 ? 30.328 -33.188 -12.031 1 47.81 555 LEU B O 1
ATOM 9409 N N . ARG B 1 556 ? 30.266 -34.562 -10.305 1 42.28 556 ARG B N 1
ATOM 9410 C CA . ARG B 1 556 ? 31.672 -34.656 -10.711 1 42.28 556 ARG B CA 1
ATOM 9411 C C . ARG B 1 556 ? 31.812 -35.438 -12.008 1 42.28 556 ARG B C 1
ATOM 9413 O O . ARG B 1 556 ? 31.672 -34.906 -13.102 1 42.28 556 ARG B O 1
ATOM 9420 N N . ASP B 1 557 ? 32.438 -36.688 -11.805 1 36.03 557 ASP B N 1
ATOM 9421 C CA . ASP B 1 557 ? 33.031 -37.438 -12.906 1 36.03 557 ASP B CA 1
ATOM 9422 C C . ASP B 1 557 ? 31.938 -38.094 -13.758 1 36.03 557 ASP B C 1
ATOM 9424 O O . ASP B 1 557 ? 30.938 -38.594 -13.227 1 36.03 557 ASP B O 1
ATOM 9428 N N . LEU B 1 558 ? 31.844 -37.812 -14.953 1 38.56 558 LEU B N 1
ATOM 9429 C CA . LEU B 1 558 ? 30.984 -38.281 -16.047 1 38.56 558 LEU B CA 1
ATOM 9430 C C . LEU B 1 558 ? 30.641 -39.75 -15.891 1 38.56 558 LEU B C 1
ATOM 9432 O O . LEU B 1 558 ? 29.562 -40.188 -16.297 1 38.56 558 LEU B O 1
ATOM 9436 N N . ASP B 1 559 ? 31.609 -40.531 -15.656 1 40.62 559 ASP B N 1
ATOM 9437 C CA . ASP B 1 559 ? 31.453 -41.969 -15.766 1 40.62 559 ASP B CA 1
ATOM 9438 C C . ASP B 1 559 ? 30.438 -42.5 -14.75 1 40.62 559 ASP B C 1
ATOM 9440 O O . ASP B 1 559 ? 29.969 -43.625 -14.859 1 40.62 559 ASP B O 1
ATOM 9444 N N . TRP B 1 560 ? 30.094 -41.594 -13.695 1 43.88 560 TRP B N 1
ATOM 9445 C CA . TRP B 1 560 ? 29.234 -42.125 -12.641 1 43.88 560 TRP B CA 1
ATOM 9446 C C . TRP B 1 560 ? 27.984 -41.25 -12.484 1 43.88 560 TRP B C 1
ATOM 9448 O O . TRP B 1 560 ? 27.422 -41.156 -11.391 1 43.88 560 TRP B O 1
ATOM 9458 N N . ILE B 1 561 ? 27.406 -40.781 -13.594 1 43.28 561 ILE B N 1
ATOM 9459 C CA . ILE B 1 561 ? 26.25 -39.875 -13.531 1 43.28 561 ILE B CA 1
ATOM 9460 C C . ILE B 1 561 ? 25 -40.688 -13.148 1 43.28 561 ILE B C 1
ATOM 9462 O O . ILE B 1 561 ? 24.594 -41.594 -13.875 1 43.28 561 ILE B O 1
ATOM 9466 N N . ASN B 1 562 ? 24.438 -40.688 -11.883 1 45.59 562 ASN B N 1
ATOM 9467 C CA . ASN B 1 562 ? 23.25 -41.375 -11.391 1 45.59 562 ASN B CA 1
ATOM 9468 C C . ASN B 1 562 ? 22.406 -40.469 -10.492 1 45.59 562 ASN B C 1
ATOM 9470 O O . ASN B 1 562 ? 22.922 -39.5 -9.938 1 45.59 562 ASN B O 1
ATOM 9474 N N . ASP B 1 563 ? 21.188 -40.531 -10.688 1 49.25 563 ASP B N 1
ATOM 9475 C CA . ASP B 1 563 ? 20.312 -39.812 -9.758 1 49.25 563 ASP B CA 1
ATOM 9476 C C . ASP B 1 563 ? 20.125 -40.594 -8.461 1 49.25 563 ASP B C 1
ATOM 9478 O O . ASP B 1 563 ? 19.047 -40.562 -7.855 1 49.25 563 ASP B O 1
ATOM 9482 N N . SER B 1 564 ? 21.031 -41.469 -8.133 1 51.22 564 SER B N 1
ATOM 9483 C CA . SER B 1 564 ? 21.078 -42.344 -6.965 1 51.22 564 SER B CA 1
ATOM 9484 C C . SER B 1 564 ? 20.297 -43.625 -7.207 1 51.22 564 SER B C 1
ATOM 9486 O O . SER B 1 564 ? 20.5 -44.625 -6.52 1 51.22 564 SER B O 1
ATOM 9488 N N . VAL B 1 565 ? 19.391 -43.625 -8.227 1 58.25 565 VAL B N 1
ATOM 9489 C CA . VAL B 1 565 ? 18.547 -44.781 -8.492 1 58.25 565 VAL B CA 1
ATOM 9490 C C . VAL B 1 565 ? 18.719 -45.219 -9.945 1 58.25 565 VAL B C 1
ATOM 9492 O O . VAL B 1 565 ? 18.891 -46.406 -10.227 1 58.25 565 VAL B O 1
ATOM 9495 N N . VAL B 1 566 ? 18.688 -44.281 -10.82 1 69.06 566 VAL B N 1
ATOM 9496 C CA . VAL B 1 566 ? 18.75 -44.562 -12.25 1 69.06 566 VAL B CA 1
ATOM 9497 C C . VAL B 1 566 ? 20.031 -43.969 -12.844 1 69.06 566 VAL B C 1
ATOM 9499 O O . VAL B 1 566 ? 20.344 -42.812 -12.633 1 69.06 566 VAL B O 1
ATOM 9502 N N . SER B 1 567 ? 20.75 -44.812 -13.5 1 71.44 567 SER B N 1
ATOM 9503 C CA . SER B 1 567 ? 21.969 -44.344 -14.148 1 71.44 567 SER B CA 1
ATOM 9504 C C . SER B 1 567 ? 21.672 -43.531 -15.398 1 71.44 567 SER B C 1
ATOM 9506 O O . SER B 1 567 ? 20.562 -43.625 -15.953 1 71.44 567 SER B O 1
ATOM 9508 N N . TYR B 1 568 ? 22.578 -42.781 -15.781 1 76.88 568 TYR B N 1
ATOM 9509 C CA . TYR B 1 568 ? 22.438 -42 -17.016 1 76.88 568 TYR B CA 1
ATOM 9510 C C . TYR B 1 568 ? 22.156 -42.906 -18.203 1 76.88 568 TYR B C 1
ATOM 9512 O O . TYR B 1 568 ? 21.266 -42.625 -19 1 76.88 568 TYR B O 1
ATOM 9520 N N . ASP B 1 569 ? 22.859 -44 -18.281 1 75.5 569 ASP B N 1
ATOM 9521 C CA . ASP B 1 569 ? 22.719 -44.906 -19.422 1 75.5 569 ASP B CA 1
ATOM 9522 C C . ASP B 1 569 ? 21.312 -45.469 -19.516 1 75.5 569 ASP B C 1
ATOM 9524 O O . ASP B 1 569 ? 20.797 -45.688 -20.625 1 75.5 569 ASP B O 1
ATOM 9528 N N . SER B 1 570 ? 20.766 -45.656 -18.438 1 80.81 570 SER B N 1
ATOM 9529 C CA . SER B 1 570 ? 19.406 -46.219 -18.406 1 80.81 570 SER B CA 1
ATOM 9530 C C . SER B 1 570 ? 18.375 -45.156 -18.719 1 80.81 570 SER B C 1
ATOM 9532 O O . SER B 1 570 ? 17.312 -45.438 -19.297 1 80.81 570 SER B O 1
ATOM 9534 N N . SER B 1 571 ? 18.688 -43.938 -18.344 1 83.56 571 SER B N 1
ATOM 9535 C CA . SER B 1 571 ? 17.734 -42.844 -18.516 1 83.56 571 SER B CA 1
ATOM 9536 C C . SER B 1 571 ? 17.875 -42.188 -19.891 1 83.56 571 SER B C 1
ATOM 9538 O O . SER B 1 571 ? 16.938 -41.562 -20.375 1 83.56 571 SER B O 1
ATOM 9540 N N . HIS B 1 572 ? 18.969 -42.312 -20.422 1 86.5 572 HIS B N 1
ATOM 9541 C CA . HIS B 1 572 ? 19.219 -41.75 -21.75 1 86.5 572 HIS B CA 1
ATOM 9542 C C . HIS B 1 572 ? 18.531 -42.562 -22.828 1 86.5 572 HIS B C 1
ATOM 9544 O O . HIS B 1 572 ? 18.531 -43.812 -22.781 1 86.5 572 HIS B O 1
ATOM 9550 N N . LEU B 1 573 ? 17.859 -41.969 -23.719 1 88.69 573 LEU B N 1
ATOM 9551 C CA . LEU B 1 573 ? 17.25 -42.594 -24.891 1 88.69 573 LEU B CA 1
ATOM 9552 C C . LEU B 1 573 ? 17.625 -41.844 -26.156 1 88.69 573 LEU B C 1
ATOM 9554 O O . LEU B 1 573 ? 17.406 -40.625 -26.25 1 88.69 573 LEU B O 1
ATOM 9558 N N . ASP B 1 574 ? 18.172 -42.5 -27.078 1 89.56 574 ASP B N 1
ATOM 9559 C CA . ASP B 1 574 ? 18.578 -41.875 -28.344 1 89.56 574 ASP B CA 1
ATOM 9560 C C . ASP B 1 574 ? 17.375 -41.312 -29.094 1 89.56 574 ASP B C 1
ATOM 9562 O O . ASP B 1 574 ? 16.297 -41.906 -29.094 1 89.56 574 ASP B O 1
ATOM 9566 N N . GLY B 1 575 ? 17.594 -40.188 -29.719 1 91.75 575 GLY B N 1
ATOM 9567 C CA . GLY B 1 575 ? 16.547 -39.594 -30.547 1 91.75 575 GLY B CA 1
ATOM 9568 C C . GLY B 1 575 ? 15.711 -38.562 -29.828 1 91.75 575 GLY B C 1
ATOM 9569 O O . GLY B 1 575 ? 14.797 -37.969 -30.406 1 91.75 575 GLY B O 1
ATOM 9570 N N . ALA B 1 576 ? 16 -38.312 -28.609 1 94.12 576 ALA B N 1
ATOM 9571 C CA . ALA B 1 576 ? 15.273 -37.312 -27.859 1 94.12 576 ALA B CA 1
ATOM 9572 C C . ALA B 1 576 ? 15.406 -35.938 -28.5 1 94.12 576 ALA B C 1
ATOM 9574 O O . ALA B 1 576 ? 16.484 -35.562 -28.984 1 94.12 576 ALA B O 1
ATOM 9575 N N . GLU B 1 577 ? 14.32 -35.219 -28.625 1 95.44 577 GLU B N 1
ATOM 9576 C CA . GLU B 1 577 ? 14.359 -33.844 -29.141 1 95.44 577 GLU B CA 1
ATOM 9577 C C . GLU B 1 577 ? 15.219 -32.938 -28.25 1 95.44 577 GLU B C 1
ATOM 9579 O O . GLU B 1 577 ? 15.82 -31.984 -28.734 1 95.44 577 GLU B O 1
ATOM 9584 N N . SER B 1 578 ? 15.172 -33.219 -26.953 1 95.31 578 SER B N 1
ATOM 9585 C CA . SER B 1 578 ? 16 -32.5 -25.984 1 95.31 578 SER B CA 1
ATOM 9586 C C . SER B 1 578 ? 16.312 -33.344 -24.781 1 95.31 578 SER B C 1
ATOM 9588 O O . SER B 1 578 ? 15.57 -34.281 -24.453 1 95.31 578 SER B O 1
ATOM 9590 N N . GLU B 1 579 ? 17.453 -33.062 -24.219 1 94.44 579 GLU B N 1
ATOM 9591 C CA . GLU B 1 579 ? 17.891 -33.75 -23.016 1 94.44 579 GLU B CA 1
ATOM 9592 C C . GLU B 1 579 ? 18.469 -32.75 -22 1 94.44 579 GLU B C 1
ATOM 9594 O O . GLU B 1 579 ? 19.312 -31.922 -22.359 1 94.44 579 GLU B O 1
ATOM 9599 N N . LEU B 1 580 ? 17.938 -32.719 -20.797 1 92.44 580 LEU B N 1
ATOM 9600 C CA . LEU B 1 580 ? 18.422 -31.844 -19.75 1 92.44 580 LEU B CA 1
ATOM 9601 C C . LEU B 1 580 ? 18.906 -32.656 -18.547 1 92.44 580 LEU B C 1
ATOM 9603 O O . LEU B 1 580 ? 18.219 -33.562 -18.078 1 92.44 580 LEU B O 1
ATOM 9607 N N . LEU B 1 581 ? 20.078 -32.281 -18.078 1 89.56 581 LEU B N 1
ATOM 9608 C CA . LEU B 1 581 ? 20.578 -32.844 -16.828 1 89.56 581 LEU B CA 1
ATOM 9609 C C . LEU B 1 581 ? 20.297 -31.906 -15.656 1 89.56 581 LEU B C 1
ATOM 9611 O O . LEU B 1 581 ? 20.594 -30.719 -15.727 1 89.56 581 LEU B O 1
ATOM 9615 N N . VAL B 1 582 ? 19.656 -32.406 -14.648 1 88.88 582 VAL B N 1
ATOM 9616 C CA . VAL B 1 582 ? 19.312 -31.625 -13.469 1 88.88 582 VAL B CA 1
ATOM 9617 C C . VAL B 1 582 ? 20.078 -32.156 -12.258 1 88.88 582 VAL B C 1
ATOM 9619 O O . VAL B 1 582 ? 20.062 -33.344 -11.984 1 88.88 582 VAL B O 1
ATOM 9622 N N . PRO B 1 583 ? 20.766 -31.25 -11.609 1 81.75 583 PRO B N 1
ATOM 9623 C CA . PRO B 1 583 ? 21.438 -31.688 -10.391 1 81.75 583 PRO B CA 1
ATOM 9624 C C . PRO B 1 583 ? 20.453 -32.031 -9.273 1 81.75 583 PRO B C 1
ATOM 9626 O O . PRO B 1 583 ? 20.031 -31.156 -8.523 1 81.75 583 PRO B O 1
ATOM 9629 N N . SER B 1 584 ? 20.109 -33.25 -9.211 1 79.69 584 SER B N 1
ATOM 9630 C CA . SER B 1 584 ? 19.141 -33.719 -8.227 1 79.69 584 SER B CA 1
ATOM 9631 C C . SER B 1 584 ? 19.234 -35.219 -7.988 1 79.69 584 SER B C 1
ATOM 9633 O O . SER B 1 584 ? 19.828 -35.938 -8.781 1 79.69 584 SER B O 1
ATOM 9635 N N . GLU B 1 585 ? 18.625 -35.562 -6.898 1 78.88 585 GLU B N 1
ATOM 9636 C CA . GLU B 1 585 ? 18.375 -37 -6.672 1 78.88 585 GLU B CA 1
ATOM 9637 C C . GLU B 1 585 ? 17.188 -37.5 -7.496 1 78.88 585 GLU B C 1
ATOM 9639 O O . GLU B 1 585 ? 16.828 -36.875 -8.508 1 78.88 585 GLU B O 1
ATOM 9644 N N . HIS B 1 586 ? 16.625 -38.562 -7.16 1 78.31 586 HIS B N 1
ATOM 9645 C CA . HIS B 1 586 ? 15.664 -39.25 -8.023 1 78.31 586 HIS B CA 1
ATOM 9646 C C . HIS B 1 586 ? 14.344 -38.469 -8.078 1 78.31 586 HIS B C 1
ATOM 9648 O O . HIS B 1 586 ? 13.523 -38.719 -8.961 1 78.31 586 HIS B O 1
ATOM 9654 N N . SER B 1 587 ? 14.18 -37.531 -7.18 1 81 587 SER B N 1
ATOM 9655 C CA . SER B 1 587 ? 12.977 -36.719 -7.234 1 81 587 SER B CA 1
ATOM 9656 C C . SER B 1 587 ? 13.164 -35.5 -8.141 1 81 587 SER B C 1
ATOM 9658 O O . SER B 1 587 ? 12.875 -34.375 -7.746 1 81 587 SER B O 1
ATOM 9660 N N . VAL B 1 588 ? 13.523 -35.688 -9.344 1 85 588 VAL B N 1
ATOM 9661 C CA . VAL B 1 588 ? 13.891 -34.688 -10.336 1 85 588 VAL B CA 1
ATOM 9662 C C . VAL B 1 588 ? 12.68 -33.812 -10.648 1 85 588 VAL B C 1
ATOM 9664 O O . VAL B 1 588 ? 12.82 -32.594 -10.891 1 85 588 VAL B O 1
ATOM 9667 N N . GLN B 1 589 ? 11.492 -34.406 -10.531 1 87.94 589 GLN B N 1
ATOM 9668 C CA . GLN B 1 589 ? 10.258 -33.75 -10.922 1 87.94 589 GLN B CA 1
ATOM 9669 C C . GLN B 1 589 ? 9.922 -32.625 -9.945 1 87.94 589 GLN B C 1
ATOM 9671 O O . GLN B 1 589 ? 9.07 -31.766 -10.242 1 87.94 589 GLN B O 1
ATOM 9676 N N . SER B 1 590 ? 10.555 -32.531 -8.828 1 87 590 SER B N 1
ATOM 9677 C CA . SER B 1 590 ? 10.211 -31.562 -7.797 1 87 590 SER B CA 1
ATOM 9678 C C . SER B 1 590 ? 11.133 -30.359 -7.852 1 87 590 SER B C 1
ATOM 9680 O O . SER B 1 590 ? 11 -29.438 -7.047 1 87 590 SER B O 1
ATOM 9682 N N . HIS B 1 591 ? 12.031 -30.359 -8.75 1 88.56 591 HIS B N 1
ATOM 9683 C CA . HIS B 1 591 ? 13.016 -29.281 -8.789 1 88.56 591 HIS B CA 1
ATOM 9684 C C . HIS B 1 591 ? 12.641 -28.234 -9.828 1 88.56 591 HIS B C 1
ATOM 9686 O O . HIS B 1 591 ? 12.156 -28.578 -10.914 1 88.56 591 HIS B O 1
ATOM 9692 N N . ILE B 1 592 ? 12.969 -27.047 -9.578 1 90.38 592 ILE B N 1
ATOM 9693 C CA . ILE B 1 592 ? 12.531 -25.891 -10.367 1 90.38 592 ILE B CA 1
ATOM 9694 C C . ILE B 1 592 ? 13.117 -25.969 -11.773 1 90.38 592 ILE B C 1
ATOM 9696 O O . ILE B 1 592 ? 12.422 -25.688 -12.758 1 90.38 592 ILE B O 1
ATOM 9700 N N . PRO B 1 593 ? 14.383 -26.359 -11.969 1 91.62 593 PRO B N 1
ATOM 9701 C CA . PRO B 1 593 ? 14.883 -26.484 -13.336 1 91.62 593 PRO B CA 1
ATOM 9702 C C . PRO B 1 593 ? 14.039 -27.422 -14.195 1 91.62 593 PRO B C 1
ATOM 9704 O O . PRO B 1 593 ? 13.906 -27.219 -15.398 1 91.62 593 PRO B O 1
ATOM 9707 N N . THR B 1 594 ? 13.531 -28.469 -13.555 1 94.62 594 THR B N 1
ATOM 9708 C CA . THR B 1 594 ? 12.656 -29.391 -14.266 1 94.62 594 THR B CA 1
ATOM 9709 C C . THR B 1 594 ? 11.367 -28.688 -14.68 1 94.62 594 THR B C 1
ATOM 9711 O O . THR B 1 594 ? 10.883 -28.875 -15.805 1 94.62 594 THR B O 1
ATOM 9714 N N . PHE B 1 595 ? 10.773 -27.844 -13.727 1 95.44 595 PHE B N 1
ATOM 9715 C CA . PHE B 1 595 ? 9.578 -27.078 -14.062 1 95.44 595 PHE B CA 1
ATOM 9716 C C . PHE B 1 595 ? 9.82 -26.203 -15.281 1 95.44 595 PHE B C 1
ATOM 9718 O O . PHE B 1 595 ? 8.992 -26.156 -16.188 1 95.44 595 PHE B O 1
ATOM 9725 N N . LEU B 1 596 ? 10.961 -25.562 -15.281 1 95.31 596 LEU B N 1
ATOM 9726 C CA . LEU B 1 596 ? 11.305 -24.625 -16.344 1 95.31 596 LEU B CA 1
ATOM 9727 C C . LEU B 1 596 ? 11.477 -25.344 -17.672 1 95.31 596 LEU B C 1
ATOM 9729 O O . LEU B 1 596 ? 11.078 -24.828 -18.719 1 95.31 596 LEU B O 1
ATOM 9733 N N . GLU B 1 597 ? 12.102 -26.547 -17.609 1 96.75 597 GLU B N 1
ATOM 9734 C CA . GLU B 1 597 ? 12.281 -27.312 -18.844 1 96.75 597 GLU B CA 1
ATOM 9735 C C . GLU B 1 597 ? 10.938 -27.781 -19.391 1 96.75 597 GLU B C 1
ATOM 9737 O O . GLU B 1 597 ? 10.711 -27.734 -20.609 1 96.75 597 GLU B O 1
ATOM 9742 N N . VAL B 1 598 ? 10.062 -28.25 -18.516 1 97.75 598 VAL B N 1
ATOM 9743 C CA . VAL B 1 598 ? 8.734 -28.656 -18.953 1 97.75 598 VAL B CA 1
ATOM 9744 C C . VAL B 1 598 ? 7.996 -27.469 -19.562 1 97.75 598 VAL B C 1
ATOM 9746 O O . VAL B 1 598 ? 7.348 -27.578 -20.594 1 97.75 598 VAL B O 1
ATOM 9749 N N . LYS B 1 599 ? 8.062 -26.297 -18.922 1 96.94 599 LYS B N 1
ATOM 9750 C CA . LYS B 1 599 ? 7.457 -25.078 -19.469 1 96.94 599 LYS B CA 1
ATOM 9751 C C . LYS B 1 599 ? 7.992 -24.781 -20.875 1 96.94 599 LYS B C 1
ATOM 9753 O O . LYS B 1 599 ? 7.227 -24.453 -21.781 1 96.94 599 LYS B O 1
ATOM 9758 N N . ARG B 1 600 ? 9.375 -24.812 -20.984 1 96.69 600 ARG B N 1
ATOM 9759 C CA . ARG B 1 600 ? 9.992 -24.547 -22.281 1 96.69 600 ARG B CA 1
ATOM 9760 C C . ARG B 1 600 ? 9.438 -25.484 -23.344 1 96.69 600 ARG B C 1
ATOM 9762 O O . ARG B 1 600 ? 9.07 -25.047 -24.438 1 96.69 600 ARG B O 1
ATOM 9769 N N . ILE B 1 601 ? 9.344 -26.797 -23.062 1 97.69 601 ILE B N 1
ATOM 9770 C CA . ILE B 1 601 ? 8.867 -27.812 -23.984 1 97.69 601 ILE B CA 1
ATOM 9771 C C . ILE B 1 601 ? 7.426 -27.516 -24.391 1 97.69 601 ILE B C 1
ATOM 9773 O O . ILE B 1 601 ? 7.082 -27.547 -25.578 1 97.69 601 ILE B O 1
ATOM 9777 N N . LEU B 1 602 ? 6.594 -27.203 -23.406 1 97.69 602 LEU B N 1
ATOM 9778 C CA . LEU B 1 602 ? 5.18 -26.953 -23.672 1 97.69 602 LEU B CA 1
ATOM 9779 C C . LEU B 1 602 ? 5 -25.688 -24.5 1 97.69 602 LEU B C 1
ATOM 9781 O O . LEU B 1 602 ? 4.148 -25.641 -25.391 1 97.69 602 LEU B O 1
ATOM 9785 N N . ARG B 1 603 ? 5.781 -24.656 -24.234 1 95.38 603 ARG B N 1
ATOM 9786 C CA . ARG B 1 603 ? 5.699 -23.422 -25.016 1 95.38 603 ARG B CA 1
ATOM 9787 C C . ARG B 1 603 ? 6.07 -23.672 -26.469 1 95.38 603 ARG B C 1
ATOM 9789 O O . ARG B 1 603 ? 5.406 -23.172 -27.375 1 95.38 603 ARG B O 1
ATOM 9796 N N . GLU B 1 604 ? 7.164 -24.406 -26.641 1 94.44 604 GLU B N 1
ATOM 9797 C CA . GLU B 1 604 ? 7.613 -24.719 -27.984 1 94.44 604 GLU B CA 1
ATOM 9798 C C . GLU B 1 604 ? 6.578 -25.562 -28.734 1 94.44 604 GLU B C 1
ATOM 9800 O O . GLU B 1 604 ? 6.316 -25.328 -29.922 1 94.44 604 GLU B O 1
ATOM 9805 N N . TYR B 1 605 ? 6.039 -26.5 -28.031 1 93.88 605 TYR B N 1
ATOM 9806 C CA . TYR B 1 605 ? 5.062 -27.391 -28.625 1 93.88 605 TYR B CA 1
ATOM 9807 C C . TYR B 1 605 ? 3.775 -26.656 -28.969 1 93.88 605 TYR B C 1
ATOM 9809 O O . TYR B 1 605 ? 3.201 -26.859 -30.047 1 93.88 605 TYR B O 1
ATOM 9817 N N . GLY B 1 606 ? 3.307 -25.797 -28.141 1 84.75 606 GLY B N 1
ATOM 9818 C CA . GLY B 1 606 ? 2.08 -25.047 -28.359 1 84.75 606 GLY B CA 1
ATOM 9819 C C . GLY B 1 606 ? 2.215 -23.984 -29.438 1 84.75 606 GLY B C 1
ATOM 9820 O O . GLY B 1 606 ? 1.222 -23.578 -30.047 1 84.75 606 GLY B O 1
ATOM 9821 N N . GLY B 1 607 ? 3.439 -23.25 -29.594 1 73.56 607 GLY B N 1
ATOM 9822 C CA . GLY B 1 607 ? 3.695 -22.234 -30.594 1 73.56 607 GLY B CA 1
ATOM 9823 C C . GLY B 1 607 ? 3.861 -22.797 -31.984 1 73.56 607 GLY B C 1
ATOM 9824 O O . GLY B 1 607 ? 3.615 -22.109 -32.969 1 73.56 607 GLY B O 1
ATOM 9825 N N . SER B 1 608 ? 4.496 -23.906 -32.219 1 57.91 608 SER B N 1
ATOM 9826 C CA . SER B 1 608 ? 4.762 -24.516 -33.531 1 57.91 608 SER B CA 1
ATOM 9827 C C . SER B 1 608 ? 3.467 -24.734 -34.312 1 57.91 608 SER B C 1
ATOM 9829 O O . SER B 1 608 ? 3.463 -24.703 -35.531 1 57.91 608 SER B O 1
ATOM 9831 N N . GLU B 1 609 ? 2.365 -24.969 -33.875 1 50.41 609 GLU B N 1
ATOM 9832 C CA . GLU B 1 609 ? 1.2 -25.328 -34.688 1 50.41 609 GLU B CA 1
ATOM 9833 C C . GLU B 1 609 ? 0.475 -24.094 -35.188 1 50.41 609 GLU B C 1
ATOM 9835 O O . GLU B 1 609 ? -0.375 -24.172 -36.062 1 50.41 609 GLU B O 1
ATOM 9840 N N . SER B 1 610 ? 0.633 -22.938 -34.781 1 39.19 610 SER B N 1
ATOM 9841 C CA . SER B 1 610 ? -0.045 -21.812 -35.438 1 39.19 610 SER B CA 1
ATOM 9842 C C . SER B 1 610 ? 0.614 -21.469 -36.75 1 39.19 610 SER B C 1
ATOM 9844 O O . SER B 1 610 ? 0.082 -20.672 -37.531 1 39.19 610 SER B O 1
ATOM 9846 N N . LYS B 1 611 ? 1.752 -21.859 -37 1 40.22 611 LYS B N 1
ATOM 9847 C CA . LYS B 1 611 ? 2.285 -21.562 -38.312 1 40.22 611 LYS B CA 1
ATOM 9848 C C . LYS B 1 611 ? 2.021 -22.719 -39.281 1 40.22 611 LYS B C 1
ATOM 9850 O O . LYS B 1 611 ? 2.338 -22.641 -40.469 1 40.22 611 LYS B O 1
ATOM 9855 N N . ASN B 1 612 ? 1.935 -23.844 -38.875 1 27.3 612 ASN B N 1
ATOM 9856 C CA . ASN B 1 612 ? 1.577 -24.797 -39.938 1 27.3 612 ASN B CA 1
ATOM 9857 C C . ASN B 1 612 ? 0.065 -24.875 -40.125 1 27.3 612 ASN B C 1
ATOM 9859 O O . ASN B 1 612 ? -0.683 -24.984 -39.156 1 27.3 612 ASN B O 1
#

Secondary structure (DSSP, 8-state):
-GGG--------EEEEPPTTHHHHHTT--TTTSSS--HHHHHHHHHTT-HHHHHH-HHHHHHHHHHHHHHH-BHHHHHHHHHHHHHHHHTS-TTSHHHHHHHHHHHHHHHHHHH-TTSBSSS--TTSHHHHHHHHHHHHHHHHHHHHHHHTT-STTGGG-EEE-SSSEEEEEEEEEESSS-GGGEEEEEEGGGEEEESSS---EE-SBSEEEEEEEP--SSS-HHHHHHH--TT---EEEEEEEEEESS-STT--SSEEEEEEEEE-TTT--EEEETTEEEEBPEESHHHHHHHHHHHHHHH-GGGGGBHHHHHHH-EEEESS---TTSEEEEEE--TT--GGGGHHHHHHHHHSHHHHHHEEEEEEE--TTS-HHHHHHHHHHHHHHHHHHH-TT---GGGGGEEEEEETHHHHHHHHTSS-B-HHHHHHHTT--HHHHHHS-HHHHHHHHHHH-BPPPTTEEEEEEES--TT--GGGTSHHHHHHHHH-B--HHHHHHHHHHHHHHTT---SSS------GGGGGSTTSHHHHHHTTPPPSSEEEEEEE-S--S-GGG-B-SSSBHHHH--TT-SEEEEES-SS-GGGSHHHHHHHHHHHHHHHHHTTT-/-GGG--------EEEEPPTTHHHHHTT--TTTSSS--HHHHHHHHHTT-HHHHHH-HHHHHHHHHHHHHHH-BHHHHHHHHHHHHHHHHTS-TTSHHHHHHHHHHHHHHHHHHH-TTSBSSS--TTSHHHHHHHHHHHHHHHHHHHHHHHTT-STTGGG-EEE-SSSEEEEEEEEEESSS-GGGEEEEEEGGGEEEESSS---EE-SBSEEEEEEEP--SSS-HHHHHHHS-TT---EEEEEEEEEESS-STT--SSEEEEEEEEE-TTT--EEEETTEEEEBPEESHHHHHHHHHHHHHHH-GGGGGBHHHHHHH-EEEESS---TTSEEEEEE--TT--GGGGHHHHHHHHHSHHHHHHEEEEEEE--TTS-HHHHHHHHHHHHHHHHHHH-TT---GGGGGEEEEEETHHHHHHHHTSS-B-HHHHHHHTT--HHHHHHS-HHHHHHHHHHH-BPPPTTEEEEEEES--TT--GGGTSHHHHHHHHH-B--HHHHHHHHHHHHHHHT---SSS------GGGGGSTTSHHHHHHTTPPPSSEEEEEEE-S--S-GGG-B-SSSBHHHH--TT-SEEEEES-SS-GGGSHHHHHHHHHHHHHHHHHTTT-

Solvent-accessible surface area (backbone atoms only — not comparable to full-atom values): 63372 Å² total; per-residue (Å²): 118,79,83,62,69,55,63,80,65,67,58,46,38,71,42,70,57,58,89,37,45,59,58,49,53,72,69,37,26,39,81,48,39,97,50,71,20,64,67,48,48,43,53,27,45,76,66,68,34,47,68,51,35,74,75,38,46,66,62,48,50,52,53,50,50,54,48,32,58,73,66,28,35,26,66,53,26,32,46,49,10,43,51,26,37,42,58,22,69,75,42,55,84,83,38,79,58,23,57,20,22,23,48,32,10,25,52,25,10,43,38,33,71,68,33,60,79,22,46,64,53,63,67,53,72,60,32,58,64,45,57,52,22,51,51,41,26,24,50,20,50,44,51,47,50,52,50,30,53,74,66,70,35,63,86,51,46,56,70,43,66,42,46,32,92,76,40,32,40,34,30,76,42,76,46,74,58,49,99,58,57,77,87,44,42,68,44,76,44,62,39,82,46,52,44,66,47,60,48,90,56,78,54,63,43,59,36,52,32,30,32,25,23,40,25,41,40,84,61,84,80,50,56,73,86,51,43,60,31,63,38,53,76,89,35,60,52,40,38,43,28,22,40,39,78,46,66,77,59,54,73,74,74,55,81,79,45,66,44,46,27,34,40,34,38,37,25,51,88,82,41,58,58,42,81,50,97,90,37,83,37,47,33,15,34,39,64,37,51,18,49,27,54,27,48,24,54,34,50,67,70,55,45,86,63,38,47,36,32,17,56,56,19,56,71,48,42,40,49,29,42,75,57,82,90,54,66,79,22,24,40,34,38,36,26,41,30,68,62,45,49,49,68,55,48,47,44,44,49,54,54,44,56,69,34,66,73,50,39,67,42,39,41,55,32,34,35,36,63,36,49,31,41,42,56,50,57,51,34,38,52,50,54,52,50,54,54,50,48,38,54,71,79,35,67,79,68,74,39,70,26,54,50,49,16,32,36,36,10,30,29,58,13,16,52,44,48,45,60,41,28,25,74,40,50,48,67,58,56,37,57,73,41,63,48,52,65,66,58,58,70,67,47,56,69,68,56,52,51,52,48,37,58,52,34,42,45,65,44,47,83,35,54,46,35,40,37,30,33,44,18,43,49,44,20,26,69,53,35,71,35,70,57,26,50,49,46,55,70,54,36,44,63,38,71,72,59,50,57,60,48,45,51,54,46,41,58,43,59,64,65,71,70,79,79,59,70,80,59,82,71,35,24,49,49,48,30,20,54,83,24,67,58,22,67,67,50,37,79,62,63,60,78,42,58,30,33,37,38,36,26,24,50,56,78,69,64,74,93,64,36,22,10,86,58,37,42,46,78,20,39,56,60,88,82,44,77,42,76,46,80,40,84,26,45,71,66,38,73,73,35,55,68,46,45,51,50,52,50,51,52,51,51,53,60,66,57,58,55,78,75,101,119,80,82,63,70,55,62,80,64,66,57,45,37,70,44,70,54,57,90,38,46,59,58,48,55,73,69,38,26,38,80,49,39,96,50,70,21,62,67,47,48,42,53,26,45,76,65,68,33,48,69,50,34,76,75,38,45,68,62,48,50,53,53,49,51,54,47,31,59,73,65,29,35,25,66,52,25,33,44,50,12,44,53,26,38,40,57,24,70,75,43,55,84,85,39,77,58,22,57,19,22,24,49,33,9,24,52,25,11,44,39,32,70,66,32,60,80,22,47,65,53,64,68,52,71,61,32,57,64,44,57,52,23,51,50,41,26,24,51,21,49,45,52,47,50,52,50,29,51,75,66,71,37,64,86,52,48,57,70,44,66,44,47,32,89,75,40,32,40,34,31,75,41,76,47,74,57,47,100,59,58,77,87,44,41,68,43,77,45,62,40,81,46,52,44,66,46,60,49,90,58,76,53,62,42,60,35,52,32,31,32,24,23,39,26,41,39,85,61,84,79,52,57,73,84,51,44,61,32,63,35,53,75,89,34,60,51,40,37,44,30,23,41,40,77,44,66,77,59,56,75,76,75,54,80,80,46,64,43,46,28,34,41,35,38,36,27,49,88,84,42,60,58,42,83,50,97,90,36,81,38,48,33,15,34,38,62,37,52,19,49,26,52,27,49,23,56,32,49,67,70,53,46,86,63,37,48,34,32,17,56,55,19,56,71,46,42,40,50,27,43,77,55,84,92,55,65,79,22,23,39,34,38,37,26,40,30,67,62,43,49,48,68,55,46,47,46,44,50,54,56,46,56,68,35,64,73,49,40,66,43,38,41,55,32,34,37,36,64,36,50,31,41,43,56,50,57,52,33,39,52,51,54,52,49,55,54,50,47,37,53,71,78,34,66,82,70,75,40,69,26,53,49,50,16,29,36,37,11,30,30,57,12,16,52,44,47,45,58,42,28,25,75,40,50,48,67,57,54,37,58,72,43,64,49,52,66,68,58,58,72,66,47,55,68,68,58,53,52,52,47,36,57,53,34,42,46,66,42,46,83,37,53,47,34,39,37,30,32,44,17,42,49,46,20,26,67,52,33,74,36,72,57,28,49,50,46,56,70,54,36,44,65,38,72,72,61,50,58,59,50,45,52,54,47,41,58,43,58,63,66,71,70,80,78,60,71,80,60,83,71,36,24,50,50,50,30,19,54,83,24,68,57,22,67,67,50,37,80,60,64,58,78,42,58,31,33,34,38,35,26,24,52,56,81,68,65,75,93,65,36,23,10,87,58,37,41,45,78,19,40,55,60,89,83,44,76,42,77,46,79,39,84,25,46,70,65,38,75,73,36,56,70,46,44,51,50,50,50,52,53,50,51,53,60,67,58,57,55,78,76,103

Radius of gyration: 41.72 Å; Cα contacts (8 Å, |Δi|>4): 2395; chains: 2; bounding box: 67×149×89 Å

Foldseek 3Di:
DVVVPPVPPDDDDDDDDDPCRVVVLQLDALLHDLDHHPLLCVVCVVVVNNVVCVVPVLVSLLVLVVVCLVQLALLSLLSSLRSLSSVLVPDDLPDLSNLQSLVQSLQSLLLNDPPCSHPPRHHDPVDVSVVSSQSSNAVSVVSNVVSCQVVVNQLPVQCDWRHYSFAIEGENAEAEDAPDDSVQFPDKAFLVVDDFDDAPDFDWDDWHFTKMKTWGDQDPPDDPLCSQAADQVPFTQIAIKTKDKAWPDRPSPDDPSYTYIYIYIHHCLAPQWDCDPNDTIGTTTTGVSNLRVRVVSSCVVCDLLLLQEQVSLVVRFAKYFSGDDDLQAAEEEEEEAHSDFQNLQVNLVVVQSSDCVSSVHHTYMYGGHNLFFALLVRLLVVLVRLVSVCCVPPVPVPRLSQLAYEYEYAASGLVSVLSQFFAFDLVLLLVLLVADPVLVVPDDPVLVVVSCSRTGDHHNRSHAEYEYEQYQLQFWCVCVDPNVVVSLVSHDHDPVSCVSCLVNVCNSNVPPPDPDPPDSCTNSVLRDNPDSNSVRGSQTDGNHAYEFEHEAAPPPDPVAGALVIHHPVRRDHPPHPYYHYDHHHSSRSNDVVVSVVVSVVSSVSSVVPVVD/DVVVPPPPPPDDDDDDDDPCRVVVLQLDALLHDLDHHPLLCVVCVVVVNNVVCVVPVLVVLLVLVVVCLVQLALLSLLSSLRSLSSVLVPDDLVDLSNLQSLVQSLQSLLLNDPPCSHPPRHHDPVDPSVVSSQSSNAVSVVSNVVSCQVVVNQLPVQCDWRHYSFAIEGENAEAEDAPDDSVQFPDKAFLVVDDFDDAPDFDWDDWHFTKMKTWGDLDPPDDPLCSQAADQVPFTAIAIKTKDKAWPDRPSPDDPSYTYIYIYIHHCLAPQWDCDPNDTIGTTTTGVSNVRVRVVSSCVVCDLLLLQEQVSLVVRFAKYFSGDDDLQAAEEEEEEAHSDFQNLQVNLVVVQSSDPLSSVHHTYMYGGHNLFFALLVRLLVVLVRLVSVCCVPPVPVPRLSQLAYEYEYAASRLVSVQSQFFFFDLVLLLVLLVADPVLVVPDDPVLVVVSCSRTGDHHNRSHAEYEYEQYQLQFWPVCVDPNVVVSLVSHDHDPVSCVSVLVNVCNSNVPPPDPDPPDSCTNSVLRDNPDSNSVRGSQTDGNHAYEFEHEAAPVPDPVAGALQTHGPVRRDHPPHPYYHYDRHHSSSSNDVVVSVVVSVVSSVSSVVPVVD

InterPro domains:
  IPR029058 Alpha/Beta hydrolase fold [G3DSA:3.40.50.1820] (324-591)
  IPR029058 Alpha/Beta hydrolase fold [SSF53474] (323-572)